Protein 8GSA (pdb70)

InterPro domains:
  IPR003231 Acyl carrier protein [MF_01217] (1-73)
  IPR003231 Acyl carrier protein [PTHR20863] (2-73)
  IPR009081 Phosphopantetheine binding ACP domain [PF00550] (4-69)
  IPR009081 Phosphopantetheine binding ACP domain [PS50075] (1-73)
  IPR036736 ACP-like superfamily [G3DSA:1.10.1200.10] (1-75)
  IPR036736 ACP-like superfamily [SSF47336] (2-73)

Sequence (75 aa):
MVFEKIQAIIVEELGKDAEEVQLTTNIQEELDADSLDLFQIINEIEDEFDVKIETEDGIQTVQDLVTYVEKQQANMVFEKIQAIIVEELGKDAEEVQLTTNIQEELDADSLDLFQIINEIEDEFDVKIETEDGIQTVQDLVTYVEKQQANMVFEKIQAIIVEELGKDAEEVQLTTNIQEELDADSLDLFQIINEIEDEFDVKIETEDGIQTVQDLVTYVEKQQANMVFEKIQAIIVEELGKDAEEVQLTTNIQEELDADSLDLFQIINEIEDEFDVKIETEDGIQTVQDLVTYVEKQQANMVFEKIQAIIVEELGKDAEEVQLTTNIQEELDADSLDLFQIINEIEDEFDVKIETEDGIQTVQDLVTYVEKQQANMVFEKIQAIIVEELGKDAEEVQLTTNIQEELDADSLDLFQIINEIEDEFDVKIETEDGIQTVQDLVTYVEKQQANMVFEKIQAIIVEELGKDAEEVQLTTNIQEELDADSLDLFQIINEIEDEFDVKIETEDGIQTVQDLVTYVEKQQANMVFEKIQAIIVEELGKDAEEVQLTTNIQEELDADSLDLFQIINEIEDEFDVKIETEDGIQTVQDLVTYVEKQQANMVFEKIQAIIVEELGKDAEEVQLTTNIQEELDADSLDLFQIINEIEDEFDVKIETEDGIQTVQDLVTYVEKQQANMVFEKIQAIIVEELGKDAEEVQLTTNIQEELDADSLDLFQIINEIEDEFDVKIETEDGIQTVQDLVTYVEKQQANMVFEKIQAIIVEELGKDAEEVQLTTNIQEELDADSLDLFQIINEIEDEFDVKIETEDGIQTVQDLVTYVEKQQANMVFEKIQAIIVEELGKDAEEVQLTTNIQEELDADSLDLFQIINEIEDEFDVKIETEDGIQTVQDLVTYVEKQQANMVFEKIQAIIVEELGKDAEEVQLTTNIQEELDADSLDLFQIINEIEDEFDVKIETEDGIQTVQDLVTYVEKQQANMVFEKIQAIIVEELGKDAEEVQLTTNIQEELDADSLDLFQIINEIEDEFDVKIETEDGIQTVQDLVTYVEKQQANMVFEKIQAIIVEELGKDAEEVQLTTNIQEELDADSLDLFQIINEIEDEFDVKIETEDGIQTVQDLVTYVEKQQANMVFEKIQAIIVEELGKDAEEVQLTTNIQEELDADSLDLFQIINEIEDEFDVKIETEDGIQTVQDLVTYVEKQQANMVFEKIQAIIVEELGKDAEEVQLTTNIQEELDADSLDLFQIINEIEDEFDVKIETEDGIQTVQDLVTYVEKQQANMVFEKIQAIIVEELGKDAEEVQLTTNIQEELDADSLDLFQIINEIEDEFDVKIETEDGIQTVQDLVTYVEKQQANMVFEKIQAIIVEELGKDAEEVQLTTNIQEELDADSLDLFQIINEIEDEFDVKIETEDGIQTVQDLVTYVEKQQANMVFEKIQAIIVEELGKDAEEVQLTTNIQEELDADSLDLFQIINEIEDEFDVKIETEDGIQTVQDLVTYVEKQQAN

Radius of gyration: 10.75 Å; Cα contacts (8 Å, |Δi|>4): 95; chains: 1; bounding box: 24×32×21 Å

Foldseek 3Di:
DLLCQLLVLLCVVVVHDSVLADAFDFCCVSVVDDPVSVVVSCVRSCVVLVWDQDDPPPPRHSNNRSCRRVVRSDD

Nearest PDB structures (foldseek):
  8gsa-assembly1_A  TM=9.984E-01  e=4.913E-11  Enterococcus faecalis
  2x2b-assembly1_A-2  TM=8.703E-01  e=3.754E-04  Bacillus subtilis subsp. subtilis str. 168
  1f80-assembly1_F  TM=8.724E-01  e=3.989E-04  Bacillus subtilis
  3gzl-assembly1_A  TM=8.514E-01  e=3.324E-04  Plasmodium falciparum
  2qnw-assembly1_A  TM=8.563E-01  e=4.238E-04  Toxoplasma gondii RH

Secondary structure (DSSP, 8-state):
-HHHHHHHHHHHHHT--TTT--SSSBHHHHS---HHHHHHHHHHHHHHT------SSS--BHHHHHHHHHHHH--

Solvent-accessible surface area: 4685 Å² total; per-residue (Å²): 160,16,98,96,78,0,41,49,15,0,40,144,73,48,67,69,77,42,136,70,6,84,90,113,34,45,0,61,116,57,42,116,8,92,70,124,45,8,87,69,0,10,47,68,0,87,116,80,53,104,29,132,19,75,20,102,118,53,16,38,25,3,94,51,0,10,71,75,0,72,144,55,58,59,212

Organism: Enterococcus faecalis (NCBI:txid1351)

Structure (mmCIF, N/CA/C/O backbone):
data_8GSA
#
_entry.id   8GSA
#
loop_
_atom_site.group_PDB
_atom_site.id
_atom_site.type_symbol
_atom_site.label_atom_id
_atom_site.label_alt_id
_atom_site.label_comp_id
_atom_site.label_asym_id
_atom_site.label_entity_id
_atom_site.label_seq_id
_atom_site.pdbx_PDB_ins_code
_atom_site.Cartn_x
_atom_site.Cartn_y
_atom_site.Cartn_z
_atom_site.occupancy
_atom_site.B_iso_or_equiv
_atom_site.auth_seq_id
_atom_site.auth_comp_id
_atom_site.auth_asym_id
_atom_site.auth_atom_id
_atom_site.pdbx_PDB_model_num
ATOM 1 N N . MET A 1 1 ? -10.447 2.387 4.096 1.00 0.00 1 MET A N 1
ATOM 2 C CA . MET A 1 1 ? -10.808 2.590 2.660 1.00 0.00 1 MET A CA 1
ATOM 3 C C . MET A 1 1 ? -9.562 2.433 1.801 1.00 0.00 1 MET A C 1
ATOM 4 O O . MET A 1 1 ? -9.604 1.786 0.753 1.00 0.00 1 MET A O 1
ATOM 20 N N . VAL A 1 2 ? -8.456 3.027 2.251 1.00 0.00 2 VAL A N 1
ATOM 21 C CA . VAL A 1 2 ? -7.202 2.935 1.510 1.00 0.00 2 VAL A CA 1
ATOM 22 C C . VAL A 1 2 ? -6.770 1.476 1.459 1.00 0.00 2 VAL A C 1
ATOM 23 O O . VAL A 1 2 ? -6.436 0.956 0.393 1.00 0.00 2 VAL A O 1
ATOM 36 N N . PHE A 1 3 ? -6.794 0.830 2.623 1.00 0.00 3 PHE A N 1
ATOM 37 C CA . PHE A 1 3 ? -6.417 -0.574 2.718 1.00 0.00 3 PHE A CA 1
ATOM 38 C C . PHE A 1 3 ? -7.345 -1.429 1.871 1.00 0.00 3 PHE A C 1
ATOM 39 O O . PHE A 1 3 ? -6.937 -2.459 1.349 1.00 0.00 3 PHE A O 1
ATOM 56 N N . GLU A 1 4 ? -8.581 -0.967 1.718 1.00 0.00 4 GLU A N 1
ATOM 57 C CA . GLU A 1 4 ? -9.553 -1.663 0.894 1.00 0.00 4 GLU A CA 1
ATOM 58 C C . GLU A 1 4 ? -9.054 -1.651 -0.553 1.00 0.00 4 GLU A C 1
ATOM 59 O O . GLU A 1 4 ? -9.293 -2.584 -1.321 1.00 0.00 4 GLU A O 1
ATOM 71 N N . LYS A 1 5 ? -8.374 -0.553 -0.905 1.00 0.00 5 LYS A N 1
ATOM 72 C CA . LYS A 1 5 ? -7.846 -0.350 -2.251 1.00 0.00 5 LYS A CA 1
ATOM 73 C C . LYS A 1 5 ? -6.543 -1.107 -2.452 1.00 0.00 5 LYS A C 1
ATOM 74 O O . LYS A 1 5 ? -6.377 -1.822 -3.443 1.00 0.00 5 LYS A O 1
ATOM 93 N N . ILE A 1 6 ? -5.637 -0.967 -1.486 1.00 0.00 6 ILE A N 1
ATOM 94 C CA . ILE A 1 6 ? -4.356 -1.662 -1.524 1.00 0.00 6 ILE A CA 1
ATOM 95 C C . ILE A 1 6 ? -4.641 -3.169 -1.552 1.00 0.00 6 ILE A C 1
ATOM 96 O O . ILE A 1 6 ? -4.036 -3.918 -2.319 1.00 0.00 6 ILE A O 1
ATOM 112 N N . GLN A 1 7 ? -5.622 -3.570 -0.745 1.00 0.00 7 GLN A N 1
ATOM 113 C CA . GLN A 1 7 ? -6.075 -4.952 -0.695 1.00 0.00 7 GLN A CA 1
ATOM 114 C C . GLN A 1 7 ? -6.650 -5.322 -2.058 1.00 0.00 7 GLN A C 1
ATOM 115 O O . GLN A 1 7 ? -6.445 -6.431 -2.533 1.00 0.00 7 GLN A O 1
ATOM 129 N N . ALA A 1 8 ? -7.364 -4.372 -2.690 1.00 0.00 8 ALA A N 1
ATOM 130 C CA . ALA A 1 8 ? -7.944 -4.615 -4.009 1.00 0.00 8 ALA A CA 1
ATOM 131 C C . ALA A 1 8 ? -6.836 -4.907 -5.019 1.00 0.00 8 ALA A C 1
ATOM 132 O O . ALA A 1 8 ? -6.938 -5.831 -5.829 1.00 0.00 8 ALA A O 1
ATOM 139 N N . ILE A 1 9 ? -5.768 -4.116 -4.932 1.00 0.00 9 ILE A N 1
ATOM 140 C CA . ILE A 1 9 ? -4.602 -4.268 -5.799 1.00 0.00 9 ILE A CA 1
ATOM 141 C C . ILE A 1 9 ? -3.892 -5.605 -5.551 1.00 0.00 9 ILE A C 1
ATOM 142 O O . ILE A 1 9 ? -3.514 -6.291 -6.493 1.00 0.00 9 ILE A O 1
ATOM 158 N N . ILE A 1 10 ? -3.686 -5.929 -4.281 1.00 0.00 10 ILE A N 1
ATOM 159 C CA . ILE A 1 10 ? -2.991 -7.158 -3.896 1.00 0.00 10 ILE A CA 1
ATOM 160 C C . ILE A 1 10 ? -3.826 -8.386 -4.281 1.00 0.00 10 ILE A C 1
ATOM 161 O O . ILE A 1 10 ? -3.305 -9.359 -4.812 1.00 0.00 10 ILE A O 1
ATOM 177 N N . VAL A 1 11 ? -5.121 -8.304 -4.008 1.00 0.00 11 VAL A N 1
ATOM 178 C CA . VAL A 1 11 ? -6.061 -9.372 -4.306 1.00 0.00 11 VAL A CA 1
ATOM 179 C C . VAL A 1 11 ? -6.112 -9.628 -5.810 1.00 0.00 11 VAL A C 1
ATOM 180 O O . VAL A 1 11 ? -6.096 -10.781 -6.239 1.00 0.00 11 VAL A O 1
ATOM 193 N N . GLU A 1 12 ? -6.184 -8.557 -6.598 1.00 0.00 12 GLU A N 1
ATOM 194 C CA . GLU A 1 12 ? -6.241 -8.686 -8.054 1.00 0.00 12 GLU A CA 1
ATOM 195 C C . GLU A 1 12 ? -4.879 -9.088 -8.640 1.00 0.00 12 GLU A C 1
ATOM 196 O O . GLU A 1 12 ? -4.799 -9.964 -9.504 1.00 0.00 12 GLU A O 1
ATOM 208 N N . GLU A 1 13 ? -3.830 -8.408 -8.186 1.00 0.00 13 GLU A N 1
ATOM 209 C CA . GLU A 1 13 ? -2.473 -8.649 -8.684 1.00 0.00 13 GLU A CA 1
ATOM 210 C C . GLU A 1 13 ? -2.007 -10.066 -8.356 1.00 0.00 13 GLU A C 1
ATOM 211 O O . GLU A 1 13 ? -1.362 -10.723 -9.177 1.00 0.00 13 GLU A O 1
ATOM 223 N N . LEU A 1 14 ? -2.334 -10.512 -7.150 1.00 0.00 14 LEU A N 1
ATOM 224 C CA . LEU A 1 14 ? -1.939 -11.855 -6.698 1.00 0.00 14 LEU A CA 1
ATOM 225 C C . LEU A 1 14 ? -3.021 -12.896 -6.969 1.00 0.00 14 LEU A C 1
ATOM 226 O O . LEU A 1 14 ? -2.746 -14.099 -6.924 1.00 0.00 14 LEU A O 1
ATOM 242 N N . GLY A 1 15 ? -4.249 -12.438 -7.216 1.00 0.00 15 GLY A N 1
ATOM 243 C CA . GLY A 1 15 ? -5.362 -13.355 -7.452 1.00 0.00 15 GLY A CA 1
ATOM 244 C C . GLY A 1 15 ? -5.698 -14.107 -6.160 1.00 0.00 15 GLY A C 1
ATOM 245 O O . GLY A 1 15 ? -6.221 -15.223 -6.197 1.00 0.00 15 GLY A O 1
ATOM 249 N N . LYS A 1 16 ? -5.385 -13.475 -5.023 1.00 0.00 16 LYS A N 1
ATOM 250 C CA . LYS A 1 16 ? -5.637 -14.054 -3.714 1.00 0.00 16 LYS A CA 1
ATOM 251 C C . LYS A 1 16 ? -6.866 -13.371 -3.112 1.00 0.00 16 LYS A C 1
ATOM 252 O O . LYS A 1 16 ? -7.255 -12.300 -3.581 1.00 0.00 16 LYS A O 1
ATOM 271 N N . ASP A 1 17 ? -7.482 -13.980 -2.094 1.00 0.00 17 ASP A N 1
ATOM 272 C CA . ASP A 1 17 ? -8.673 -13.397 -1.476 1.00 0.00 17 ASP A CA 1
ATOM 273 C C . ASP A 1 17 ? -8.295 -12.285 -0.506 1.00 0.00 17 ASP A C 1
ATOM 274 O O . ASP A 1 17 ? -7.194 -12.283 0.050 1.00 0.00 17 ASP A O 1
ATOM 283 N N . ALA A 1 18 ? -9.224 -11.349 -0.304 1.00 0.00 18 ALA A N 1
ATOM 284 C CA . ALA A 1 18 ? -8.999 -10.232 0.612 1.00 0.00 18 ALA A CA 1
ATOM 285 C C . ALA A 1 18 ? -8.745 -10.760 2.022 1.00 0.00 18 ALA A C 1
ATOM 286 O O . ALA A 1 18 ? -7.883 -10.247 2.740 1.00 0.00 18 ALA A O 1
ATOM 293 N N . GLU A 1 19 ? -9.495 -11.800 2.396 1.00 0.00 19 GLU A N 1
ATOM 294 C CA . GLU A 1 19 ? -9.344 -12.420 3.713 1.00 0.00 19 GLU A CA 1
ATOM 295 C C . GLU A 1 19 ? -7.939 -13.008 3.877 1.00 0.00 19 GLU A C 1
ATOM 296 O O . GLU A 1 19 ? -7.379 -12.996 4.976 1.00 0.00 19 GLU A O 1
ATOM 308 N N . GLU A 1 20 ? -7.377 -13.509 2.771 1.00 0.00 20 GLU A N 1
ATOM 309 C CA . GLU A 1 20 ? -6.034 -14.090 2.785 1.00 0.00 20 GLU A CA 1
ATOM 310 C C . GLU A 1 20 ? -4.971 -13.016 3.018 1.00 0.00 20 GLU A C 1
ATOM 311 O O . GLU A 1 20 ? -3.917 -13.301 3.593 1.00 0.00 20 GLU A O 1
ATOM 323 N N . VAL A 1 21 ? -5.259 -11.780 2.587 1.00 0.00 21 VAL A N 1
ATOM 324 C CA . VAL A 1 21 ? -4.319 -10.672 2.776 1.00 0.00 21 VAL A CA 1
ATOM 325 C C . VAL A 1 21 ? -4.478 -10.144 4.206 1.00 0.00 21 VAL A C 1
ATOM 326 O O . VAL A 1 21 ? -5.545 -9.646 4.572 1.00 0.00 21 VAL A O 1
ATOM 339 N N . GLN A 1 22 ? -3.416 -10.284 5.013 1.00 0.00 22 GLN A N 1
ATOM 340 C CA . GLN A 1 22 ? -3.453 -9.846 6.413 1.00 0.00 22 GLN A CA 1
ATOM 341 C C . GLN A 1 22 ? -2.444 -8.740 6.693 1.00 0.00 22 GLN A C 1
ATOM 342 O O . GLN A 1 22 ? -1.309 -8.770 6.213 1.00 0.00 22 GLN A O 1
ATOM 356 N N . LEU A 1 23 ? -2.898 -7.762 7.470 1.00 0.00 23 LEU A N 1
ATOM 357 C CA . LEU A 1 23 ? -2.079 -6.610 7.834 1.00 0.00 23 LEU A CA 1
ATOM 358 C C . LEU A 1 23 ? -0.835 -7.034 8.610 1.00 0.00 23 LEU A C 1
ATOM 359 O O . LEU A 1 23 ? 0.280 -6.627 8.277 1.00 0.00 23 LEU A O 1
ATOM 375 N N . THR A 1 24 ? -1.035 -7.855 9.641 1.00 0.00 24 THR A N 1
ATOM 376 C CA . THR A 1 24 ? 0.077 -8.323 10.479 1.00 0.00 24 THR A CA 1
ATOM 377 C C . THR A 1 24 ? 0.986 -9.320 9.751 1.00 0.00 24 THR A C 1
ATOM 378 O O . THR A 1 24 ? 2.121 -9.548 10.179 1.00 0.00 24 THR A O 1
ATOM 389 N N . THR A 1 25 ? 0.477 -9.924 8.677 1.00 0.00 25 THR A N 1
ATOM 390 C CA . THR A 1 25 ? 1.240 -10.914 7.920 1.00 0.00 25 THR A CA 1
ATOM 391 C C . THR A 1 25 ? 2.039 -10.270 6.776 1.00 0.00 25 THR A C 1
ATOM 392 O O . THR A 1 25 ? 1.609 -9.275 6.190 1.00 0.00 25 THR A O 1
ATOM 403 N N . ASN A 1 26 ? 3.184 -10.883 6.442 1.00 0.00 26 ASN A N 1
ATOM 404 C CA . ASN A 1 26 ? 4.037 -10.417 5.338 1.00 0.00 26 ASN A CA 1
ATOM 405 C C . ASN A 1 26 ? 3.692 -11.185 4.069 1.00 0.00 26 ASN A C 1
ATOM 406 O O . ASN A 1 26 ? 3.659 -12.402 4.080 1.00 0.00 26 ASN A O 1
ATOM 417 N N . ILE A 1 27 ? 3.423 -10.455 2.994 1.00 0.00 27 ILE A N 1
ATOM 418 C CA . ILE A 1 27 ? 3.060 -11.042 1.699 1.00 0.00 27 ILE A CA 1
ATOM 419 C C . ILE A 1 27 ? 4.234 -11.798 1.058 1.00 0.00 27 ILE A C 1
ATOM 420 O O . ILE A 1 27 ? 4.022 -12.838 0.431 1.00 0.00 27 ILE A O 1
ATOM 436 N N . GLN A 1 28 ? 5.448 -11.260 1.176 1.00 0.00 28 GLN A N 1
ATOM 437 C CA . GLN A 1 28 ? 6.609 -11.901 0.557 1.00 0.00 28 GLN A CA 1
ATOM 438 C C . GLN A 1 28 ? 6.812 -13.322 1.089 1.00 0.00 28 GLN A C 1
ATOM 439 O O . GLN A 1 28 ? 7.278 -14.191 0.355 1.00 0.00 28 GLN A O 1
ATOM 453 N N . GLU A 1 29 ? 6.445 -13.548 2.352 1.00 0.00 29 GLU A N 1
ATOM 454 C CA . GLU A 1 29 ? 6.573 -14.871 2.965 1.00 0.00 29 GLU A CA 1
ATOM 455 C C . GLU A 1 29 ? 5.241 -15.617 2.947 1.00 0.00 29 GLU A C 1
ATOM 456 O O . GLU A 1 29 ? 5.204 -16.831 2.722 1.00 0.00 29 GLU A O 1
ATOM 468 N N . GLU A 1 30 ? 4.154 -14.880 3.194 1.00 0.00 30 GLU A N 1
ATOM 469 C CA . GLU A 1 30 ? 2.815 -15.473 3.216 1.00 0.00 30 GLU A CA 1
ATOM 470 C C . GLU A 1 30 ? 2.469 -16.037 1.851 1.00 0.00 30 GLU A C 1
ATOM 471 O O . GLU A 1 30 ? 1.991 -17.169 1.736 1.00 0.00 30 GLU A O 1
ATOM 483 N N . LEU A 1 31 ? 2.694 -15.220 0.827 1.00 0.00 31 LEU A N 1
ATOM 484 C CA . LEU A 1 31 ? 2.386 -15.616 -0.543 1.00 0.00 31 LEU A CA 1
ATOM 485 C C . LEU A 1 31 ? 3.643 -15.900 -1.369 1.00 0.00 31 LEU A C 1
ATOM 486 O O . LEU A 1 31 ? 3.548 -16.079 -2.587 1.00 0.00 31 LEU A O 1
ATOM 502 N N . ASP A 1 32 ? 4.819 -15.938 -0.717 1.00 0.00 32 ASP A N 1
ATOM 503 C CA . ASP A 1 32 ? 6.073 -16.200 -1.432 1.00 0.00 32 ASP A CA 1
ATOM 504 C C . ASP A 1 32 ? 6.247 -15.165 -2.548 1.00 0.00 32 ASP A C 1
ATOM 505 O O . ASP A 1 32 ? 6.586 -15.496 -3.691 1.00 0.00 32 ASP A O 1
ATOM 514 N N . ALA A 1 33 ? 5.982 -13.903 -2.199 1.00 0.00 33 ALA A N 1
ATOM 515 C CA . ALA A 1 33 ? 6.073 -12.807 -3.158 1.00 0.00 33 ALA A CA 1
ATOM 516 C C . ALA A 1 33 ? 7.499 -12.284 -3.280 1.00 0.00 33 ALA A C 1
ATOM 517 O O . ALA A 1 33 ? 8.224 -12.170 -2.289 1.00 0.00 33 ALA A O 1
ATOM 524 N N . ASP A 1 34 ? 7.874 -11.963 -4.516 1.00 0.00 34 ASP A N 1
ATOM 525 C CA . ASP A 1 34 ? 9.199 -11.439 -4.814 1.00 0.00 34 ASP A CA 1
ATOM 526 C C . ASP A 1 34 ? 9.143 -9.919 -4.932 1.00 0.00 34 ASP A C 1
ATOM 527 O O . ASP A 1 34 ? 8.070 -9.319 -4.804 1.00 0.00 34 ASP A O 1
ATOM 536 N N . SER A 1 35 ? 10.301 -9.306 -5.173 1.00 0.00 35 SER A N 1
ATOM 537 C CA . SER A 1 35 ? 10.382 -7.853 -5.304 1.00 0.00 35 SER A CA 1
ATOM 538 C C . SER A 1 35 ? 9.503 -7.356 -6.447 1.00 0.00 35 SER A C 1
ATOM 539 O O . SER A 1 35 ? 8.970 -6.251 -6.373 1.00 0.00 35 SER A O 1
ATOM 547 N N . LEU A 1 36 ? 9.356 -8.170 -7.497 1.00 0.00 36 LEU A N 1
ATOM 548 C CA . LEU A 1 36 ? 8.531 -7.788 -8.643 1.00 0.00 36 LEU A CA 1
ATOM 549 C C . LEU A 1 36 ? 7.062 -7.664 -8.259 1.00 0.00 36 LEU A C 1
ATOM 550 O O . LEU A 1 36 ? 6.389 -6.724 -8.678 1.00 0.00 36 LEU A O 1
ATOM 566 N N . ASP A 1 37 ? 6.569 -8.629 -7.475 1.00 0.00 37 ASP A N 1
ATOM 567 C CA . ASP A 1 37 ? 5.169 -8.623 -7.051 1.00 0.00 37 ASP A CA 1
ATOM 568 C C . ASP A 1 37 ? 4.880 -7.390 -6.211 1.00 0.00 37 ASP A C 1
ATOM 569 O O . ASP A 1 37 ? 3.868 -6.716 -6.409 1.00 0.00 37 ASP A O 1
ATOM 578 N N . LEU A 1 38 ? 5.797 -7.091 -5.295 1.00 0.00 38 LEU A N 1
ATOM 579 C CA . LEU A 1 38 ? 5.666 -5.912 -4.435 1.00 0.00 38 LEU A CA 1
ATOM 580 C C . LEU A 1 38 ? 5.804 -4.649 -5.273 1.00 0.00 38 LEU A C 1
ATOM 581 O O . LEU A 1 38 ? 5.074 -3.678 -5.093 1.00 0.00 38 LEU A O 1
ATOM 597 N N . PHE A 1 39 ? 6.739 -4.704 -6.211 1.00 0.00 39 PHE A N 1
ATOM 598 C CA . PHE A 1 39 ? 7.005 -3.606 -7.119 1.00 0.00 39 PHE A CA 1
ATOM 599 C C . PHE A 1 39 ? 5.726 -3.273 -7.882 1.00 0.00 39 PHE A C 1
ATOM 600 O O . PHE A 1 39 ? 5.349 -2.107 -7.989 1.00 0.00 39 PHE A O 1
ATOM 617 N N . GLN A 1 40 ? 5.066 -4.311 -8.398 1.00 0.00 40 GLN A N 1
ATOM 618 C CA . GLN A 1 40 ? 3.821 -4.136 -9.140 1.00 0.00 40 GLN A CA 1
ATOM 619 C C . GLN A 1 40 ? 2.678 -3.658 -8.258 1.00 0.00 40 GLN A C 1
ATOM 620 O O . GLN A 1 40 ? 1.904 -2.817 -8.685 1.00 0.00 40 GLN A O 1
ATOM 634 N N . ILE A 1 41 ? 2.575 -4.185 -7.034 1.00 0.00 41 ILE A N 1
ATOM 635 C CA . ILE A 1 41 ? 1.509 -3.762 -6.117 1.00 0.00 41 ILE A CA 1
ATOM 636 C C . ILE A 1 41 ? 1.684 -2.268 -5.840 1.00 0.00 41 ILE A C 1
ATOM 637 O O . ILE A 1 41 ? 0.713 -1.512 -5.822 1.00 0.00 41 ILE A O 1
ATOM 653 N N . ILE A 1 42 ? 2.939 -1.867 -5.653 1.00 0.00 42 ILE A N 1
ATOM 654 C CA . ILE A 1 42 ? 3.274 -0.473 -5.411 1.00 0.00 42 ILE A CA 1
ATOM 655 C C . ILE A 1 42 ? 3.043 0.337 -6.695 1.00 0.00 42 ILE A C 1
ATOM 656 O O . ILE A 1 42 ? 2.609 1.484 -6.622 1.00 0.00 42 ILE A O 1
ATOM 672 N N . ASN A 1 43 ? 3.304 -0.266 -7.858 1.00 0.00 43 ASN A N 1
ATOM 673 C CA . ASN A 1 43 ? 3.055 0.430 -9.118 1.00 0.00 43 ASN A CA 1
ATOM 674 C C . ASN A 1 43 ? 1.555 0.638 -9.276 1.00 0.00 43 ASN A C 1
ATOM 675 O O . ASN A 1 43 ? 1.106 1.669 -9.764 1.00 0.00 43 ASN A O 1
ATOM 686 N N . GLU A 1 44 ? 0.800 -0.375 -8.853 1.00 0.00 44 GLU A N 1
ATOM 687 C CA . GLU A 1 44 ? -0.649 -0.360 -8.919 1.00 0.00 44 GLU A CA 1
ATOM 688 C C . GLU A 1 44 ? -1.242 0.647 -7.948 1.00 0.00 44 GLU A C 1
ATOM 689 O O . GLU A 1 44 ? -2.133 1.398 -8.335 1.00 0.00 44 GLU A O 1
ATOM 701 N N . ILE A 1 45 ? -0.731 0.694 -6.704 1.00 0.00 45 ILE A N 1
ATOM 702 C CA . ILE A 1 45 ? -1.234 1.683 -5.750 1.00 0.00 45 ILE A CA 1
ATOM 703 C C . ILE A 1 45 ? -0.766 3.064 -6.210 1.00 0.00 45 ILE A C 1
ATOM 704 O O . ILE A 1 45 ? -1.477 4.048 -6.065 1.00 0.00 45 ILE A O 1
ATOM 720 N N . GLU A 1 46 ? 0.425 3.100 -6.814 1.00 0.00 46 GLU A N 1
ATOM 721 C CA . GLU A 1 46 ? 0.961 4.338 -7.361 1.00 0.00 46 GLU A CA 1
ATOM 722 C C . GLU A 1 46 ? 0.029 4.807 -8.486 1.00 0.00 46 GLU A C 1
ATOM 723 O O . GLU A 1 46 ? -0.291 5.982 -8.598 1.00 0.00 46 GLU A O 1
ATOM 735 N N . ASP A 1 47 ? -0.419 3.869 -9.308 1.00 0.00 47 ASP A N 1
ATOM 736 C CA . ASP A 1 47 ? -1.333 4.191 -10.398 1.00 0.00 47 ASP A CA 1
ATOM 737 C C . ASP A 1 47 ? -2.727 4.541 -9.863 1.00 0.00 47 ASP A C 1
ATOM 738 O O . ASP A 1 47 ? -3.435 5.363 -10.450 1.00 0.00 47 ASP A O 1
ATOM 747 N N . GLU A 1 48 ? -3.123 3.882 -8.766 1.00 0.00 48 GLU A N 1
ATOM 748 C CA . GLU A 1 48 ? -4.449 4.090 -8.172 1.00 0.00 48 GLU A CA 1
ATOM 749 C C . GLU A 1 48 ? -4.523 5.392 -7.354 1.00 0.00 48 GLU A C 1
ATOM 750 O O . GLU A 1 48 ? -5.276 6.305 -7.703 1.00 0.00 48 GLU A O 1
ATOM 762 N N . PHE A 1 49 ? -3.747 5.463 -6.267 1.00 0.00 49 PHE A N 1
ATOM 763 C CA . PHE A 1 49 ? -3.732 6.648 -5.391 1.00 0.00 49 PHE A CA 1
ATOM 764 C C . PHE A 1 49 ? -2.622 7.633 -5.751 1.00 0.00 49 PHE A C 1
ATOM 765 O O . PHE A 1 49 ? -2.695 8.803 -5.369 1.00 0.00 49 PHE A O 1
ATOM 782 N N . ASP A 1 50 ? -1.570 7.149 -6.425 1.00 0.00 50 ASP A N 1
ATOM 783 C CA . ASP A 1 50 ? -0.409 7.982 -6.767 1.00 0.00 50 ASP A CA 1
ATOM 784 C C . ASP A 1 50 ? 0.040 8.777 -5.544 1.00 0.00 50 ASP A C 1
ATOM 785 O O . ASP A 1 50 ? -0.161 9.987 -5.435 1.00 0.00 50 ASP A O 1
ATOM 794 N N . VAL A 1 51 ? 0.629 8.029 -4.617 1.00 0.00 51 VAL A N 1
ATOM 795 C CA . VAL A 1 51 ? 1.116 8.554 -3.344 1.00 0.00 51 VAL A CA 1
ATOM 796 C C . VAL A 1 51 ? 2.554 8.092 -3.136 1.00 0.00 51 VAL A C 1
ATOM 797 O O . VAL A 1 51 ? 3.045 7.251 -3.894 1.00 0.00 51 VAL A O 1
ATOM 810 N N . LYS A 1 52 ? 3.228 8.636 -2.123 1.00 0.00 52 LYS A N 1
ATOM 811 C CA . LYS A 1 52 ? 4.613 8.246 -1.859 1.00 0.00 52 LYS A CA 1
ATOM 812 C C . LYS A 1 52 ? 4.634 6.897 -1.151 1.00 0.00 52 LYS A C 1
ATOM 813 O O . LYS A 1 52 ? 4.380 6.816 0.054 1.00 0.00 52 LYS A O 1
ATOM 832 N N . ILE A 1 53 ? 4.930 5.842 -1.916 1.00 0.00 53 ILE A N 1
ATOM 833 C CA . ILE A 1 53 ? 4.973 4.489 -1.359 1.00 0.00 53 ILE A CA 1
ATOM 834 C C . ILE A 1 53 ? 6.411 3.996 -1.263 1.00 0.00 53 ILE A C 1
ATOM 835 O O . ILE A 1 53 ? 6.951 3.425 -2.218 1.00 0.00 53 ILE A O 1
ATOM 851 N N . GLU A 1 54 ? 7.015 4.201 -0.095 1.00 0.00 54 GLU A N 1
ATOM 852 C CA . GLU A 1 54 ? 8.382 3.749 0.131 1.00 0.00 54 GLU A CA 1
ATOM 853 C C . GLU A 1 54 ? 8.379 2.224 0.217 1.00 0.00 54 GLU A C 1
ATOM 854 O O . GLU A 1 54 ? 7.661 1.650 1.040 1.00 0.00 54 GLU A O 1
ATOM 866 N N . THR A 1 55 ? 9.158 1.576 -0.655 1.00 0.00 55 THR A N 1
ATOM 867 C CA . THR A 1 55 ? 9.208 0.112 -0.688 1.00 0.00 55 THR A CA 1
ATOM 868 C C . THR A 1 55 ? 10.608 -0.403 -1.024 1.00 0.00 55 THR A C 1
ATOM 869 O O . THR A 1 55 ? 11.538 0.379 -1.230 1.00 0.00 55 THR A O 1
ATOM 880 N N . GLU A 1 56 ? 10.740 -1.732 -1.049 1.00 0.00 56 GLU A N 1
ATOM 881 C CA . GLU A 1 56 ? 12.026 -2.381 -1.329 1.00 0.00 56 GLU A CA 1
ATOM 882 C C . GLU A 1 56 ? 13.086 -1.941 -0.311 1.00 0.00 56 GLU A C 1
ATOM 883 O O . GLU A 1 56 ? 14.289 -2.011 -0.579 1.00 0.00 56 GLU A O 1
ATOM 895 N N . ASP A 1 57 ? 12.622 -1.504 0.864 1.00 0.00 57 ASP A N 1
ATOM 896 C CA . ASP A 1 57 ? 13.505 -1.067 1.938 1.00 0.00 57 ASP A CA 1
ATOM 897 C C . ASP A 1 57 ? 13.038 -1.666 3.272 1.00 0.00 57 ASP A C 1
ATOM 898 O O . ASP A 1 57 ? 13.134 -1.026 4.325 1.00 0.00 57 ASP A O 1
ATOM 907 N N . GLY A 1 58 ? 12.523 -2.900 3.211 1.00 0.00 58 GLY A N 1
ATOM 908 C CA . GLY A 1 58 ? 12.026 -3.588 4.404 1.00 0.00 58 GLY A CA 1
ATOM 909 C C . GLY A 1 58 ? 10.490 -3.665 4.432 1.00 0.00 58 GLY A C 1
ATOM 910 O O . GLY A 1 58 ? 9.922 -4.285 5.335 1.00 0.00 58 GLY A O 1
ATOM 914 N N . ILE A 1 59 ? 9.825 -3.030 3.454 1.00 0.00 59 ILE A N 1
ATOM 915 C CA . ILE A 1 59 ? 8.357 -3.035 3.398 1.00 0.00 59 ILE A CA 1
ATOM 916 C C . ILE A 1 59 ? 7.864 -4.190 2.525 1.00 0.00 59 ILE A C 1
ATOM 917 O O . 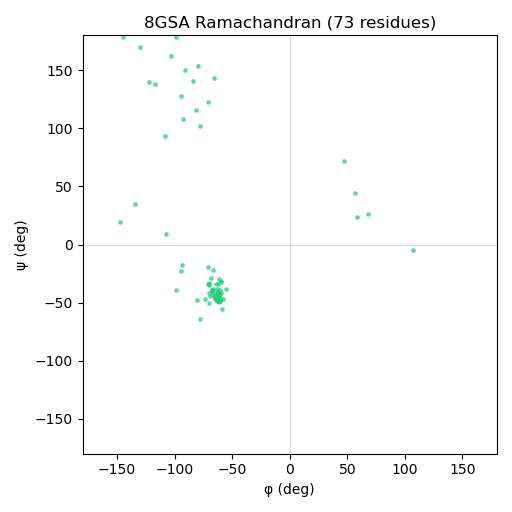ILE A 1 59 ? 7.975 -4.143 1.298 1.00 0.00 59 ILE A O 1
ATOM 933 N N . GLN A 1 60 ? 7.286 -5.200 3.171 1.00 0.00 60 GLN A N 1
ATOM 934 C CA . GLN A 1 60 ? 6.722 -6.361 2.470 1.00 0.00 60 GLN A CA 1
ATOM 935 C C . GLN A 1 60 ? 5.513 -6.908 3.238 1.00 0.00 60 GLN A C 1
ATOM 936 O O . GLN A 1 60 ? 5.112 -8.061 3.054 1.00 0.00 60 GLN A O 1
ATOM 950 N N . THR A 1 61 ? 4.950 -6.066 4.102 1.00 0.00 61 THR A N 1
ATOM 951 C CA . THR A 1 61 ? 3.811 -6.428 4.913 1.00 0.00 61 THR A CA 1
ATOM 952 C C . THR A 1 61 ? 2.683 -5.461 4.630 1.00 0.00 61 THR A C 1
ATOM 953 O O . THR A 1 61 ? 2.910 -4.263 4.457 1.00 0.00 61 THR A O 1
ATOM 964 N N . VAL A 1 62 ? 1.477 -5.998 4.569 1.00 0.00 62 VAL A N 1
ATOM 965 C CA . VAL A 1 62 ? 0.296 -5.198 4.286 1.00 0.00 62 VAL A CA 1
ATOM 966 C C . VAL A 1 62 ? 0.203 -4.041 5.292 1.00 0.00 62 VAL A C 1
ATOM 967 O O . VAL A 1 62 ? -0.181 -2.933 4.919 1.00 0.00 62 VAL A O 1
ATOM 980 N N . GLN A 1 63 ? 0.559 -4.301 6.557 1.00 0.00 63 GLN A N 1
ATOM 981 C CA . GLN A 1 63 ? 0.511 -3.255 7.577 1.00 0.00 63 GLN A CA 1
ATOM 982 C C . GLN A 1 63 ? 1.448 -2.091 7.220 1.00 0.00 63 GLN A C 1
ATOM 983 O O . GLN A 1 63 ? 1.018 -0.940 7.280 1.00 0.00 63 GLN A O 1
ATOM 997 N N . ASP A 1 64 ? 2.718 -2.372 6.855 1.00 0.00 64 ASP A N 1
ATOM 998 C CA . ASP A 1 64 ? 3.638 -1.281 6.524 1.00 0.00 64 ASP A CA 1
ATOM 999 C C . ASP A 1 64 ? 3.253 -0.621 5.211 1.00 0.00 64 ASP A C 1
ATOM 1000 O O . ASP A 1 64 ? 3.284 0.600 5.097 1.00 0.00 64 ASP A O 1
ATOM 1009 N N . LEU A 1 65 ? 2.884 -1.438 4.230 1.00 0.00 65 LEU A N 1
ATOM 1010 C CA . LEU A 1 65 ? 2.484 -0.935 2.919 1.00 0.00 65 LEU A CA 1
ATOM 1011 C C . LEU A 1 65 ? 1.297 0.011 3.081 1.00 0.00 65 LEU A C 1
ATOM 1012 O O . LEU A 1 65 ? 1.336 1.156 2.645 1.00 0.00 65 LEU A O 1
ATOM 1028 N N . VAL A 1 66 ? 0.250 -0.500 3.716 1.00 0.00 66 VAL A N 1
ATOM 1029 C CA . VAL A 1 66 ? -0.971 0.258 3.952 1.00 0.00 66 VAL A CA 1
ATOM 1030 C C . VAL A 1 66 ? -0.688 1.491 4.804 1.00 0.00 66 VAL A C 1
ATOM 1031 O O . VAL A 1 66 ? -1.172 2.579 4.494 1.00 0.00 66 VAL A O 1
ATOM 1044 N N . THR A 1 67 ? 0.081 1.310 5.871 1.00 0.00 67 THR A N 1
ATOM 1045 C CA . THR A 1 67 ? 0.402 2.422 6.762 1.00 0.00 67 THR A CA 1
ATOM 1046 C C . THR A 1 67 ? 1.159 3.501 5.996 1.00 0.00 67 THR A C 1
ATOM 1047 O O . THR A 1 67 ? 0.899 4.684 6.182 1.00 0.00 67 THR A O 1
ATOM 1058 N N . TYR A 1 68 ? 2.109 3.081 5.164 1.00 0.00 68 TYR A N 1
ATOM 1059 C CA . TYR A 1 68 ? 2.915 4.022 4.398 1.00 0.00 68 TYR A CA 1
ATOM 1060 C C . TYR A 1 68 ? 2.098 4.720 3.306 1.00 0.00 68 TYR A C 1
ATOM 1061 O O . TYR A 1 68 ? 2.122 5.944 3.214 1.00 0.00 68 TYR A O 1
ATOM 1079 N N . VAL A 1 69 ? 1.375 3.950 2.484 1.00 0.00 69 VAL A N 1
ATOM 1080 C CA . VAL A 1 69 ? 0.570 4.550 1.409 1.00 0.00 69 VAL A CA 1
ATOM 1081 C C . VAL A 1 69 ? -0.468 5.471 2.026 1.00 0.00 69 VAL A C 1
ATOM 1082 O O . VAL A 1 69 ? -0.654 6.589 1.575 1.00 0.00 69 VAL A O 1
ATOM 1095 N N . GLU A 1 70 ? -1.143 4.964 3.040 1.00 0.00 70 GLU A N 1
ATOM 1096 C CA . GLU A 1 70 ? -2.193 5.711 3.718 1.00 0.00 70 GLU A CA 1
ATOM 1097 C C . GLU A 1 70 ? -1.636 6.952 4.429 1.00 0.00 70 GLU A C 1
ATOM 1098 O O . GLU A 1 70 ? -2.228 8.031 4.358 1.00 0.00 70 GLU A O 1
ATOM 1110 N N . LYS A 1 71 ? -0.506 6.788 5.124 1.00 0.00 71 LYS A N 1
ATOM 1111 C CA . LYS A 1 71 ? 0.108 7.908 5.844 1.00 0.00 71 LYS A CA 1
ATOM 1112 C C . LYS A 1 71 ? 0.583 8.970 4.856 1.00 0.00 71 LYS A C 1
ATOM 1113 O O . LYS A 1 71 ? 0.343 10.165 5.046 1.00 0.00 71 LYS A O 1
ATOM 1132 N N . GLN A 1 72 ? 1.262 8.508 3.808 1.00 0.00 72 GLN A N 1
ATOM 1133 C CA . GLN A 1 72 ? 1.787 9.406 2.782 1.00 0.00 72 GLN A CA 1
ATOM 1134 C C . GLN A 1 72 ? 0.666 10.069 1.985 1.00 0.00 72 GLN A C 1
ATOM 1135 O O . GLN A 1 72 ? 0.778 11.246 1.631 1.00 0.00 72 GLN A O 1
ATOM 1149 N N . GLN A 1 73 ? -0.400 9.316 1.689 1.00 0.00 73 GLN A N 1
ATOM 1150 C CA . GLN A 1 73 ? -1.516 9.870 0.910 1.00 0.00 73 GLN A CA 1
ATOM 1151 C C . GLN A 1 73 ? -2.259 10.964 1.699 1.00 0.00 73 GLN A C 1
ATOM 1152 O O . GLN A 1 73 ? -2.938 11.809 1.109 1.00 0.00 73 GLN A O 1
ATOM 1166 N N . ALA A 1 74 ? -2.120 10.933 3.027 1.00 0.00 74 ALA A N 1
ATOM 1167 C CA . ALA A 1 74 ? -2.772 11.914 3.893 1.00 0.00 74 ALA A CA 1
ATOM 1168 C C . ALA A 1 74 ? -2.198 13.307 3.653 1.00 0.00 74 ALA A C 1
ATOM 1169 O O . ALA A 1 74 ? -0.998 13.458 3.411 1.00 0.00 74 ALA A O 1
ATOM 1176 N N . ASN A 1 75 ? -3.068 14.318 3.723 1.00 0.00 75 ASN A N 1
ATOM 1177 C CA . ASN A 1 75 ? -2.652 15.704 3.514 1.00 0.00 75 ASN A CA 1
ATOM 1178 C C . ASN A 1 75 ? -1.542 16.083 4.489 1.00 0.00 75 ASN A C 1
ATOM 1179 O O . ASN A 1 75 ? -1.519 15.527 5.575 1.00 0.00 75 ASN A O 1
ATOM 1191 N N . MET A 1 1 ? -10.345 2.632 4.353 1.00 0.00 1 MET A N 2
ATOM 1192 C CA . MET A 1 1 ? -10.810 2.786 2.940 1.00 0.00 1 MET A CA 2
ATOM 1193 C C . MET A 1 1 ? -9.623 2.624 2.000 1.00 0.00 1 MET A C 2
ATOM 1194 O O . MET A 1 1 ? -9.734 1.972 0.961 1.00 0.00 1 MET A O 2
ATOM 1210 N N . VAL A 1 2 ? -8.488 3.217 2.374 1.00 0.00 2 VAL A N 2
ATOM 1211 C CA . VAL A 1 2 ? -7.280 3.122 1.558 1.00 0.00 2 VAL A CA 2
ATOM 1212 C C . VAL A 1 2 ? -6.860 1.660 1.484 1.00 0.00 2 VAL A C 2
ATOM 1213 O O . VAL A 1 2 ? -6.586 1.139 0.400 1.00 0.00 2 VAL A O 2
ATOM 1226 N N . PHE A 1 3 ? -6.815 1.015 2.649 1.00 0.00 3 PHE A N 2
ATOM 1227 C CA . PHE A 1 3 ? -6.431 -0.387 2.720 1.00 0.00 3 PHE A CA 2
ATOM 1228 C C . PHE A 1 3 ? -7.364 -1.234 1.872 1.00 0.00 3 PHE A C 2
ATOM 1229 O O . PHE A 1 3 ? -6.949 -2.238 1.311 1.00 0.00 3 PHE A O 2
ATOM 1246 N N . GLU A 1 4 ? -8.613 -0.792 1.763 1.00 0.00 4 GLU A N 2
ATOM 1247 C CA . GLU A 1 4 ? -9.589 -1.487 0.944 1.00 0.00 4 GLU A CA 2
ATOM 1248 C C . GLU A 1 4 ? -9.100 -1.474 -0.505 1.00 0.00 4 GLU A C 2
ATOM 1249 O O . GLU A 1 4 ? -9.342 -2.408 -1.269 1.00 0.00 4 GLU A O 2
ATOM 1261 N N . LYS A 1 5 ? -8.430 -0.374 -0.865 1.00 0.00 5 LYS A N 2
ATOM 1262 C CA . LYS A 1 5 ? -7.916 -0.170 -2.215 1.00 0.00 5 LYS A CA 2
ATOM 1263 C C . LYS A 1 5 ? -6.601 -0.900 -2.438 1.00 0.00 5 LYS A C 2
ATOM 1264 O O . LYS A 1 5 ? -6.437 -1.600 -3.438 1.00 0.00 5 LYS A O 2
ATOM 1283 N N . ILE A 1 6 ? -5.679 -0.750 -1.489 1.00 0.00 6 ILE A N 2
ATOM 1284 C CA . ILE A 1 6 ? -4.383 -1.418 -1.570 1.00 0.00 6 ILE A CA 2
ATOM 1285 C C . ILE A 1 6 ? -4.634 -2.927 -1.599 1.00 0.00 6 ILE A C 2
ATOM 1286 O O . ILE A 1 6 ? -4.038 -3.660 -2.391 1.00 0.00 6 ILE A O 2
ATOM 1302 N N . GLN A 1 7 ? -5.571 -3.349 -0.759 1.00 0.00 7 GLN A N 2
ATOM 1303 C CA . GLN A 1 7 ? -5.986 -4.737 -0.692 1.00 0.00 7 GLN A CA 2
ATOM 1304 C C . GLN A 1 7 ? -6.630 -5.122 -2.022 1.00 0.00 7 GLN A C 2
ATOM 1305 O O . GLN A 1 7 ? -6.428 -6.228 -2.512 1.00 0.00 7 GLN A O 2
ATOM 1319 N N . ALA A 1 8 ? -7.401 -4.187 -2.609 1.00 0.00 8 ALA A N 2
ATOM 1320 C CA . ALA A 1 8 ? -8.052 -4.435 -3.895 1.00 0.00 8 ALA A CA 2
ATOM 1321 C C . ALA A 1 8 ? -7.007 -4.672 -4.983 1.00 0.00 8 ALA A C 2
ATOM 1322 O O . ALA A 1 8 ? -7.181 -5.531 -5.851 1.00 0.00 8 ALA A O 2
ATOM 1329 N N . ILE A 1 9 ? -5.923 -3.895 -4.922 1.00 0.00 9 ILE A N 2
ATOM 1330 C CA . ILE A 1 9 ? -4.834 -4.002 -5.894 1.00 0.00 9 ILE A CA 2
ATOM 1331 C C . ILE A 1 9 ? -4.120 -5.357 -5.742 1.00 0.00 9 ILE A C 2
ATOM 1332 O O . ILE A 1 9 ? -3.855 -6.036 -6.730 1.00 0.00 9 ILE A O 2
ATOM 1348 N N . ILE A 1 10 ? -3.787 -5.711 -4.501 1.00 0.00 10 ILE A N 2
ATOM 1349 C CA . ILE A 1 10 ? -3.070 -6.957 -4.213 1.00 0.00 10 ILE A CA 2
ATOM 1350 C C . ILE A 1 10 ? -3.950 -8.172 -4.538 1.00 0.00 10 ILE A C 2
ATOM 1351 O O . ILE A 1 10 ? -3.502 -9.130 -5.164 1.00 0.00 10 ILE A O 2
ATOM 1367 N N . VAL A 1 11 ? -5.193 -8.105 -4.084 1.00 0.00 11 VAL A N 2
ATOM 1368 C CA . VAL A 1 11 ? -6.163 -9.172 -4.279 1.00 0.00 11 VAL A CA 2
ATOM 1369 C C . VAL A 1 11 ? -6.461 -9.371 -5.761 1.00 0.00 11 VAL A C 2
ATOM 1370 O O . VAL A 1 11 ? -6.535 -10.507 -6.222 1.00 0.00 11 VAL A O 2
ATOM 1383 N N . GLU A 1 12 ? -6.649 -8.276 -6.493 1.00 0.00 12 GLU A N 2
ATOM 1384 C CA . GLU A 1 12 ? -6.945 -8.362 -7.921 1.00 0.00 12 GLU A CA 2
ATOM 1385 C C . GLU A 1 12 ? -5.699 -8.749 -8.732 1.00 0.00 12 GLU A C 2
ATOM 1386 O O . GLU A 1 12 ? -5.771 -9.594 -9.628 1.00 0.00 12 GLU A O 2
ATOM 1398 N N . GLU A 1 13 ? -4.583 -8.088 -8.432 1.00 0.00 13 GLU A N 2
ATOM 1399 C CA . GLU A 1 13 ? -3.331 -8.317 -9.159 1.00 0.00 13 GLU A CA 2
ATOM 1400 C C . GLU A 1 13 ? -2.813 -9.738 -8.953 1.00 0.00 13 GLU A C 2
ATOM 1401 O O . GLU A 1 13 ? -2.305 -10.361 -9.891 1.00 0.00 13 GLU A O 2
ATOM 1413 N N . LEU A 1 14 ? -2.936 -10.229 -7.727 1.00 0.00 14 LEU A N 2
ATOM 1414 C CA . LEU A 1 14 ? -2.459 -11.584 -7.399 1.00 0.00 14 LEU A CA 2
ATOM 1415 C C . LEU A 1 14 ? -3.580 -12.622 -7.429 1.00 0.00 14 LEU A C 2
ATOM 1416 O O . LEU A 1 14 ? -3.308 -13.825 -7.507 1.00 0.00 14 LEU A O 2
ATOM 1432 N N . GLY A 1 15 ? -4.826 -12.161 -7.371 1.00 0.00 15 GLY A N 2
ATOM 1433 C CA . GLY A 1 15 ? -5.977 -13.063 -7.397 1.00 0.00 15 GLY A CA 2
ATOM 1434 C C . GLY A 1 15 ? -6.074 -13.886 -6.113 1.00 0.00 15 GLY A C 2
ATOM 1435 O O . GLY A 1 15 ? -6.555 -15.023 -6.140 1.00 0.00 15 GLY A O 2
ATOM 1439 N N . LYS A 1 16 ? -5.617 -13.313 -4.993 1.00 0.00 16 LYS A N 2
ATOM 1440 C CA . LYS A 1 16 ? -5.661 -14.016 -3.704 1.00 0.00 16 LYS A CA 2
ATOM 1441 C C . LYS A 1 16 ? -7.009 -13.792 -3.017 1.00 0.00 16 LYS A C 2
ATOM 1442 O O . LYS A 1 16 ? -7.871 -13.089 -3.548 1.00 0.00 16 LYS A O 2
ATOM 1461 N N . ASP A 1 17 ? -7.184 -14.406 -1.841 1.00 0.00 17 ASP A N 2
ATOM 1462 C CA . ASP A 1 17 ? -8.432 -14.287 -1.087 1.00 0.00 17 ASP A CA 2
ATOM 1463 C C . ASP A 1 17 ? -8.322 -13.230 0.008 1.00 0.00 17 ASP A C 2
ATOM 1464 O O . ASP A 1 17 ? -7.222 -12.812 0.376 1.00 0.00 17 ASP A O 2
ATOM 1473 N N . ALA A 1 18 ? -9.480 -12.808 0.524 1.00 0.00 18 ALA A N 2
ATOM 1474 C CA . ALA A 1 18 ? -9.535 -11.804 1.586 1.00 0.00 18 ALA A CA 2
ATOM 1475 C C . ALA A 1 18 ? -8.811 -12.298 2.839 1.00 0.00 18 ALA A C 2
ATOM 1476 O O . ALA A 1 18 ? -8.125 -11.527 3.511 1.00 0.00 18 ALA A O 2
ATOM 1483 N N . GLU A 1 19 ? -8.970 -13.587 3.142 1.00 0.00 19 GLU A N 2
ATOM 1484 C CA . GLU A 1 19 ? -8.319 -14.177 4.315 1.00 0.00 19 GLU A CA 2
ATOM 1485 C C . GLU A 1 19 ? -6.790 -14.140 4.172 1.00 0.00 19 GLU A C 2
ATOM 1486 O O . GLU A 1 19 ? -6.069 -14.042 5.168 1.00 0.00 19 GLU A O 2
ATOM 1498 N N . GLU A 1 20 ? -6.315 -14.221 2.925 1.00 0.00 20 GLU A N 2
ATOM 1499 C CA . GLU A 1 20 ? -4.880 -14.198 2.636 1.00 0.00 20 GLU A CA 2
ATOM 1500 C C . GLU A 1 20 ? -4.265 -12.816 2.876 1.00 0.00 20 GLU A C 2
ATOM 1501 O O . GLU A 1 20 ? -3.072 -12.711 3.169 1.00 0.00 20 GLU A O 2
ATOM 1513 N N . VAL A 1 21 ? -5.078 -11.760 2.738 1.00 0.00 21 VAL A N 2
ATOM 1514 C CA . VAL A 1 21 ? -4.592 -10.388 2.932 1.00 0.00 21 VAL A CA 2
ATOM 1515 C C . VAL A 1 21 ? -4.797 -9.937 4.372 1.00 0.00 21 VAL A C 2
ATOM 1516 O O . VAL A 1 21 ? -5.899 -9.547 4.764 1.00 0.00 21 VAL A O 2
ATOM 1529 N N . GLN A 1 22 ? -3.711 -9.989 5.149 1.00 0.00 22 GLN A N 2
ATOM 1530 C CA . GLN A 1 22 ? -3.743 -9.584 6.553 1.00 0.00 22 GLN A CA 2
ATOM 1531 C C . GLN A 1 22 ? -2.634 -8.582 6.851 1.00 0.00 22 GLN A C 2
ATOM 1532 O O . GLN A 1 22 ? -1.525 -8.688 6.321 1.00 0.00 22 GLN A O 2
ATOM 1546 N N . LEU A 1 23 ? -2.958 -7.607 7.695 1.00 0.00 23 LEU A N 2
ATOM 1547 C CA . LEU A 1 23 ? -2.009 -6.562 8.071 1.00 0.00 23 LEU A CA 2
ATOM 1548 C C . LEU A 1 23 ? -0.788 -7.153 8.770 1.00 0.00 23 LEU A C 2
ATOM 1549 O O . LEU A 1 23 ? 0.348 -6.768 8.474 1.00 0.00 23 LEU A O 2
ATOM 1565 N N . THR A 1 24 ? -1.031 -8.085 9.691 1.00 0.00 24 THR A N 2
ATOM 1566 C CA . THR A 1 24 ? 0.053 -8.727 10.446 1.00 0.00 24 THR A CA 2
ATOM 1567 C C . THR A 1 24 ? 0.839 -9.737 9.597 1.00 0.00 24 THR A C 2
ATOM 1568 O O . THR A 1 24 ? 1.971 -10.085 9.943 1.00 0.00 24 THR A O 2
ATOM 1579 N N . THR A 1 25 ? 0.235 -10.209 8.504 1.00 0.00 25 THR A N 2
ATOM 1580 C CA . THR A 1 25 ? 0.880 -11.188 7.627 1.00 0.00 25 THR A CA 2
ATOM 1581 C C . THR A 1 25 ? 1.762 -10.488 6.583 1.00 0.00 25 THR A C 2
ATOM 1582 O O . THR A 1 25 ? 1.358 -9.485 5.994 1.00 0.00 25 THR A O 2
ATOM 1593 N N . ASN A 1 26 ? 2.950 -11.061 6.335 1.00 0.00 26 ASN A N 2
ATOM 1594 C CA . ASN A 1 26 ? 3.880 -10.522 5.335 1.00 0.00 26 ASN A CA 2
ATOM 1595 C C . ASN A 1 26 ? 3.624 -11.252 4.024 1.00 0.00 26 ASN A C 2
ATOM 1596 O O . ASN A 1 26 ? 3.703 -12.468 3.979 1.00 0.00 26 ASN A O 2
ATOM 1607 N N . ILE A 1 27 ? 3.282 -10.507 2.983 1.00 0.00 27 ILE A N 2
ATOM 1608 C CA . ILE A 1 27 ? 2.971 -11.078 1.667 1.00 0.00 27 ILE A CA 2
ATOM 1609 C C . ILE A 1 27 ? 4.195 -11.736 1.010 1.00 0.00 27 ILE A C 2
ATOM 1610 O O . ILE A 1 27 ? 4.048 -12.758 0.342 1.00 0.00 27 ILE A O 2
ATOM 1626 N N . GLN A 1 28 ? 5.379 -11.140 1.160 1.00 0.00 28 GLN A N 2
ATOM 1627 C CA . GLN A 1 28 ? 6.574 -11.699 0.525 1.00 0.00 28 GLN A CA 2
ATOM 1628 C C . GLN A 1 28 ? 6.860 -13.120 1.030 1.00 0.00 28 GLN A C 2
ATOM 1629 O O . GLN A 1 28 ? 7.370 -13.948 0.278 1.00 0.00 28 GLN A O 2
ATOM 1643 N N . GLU A 1 29 ? 6.511 -13.394 2.294 1.00 0.00 29 GLU A N 2
ATOM 1644 C CA . GLU A 1 29 ? 6.717 -14.725 2.878 1.00 0.00 29 GLU A CA 2
ATOM 1645 C C . GLU A 1 29 ? 5.440 -15.563 2.829 1.00 0.00 29 GLU A C 2
ATOM 1646 O O . GLU A 1 29 ? 5.490 -16.774 2.600 1.00 0.00 29 GLU A O 2
ATOM 1658 N N . GLU A 1 30 ? 4.304 -14.904 3.062 1.00 0.00 30 GLU A N 2
ATOM 1659 C CA . GLU A 1 30 ? 3.007 -15.577 3.064 1.00 0.00 30 GLU A CA 2
ATOM 1660 C C . GLU A 1 30 ? 2.667 -16.075 1.670 1.00 0.00 30 GLU A C 2
ATOM 1661 O O . GLU A 1 30 ? 2.213 -17.209 1.496 1.00 0.00 30 GLU A O 2
ATOM 1673 N N . LEU A 1 31 ? 2.880 -15.207 0.686 1.00 0.00 31 LEU A N 2
ATOM 1674 C CA . LEU A 1 31 ? 2.589 -15.537 -0.707 1.00 0.00 31 LEU A CA 2
ATOM 1675 C C . LEU A 1 31 ? 3.870 -15.778 -1.518 1.00 0.00 31 LEU A C 2
ATOM 1676 O O . LEU A 1 31 ? 3.801 -15.941 -2.739 1.00 0.00 31 LEU A O 2
ATOM 1692 N N . ASP A 1 32 ? 5.039 -15.784 -0.849 1.00 0.00 32 ASP A N 2
ATOM 1693 C CA . ASP A 1 32 ? 6.311 -15.991 -1.547 1.00 0.00 32 ASP A CA 2
ATOM 1694 C C . ASP A 1 32 ? 6.472 -14.927 -2.639 1.00 0.00 32 ASP A C 2
ATOM 1695 O O . ASP A 1 32 ? 6.877 -15.220 -3.771 1.00 0.00 32 ASP A O 2
ATOM 1704 N N . ALA A 1 33 ? 6.125 -13.684 -2.283 1.00 0.00 33 ALA A N 2
ATOM 1705 C CA . ALA A 1 33 ? 6.200 -12.568 -3.225 1.00 0.00 33 ALA A CA 2
ATOM 1706 C C . ALA A 1 33 ? 7.598 -11.962 -3.260 1.00 0.00 33 ALA A C 2
ATOM 1707 O O . ALA A 1 33 ? 8.171 -11.627 -2.221 1.00 0.00 33 ALA A O 2
ATOM 1714 N N . ASP A 1 34 ? 8.125 -11.824 -4.474 1.00 0.00 34 ASP A N 2
ATOM 1715 C CA . ASP A 1 34 ? 9.451 -11.252 -4.681 1.00 0.00 34 ASP A CA 2
ATOM 1716 C C . ASP A 1 34 ? 9.357 -9.729 -4.836 1.00 0.00 34 ASP A C 2
ATOM 1717 O O . ASP A 1 34 ? 8.285 -9.144 -4.651 1.00 0.00 34 ASP A O 2
ATOM 1726 N N . SER A 1 35 ? 10.487 -9.100 -5.169 1.00 0.00 35 SER A N 2
ATOM 1727 C CA . SER A 1 35 ? 10.543 -7.651 -5.342 1.00 0.00 35 SER A CA 2
ATOM 1728 C C . SER A 1 35 ? 9.582 -7.191 -6.427 1.00 0.00 35 SER A C 2
ATOM 1729 O O . SER A 1 35 ? 8.948 -6.147 -6.281 1.00 0.00 35 SER A O 2
ATOM 1737 N N . LEU A 1 36 ? 9.489 -7.956 -7.513 1.00 0.00 36 LEU A N 2
ATOM 1738 C CA . LEU A 1 36 ? 8.604 -7.600 -8.620 1.00 0.00 36 LEU A CA 2
ATOM 1739 C C . LEU A 1 36 ? 7.137 -7.583 -8.202 1.00 0.00 36 LEU A C 2
ATOM 1740 O O . LEU A 1 36 ? 6.394 -6.691 -8.602 1.00 0.00 36 LEU A O 2
ATOM 1756 N N . ASP A 1 37 ? 6.724 -8.583 -7.421 1.00 0.00 37 ASP A N 2
ATOM 1757 C CA . ASP A 1 37 ? 5.334 -8.677 -6.980 1.00 0.00 37 ASP A CA 2
ATOM 1758 C C . ASP A 1 37 ? 4.957 -7.462 -6.148 1.00 0.00 37 ASP A C 2
ATOM 1759 O O . ASP A 1 37 ? 3.895 -6.872 -6.346 1.00 0.00 37 ASP A O 2
ATOM 1768 N N . LEU A 1 38 ? 5.851 -7.084 -5.238 1.00 0.00 38 LEU A N 2
ATOM 1769 C CA . LEU A 1 38 ? 5.626 -5.911 -4.390 1.00 0.00 38 LEU A CA 2
ATOM 1770 C C . LEU A 1 38 ? 5.731 -4.637 -5.214 1.00 0.00 38 LEU A C 2
ATOM 1771 O O . LEU A 1 38 ? 4.948 -3.705 -5.043 1.00 0.00 38 LEU A O 2
ATOM 1787 N N . PHE A 1 39 ? 6.696 -4.629 -6.125 1.00 0.00 39 PHE A N 2
ATOM 1788 C CA . PHE A 1 39 ? 6.928 -3.496 -7.003 1.00 0.00 39 PHE A CA 2
ATOM 1789 C C . PHE A 1 39 ? 5.665 -3.220 -7.812 1.00 0.00 39 PHE A C 2
ATOM 1790 O O . PHE A 1 39 ? 5.240 -2.075 -7.916 1.00 0.00 39 PHE A O 2
ATOM 1807 N N . GLN A 1 40 ? 5.081 -4.278 -8.374 1.00 0.00 40 GLN A N 2
ATOM 1808 C CA . GLN A 1 40 ? 3.863 -4.153 -9.169 1.00 0.00 40 GLN A CA 2
ATOM 1809 C C . GLN A 1 40 ? 2.689 -3.683 -8.327 1.00 0.00 40 GLN A C 2
ATOM 1810 O O . GLN A 1 40 ? 1.906 -2.858 -8.783 1.00 0.00 40 GLN A O 2
ATOM 1824 N N . ILE A 1 41 ? 2.581 -4.191 -7.099 1.00 0.00 41 ILE A N 2
ATOM 1825 C CA . ILE A 1 41 ? 1.504 -3.778 -6.196 1.00 0.00 41 ILE A CA 2
ATOM 1826 C C . ILE A 1 41 ? 1.659 -2.281 -5.929 1.00 0.00 41 ILE A C 2
ATOM 1827 O O . ILE A 1 41 ? 0.681 -1.535 -5.922 1.00 0.00 41 ILE A O 2
ATOM 1843 N N . ILE A 1 42 ? 2.909 -1.866 -5.741 1.00 0.00 42 ILE A N 2
ATOM 1844 C CA . ILE A 1 42 ? 3.234 -0.469 -5.508 1.00 0.00 42 ILE A CA 2
ATOM 1845 C C . ILE A 1 42 ? 2.978 0.326 -6.793 1.00 0.00 42 ILE A C 2
ATOM 1846 O O . ILE A 1 42 ? 2.538 1.466 -6.726 1.00 0.00 42 ILE A O 2
ATOM 1862 N N . ASN A 1 43 ? 3.231 -0.288 -7.951 1.00 0.00 43 ASN A N 2
ATOM 1863 C CA . ASN A 1 43 ? 2.966 0.377 -9.221 1.00 0.00 43 ASN A CA 2
ATOM 1864 C C . ASN A 1 43 ? 1.462 0.578 -9.358 1.00 0.00 43 ASN A C 2
ATOM 1865 O O . ASN A 1 43 ? 0.999 1.601 -9.850 1.00 0.00 43 ASN A O 2
ATOM 1876 N N . GLU A 1 44 ? 0.719 -0.437 -8.914 1.00 0.00 44 GLU A N 2
ATOM 1877 C CA . GLU A 1 44 ? -0.732 -0.437 -8.956 1.00 0.00 44 GLU A CA 2
ATOM 1878 C C . GLU A 1 44 ? -1.311 0.603 -8.016 1.00 0.00 44 GLU A C 2
ATOM 1879 O O . GLU A 1 44 ? -2.191 1.365 -8.422 1.00 0.00 44 GLU A O 2
ATOM 1891 N N . ILE A 1 45 ? -0.804 0.664 -6.774 1.00 0.00 45 ILE A N 2
ATOM 1892 C CA . ILE A 1 45 ? -1.294 1.672 -5.840 1.00 0.00 45 ILE A CA 2
ATOM 1893 C C . ILE A 1 45 ? -0.800 3.046 -6.304 1.00 0.00 45 ILE A C 2
ATOM 1894 O O . ILE A 1 45 ? -1.489 4.042 -6.144 1.00 0.00 45 ILE A O 2
ATOM 1910 N N . GLU A 1 46 ? 0.382 3.063 -6.922 1.00 0.00 46 GLU A N 2
ATOM 1911 C CA . GLU A 1 46 ? 0.936 4.294 -7.470 1.00 0.00 46 GLU A CA 2
ATOM 1912 C C . GLU A 1 46 ? 0.006 4.781 -8.588 1.00 0.00 46 GLU A C 2
ATOM 1913 O O . GLU A 1 46 ? -0.294 5.960 -8.695 1.00 0.00 46 GLU A O 2
ATOM 1925 N N . ASP A 1 47 ? -0.469 3.854 -9.408 1.00 0.00 47 ASP A N 2
ATOM 1926 C CA . ASP A 1 47 ? -1.389 4.202 -10.483 1.00 0.00 47 ASP A CA 2
ATOM 1927 C C . ASP A 1 47 ? -2.758 4.593 -9.912 1.00 0.00 47 ASP A C 2
ATOM 1928 O O . ASP A 1 47 ? -3.444 5.458 -10.460 1.00 0.00 47 ASP A O 2
ATOM 1937 N N . GLU A 1 48 ? -3.157 3.917 -8.825 1.00 0.00 48 GLU A N 2
ATOM 1938 C CA . GLU A 1 48 ? -4.465 4.159 -8.201 1.00 0.00 48 GLU A CA 2
ATOM 1939 C C . GLU A 1 48 ? -4.501 5.466 -7.384 1.00 0.00 48 GLU A C 2
ATOM 1940 O O . GLU A 1 48 ? -5.243 6.389 -7.726 1.00 0.00 48 GLU A O 2
ATOM 1952 N N . PHE A 1 49 ? -3.708 5.527 -6.308 1.00 0.00 49 PHE A N 2
ATOM 1953 C CA . PHE A 1 49 ? -3.659 6.718 -5.438 1.00 0.00 49 PHE A CA 2
ATOM 1954 C C . PHE A 1 49 ? -2.526 7.671 -5.808 1.00 0.00 49 PHE A C 2
ATOM 1955 O O . PHE A 1 49 ? -2.551 8.838 -5.406 1.00 0.00 49 PHE A O 2
ATOM 1972 N N . ASP A 1 50 ? -1.505 7.161 -6.510 1.00 0.00 50 ASP A N 2
ATOM 1973 C CA . ASP A 1 50 ? -0.326 7.959 -6.869 1.00 0.00 50 ASP A CA 2
ATOM 1974 C C . ASP A 1 50 ? 0.169 8.735 -5.652 1.00 0.00 50 ASP A C 2
ATOM 1975 O O . ASP A 1 50 ? -0.009 9.947 -5.529 1.00 0.00 50 ASP A O 2
ATOM 1984 N N . VAL A 1 51 ? 0.769 7.969 -4.749 1.00 0.00 51 VAL A N 2
ATOM 1985 C CA . VAL A 1 51 ? 1.296 8.479 -3.487 1.00 0.00 51 VAL A CA 2
ATOM 1986 C C . VAL A 1 51 ? 2.753 8.040 -3.347 1.00 0.00 51 VAL A C 2
ATOM 1987 O O . VAL A 1 51 ? 3.248 7.277 -4.183 1.00 0.00 51 VAL A O 2
ATOM 2000 N N . LYS A 1 52 ? 3.437 8.516 -2.305 1.00 0.00 52 LYS A N 2
ATOM 2001 C CA . LYS A 1 52 ? 4.838 8.139 -2.104 1.00 0.00 52 LYS A CA 2
ATOM 2002 C C . LYS A 1 52 ? 4.913 6.801 -1.376 1.00 0.00 52 LYS A C 2
ATOM 2003 O O . LYS A 1 52 ? 4.740 6.743 -0.156 1.00 0.00 52 LYS A O 2
ATOM 2022 N N . ILE A 1 53 ? 5.172 5.728 -2.129 1.00 0.00 53 ILE A N 2
ATOM 2023 C CA . ILE A 1 53 ? 5.273 4.394 -1.530 1.00 0.00 53 ILE A CA 2
ATOM 2024 C C . ILE A 1 53 ? 6.723 3.960 -1.487 1.00 0.00 53 ILE A C 2
ATOM 2025 O O . ILE A 1 53 ? 7.289 3.556 -2.506 1.00 0.00 53 ILE A O 2
ATOM 2041 N N . GLU A 1 54 ? 7.309 4.029 -0.298 1.00 0.00 54 GLU A N 2
ATOM 2042 C CA . GLU A 1 54 ? 8.693 3.619 -0.120 1.00 0.00 54 GLU A CA 2
ATOM 2043 C C . GLU A 1 54 ? 8.744 2.094 -0.061 1.00 0.00 54 GLU A C 2
ATOM 2044 O O . GLU A 1 54 ? 8.015 1.481 0.719 1.00 0.00 54 GLU A O 2
ATOM 2056 N N . THR A 1 55 ? 9.570 1.489 -0.921 1.00 0.00 55 THR A N 2
ATOM 2057 C CA . THR A 1 55 ? 9.668 0.027 -0.993 1.00 0.00 55 THR A CA 2
ATOM 2058 C C . THR A 1 55 ? 11.106 -0.444 -0.857 1.00 0.00 55 THR A C 2
ATOM 2059 O O . THR A 1 55 ? 12.050 0.314 -1.079 1.00 0.00 55 THR A O 2
ATOM 2070 N N . GLU A 1 56 ? 11.243 -1.702 -0.439 1.00 0.00 56 GLU A N 2
ATOM 2071 C CA . GLU A 1 56 ? 12.551 -2.320 -0.201 1.00 0.00 56 GLU A CA 2
ATOM 2072 C C . GLU A 1 56 ? 13.236 -1.656 0.999 1.00 0.00 56 GLU A C 2
ATOM 2073 O O . GLU A 1 56 ? 14.462 -1.717 1.138 1.00 0.00 56 GLU A O 2
ATOM 2085 N N . ASP A 1 57 ? 12.424 -1.055 1.879 1.00 0.00 57 ASP A N 2
ATOM 2086 C CA . ASP A 1 57 ? 12.934 -0.414 3.088 1.00 0.00 57 ASP A CA 2
ATOM 2087 C C . ASP A 1 57 ? 12.441 -1.184 4.316 1.00 0.00 57 ASP A C 2
ATOM 2088 O O . ASP A 1 57 ? 12.261 -0.614 5.397 1.00 0.00 57 ASP A O 2
ATOM 2097 N N . GLY A 1 58 ? 12.213 -2.489 4.125 1.00 0.00 58 GLY A N 2
ATOM 2098 C CA . GLY A 1 58 ? 11.725 -3.354 5.197 1.00 0.00 58 GLY A CA 2
ATOM 2099 C C . GLY A 1 58 ? 10.200 -3.503 5.151 1.00 0.00 58 GLY A C 2
ATOM 2100 O O . GLY A 1 58 ? 9.602 -4.027 6.093 1.00 0.00 58 GLY A O 2
ATOM 2104 N N . ILE A 1 59 ? 9.573 -3.024 4.060 1.00 0.00 59 ILE A N 2
ATOM 2105 C CA . ILE A 1 59 ? 8.117 -3.099 3.926 1.00 0.00 59 ILE A CA 2
ATOM 2106 C C . ILE A 1 59 ? 7.689 -4.157 2.898 1.00 0.00 59 ILE A C 2
ATOM 2107 O O . ILE A 1 59 ? 7.844 -3.981 1.689 1.00 0.00 59 ILE A O 2
ATOM 2123 N N . GLN A 1 60 ? 7.119 -5.243 3.413 1.00 0.00 60 GLN A N 2
ATOM 2124 C CA . GLN A 1 60 ? 6.609 -6.344 2.584 1.00 0.00 60 GLN A CA 2
ATOM 2125 C C . GLN A 1 60 ? 5.348 -6.932 3.235 1.00 0.00 60 GLN A C 2
ATOM 2126 O O . GLN A 1 60 ? 5.051 -8.124 3.099 1.00 0.00 60 GLN A O 2
ATOM 2140 N N . THR A 1 61 ? 4.642 -6.083 3.977 1.00 0.00 61 THR A N 2
ATOM 2141 C CA . THR A 1 61 ? 3.453 -6.485 4.700 1.00 0.00 61 THR A CA 2
ATOM 2142 C C . THR A 1 61 ? 2.319 -5.529 4.422 1.00 0.00 61 THR A C 2
ATOM 2143 O O . THR A 1 61 ? 2.550 -4.348 4.181 1.00 0.00 61 THR A O 2
ATOM 2154 N N . VAL A 1 62 ? 1.097 -6.049 4.459 1.00 0.00 62 VAL A N 2
ATOM 2155 C CA . VAL A 1 62 ? -0.081 -5.230 4.213 1.00 0.00 62 VAL A CA 2
ATOM 2156 C C . VAL A 1 62 ? -0.096 -4.069 5.220 1.00 0.00 62 VAL A C 2
ATOM 2157 O O . VAL A 1 62 ? -0.442 -2.948 4.853 1.00 0.00 62 VAL A O 2
ATOM 2170 N N . GLN A 1 63 ? 0.287 -4.338 6.477 1.00 0.00 63 GLN A N 2
ATOM 2171 C CA . GLN A 1 63 ? 0.312 -3.282 7.491 1.00 0.00 63 GLN A CA 2
ATOM 2172 C C . GLN A 1 63 ? 1.274 -2.156 7.078 1.00 0.00 63 GLN A C 2
ATOM 2173 O O . GLN A 1 63 ? 0.896 -0.986 7.121 1.00 0.00 63 GLN A O 2
ATOM 2187 N N . ASP A 1 64 ? 2.511 -2.507 6.681 1.00 0.00 64 ASP A N 2
ATOM 2188 C CA . ASP A 1 64 ? 3.487 -1.486 6.280 1.00 0.00 64 ASP A CA 2
ATOM 2189 C C . ASP A 1 64 ? 3.095 -0.826 4.966 1.00 0.00 64 ASP A C 2
ATOM 2190 O O . ASP A 1 64 ? 3.224 0.385 4.817 1.00 0.00 64 ASP A O 2
ATOM 2199 N N . LEU A 1 65 ? 2.626 -1.632 4.019 1.00 0.00 65 LEU A N 2
ATOM 2200 C CA . LEU A 1 65 ? 2.221 -1.128 2.712 1.00 0.00 65 LEU A CA 2
ATOM 2201 C C . LEU A 1 65 ? 1.064 -0.139 2.862 1.00 0.00 65 LEU A C 2
ATOM 2202 O O . LEU A 1 65 ? 1.080 0.947 2.278 1.00 0.00 65 LEU A O 2
ATOM 2218 N N . VAL A 1 66 ? 0.080 -0.530 3.663 1.00 0.00 66 VAL A N 2
ATOM 2219 C CA . VAL A 1 66 ? -1.088 0.302 3.929 1.00 0.00 66 VAL A CA 2
ATOM 2220 C C . VAL A 1 66 ? -0.693 1.546 4.719 1.00 0.00 66 VAL A C 2
ATOM 2221 O O . VAL A 1 66 ? -1.116 2.650 4.388 1.00 0.00 66 VAL A O 2
ATOM 2234 N N . THR A 1 67 ? 0.105 1.350 5.764 1.00 0.00 67 THR A N 2
ATOM 2235 C CA . THR A 1 67 ? 0.539 2.457 6.607 1.00 0.00 67 THR A CA 2
ATOM 2236 C C . THR A 1 67 ? 1.340 3.457 5.782 1.00 0.00 67 THR A C 2
ATOM 2237 O O . THR A 1 67 ? 1.173 4.658 5.939 1.00 0.00 67 THR A O 2
ATOM 2248 N N . TYR A 1 68 ? 2.216 2.947 4.923 1.00 0.00 68 TYR A N 2
ATOM 2249 C CA . TYR A 1 68 ? 3.055 3.800 4.089 1.00 0.00 68 TYR A CA 2
ATOM 2250 C C . TYR A 1 68 ? 2.228 4.557 3.046 1.00 0.00 68 TYR A C 2
ATOM 2251 O O . TYR A 1 68 ? 2.329 5.778 2.945 1.00 0.00 68 TYR A O 2
ATOM 2269 N N . VAL A 1 69 ? 1.419 3.828 2.270 1.00 0.00 69 VAL A N 2
ATOM 2270 C CA . VAL A 1 69 ? 0.602 4.463 1.227 1.00 0.00 69 VAL A CA 2
ATOM 2271 C C . VAL A 1 69 ? -0.348 5.458 1.874 1.00 0.00 69 VAL A C 2
ATOM 2272 O O . VAL A 1 69 ? -0.476 6.584 1.420 1.00 0.00 69 VAL A O 2
ATOM 2285 N N . GLU A 1 70 ? -1.020 5.001 2.914 1.00 0.00 70 GLU A N 2
ATOM 2286 C CA . GLU A 1 70 ? -2.000 5.812 3.625 1.00 0.00 70 GLU A CA 2
ATOM 2287 C C . GLU A 1 70 ? -1.359 7.021 4.319 1.00 0.00 70 GLU A C 2
ATOM 2288 O O . GLU A 1 70 ? -1.904 8.126 4.276 1.00 0.00 70 GLU A O 2
ATOM 2300 N N . LYS A 1 71 ? -0.212 6.802 4.972 1.00 0.00 71 LYS A N 2
ATOM 2301 C CA . LYS A 1 71 ? 0.470 7.891 5.674 1.00 0.00 71 LYS A CA 2
ATOM 2302 C C . LYS A 1 71 ? 0.973 8.920 4.672 1.00 0.00 71 LYS A C 2
ATOM 2303 O O . LYS A 1 71 ? 0.803 10.127 4.863 1.00 0.00 71 LYS A O 2
ATOM 2322 N N . GLN A 1 72 ? 1.598 8.420 3.608 1.00 0.00 72 GLN A N 2
ATOM 2323 C CA . GLN A 1 72 ? 2.140 9.286 2.567 1.00 0.00 72 GLN A CA 2
ATOM 2324 C C . GLN A 1 72 ? 1.036 9.987 1.777 1.00 0.00 72 GLN A C 2
ATOM 2325 O O . GLN A 1 72 ? 1.203 11.148 1.391 1.00 0.00 72 GLN A O 2
ATOM 2339 N N . GLN A 1 73 ? -0.083 9.292 1.527 1.00 0.00 73 GLN A N 2
ATOM 2340 C CA . GLN A 1 73 ? -1.184 9.896 0.759 1.00 0.00 73 GLN A CA 2
ATOM 2341 C C . GLN A 1 73 ? -1.836 11.056 1.536 1.00 0.00 73 GLN A C 2
ATOM 2342 O O . GLN A 1 73 ? -2.512 11.899 0.942 1.00 0.00 73 GLN A O 2
ATOM 2356 N N . ALA A 1 74 ? -1.621 11.083 2.854 1.00 0.00 74 ALA A N 2
ATOM 2357 C CA . ALA A 1 74 ? -2.183 12.132 3.702 1.00 0.00 74 ALA A CA 2
ATOM 2358 C C . ALA A 1 74 ? -1.623 13.496 3.310 1.00 0.00 74 ALA A C 2
ATOM 2359 O O . ALA A 1 74 ? -0.441 13.616 2.978 1.00 0.00 74 ALA A O 2
ATOM 2366 N N . ASN A 1 75 ? -2.483 14.517 3.356 1.00 0.00 75 ASN A N 2
ATOM 2367 C CA . ASN A 1 75 ? -2.078 15.876 3.008 1.00 0.00 75 ASN A CA 2
ATOM 2368 C C . ASN A 1 75 ? -1.289 16.511 4.148 1.00 0.00 75 ASN A C 2
ATOM 2369 O O . ASN A 1 75 ? -1.440 16.058 5.270 1.00 0.00 75 ASN A O 2
ATOM 2381 N N . MET A 1 1 ? -10.298 2.333 4.318 1.00 0.00 1 MET A N 3
ATOM 2382 C CA . MET A 1 1 ? -10.740 2.520 2.902 1.00 0.00 1 MET A CA 3
ATOM 2383 C C . MET A 1 1 ? -9.542 2.366 1.974 1.00 0.00 1 MET A C 3
ATOM 2384 O O . MET A 1 1 ? -9.646 1.745 0.916 1.00 0.00 1 MET A O 3
ATOM 2400 N N . VAL A 1 2 ? -8.408 2.939 2.376 1.00 0.00 2 VAL A N 3
ATOM 2401 C CA . VAL A 1 2 ? -7.192 2.856 1.572 1.00 0.00 2 VAL A CA 3
ATOM 2402 C C . VAL A 1 2 ? -6.768 1.396 1.471 1.00 0.00 2 VAL A C 3
ATOM 2403 O O . VAL A 1 2 ? -6.488 0.894 0.380 1.00 0.00 2 VAL A O 3
ATOM 2416 N N . PHE A 1 3 ? -6.732 0.730 2.625 1.00 0.00 3 PHE A N 3
ATOM 2417 C CA . PHE A 1 3 ? -6.349 -0.672 2.675 1.00 0.00 3 PHE A CA 3
ATOM 2418 C C . PHE A 1 3 ? -7.283 -1.508 1.817 1.00 0.00 3 PHE A C 3
ATOM 2419 O O . PHE A 1 3 ? -6.876 -2.520 1.263 1.00 0.00 3 PHE A O 3
ATOM 2436 N N . GLU A 1 4 ? -8.525 -1.049 1.690 1.00 0.00 4 GLU A N 3
ATOM 2437 C CA . GLU A 1 4 ? -9.499 -1.732 0.856 1.00 0.00 4 GLU A CA 3
ATOM 2438 C C . GLU A 1 4 ? -8.994 -1.708 -0.588 1.00 0.00 4 GLU A C 3
ATOM 2439 O O . GLU A 1 4 ? -9.224 -2.635 -1.363 1.00 0.00 4 GLU A O 3
ATOM 2451 N N . LYS A 1 5 ? -8.319 -0.603 -0.928 1.00 0.00 5 LYS A N 3
ATOM 2452 C CA . LYS A 1 5 ? -7.785 -0.384 -2.267 1.00 0.00 5 LYS A CA 3
ATOM 2453 C C . LYS A 1 5 ? -6.480 -1.132 -2.483 1.00 0.00 5 LYS A C 3
ATOM 2454 O O . LYS A 1 5 ? -6.316 -1.828 -3.487 1.00 0.00 5 LYS A O 3
ATOM 2473 N N . ILE A 1 6 ? -5.570 -1.004 -1.521 1.00 0.00 6 ILE A N 3
ATOM 2474 C CA . ILE A 1 6 ? -4.285 -1.692 -1.588 1.00 0.00 6 ILE A CA 3
ATOM 2475 C C . ILE A 1 6 ? -4.561 -3.199 -1.635 1.00 0.00 6 ILE A C 3
ATOM 2476 O O . ILE A 1 6 ? -3.967 -3.933 -2.427 1.00 0.00 6 ILE A O 3
ATOM 2492 N N . GLN A 1 7 ? -5.520 -3.617 -0.813 1.00 0.00 7 GLN A N 3
ATOM 2493 C CA . GLN A 1 7 ? -5.964 -5.002 -0.769 1.00 0.00 7 GLN A CA 3
ATOM 2494 C C . GLN A 1 7 ? -6.572 -5.359 -2.122 1.00 0.00 7 GLN A C 3
ATOM 2495 O O . GLN A 1 7 ? -6.377 -6.466 -2.613 1.00 0.00 7 GLN A O 3
ATOM 2509 N N . ALA A 1 8 ? -7.307 -4.406 -2.723 1.00 0.00 8 ALA A N 3
ATOM 2510 C CA . ALA A 1 8 ? -7.928 -4.639 -4.024 1.00 0.00 8 ALA A CA 3
ATOM 2511 C C . ALA A 1 8 ? -6.852 -4.935 -5.066 1.00 0.00 8 ALA A C 3
ATOM 2512 O O . ALA A 1 8 ? -7.001 -5.841 -5.884 1.00 0.00 8 ALA A O 3
ATOM 2519 N N . ILE A 1 9 ? -5.762 -4.169 -5.000 1.00 0.00 9 ILE A N 3
ATOM 2520 C CA . ILE A 1 9 ? -4.628 -4.338 -5.911 1.00 0.00 9 ILE A CA 3
ATOM 2521 C C . ILE A 1 9 ? -3.966 -5.709 -5.732 1.00 0.00 9 ILE A C 3
ATOM 2522 O O . ILE A 1 9 ? -3.657 -6.381 -6.710 1.00 0.00 9 ILE A O 3
ATOM 2538 N N . ILE A 1 10 ? -3.715 -6.083 -4.482 1.00 0.00 10 ILE A N 3
ATOM 2539 C CA . ILE A 1 10 ? -3.049 -7.352 -4.179 1.00 0.00 10 ILE A CA 3
ATOM 2540 C C . ILE A 1 10 ? -3.960 -8.527 -4.557 1.00 0.00 10 ILE A C 3
ATOM 2541 O O . ILE A 1 10 ? -3.516 -9.519 -5.140 1.00 0.00 10 ILE A O 3
ATOM 2557 N N . VAL A 1 11 ? -5.232 -8.385 -4.207 1.00 0.00 11 VAL A N 3
ATOM 2558 C CA . VAL A 1 11 ? -6.244 -9.393 -4.475 1.00 0.00 11 VAL A CA 3
ATOM 2559 C C . VAL A 1 11 ? -6.431 -9.579 -5.981 1.00 0.00 11 VAL A C 3
ATOM 2560 O O . VAL A 1 11 ? -6.541 -10.715 -6.450 1.00 0.00 11 VAL A O 3
ATOM 2573 N N . GLU A 1 12 ? -6.503 -8.473 -6.728 1.00 0.00 12 GLU A N 3
ATOM 2574 C CA . GLU A 1 12 ? -6.714 -8.551 -8.175 1.00 0.00 12 GLU A CA 3
ATOM 2575 C C . GLU A 1 12 ? -5.428 -8.944 -8.917 1.00 0.00 12 GLU A C 3
ATOM 2576 O O . GLU A 1 12 ? -5.462 -9.756 -9.846 1.00 0.00 12 GLU A O 3
ATOM 2588 N N . GLU A 1 13 ? -4.307 -8.348 -8.506 1.00 0.00 13 GLU A N 3
ATOM 2589 C CA . GLU A 1 13 ? -3.013 -8.615 -9.135 1.00 0.00 13 GLU A CA 3
ATOM 2590 C C . GLU A 1 13 ? -2.558 -10.050 -8.877 1.00 0.00 13 GLU A C 3
ATOM 2591 O O . GLU A 1 13 ? -2.054 -10.722 -9.780 1.00 0.00 13 GLU A O 3
ATOM 2603 N N . LEU A 1 14 ? -2.735 -10.501 -7.635 1.00 0.00 14 LEU A N 3
ATOM 2604 C CA . LEU A 1 14 ? -2.334 -11.853 -7.248 1.00 0.00 14 LEU A CA 3
ATOM 2605 C C . LEU A 1 14 ? -3.455 -12.866 -7.480 1.00 0.00 14 LEU A C 3
ATOM 2606 O O . LEU A 1 14 ? -3.190 -14.066 -7.611 1.00 0.00 14 LEU A O 3
ATOM 2622 N N . GLY A 1 15 ? -4.702 -12.387 -7.503 1.00 0.00 15 GLY A N 3
ATOM 2623 C CA . GLY A 1 15 ? -5.854 -13.271 -7.689 1.00 0.00 15 GLY A CA 3
ATOM 2624 C C . GLY A 1 15 ? -6.093 -14.108 -6.431 1.00 0.00 15 GLY A C 3
ATOM 2625 O O . GLY A 1 15 ? -6.571 -15.241 -6.508 1.00 0.00 15 GLY A O 3
ATOM 2629 N N . LYS A 1 16 ? -5.751 -13.530 -5.274 1.00 0.00 16 LYS A N 3
ATOM 2630 C CA . LYS A 1 16 ? -5.915 -14.203 -3.990 1.00 0.00 16 LYS A CA 3
ATOM 2631 C C . LYS A 1 16 ? -7.202 -13.702 -3.323 1.00 0.00 16 LYS A C 3
ATOM 2632 O O . LYS A 1 16 ? -7.978 -12.985 -3.959 1.00 0.00 16 LYS A O 3
ATOM 2651 N N . ASP A 1 17 ? -7.431 -14.073 -2.056 1.00 0.00 17 ASP A N 3
ATOM 2652 C CA . ASP A 1 17 ? -8.630 -13.639 -1.341 1.00 0.00 17 ASP A CA 3
ATOM 2653 C C . ASP A 1 17 ? -8.317 -12.446 -0.445 1.00 0.00 17 ASP A C 3
ATOM 2654 O O . ASP A 1 17 ? -7.192 -12.311 0.045 1.00 0.00 17 ASP A O 3
ATOM 2663 N N . ALA A 1 18 ? -9.322 -11.597 -0.226 1.00 0.00 18 ALA A N 3
ATOM 2664 C CA . ALA A 1 18 ? -9.155 -10.423 0.629 1.00 0.00 18 ALA A CA 3
ATOM 2665 C C . ALA A 1 18 ? -8.778 -10.858 2.043 1.00 0.00 18 ALA A C 3
ATOM 2666 O O . ALA A 1 18 ? -7.926 -10.241 2.688 1.00 0.00 18 ALA A O 3
ATOM 2673 N N . GLU A 1 19 ? -9.412 -11.939 2.505 1.00 0.00 19 GLU A N 3
ATOM 2674 C CA . GLU A 1 19 ? -9.139 -12.484 3.836 1.00 0.00 19 GLU A CA 3
ATOM 2675 C C . GLU A 1 19 ? -7.687 -12.965 3.947 1.00 0.00 19 GLU A C 3
ATOM 2676 O O . GLU A 1 19 ? -7.106 -12.958 5.035 1.00 0.00 19 GLU A O 3
ATOM 2688 N N . GLU A 1 20 ? -7.114 -13.381 2.811 1.00 0.00 20 GLU A N 3
ATOM 2689 C CA . GLU A 1 20 ? -5.734 -13.862 2.774 1.00 0.00 20 GLU A CA 3
ATOM 2690 C C . GLU A 1 20 ? -4.751 -12.720 3.057 1.00 0.00 20 GLU A C 3
ATOM 2691 O O . GLU A 1 20 ? -3.670 -12.954 3.606 1.00 0.00 20 GLU A O 3
ATOM 2703 N N . VAL A 1 21 ? -5.135 -11.492 2.690 1.00 0.00 21 VAL A N 3
ATOM 2704 C CA . VAL A 1 21 ? -4.280 -10.324 2.922 1.00 0.00 21 VAL A CA 3
ATOM 2705 C C . VAL A 1 21 ? -4.467 -9.852 4.369 1.00 0.00 21 VAL A C 3
ATOM 2706 O O . VAL A 1 21 ? -5.570 -9.465 4.763 1.00 0.00 21 VAL A O 3
ATOM 2719 N N . GLN A 1 22 ? -3.382 -9.905 5.156 1.00 0.00 22 GLN A N 3
ATOM 2720 C CA . GLN A 1 22 ? -3.432 -9.498 6.566 1.00 0.00 22 GLN A CA 3
ATOM 2721 C C . GLN A 1 22 ? -2.343 -8.484 6.899 1.00 0.00 22 GLN A C 3
ATOM 2722 O O . GLN A 1 22 ? -1.210 -8.589 6.425 1.00 0.00 22 GLN A O 3
ATOM 2736 N N . LEU A 1 23 ? -2.717 -7.499 7.715 1.00 0.00 23 LEU A N 3
ATOM 2737 C CA . LEU A 1 23 ? -1.801 -6.435 8.126 1.00 0.00 23 LEU A CA 3
ATOM 2738 C C . LEU A 1 23 ? -0.607 -6.992 8.897 1.00 0.00 23 LEU A C 3
ATOM 2739 O O . LEU A 1 23 ? 0.539 -6.629 8.626 1.00 0.00 23 LEU A O 3
ATOM 2755 N N . THR A 1 24 ? -0.889 -7.875 9.854 1.00 0.00 24 THR A N 3
ATOM 2756 C CA . THR A 1 24 ? 0.164 -8.478 10.682 1.00 0.00 24 THR A CA 3
ATOM 2757 C C . THR A 1 24 ? 1.008 -9.494 9.906 1.00 0.00 24 THR A C 3
ATOM 2758 O O . THR A 1 24 ? 2.113 -9.836 10.335 1.00 0.00 24 THR A O 3
ATOM 2769 N N . THR A 1 25 ? 0.480 -9.983 8.783 1.00 0.00 25 THR A N 3
ATOM 2770 C CA . THR A 1 25 ? 1.180 -10.971 7.970 1.00 0.00 25 THR A CA 3
ATOM 2771 C C . THR A 1 25 ? 2.052 -10.306 6.895 1.00 0.00 25 THR A C 3
ATOM 2772 O O . THR A 1 25 ? 1.706 -9.242 6.376 1.00 0.00 25 THR A O 3
ATOM 2783 N N . ASN A 1 26 ? 3.159 -10.972 6.542 1.00 0.00 26 ASN A N 3
ATOM 2784 C CA . ASN A 1 26 ? 4.069 -10.482 5.498 1.00 0.00 26 ASN A CA 3
ATOM 2785 C C . ASN A 1 26 ? 3.777 -11.245 4.211 1.00 0.00 26 ASN A C 3
ATOM 2786 O O . ASN A 1 26 ? 3.851 -12.464 4.187 1.00 0.00 26 ASN A O 3
ATOM 2797 N N . ILE A 1 27 ? 3.413 -10.516 3.164 1.00 0.00 27 ILE A N 3
ATOM 2798 C CA . ILE A 1 27 ? 3.068 -11.106 1.866 1.00 0.00 27 ILE A CA 3
ATOM 2799 C C . ILE A 1 27 ? 4.265 -11.806 1.207 1.00 0.00 27 ILE A C 3
ATOM 2800 O O . ILE A 1 27 ? 4.089 -12.852 0.583 1.00 0.00 27 ILE A O 3
ATOM 2816 N N . GLN A 1 28 ? 5.457 -11.218 1.306 1.00 0.00 28 GLN A N 3
ATOM 2817 C CA . GLN A 1 28 ? 6.628 -11.815 0.667 1.00 0.00 28 GLN A CA 3
ATOM 2818 C C . GLN A 1 28 ? 6.901 -13.224 1.209 1.00 0.00 28 GLN A C 3
ATOM 2819 O O . GLN A 1 28 ? 7.400 -14.077 0.476 1.00 0.00 28 GLN A O 3
ATOM 2833 N N . GLU A 1 29 ? 6.550 -13.460 2.479 1.00 0.00 29 GLU A N 3
ATOM 2834 C CA . GLU A 1 29 ? 6.745 -14.775 3.099 1.00 0.00 29 GLU A CA 3
ATOM 2835 C C . GLU A 1 29 ? 5.469 -15.611 3.053 1.00 0.00 29 GLU A C 3
ATOM 2836 O O . GLU A 1 29 ? 5.520 -16.819 2.806 1.00 0.00 29 GLU A O 3
ATOM 2848 N N . GLU A 1 30 ? 4.330 -14.961 3.308 1.00 0.00 30 GLU A N 3
ATOM 2849 C CA . GLU A 1 30 ? 3.038 -15.645 3.311 1.00 0.00 30 GLU A CA 3
ATOM 2850 C C . GLU A 1 30 ? 2.697 -16.148 1.919 1.00 0.00 30 GLU A C 3
ATOM 2851 O O . GLU A 1 30 ? 2.302 -17.303 1.736 1.00 0.00 30 GLU A O 3
ATOM 2863 N N . LEU A 1 31 ? 2.824 -15.248 0.955 1.00 0.00 31 LEU A N 3
ATOM 2864 C CA . LEU A 1 31 ? 2.503 -15.552 -0.432 1.00 0.00 31 LEU A CA 3
ATOM 2865 C C . LEU A 1 31 ? 3.753 -15.819 -1.277 1.00 0.00 31 LEU A C 3
ATOM 2866 O O . LEU A 1 31 ? 3.644 -15.997 -2.494 1.00 0.00 31 LEU A O 3
ATOM 2882 N N . ASP A 1 32 ? 4.939 -15.841 -0.642 1.00 0.00 32 ASP A N 3
ATOM 2883 C CA . ASP A 1 32 ? 6.186 -16.082 -1.372 1.00 0.00 32 ASP A CA 3
ATOM 2884 C C . ASP A 1 32 ? 6.327 -15.045 -2.490 1.00 0.00 32 ASP A C 3
ATOM 2885 O O . ASP A 1 32 ? 6.630 -15.377 -3.645 1.00 0.00 32 ASP A O 3
ATOM 2894 N N . ALA A 1 33 ? 6.075 -13.782 -2.133 1.00 0.00 33 ALA A N 3
ATOM 2895 C CA . ALA A 1 33 ? 6.140 -12.689 -3.101 1.00 0.00 33 ALA A CA 3
ATOM 2896 C C . ALA A 1 33 ? 7.562 -12.172 -3.268 1.00 0.00 33 ALA A C 3
ATOM 2897 O O . ALA A 1 33 ? 8.304 -12.024 -2.295 1.00 0.00 33 ALA A O 3
ATOM 2904 N N . ASP A 1 34 ? 7.916 -11.898 -4.521 1.00 0.00 34 ASP A N 3
ATOM 2905 C CA . ASP A 1 34 ? 9.238 -11.387 -4.859 1.00 0.00 34 ASP A CA 3
ATOM 2906 C C . ASP A 1 34 ? 9.199 -9.865 -4.971 1.00 0.00 34 ASP A C 3
ATOM 2907 O O . ASP A 1 34 ? 8.145 -9.250 -4.779 1.00 0.00 34 ASP A O 3
ATOM 2916 N N . SER A 1 35 ? 10.351 -9.270 -5.277 1.00 0.00 35 SER A N 3
ATOM 2917 C CA . SER A 1 35 ? 10.450 -7.819 -5.411 1.00 0.00 35 SER A CA 3
ATOM 2918 C C . SER A 1 35 ? 9.518 -7.312 -6.501 1.00 0.00 35 SER A C 3
ATOM 2919 O O . SER A 1 35 ? 8.907 -6.257 -6.346 1.00 0.00 35 SER A O 3
ATOM 2927 N N . LEU A 1 36 ? 9.422 -8.059 -7.601 1.00 0.00 36 LEU A N 3
ATOM 2928 C CA . LEU A 1 36 ? 8.561 -7.664 -8.716 1.00 0.00 36 LEU A CA 3
ATOM 2929 C C . LEU A 1 36 ? 7.088 -7.631 -8.322 1.00 0.00 36 LEU A C 3
ATOM 2930 O O . LEU A 1 36 ? 6.366 -6.717 -8.713 1.00 0.00 36 LEU A O 3
ATOM 2946 N N . ASP A 1 37 ? 6.647 -8.640 -7.566 1.00 0.00 37 ASP A N 3
ATOM 2947 C CA . ASP A 1 37 ? 5.248 -8.719 -7.147 1.00 0.00 37 ASP A CA 3
ATOM 2948 C C . ASP A 1 37 ? 4.881 -7.517 -6.290 1.00 0.00 37 ASP A C 3
ATOM 2949 O O . ASP A 1 37 ? 3.829 -6.906 -6.483 1.00 0.00 37 ASP A O 3
ATOM 2958 N N . LEU A 1 38 ? 5.772 -7.175 -5.364 1.00 0.00 38 LEU A N 3
ATOM 2959 C CA . LEU A 1 38 ? 5.560 -6.020 -4.486 1.00 0.00 38 LEU A CA 3
ATOM 2960 C C . LEU A 1 38 ? 5.696 -4.729 -5.278 1.00 0.00 38 LEU A C 3
ATOM 2961 O O . LEU A 1 38 ? 4.935 -3.782 -5.092 1.00 0.00 38 LEU A O 3
ATOM 2977 N N . PHE A 1 39 ? 6.671 -4.721 -6.179 1.00 0.00 39 PHE A N 3
ATOM 2978 C CA . PHE A 1 39 ? 6.942 -3.578 -7.030 1.00 0.00 39 PHE A CA 3
ATOM 2979 C C . PHE A 1 39 ? 5.698 -3.251 -7.844 1.00 0.00 39 PHE A C 3
ATOM 2980 O O . PHE A 1 39 ? 5.297 -2.093 -7.927 1.00 0.00 39 PHE A O 3
ATOM 2997 N N . GLN A 1 40 ? 5.095 -4.283 -8.436 1.00 0.00 40 GLN A N 3
ATOM 2998 C CA . GLN A 1 40 ? 3.885 -4.111 -9.237 1.00 0.00 40 GLN A CA 3
ATOM 2999 C C . GLN A 1 40 ? 2.712 -3.646 -8.392 1.00 0.00 40 GLN A C 3
ATOM 3000 O O . GLN A 1 40 ? 1.961 -2.783 -8.824 1.00 0.00 40 GLN A O 3
ATOM 3014 N N . ILE A 1 41 ? 2.571 -4.200 -7.187 1.00 0.00 41 ILE A N 3
ATOM 3015 C CA . ILE A 1 41 ? 1.485 -3.796 -6.289 1.00 0.00 41 ILE A CA 3
ATOM 3016 C C . ILE A 1 41 ? 1.670 -2.313 -5.960 1.00 0.00 41 ILE A C 3
ATOM 3017 O O . ILE A 1 41 ? 0.703 -1.552 -5.917 1.00 0.00 41 ILE A O 3
ATOM 3033 N N . ILE A 1 42 ? 2.929 -1.922 -5.761 1.00 0.00 42 ILE A N 3
ATOM 3034 C CA . ILE A 1 42 ? 3.272 -0.541 -5.472 1.00 0.00 42 ILE A CA 3
ATOM 3035 C C . ILE A 1 42 ? 3.030 0.312 -6.725 1.00 0.00 42 ILE A C 3
ATOM 3036 O O . ILE A 1 42 ? 2.570 1.445 -6.612 1.00 0.00 42 ILE A O 3
ATOM 3052 N N . ASN A 1 43 ? 3.310 -0.241 -7.910 1.00 0.00 43 ASN A N 3
ATOM 3053 C CA . ASN A 1 43 ? 3.055 0.495 -9.146 1.00 0.00 43 ASN A CA 3
ATOM 3054 C C . ASN A 1 43 ? 1.555 0.699 -9.290 1.00 0.00 43 ASN A C 3
ATOM 3055 O O . ASN A 1 43 ? 1.100 1.748 -9.730 1.00 0.00 43 ASN A O 3
ATOM 3066 N N . GLU A 1 44 ? 0.809 -0.337 -8.912 1.00 0.00 44 GLU A N 3
ATOM 3067 C CA . GLU A 1 44 ? -0.639 -0.326 -8.977 1.00 0.00 44 GLU A CA 3
ATOM 3068 C C . GLU A 1 44 ? -1.230 0.668 -7.992 1.00 0.00 44 GLU A C 3
ATOM 3069 O O . GLU A 1 44 ? -2.118 1.429 -8.368 1.00 0.00 44 GLU A O 3
ATOM 3081 N N . ILE A 1 45 ? -0.723 0.695 -6.745 1.00 0.00 45 ILE A N 3
ATOM 3082 C CA . ILE A 1 45 ? -1.228 1.672 -5.775 1.00 0.00 45 ILE A CA 3
ATOM 3083 C C . ILE A 1 45 ? -0.756 3.060 -6.208 1.00 0.00 45 ILE A C 3
ATOM 3084 O O . ILE A 1 45 ? -1.457 4.044 -6.024 1.00 0.00 45 ILE A O 3
ATOM 3100 N N . GLU A 1 46 ? 0.425 3.106 -6.824 1.00 0.00 46 GLU A N 3
ATOM 3101 C CA . GLU A 1 46 ? 0.963 4.354 -7.346 1.00 0.00 46 GLU A CA 3
ATOM 3102 C C . GLU A 1 46 ? 0.025 4.850 -8.456 1.00 0.00 46 GLU A C 3
ATOM 3103 O O . GLU A 1 46 ? -0.277 6.029 -8.552 1.00 0.00 46 GLU A O 3
ATOM 3115 N N . ASP A 1 47 ? -0.440 3.931 -9.290 1.00 0.00 47 ASP A N 3
ATOM 3116 C CA . ASP A 1 47 ? -1.360 4.282 -10.367 1.00 0.00 47 ASP A CA 3
ATOM 3117 C C . ASP A 1 47 ? -2.758 4.607 -9.821 1.00 0.00 47 ASP A C 3
ATOM 3118 O O . ASP A 1 47 ? -3.476 5.436 -10.385 1.00 0.00 47 ASP A O 3
ATOM 3127 N N . GLU A 1 48 ? -3.150 3.906 -8.748 1.00 0.00 48 GLU A N 3
ATOM 3128 C CA . GLU A 1 48 ? -4.484 4.072 -8.151 1.00 0.00 48 GLU A CA 3
ATOM 3129 C C . GLU A 1 48 ? -4.602 5.347 -7.293 1.00 0.00 48 GLU A C 3
ATOM 3130 O O . GLU A 1 48 ? -5.508 6.156 -7.502 1.00 0.00 48 GLU A O 3
ATOM 3142 N N . PHE A 1 49 ? -3.691 5.509 -6.330 1.00 0.00 49 PHE A N 3
ATOM 3143 C CA . PHE A 1 49 ? -3.697 6.677 -5.429 1.00 0.00 49 PHE A CA 3
ATOM 3144 C C . PHE A 1 49 ? -2.595 7.679 -5.763 1.00 0.00 49 PHE A C 3
ATOM 3145 O O . PHE A 1 49 ? -2.683 8.844 -5.370 1.00 0.00 49 PHE A O 3
ATOM 3162 N N . ASP A 1 50 ? -1.532 7.204 -6.421 1.00 0.00 50 ASP A N 3
ATOM 3163 C CA . ASP A 1 50 ? -0.371 8.040 -6.745 1.00 0.00 50 ASP A CA 3
ATOM 3164 C C . ASP A 1 50 ? 0.063 8.829 -5.514 1.00 0.00 50 ASP A C 3
ATOM 3165 O O . ASP A 1 50 ? -0.138 10.039 -5.402 1.00 0.00 50 ASP A O 3
ATOM 3174 N N . VAL A 1 51 ? 0.644 8.077 -4.587 1.00 0.00 51 VAL A N 3
ATOM 3175 C CA . VAL A 1 51 ? 1.122 8.594 -3.308 1.00 0.00 51 VAL A CA 3
ATOM 3176 C C . VAL A 1 51 ? 2.558 8.127 -3.094 1.00 0.00 51 VAL A C 3
ATOM 3177 O O . VAL A 1 51 ? 3.053 7.296 -3.862 1.00 0.00 51 VAL A O 3
ATOM 3190 N N . LYS A 1 52 ? 3.229 8.656 -2.070 1.00 0.00 52 LYS A N 3
ATOM 3191 C CA . LYS A 1 52 ? 4.613 8.257 -1.810 1.00 0.00 52 LYS A CA 3
ATOM 3192 C C . LYS A 1 52 ? 4.633 6.872 -1.173 1.00 0.00 52 LYS A C 3
ATOM 3193 O O . LYS A 1 52 ? 4.403 6.731 0.031 1.00 0.00 52 LYS A O 3
ATOM 3212 N N . ILE A 1 53 ? 4.901 5.855 -1.996 1.00 0.00 53 ILE A N 3
ATOM 3213 C CA . ILE A 1 53 ? 4.939 4.477 -1.509 1.00 0.00 53 ILE A CA 3
ATOM 3214 C C . ILE A 1 53 ? 6.373 3.977 -1.453 1.00 0.00 53 ILE A C 3
ATOM 3215 O O . ILE A 1 53 ? 6.912 3.482 -2.450 1.00 0.00 53 ILE A O 3
ATOM 3231 N N . GLU A 1 54 ? 6.978 4.094 -0.275 1.00 0.00 54 GLU A N 3
ATOM 3232 C CA . GLU A 1 54 ? 8.345 3.630 -0.082 1.00 0.00 54 GLU A CA 3
ATOM 3233 C C . GLU A 1 54 ? 8.346 2.104 0.010 1.00 0.00 54 GLU A C 3
ATOM 3234 O O . GLU A 1 54 ? 7.521 1.525 0.718 1.00 0.00 54 GLU A O 3
ATOM 3246 N N . THR A 1 55 ? 9.258 1.462 -0.729 1.00 0.00 55 THR A N 3
ATOM 3247 C CA . THR A 1 55 ? 9.333 -0.002 -0.741 1.00 0.00 55 THR A CA 3
ATOM 3248 C C . THR A 1 55 ? 10.779 -0.485 -0.834 1.00 0.00 55 THR A C 3
ATOM 3249 O O . THR A 1 55 ? 11.710 0.321 -0.912 1.00 0.00 55 THR A O 3
ATOM 3260 N N . GLU A 1 56 ? 10.946 -1.807 -0.790 1.00 0.00 56 GLU A N 3
ATOM 3261 C CA . GLU A 1 56 ? 12.278 -2.417 -0.831 1.00 0.00 56 GLU A CA 3
ATOM 3262 C C . GLU A 1 56 ? 13.168 -1.856 0.290 1.00 0.00 56 GLU A C 3
ATOM 3263 O O . GLU A 1 56 ? 14.394 -1.973 0.239 1.00 0.00 56 GLU A O 3
ATOM 3275 N N . ASP A 1 57 ? 12.530 -1.265 1.307 1.00 0.00 57 ASP A N 3
ATOM 3276 C CA . ASP A 1 57 ? 13.233 -0.701 2.454 1.00 0.00 57 ASP A CA 3
ATOM 3277 C C . ASP A 1 57 ? 12.744 -1.378 3.741 1.00 0.00 57 ASP A C 3
ATOM 3278 O O . ASP A 1 57 ? 12.676 -0.751 4.806 1.00 0.00 57 ASP A O 3
ATOM 3287 N N . GLY A 1 58 ? 12.393 -2.661 3.625 1.00 0.00 58 GLY A N 3
ATOM 3288 C CA . GLY A 1 58 ? 11.893 -3.431 4.763 1.00 0.00 58 GLY A CA 3
ATOM 3289 C C . GLY A 1 58 ? 10.361 -3.538 4.751 1.00 0.00 58 GLY A C 3
ATOM 3290 O O . GLY A 1 58 ? 9.770 -4.032 5.715 1.00 0.00 58 GLY A O 3
ATOM 3294 N N . ILE A 1 59 ? 9.719 -3.069 3.664 1.00 0.00 59 ILE A N 3
ATOM 3295 C CA . ILE A 1 59 ? 8.258 -3.123 3.564 1.00 0.00 59 ILE A CA 3
ATOM 3296 C C . ILE A 1 59 ? 7.817 -4.254 2.632 1.00 0.00 59 ILE A C 3
ATOM 3297 O O . ILE A 1 59 ? 7.943 -4.164 1.408 1.00 0.00 59 ILE A O 3
ATOM 3313 N N . GLN A 1 60 ? 7.247 -5.283 3.241 1.00 0.00 60 GLN A N 3
ATOM 3314 C CA . GLN A 1 60 ? 6.700 -6.436 2.522 1.00 0.00 60 GLN A CA 3
ATOM 3315 C C . GLN A 1 60 ? 5.490 -6.982 3.297 1.00 0.00 60 GLN A C 3
ATOM 3316 O O . GLN A 1 60 ? 5.108 -8.147 3.147 1.00 0.00 60 GLN A O 3
ATOM 3330 N N . THR A 1 61 ? 4.912 -6.122 4.136 1.00 0.00 61 THR A N 3
ATOM 3331 C CA . THR A 1 61 ? 3.779 -6.472 4.960 1.00 0.00 61 THR A CA 3
ATOM 3332 C C . THR A 1 61 ? 2.651 -5.505 4.674 1.00 0.00 61 THR A C 3
ATOM 3333 O O . THR A 1 61 ? 2.885 -4.310 4.482 1.00 0.00 61 THR A O 3
ATOM 3344 N N . VAL A 1 62 ? 1.436 -6.030 4.631 1.00 0.00 62 VAL A N 3
ATOM 3345 C CA . VAL A 1 62 ? 0.264 -5.214 4.343 1.00 0.00 62 VAL A CA 3
ATOM 3346 C C . VAL A 1 62 ? 0.210 -4.037 5.330 1.00 0.00 62 VAL A C 3
ATOM 3347 O O . VAL A 1 62 ? -0.156 -2.930 4.941 1.00 0.00 62 VAL A O 3
ATOM 3360 N N . GLN A 1 63 ? 0.582 -4.279 6.596 1.00 0.00 63 GLN A N 3
ATOM 3361 C CA . GLN A 1 63 ? 0.569 -3.208 7.595 1.00 0.00 63 GLN A CA 3
ATOM 3362 C C . GLN A 1 63 ? 1.527 -2.069 7.207 1.00 0.00 63 GLN A C 3
ATOM 3363 O O . GLN A 1 63 ? 1.114 -0.914 7.228 1.00 0.00 63 GLN A O 3
ATOM 3377 N N . ASP A 1 64 ? 2.792 -2.376 6.856 1.00 0.00 64 ASP A N 3
ATOM 3378 C CA . ASP A 1 64 ? 3.733 -1.312 6.489 1.00 0.00 64 ASP A CA 3
ATOM 3379 C C . ASP A 1 64 ? 3.352 -0.663 5.168 1.00 0.00 64 ASP A C 3
ATOM 3380 O O . ASP A 1 64 ? 3.420 0.555 5.029 1.00 0.00 64 ASP A O 3
ATOM 3389 N N . LEU A 1 65 ? 2.953 -1.485 4.201 1.00 0.00 65 LEU A N 3
ATOM 3390 C CA . LEU A 1 65 ? 2.556 -0.988 2.883 1.00 0.00 65 LEU A CA 3
ATOM 3391 C C . LEU A 1 65 ? 1.376 -0.032 3.038 1.00 0.00 65 LEU A C 3
ATOM 3392 O O . LEU A 1 65 ? 1.425 1.114 2.599 1.00 0.00 65 LEU A O 3
ATOM 3408 N N . VAL A 1 66 ? 0.322 -0.536 3.671 1.00 0.00 66 VAL A N 3
ATOM 3409 C CA . VAL A 1 66 ? -0.894 0.232 3.899 1.00 0.00 66 VAL A CA 3
ATOM 3410 C C . VAL A 1 66 ? -0.600 1.464 4.749 1.00 0.00 66 VAL A C 3
ATOM 3411 O O . VAL A 1 66 ? -1.080 2.548 4.442 1.00 0.00 66 VAL A O 3
ATOM 3424 N N . THR A 1 67 ? 0.177 1.283 5.810 1.00 0.00 67 THR A N 3
ATOM 3425 C CA . THR A 1 67 ? 0.511 2.397 6.694 1.00 0.00 67 THR A CA 3
ATOM 3426 C C . THR A 1 67 ? 1.271 3.465 5.914 1.00 0.00 67 THR A C 3
ATOM 3427 O O . THR A 1 67 ? 1.020 4.649 6.090 1.00 0.00 67 THR A O 3
ATOM 3438 N N . TYR A 1 68 ? 2.211 3.031 5.078 1.00 0.00 68 TYR A N 3
ATOM 3439 C CA . TYR A 1 68 ? 3.015 3.960 4.292 1.00 0.00 68 TYR A CA 3
ATOM 3440 C C . TYR A 1 68 ? 2.178 4.688 3.238 1.00 0.00 68 TYR A C 3
ATOM 3441 O O . TYR A 1 68 ? 2.217 5.914 3.163 1.00 0.00 68 TYR A O 3
ATOM 3459 N N . VAL A 1 69 ? 1.431 3.934 2.422 1.00 0.00 69 VAL A N 3
ATOM 3460 C CA . VAL A 1 69 ? 0.606 4.543 1.369 1.00 0.00 69 VAL A CA 3
ATOM 3461 C C . VAL A 1 69 ? -0.430 5.450 2.007 1.00 0.00 69 VAL A C 3
ATOM 3462 O O . VAL A 1 69 ? -0.628 6.572 1.571 1.00 0.00 69 VAL A O 3
ATOM 3475 N N . GLU A 1 70 ? -1.096 4.926 3.018 1.00 0.00 70 GLU A N 3
ATOM 3476 C CA . GLU A 1 70 ? -2.148 5.652 3.714 1.00 0.00 70 GLU A CA 3
ATOM 3477 C C . GLU A 1 70 ? -1.605 6.881 4.449 1.00 0.00 70 GLU A C 3
ATOM 3478 O O . GLU A 1 70 ? -2.228 7.946 4.426 1.00 0.00 70 GLU A O 3
ATOM 3490 N N . LYS A 1 71 ? -0.452 6.730 5.106 1.00 0.00 71 LYS A N 3
ATOM 3491 C CA . LYS A 1 71 ? 0.150 7.848 5.838 1.00 0.00 71 LYS A CA 3
ATOM 3492 C C . LYS A 1 71 ? 0.609 8.921 4.857 1.00 0.00 71 LYS A C 3
ATOM 3493 O O . LYS A 1 71 ? 0.361 10.113 5.059 1.00 0.00 71 LYS A O 3
ATOM 3512 N N . GLN A 1 72 ? 1.291 8.473 3.805 1.00 0.00 72 GLN A N 3
ATOM 3513 C CA . GLN A 1 72 ? 1.809 9.382 2.784 1.00 0.00 72 GLN A CA 3
ATOM 3514 C C . GLN A 1 72 ? 0.683 10.046 1.995 1.00 0.00 72 GLN A C 3
ATOM 3515 O O . GLN A 1 72 ? 0.793 11.223 1.643 1.00 0.00 72 GLN A O 3
ATOM 3529 N N . GLN A 1 73 ? -0.381 9.293 1.701 1.00 0.00 73 GLN A N 3
ATOM 3530 C CA . GLN A 1 73 ? -1.499 9.842 0.923 1.00 0.00 73 GLN A CA 3
ATOM 3531 C C . GLN A 1 73 ? -2.235 10.946 1.705 1.00 0.00 73 GLN A C 3
ATOM 3532 O O . GLN A 1 73 ? -2.919 11.781 1.111 1.00 0.00 73 GLN A O 3
ATOM 3546 N N . ALA A 1 74 ? -2.084 10.934 3.032 1.00 0.00 74 ALA A N 3
ATOM 3547 C CA . ALA A 1 74 ? -2.727 11.929 3.888 1.00 0.00 74 ALA A CA 3
ATOM 3548 C C . ALA A 1 74 ? -2.181 13.321 3.590 1.00 0.00 74 ALA A C 3
ATOM 3549 O O . ALA A 1 74 ? -0.984 13.482 3.337 1.00 0.00 74 ALA A O 3
ATOM 3556 N N . ASN A 1 75 ? -3.067 14.318 3.622 1.00 0.00 75 ASN A N 3
ATOM 3557 C CA . ASN A 1 75 ? -2.676 15.702 3.354 1.00 0.00 75 ASN A CA 3
ATOM 3558 C C . ASN A 1 75 ? -1.612 16.157 4.348 1.00 0.00 75 ASN A C 3
ATOM 3559 O O . ASN A 1 75 ? -0.914 17.113 4.043 1.00 0.00 75 ASN A O 3
ATOM 3571 N N . MET A 1 1 ? -10.721 3.952 3.779 1.00 0.00 1 MET A N 4
ATOM 3572 C CA . MET A 1 1 ? -10.709 2.581 3.186 1.00 0.00 1 MET A CA 4
ATOM 3573 C C . MET A 1 1 ? -9.549 2.452 2.194 1.00 0.00 1 MET A C 4
ATOM 3574 O O . MET A 1 1 ? -9.678 1.809 1.146 1.00 0.00 1 MET A O 4
ATOM 3590 N N . VAL A 1 2 ? -8.409 3.042 2.548 1.00 0.00 2 VAL A N 4
ATOM 3591 C CA . VAL A 1 2 ? -7.221 2.964 1.701 1.00 0.00 2 VAL A CA 4
ATOM 3592 C C . VAL A 1 2 ? -6.805 1.501 1.587 1.00 0.00 2 VAL A C 4
ATOM 3593 O O . VAL A 1 2 ? -6.517 1.006 0.496 1.00 0.00 2 VAL A O 4
ATOM 3606 N N . PHE A 1 3 ? -6.788 0.828 2.735 1.00 0.00 3 PHE A N 4
ATOM 3607 C CA . PHE A 1 3 ? -6.418 -0.581 2.794 1.00 0.00 3 PHE A CA 4
ATOM 3608 C C . PHE A 1 3 ? -7.367 -1.414 1.951 1.00 0.00 3 PHE A C 4
ATOM 3609 O O . PHE A 1 3 ? -6.973 -2.426 1.387 1.00 0.00 3 PHE A O 4
ATOM 3626 N N . GLU A 1 4 ? -8.608 -0.952 1.855 1.00 0.00 4 GLU A N 4
ATOM 3627 C CA . GLU A 1 4 ? -9.606 -1.623 1.045 1.00 0.00 4 GLU A CA 4
ATOM 3628 C C . GLU A 1 4 ? -9.144 -1.593 -0.413 1.00 0.00 4 GLU A C 4
ATOM 3629 O O . GLU A 1 4 ? -9.397 -2.520 -1.186 1.00 0.00 4 GLU A O 4
ATOM 3641 N N . LYS A 1 5 ? -8.480 -0.487 -0.769 1.00 0.00 5 LYS A N 4
ATOM 3642 C CA . LYS A 1 5 ? -7.988 -0.269 -2.125 1.00 0.00 5 LYS A CA 4
ATOM 3643 C C . LYS A 1 5 ? -6.691 -1.021 -2.373 1.00 0.00 5 LYS A C 4
ATOM 3644 O O . LYS A 1 5 ? -6.553 -1.711 -3.385 1.00 0.00 5 LYS A O 4
ATOM 3663 N N . ILE A 1 6 ? -5.761 -0.905 -1.428 1.00 0.00 6 ILE A N 4
ATOM 3664 C CA . ILE A 1 6 ? -4.484 -1.603 -1.521 1.00 0.00 6 ILE A CA 4
ATOM 3665 C C . ILE A 1 6 ? -4.773 -3.104 -1.570 1.00 0.00 6 ILE A C 4
ATOM 3666 O O . ILE A 1 6 ? -4.182 -3.837 -2.360 1.00 0.00 6 ILE A O 4
ATOM 3682 N N . GLN A 1 7 ? -5.748 -3.517 -0.763 1.00 0.00 7 GLN A N 4
ATOM 3683 C CA . GLN A 1 7 ? -6.206 -4.896 -0.744 1.00 0.00 7 GLN A CA 4
ATOM 3684 C C . GLN A 1 7 ? -6.770 -5.225 -2.124 1.00 0.00 7 GLN A C 4
ATOM 3685 O O . GLN A 1 7 ? -6.562 -6.318 -2.637 1.00 0.00 7 GLN A O 4
ATOM 3699 N N . ALA A 1 8 ? -7.479 -4.253 -2.723 1.00 0.00 8 ALA A N 4
ATOM 3700 C CA . ALA A 1 8 ? -8.057 -4.435 -4.051 1.00 0.00 8 ALA A CA 4
ATOM 3701 C C . ALA A 1 8 ? -6.953 -4.665 -5.087 1.00 0.00 8 ALA A C 4
ATOM 3702 O O . ALA A 1 8 ? -7.096 -5.492 -5.989 1.00 0.00 8 ALA A O 4
ATOM 3709 N N . ILE A 1 9 ? -5.857 -3.914 -4.940 1.00 0.00 9 ILE A N 4
ATOM 3710 C CA . ILE A 1 9 ? -4.716 -4.011 -5.853 1.00 0.00 9 ILE A CA 4
ATOM 3711 C C . ILE A 1 9 ? -3.978 -5.347 -5.645 1.00 0.00 9 ILE A C 4
ATOM 3712 O O . ILE A 1 9 ? -3.598 -6.003 -6.612 1.00 0.00 9 ILE A O 4
ATOM 3728 N N . ILE A 1 10 ? -3.761 -5.716 -4.384 1.00 0.00 10 ILE A N 4
ATOM 3729 C CA . ILE A 1 10 ? -3.049 -6.952 -4.045 1.00 0.00 10 ILE A CA 4
ATOM 3730 C C . ILE A 1 10 ? -3.881 -8.169 -4.466 1.00 0.00 10 ILE A C 4
ATOM 3731 O O . ILE A 1 10 ? -3.362 -9.119 -5.045 1.00 0.00 10 ILE A O 4
ATOM 3747 N N . VAL A 1 11 ? -5.169 -8.106 -4.162 1.00 0.00 11 VAL A N 4
ATOM 3748 C CA . VAL A 1 11 ? -6.107 -9.169 -4.486 1.00 0.00 11 VAL A CA 4
ATOM 3749 C C . VAL A 1 11 ? -6.202 -9.360 -5.995 1.00 0.00 11 VAL A C 4
ATOM 3750 O O . VAL A 1 11 ? -6.203 -10.492 -6.467 1.00 0.00 11 VAL A O 4
ATOM 3763 N N . GLU A 1 12 ? -6.298 -8.261 -6.741 1.00 0.00 12 GLU A N 4
ATOM 3764 C CA . GLU A 1 12 ? -6.394 -8.343 -8.197 1.00 0.00 12 GLU A CA 4
ATOM 3765 C C . GLU A 1 12 ? -5.047 -8.741 -8.823 1.00 0.00 12 GLU A C 4
ATOM 3766 O O . GLU A 1 12 ? -4.996 -9.577 -9.728 1.00 0.00 12 GLU A O 4
ATOM 3778 N N . GLU A 1 13 ? -3.981 -8.098 -8.355 1.00 0.00 13 GLU A N 4
ATOM 3779 C CA . GLU A 1 13 ? -2.636 -8.334 -8.885 1.00 0.00 13 GLU A CA 4
ATOM 3780 C C . GLU A 1 13 ? -2.159 -9.760 -8.610 1.00 0.00 13 GLU A C 4
ATOM 3781 O O . GLU A 1 13 ? -1.509 -10.378 -9.458 1.00 0.00 13 GLU A O 4
ATOM 3793 N N . LEU A 1 14 ? -2.465 -10.253 -7.417 1.00 0.00 14 LEU A N 4
ATOM 3794 C CA . LEU A 1 14 ? -2.037 -11.604 -7.014 1.00 0.00 14 LEU A CA 4
ATOM 3795 C C . LEU A 1 14 ? -3.133 -12.653 -7.203 1.00 0.00 14 LEU A C 4
ATOM 3796 O O . LEU A 1 14 ? -2.844 -13.851 -7.244 1.00 0.00 14 LEU A O 4
ATOM 3812 N N . GLY A 1 15 ? -4.379 -12.201 -7.314 1.00 0.00 15 GLY A N 4
ATOM 3813 C CA . GLY A 1 15 ? -5.512 -13.109 -7.496 1.00 0.00 15 GLY A CA 4
ATOM 3814 C C . GLY A 1 15 ? -5.844 -13.874 -6.210 1.00 0.00 15 GLY A C 4
ATOM 3815 O O . GLY A 1 15 ? -6.422 -14.963 -6.269 1.00 0.00 15 GLY A O 4
ATOM 3819 N N . LYS A 1 16 ? -5.487 -13.299 -5.054 1.00 0.00 16 LYS A N 4
ATOM 3820 C CA . LYS A 1 16 ? -5.767 -13.939 -3.760 1.00 0.00 16 LYS A CA 4
ATOM 3821 C C . LYS A 1 16 ? -7.135 -13.495 -3.242 1.00 0.00 16 LYS A C 4
ATOM 3822 O O . LYS A 1 16 ? -7.852 -12.777 -3.937 1.00 0.00 16 LYS A O 4
ATOM 3841 N N . ASP A 1 17 ? -7.491 -13.920 -2.023 1.00 0.00 17 ASP A N 4
ATOM 3842 C CA . ASP A 1 17 ? -8.768 -13.543 -1.425 1.00 0.00 17 ASP A CA 4
ATOM 3843 C C . ASP A 1 17 ? -8.574 -12.374 -0.462 1.00 0.00 17 ASP A C 4
ATOM 3844 O O . ASP A 1 17 ? -7.455 -12.110 -0.018 1.00 0.00 17 ASP A O 4
ATOM 3853 N N . ALA A 1 18 ? -9.668 -11.683 -0.143 1.00 0.00 18 ALA A N 4
ATOM 3854 C CA . ALA A 1 18 ? -9.615 -10.546 0.775 1.00 0.00 18 ALA A CA 4
ATOM 3855 C C . ALA A 1 18 ? -9.117 -10.995 2.147 1.00 0.00 18 ALA A C 4
ATOM 3856 O O . ALA A 1 18 ? -8.333 -10.292 2.792 1.00 0.00 18 ALA A O 4
ATOM 3863 N N . GLU A 1 19 ? -9.572 -12.173 2.577 1.00 0.00 19 GLU A N 4
ATOM 3864 C CA . GLU A 1 19 ? -9.170 -12.729 3.871 1.00 0.00 19 GLU A CA 4
ATOM 3865 C C . GLU A 1 19 ? -7.668 -13.049 3.898 1.00 0.00 19 GLU A C 4
ATOM 3866 O O . GLU A 1 19 ? -7.044 -13.021 4.964 1.00 0.00 19 GLU A O 4
ATOM 3878 N N . GLU A 1 20 ? -7.101 -13.349 2.725 1.00 0.00 20 GLU A N 4
ATOM 3879 C CA . GLU A 1 20 ? -5.676 -13.670 2.619 1.00 0.00 20 GLU A CA 4
ATOM 3880 C C . GLU A 1 20 ? -4.803 -12.447 2.903 1.00 0.00 20 GLU A C 4
ATOM 3881 O O . GLU A 1 20 ? -3.672 -12.593 3.376 1.00 0.00 20 GLU A O 4
ATOM 3893 N N . VAL A 1 21 ? -5.328 -11.244 2.621 1.00 0.00 21 VAL A N 4
ATOM 3894 C CA . VAL A 1 21 ? -4.565 -10.017 2.868 1.00 0.00 21 VAL A CA 4
ATOM 3895 C C . VAL A 1 21 ? -4.733 -9.602 4.330 1.00 0.00 21 VAL A C 4
ATOM 3896 O O . VAL A 1 21 ? -5.830 -9.234 4.758 1.00 0.00 21 VAL A O 4
ATOM 3909 N N . GLN A 1 22 ? -3.632 -9.667 5.083 1.00 0.00 22 GLN A N 4
ATOM 3910 C CA . GLN A 1 22 ? -3.644 -9.299 6.496 1.00 0.00 22 GLN A CA 4
ATOM 3911 C C . GLN A 1 22 ? -2.472 -8.386 6.826 1.00 0.00 22 GLN A C 4
ATOM 3912 O O . GLN A 1 22 ? -1.348 -8.611 6.368 1.00 0.00 22 GLN A O 4
ATOM 3926 N N . LEU A 1 23 ? -2.752 -7.356 7.619 1.00 0.00 23 LEU A N 4
ATOM 3927 C CA . LEU A 1 23 ? -1.732 -6.391 8.017 1.00 0.00 23 LEU A CA 4
ATOM 3928 C C . LEU A 1 23 ? -0.611 -7.084 8.784 1.00 0.00 23 LEU A C 4
ATOM 3929 O O . LEU A 1 23 ? 0.568 -6.834 8.530 1.00 0.00 23 LEU A O 4
ATOM 3945 N N . THR A 1 24 ? -0.995 -7.960 9.713 1.00 0.00 24 THR A N 4
ATOM 3946 C CA . THR A 1 24 ? -0.023 -8.699 10.527 1.00 0.00 24 THR A CA 4
ATOM 3947 C C . THR A 1 24 ? 0.752 -9.739 9.706 1.00 0.00 24 THR A C 4
ATOM 3948 O O . THR A 1 24 ? 1.814 -10.196 10.133 1.00 0.00 24 THR A O 4
ATOM 3959 N N . THR A 1 25 ? 0.211 -10.117 8.543 1.00 0.00 25 THR A N 4
ATOM 3960 C CA . THR A 1 25 ? 0.850 -11.114 7.684 1.00 0.00 25 THR A CA 4
ATOM 3961 C C . THR A 1 25 ? 1.807 -10.451 6.684 1.00 0.00 25 THR A C 4
ATOM 3962 O O . THR A 1 25 ? 1.504 -9.395 6.125 1.00 0.00 25 THR A O 4
ATOM 3973 N N . ASN A 1 26 ? 2.941 -11.116 6.436 1.00 0.00 26 ASN A N 4
ATOM 3974 C CA . ASN A 1 26 ? 3.936 -10.640 5.472 1.00 0.00 26 ASN A CA 4
ATOM 3975 C C . ASN A 1 26 ? 3.712 -11.380 4.160 1.00 0.00 26 ASN A C 4
ATOM 3976 O O . ASN A 1 26 ? 3.804 -12.591 4.126 1.00 0.00 26 ASN A O 4
ATOM 3987 N N . ILE A 1 27 ? 3.378 -10.645 3.107 1.00 0.00 27 ILE A N 4
ATOM 3988 C CA . ILE A 1 27 ? 3.092 -11.231 1.789 1.00 0.00 27 ILE A CA 4
ATOM 3989 C C . ILE A 1 27 ? 4.328 -11.879 1.152 1.00 0.00 27 ILE A C 4
ATOM 3990 O O . ILE A 1 27 ? 4.203 -12.923 0.511 1.00 0.00 27 ILE A O 4
ATOM 4006 N N . GLN A 1 28 ? 5.496 -11.252 1.285 1.00 0.00 28 GLN A N 4
ATOM 4007 C CA . GLN A 1 28 ? 6.701 -11.802 0.665 1.00 0.00 28 GLN A CA 4
ATOM 4008 C C . GLN A 1 28 ? 7.025 -13.195 1.217 1.00 0.00 28 GLN A C 4
ATOM 4009 O O . GLN A 1 28 ? 7.580 -14.024 0.498 1.00 0.00 28 GLN A O 4
ATOM 4023 N N . GLU A 1 29 ? 6.662 -13.447 2.480 1.00 0.00 29 GLU A N 4
ATOM 4024 C CA . GLU A 1 29 ? 6.902 -14.752 3.104 1.00 0.00 29 GLU A CA 4
ATOM 4025 C C . GLU A 1 29 ? 5.654 -15.635 3.049 1.00 0.00 29 GLU A C 4
ATOM 4026 O O . GLU A 1 29 ? 5.748 -16.846 2.831 1.00 0.00 29 GLU A O 4
ATOM 4038 N N . GLU A 1 30 ? 4.494 -15.015 3.269 1.00 0.00 30 GLU A N 4
ATOM 4039 C CA . GLU A 1 30 ? 3.218 -15.730 3.272 1.00 0.00 30 GLU A CA 4
ATOM 4040 C C . GLU A 1 30 ? 2.897 -16.258 1.882 1.00 0.00 30 GLU A C 4
ATOM 4041 O O . GLU A 1 30 ? 2.492 -17.413 1.724 1.00 0.00 30 GLU A O 4
ATOM 4053 N N . LEU A 1 31 ? 3.068 -15.394 0.886 1.00 0.00 31 LEU A N 4
ATOM 4054 C CA . LEU A 1 31 ? 2.783 -15.758 -0.501 1.00 0.00 31 LEU A CA 4
ATOM 4055 C C . LEU A 1 31 ? 4.068 -15.995 -1.308 1.00 0.00 31 LEU A C 4
ATOM 4056 O O . LEU A 1 31 ? 3.998 -16.238 -2.516 1.00 0.00 31 LEU A O 4
ATOM 4072 N N . ASP A 1 32 ? 5.240 -15.912 -0.653 1.00 0.00 32 ASP A N 4
ATOM 4073 C CA . ASP A 1 32 ? 6.514 -16.105 -1.348 1.00 0.00 32 ASP A CA 4
ATOM 4074 C C . ASP A 1 32 ? 6.618 -15.089 -2.489 1.00 0.00 32 ASP A C 4
ATOM 4075 O O . ASP A 1 32 ? 6.918 -15.435 -3.639 1.00 0.00 32 ASP A O 4
ATOM 4084 N N . ALA A 1 33 ? 6.335 -13.825 -2.155 1.00 0.00 33 ALA A N 4
ATOM 4085 C CA . ALA A 1 33 ? 6.362 -12.750 -3.147 1.00 0.00 33 ALA A CA 4
ATOM 4086 C C . ALA A 1 33 ? 7.764 -12.194 -3.345 1.00 0.00 33 ALA A C 4
ATOM 4087 O O . ALA A 1 33 ? 8.536 -12.051 -2.393 1.00 0.00 33 ALA A O 4
ATOM 4094 N N . ASP A 1 34 ? 8.072 -11.878 -4.604 1.00 0.00 34 ASP A N 4
ATOM 4095 C CA . ASP A 1 34 ? 9.370 -11.327 -4.971 1.00 0.00 34 ASP A CA 4
ATOM 4096 C C . ASP A 1 34 ? 9.279 -9.811 -5.104 1.00 0.00 34 ASP A C 4
ATOM 4097 O O . ASP A 1 34 ? 8.197 -9.232 -4.964 1.00 0.00 34 ASP A O 4
ATOM 4106 N N . SER A 1 35 ? 10.421 -9.177 -5.370 1.00 0.00 35 SER A N 4
ATOM 4107 C CA . SER A 1 35 ? 10.475 -7.723 -5.516 1.00 0.00 35 SER A CA 4
ATOM 4108 C C . SER A 1 35 ? 9.584 -7.248 -6.658 1.00 0.00 35 SER A C 4
ATOM 4109 O O . SER A 1 35 ? 9.017 -6.160 -6.582 1.00 0.00 35 SER A O 4
ATOM 4117 N N . LEU A 1 36 ? 9.470 -8.059 -7.716 1.00 0.00 36 LEU A N 4
ATOM 4118 C CA . LEU A 1 36 ? 8.642 -7.691 -8.864 1.00 0.00 36 LEU A CA 4
ATOM 4119 C C . LEU A 1 36 ? 7.172 -7.590 -8.477 1.00 0.00 36 LEU A C 4
ATOM 4120 O O . LEU A 1 36 ? 6.490 -6.646 -8.871 1.00 0.00 36 LEU A O 4
ATOM 4136 N N . ASP A 1 37 ? 6.690 -8.581 -7.720 1.00 0.00 37 ASP A N 4
ATOM 4137 C CA . ASP A 1 37 ? 5.292 -8.602 -7.296 1.00 0.00 37 ASP A CA 4
ATOM 4138 C C . ASP A 1 37 ? 4.988 -7.395 -6.426 1.00 0.00 37 ASP A C 4
ATOM 4139 O O . ASP A 1 37 ? 3.970 -6.728 -6.609 1.00 0.00 37 ASP A O 4
ATOM 4148 N N . LEU A 1 38 ? 5.898 -7.108 -5.499 1.00 0.00 38 LEU A N 4
ATOM 4149 C CA . LEU A 1 38 ? 5.750 -5.955 -4.610 1.00 0.00 38 LEU A CA 4
ATOM 4150 C C . LEU A 1 38 ? 5.826 -4.671 -5.419 1.00 0.00 38 LEU A C 4
ATOM 4151 O O . LEU A 1 38 ? 5.057 -3.737 -5.205 1.00 0.00 38 LEU A O 4
ATOM 4167 N N . PHE A 1 39 ? 6.749 -4.661 -6.372 1.00 0.00 39 PHE A N 4
ATOM 4168 C CA . PHE A 1 39 ? 6.946 -3.528 -7.251 1.00 0.00 39 PHE A CA 4
ATOM 4169 C C . PHE A 1 39 ? 5.644 -3.249 -7.998 1.00 0.00 39 PHE A C 4
ATOM 4170 O O . PHE A 1 39 ? 5.209 -2.104 -8.080 1.00 0.00 39 PHE A O 4
ATOM 4187 N N . GLN A 1 40 ? 5.038 -4.308 -8.537 1.00 0.00 40 GLN A N 4
ATOM 4188 C CA . GLN A 1 40 ? 3.785 -4.180 -9.276 1.00 0.00 40 GLN A CA 4
ATOM 4189 C C . GLN A 1 40 ? 2.631 -3.736 -8.391 1.00 0.00 40 GLN A C 4
ATOM 4190 O O . GLN A 1 40 ? 1.823 -2.923 -8.814 1.00 0.00 40 GLN A O 4
ATOM 4204 N N . ILE A 1 41 ? 2.556 -4.267 -7.168 1.00 0.00 41 ILE A N 4
ATOM 4205 C CA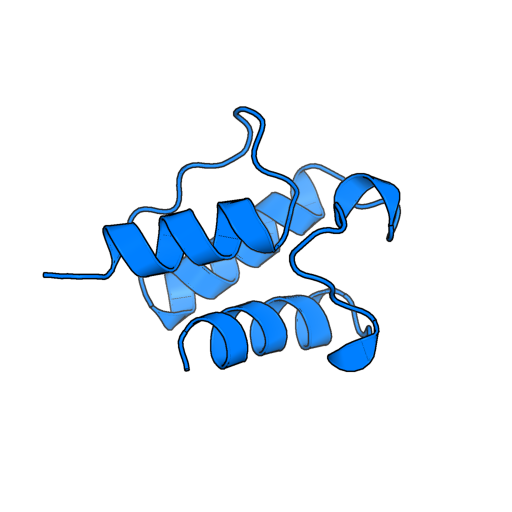 . ILE A 1 41 ? 1.484 -3.889 -6.240 1.00 0.00 41 ILE A CA 4
ATOM 4206 C C . ILE A 1 41 ? 1.606 -2.394 -5.956 1.00 0.00 41 ILE A C 4
ATOM 4207 O O . ILE A 1 41 ? 0.610 -1.666 -5.943 1.00 0.00 41 ILE A O 4
ATOM 4223 N N . ILE A 1 42 ? 2.845 -1.958 -5.758 1.00 0.00 42 ILE A N 4
ATOM 4224 C CA . ILE A 1 42 ? 3.139 -0.559 -5.506 1.00 0.00 42 ILE A CA 4
ATOM 4225 C C . ILE A 1 42 ? 2.875 0.253 -6.779 1.00 0.00 42 ILE A C 4
ATOM 4226 O O . ILE A 1 42 ? 2.412 1.382 -6.690 1.00 0.00 42 ILE A O 4
ATOM 4242 N N . ASN A 1 43 ? 3.142 -0.333 -7.951 1.00 0.00 43 ASN A N 4
ATOM 4243 C CA . ASN A 1 43 ? 2.866 0.363 -9.205 1.00 0.00 43 ASN A CA 4
ATOM 4244 C C . ASN A 1 43 ? 1.357 0.529 -9.346 1.00 0.00 43 ASN A C 4
ATOM 4245 O O . ASN A 1 43 ? 0.877 1.546 -9.823 1.00 0.00 43 ASN A O 4
ATOM 4256 N N . GLU A 1 44 ? 0.633 -0.507 -8.920 1.00 0.00 44 GLU A N 4
ATOM 4257 C CA . GLU A 1 44 ? -0.819 -0.533 -8.966 1.00 0.00 44 GLU A CA 4
ATOM 4258 C C . GLU A 1 44 ? -1.421 0.481 -8.011 1.00 0.00 44 GLU A C 4
ATOM 4259 O O . GLU A 1 44 ? -2.317 1.230 -8.407 1.00 0.00 44 GLU A O 4
ATOM 4271 N N . ILE A 1 45 ? -0.911 0.539 -6.769 1.00 0.00 45 ILE A N 4
ATOM 4272 C CA . ILE A 1 45 ? -1.423 1.530 -5.826 1.00 0.00 45 ILE A CA 4
ATOM 4273 C C . ILE A 1 45 ? -0.956 2.916 -6.282 1.00 0.00 45 ILE A C 4
ATOM 4274 O O . ILE A 1 45 ? -1.664 3.897 -6.126 1.00 0.00 45 ILE A O 4
ATOM 4290 N N . GLU A 1 46 ? 0.234 2.961 -6.887 1.00 0.00 46 GLU A N 4
ATOM 4291 C CA . GLU A 1 46 ? 0.773 4.207 -7.421 1.00 0.00 46 GLU A CA 4
ATOM 4292 C C . GLU A 1 46 ? -0.152 4.686 -8.546 1.00 0.00 46 GLU A C 4
ATOM 4293 O O . GLU A 1 46 ? -0.468 5.862 -8.651 1.00 0.00 46 GLU A O 4
ATOM 4305 N N . ASP A 1 47 ? -0.602 3.755 -9.374 1.00 0.00 47 ASP A N 4
ATOM 4306 C CA . ASP A 1 47 ? -1.511 4.091 -10.462 1.00 0.00 47 ASP A CA 4
ATOM 4307 C C . ASP A 1 47 ? -2.890 4.464 -9.910 1.00 0.00 47 ASP A C 4
ATOM 4308 O O . ASP A 1 47 ? -3.588 5.305 -10.483 1.00 0.00 47 ASP A O 4
ATOM 4317 N N . GLU A 1 48 ? -3.286 3.803 -8.813 1.00 0.00 48 GLU A N 4
ATOM 4318 C CA . GLU A 1 48 ? -4.599 4.034 -8.202 1.00 0.00 48 GLU A CA 4
ATOM 4319 C C . GLU A 1 48 ? -4.646 5.339 -7.383 1.00 0.00 48 GLU A C 4
ATOM 4320 O O . GLU A 1 48 ? -5.387 6.262 -7.725 1.00 0.00 48 GLU A O 4
ATOM 4332 N N . PHE A 1 49 ? -3.864 5.396 -6.301 1.00 0.00 49 PHE A N 4
ATOM 4333 C CA . PHE A 1 49 ? -3.819 6.578 -5.424 1.00 0.00 49 PHE A CA 4
ATOM 4334 C C . PHE A 1 49 ? -2.721 7.563 -5.815 1.00 0.00 49 PHE A C 4
ATOM 4335 O O . PHE A 1 49 ? -2.791 8.738 -5.449 1.00 0.00 49 PHE A O 4
ATOM 4352 N N . ASP A 1 50 ? -1.678 7.068 -6.491 1.00 0.00 50 ASP A N 4
ATOM 4353 C CA . ASP A 1 50 ? -0.521 7.894 -6.862 1.00 0.00 50 ASP A CA 4
ATOM 4354 C C . ASP A 1 50 ? -0.058 8.706 -5.654 1.00 0.00 50 ASP A C 4
ATOM 4355 O O . ASP A 1 50 ? -0.253 9.918 -5.562 1.00 0.00 50 ASP A O 4
ATOM 4364 N N . VAL A 1 51 ? 0.539 7.969 -4.725 1.00 0.00 51 VAL A N 4
ATOM 4365 C CA . VAL A 1 51 ? 1.043 8.508 -3.463 1.00 0.00 51 VAL A CA 4
ATOM 4366 C C . VAL A 1 51 ? 2.486 8.056 -3.272 1.00 0.00 51 VAL A C 4
ATOM 4367 O O . VAL A 1 51 ? 2.974 7.219 -4.039 1.00 0.00 51 VAL A O 4
ATOM 4380 N N . LYS A 1 52 ? 3.172 8.604 -2.267 1.00 0.00 52 LYS A N 4
ATOM 4381 C CA . LYS A 1 52 ? 4.562 8.219 -2.026 1.00 0.00 52 LYS A CA 4
ATOM 4382 C C . LYS A 1 52 ? 4.598 6.852 -1.360 1.00 0.00 52 LYS A C 4
ATOM 4383 O O . LYS A 1 52 ? 4.383 6.740 -0.151 1.00 0.00 52 LYS A O 4
ATOM 4402 N N . ILE A 1 53 ? 4.856 5.815 -2.159 1.00 0.00 53 ILE A N 4
ATOM 4403 C CA . ILE A 1 53 ? 4.902 4.452 -1.630 1.00 0.00 53 ILE A CA 4
ATOM 4404 C C . ILE A 1 53 ? 6.339 3.973 -1.553 1.00 0.00 53 ILE A C 4
ATOM 4405 O O . ILE A 1 53 ? 6.965 3.686 -2.579 1.00 0.00 53 ILE A O 4
ATOM 4421 N N . GLU A 1 54 ? 6.844 3.878 -0.329 1.00 0.00 54 GLU A N 4
ATOM 4422 C CA . GLU A 1 54 ? 8.209 3.418 -0.105 1.00 0.00 54 GLU A CA 4
ATOM 4423 C C . GLU A 1 54 ? 8.202 1.914 0.154 1.00 0.00 54 GLU A C 4
ATOM 4424 O O . GLU A 1 54 ? 7.418 1.428 0.968 1.00 0.00 54 GLU A O 4
ATOM 4436 N N . THR A 1 55 ? 9.060 1.185 -0.564 1.00 0.00 55 THR A N 4
ATOM 4437 C CA . THR A 1 55 ? 9.136 -0.271 -0.423 1.00 0.00 55 THR A CA 4
ATOM 4438 C C . THR A 1 55 ? 10.566 -0.768 -0.609 1.00 0.00 55 THR A C 4
ATOM 4439 O O . THR A 1 55 ? 11.479 0.019 -0.870 1.00 0.00 55 THR A O 4
ATOM 4450 N N . GLU A 1 56 ? 10.745 -2.080 -0.449 1.00 0.00 56 GLU A N 4
ATOM 4451 C CA . GLU A 1 56 ? 12.067 -2.699 -0.574 1.00 0.00 56 GLU A CA 4
ATOM 4452 C C . GLU A 1 56 ? 13.045 -2.087 0.438 1.00 0.00 56 GLU A C 4
ATOM 4453 O O . GLU A 1 56 ? 14.264 -2.163 0.259 1.00 0.00 56 GLU A O 4
ATOM 4465 N N . ASP A 1 57 ? 12.496 -1.506 1.512 1.00 0.00 57 ASP A N 4
ATOM 4466 C CA . ASP A 1 57 ? 13.307 -0.909 2.571 1.00 0.00 57 ASP A CA 4
ATOM 4467 C C . ASP A 1 57 ? 13.067 -1.660 3.886 1.00 0.00 57 ASP A C 4
ATOM 4468 O O . ASP A 1 57 ? 13.162 -1.082 4.975 1.00 0.00 57 ASP A O 4
ATOM 4477 N N . GLY A 1 58 ? 12.721 -2.945 3.767 1.00 0.00 58 GLY A N 4
ATOM 4478 C CA . GLY A 1 58 ? 12.420 -3.777 4.931 1.00 0.00 58 GLY A CA 4
ATOM 4479 C C . GLY A 1 58 ? 10.901 -3.905 5.135 1.00 0.00 58 GLY A C 4
ATOM 4480 O O . GLY A 1 58 ? 10.449 -4.678 5.983 1.00 0.00 58 GLY A O 4
ATOM 4484 N N . ILE A 1 59 ? 10.124 -3.133 4.359 1.00 0.00 59 ILE A N 4
ATOM 4485 C CA . ILE A 1 59 ? 8.666 -3.146 4.456 1.00 0.00 59 ILE A CA 4
ATOM 4486 C C . ILE A 1 59 ? 8.018 -3.820 3.242 1.00 0.00 59 ILE A C 4
ATOM 4487 O O . ILE A 1 59 ? 8.119 -3.349 2.110 1.00 0.00 59 ILE A O 4
ATOM 4503 N N . GLN A 1 60 ? 7.333 -4.926 3.524 1.00 0.00 60 GLN A N 4
ATOM 4504 C CA . GLN A 1 60 ? 6.619 -5.708 2.508 1.00 0.00 60 GLN A CA 4
ATOM 4505 C C . GLN A 1 60 ? 5.201 -5.978 3.011 1.00 0.00 60 GLN A C 4
ATOM 4506 O O . GLN A 1 60 ? 4.221 -5.906 2.270 1.00 0.00 60 GLN A O 4
ATOM 4520 N N . THR A 1 61 ? 5.140 -6.300 4.299 1.00 0.00 61 THR A N 4
ATOM 4521 C CA . THR A 1 61 ? 3.904 -6.602 4.995 1.00 0.00 61 THR A CA 4
ATOM 4522 C C . THR A 1 61 ? 2.819 -5.585 4.681 1.00 0.00 61 THR A C 4
ATOM 4523 O O . THR A 1 61 ? 3.095 -4.398 4.498 1.00 0.00 61 THR A O 4
ATOM 4534 N N . VAL A 1 62 ? 1.585 -6.078 4.620 1.00 0.00 62 VAL A N 4
ATOM 4535 C CA . VAL A 1 62 ? 0.434 -5.237 4.328 1.00 0.00 62 VAL A CA 4
ATOM 4536 C C . VAL A 1 62 ? 0.370 -4.093 5.348 1.00 0.00 62 VAL A C 4
ATOM 4537 O O . VAL A 1 62 ? -0.002 -2.976 4.990 1.00 0.00 62 VAL A O 4
ATOM 4550 N N . GLN A 1 63 ? 0.725 -4.372 6.612 1.00 0.00 63 GLN A N 4
ATOM 4551 C CA . GLN A 1 63 ? 0.691 -3.331 7.637 1.00 0.00 63 GLN A CA 4
ATOM 4552 C C . GLN A 1 63 ? 1.610 -2.166 7.247 1.00 0.00 63 GLN A C 4
ATOM 4553 O O . GLN A 1 63 ? 1.188 -1.013 7.331 1.00 0.00 63 GLN A O 4
ATOM 4567 N N . ASP A 1 64 ? 2.857 -2.455 6.826 1.00 0.00 64 ASP A N 4
ATOM 4568 C CA . ASP A 1 64 ? 3.774 -1.376 6.450 1.00 0.00 64 ASP A CA 4
ATOM 4569 C C . ASP A 1 64 ? 3.365 -0.724 5.136 1.00 0.00 64 ASP A C 4
ATOM 4570 O O . ASP A 1 64 ? 3.410 0.496 5.012 1.00 0.00 64 ASP A O 4
ATOM 4579 N N . LEU A 1 65 ? 2.974 -1.540 4.156 1.00 0.00 65 LEU A N 4
ATOM 4580 C CA . LEU A 1 65 ? 2.564 -1.027 2.847 1.00 0.00 65 LEU A CA 4
ATOM 4581 C C . LEU A 1 65 ? 1.351 -0.108 2.993 1.00 0.00 65 LEU A C 4
ATOM 4582 O O . LEU A 1 65 ? 1.353 1.020 2.507 1.00 0.00 65 LEU A O 4
ATOM 4598 N N . VAL A 1 66 ? 0.325 -0.611 3.665 1.00 0.00 66 VAL A N 4
ATOM 4599 C CA . VAL A 1 66 ? -0.908 0.134 3.887 1.00 0.00 66 VAL A CA 4
ATOM 4600 C C . VAL A 1 66 ? -0.633 1.396 4.704 1.00 0.00 66 VAL A C 4
ATOM 4601 O O . VAL A 1 66 ? -1.118 2.472 4.362 1.00 0.00 66 VAL A O 4
ATOM 4614 N N . THR A 1 67 ? 0.137 1.245 5.776 1.00 0.00 67 THR A N 4
ATOM 4615 C CA . THR A 1 67 ? 0.463 2.376 6.639 1.00 0.00 67 THR A CA 4
ATOM 4616 C C . THR A 1 67 ? 1.245 3.424 5.855 1.00 0.00 67 THR A C 4
ATOM 4617 O O . THR A 1 67 ? 1.014 4.613 6.021 1.00 0.00 67 THR A O 4
ATOM 4628 N N . TYR A 1 68 ? 2.184 2.969 5.027 1.00 0.00 68 TYR A N 4
ATOM 4629 C CA . TYR A 1 68 ? 3.008 3.879 4.237 1.00 0.00 68 TYR A CA 4
ATOM 4630 C C . TYR A 1 68 ? 2.182 4.608 3.173 1.00 0.00 68 TYR A C 4
ATOM 4631 O O . TYR A 1 68 ? 2.237 5.833 3.088 1.00 0.00 68 TYR A O 4
ATOM 4649 N N . VAL A 1 69 ? 1.425 3.856 2.367 1.00 0.00 69 VAL A N 4
ATOM 4650 C CA . VAL A 1 69 ? 0.606 4.467 1.311 1.00 0.00 69 VAL A CA 4
ATOM 4651 C C . VAL A 1 69 ? -0.415 5.395 1.947 1.00 0.00 69 VAL A C 4
ATOM 4652 O O . VAL A 1 69 ? -0.603 6.516 1.503 1.00 0.00 69 VAL A O 4
ATOM 4665 N N . GLU A 1 70 ? -1.081 4.887 2.969 1.00 0.00 70 GLU A N 4
ATOM 4666 C CA . GLU A 1 70 ? -2.120 5.634 3.666 1.00 0.00 70 GLU A CA 4
ATOM 4667 C C . GLU A 1 70 ? -1.555 6.871 4.374 1.00 0.00 70 GLU A C 4
ATOM 4668 O O . GLU A 1 70 ? -2.157 7.947 4.332 1.00 0.00 70 GLU A O 4
ATOM 4680 N N . LYS A 1 71 ? -0.406 6.710 5.034 1.00 0.00 71 LYS A N 4
ATOM 4681 C CA . LYS A 1 71 ? 0.220 7.825 5.750 1.00 0.00 71 LYS A CA 4
ATOM 4682 C C . LYS A 1 71 ? 0.685 8.883 4.757 1.00 0.00 71 LYS A C 4
ATOM 4683 O O . LYS A 1 71 ? 0.458 10.080 4.952 1.00 0.00 71 LYS A O 4
ATOM 4702 N N . GLN A 1 72 ? 1.346 8.417 3.700 1.00 0.00 72 GLN A N 4
ATOM 4703 C CA . GLN A 1 72 ? 1.864 9.309 2.668 1.00 0.00 72 GLN A CA 4
ATOM 4704 C C . GLN A 1 72 ? 0.738 9.979 1.885 1.00 0.00 72 GLN A C 4
ATOM 4705 O O . GLN A 1 72 ? 0.856 11.154 1.522 1.00 0.00 72 GLN A O 4
ATOM 4719 N N . GLN A 1 73 ? -0.341 9.237 1.610 1.00 0.00 73 GLN A N 4
ATOM 4720 C CA . GLN A 1 73 ? -1.462 9.796 0.843 1.00 0.00 73 GLN A CA 4
ATOM 4721 C C . GLN A 1 73 ? -2.180 10.909 1.631 1.00 0.00 73 GLN A C 4
ATOM 4722 O O . GLN A 1 73 ? -2.886 11.732 1.043 1.00 0.00 73 GLN A O 4
ATOM 4736 N N . ALA A 1 74 ? -1.987 10.918 2.952 1.00 0.00 74 ALA A N 4
ATOM 4737 C CA . ALA A 1 74 ? -2.611 11.924 3.811 1.00 0.00 74 ALA A CA 4
ATOM 4738 C C . ALA A 1 74 ? -2.090 13.316 3.471 1.00 0.00 74 ALA A C 4
ATOM 4739 O O . ALA A 1 74 ? -0.910 13.485 3.155 1.00 0.00 74 ALA A O 4
ATOM 4746 N N . ASN A 1 75 ? -2.982 14.308 3.540 1.00 0.00 75 ASN A N 4
ATOM 4747 C CA . ASN A 1 75 ? -2.617 15.694 3.238 1.00 0.00 75 ASN A CA 4
ATOM 4748 C C . ASN A 1 75 ? -1.978 15.798 1.855 1.00 0.00 75 ASN A C 4
ATOM 4749 O O . ASN A 1 75 ? -1.467 16.858 1.538 1.00 0.00 75 ASN A O 4
ATOM 4761 N N . MET A 1 1 ? -10.844 4.208 3.299 1.00 0.00 1 MET A N 5
ATOM 4762 C CA . MET A 1 1 ? -10.777 2.815 2.765 1.00 0.00 1 MET A CA 5
ATOM 4763 C C . MET A 1 1 ? -9.599 2.688 1.795 1.00 0.00 1 MET A C 5
ATOM 4764 O O . MET A 1 1 ? -9.697 2.025 0.757 1.00 0.00 1 MET A O 5
ATOM 4780 N N . VAL A 1 2 ? -8.476 3.306 2.155 1.00 0.00 2 VAL A N 5
ATOM 4781 C CA . VAL A 1 2 ? -7.274 3.232 1.327 1.00 0.00 2 VAL A CA 5
ATOM 4782 C C . VAL A 1 2 ? -6.782 1.785 1.332 1.00 0.00 2 VAL A C 5
ATOM 4783 O O . VAL A 1 2 ? -6.419 1.233 0.291 1.00 0.00 2 VAL A O 5
ATOM 4796 N N . PHE A 1 3 ? -6.793 1.185 2.523 1.00 0.00 3 PHE A N 5
ATOM 4797 C CA . PHE A 1 3 ? -6.369 -0.200 2.696 1.00 0.00 3 PHE A CA 5
ATOM 4798 C C . PHE A 1 3 ? -7.261 -1.129 1.886 1.00 0.00 3 PHE A C 5
ATOM 4799 O O . PHE A 1 3 ? -6.814 -2.160 1.397 1.00 0.00 3 PHE A O 5
ATOM 4816 N N . GLU A 1 4 ? -8.515 -0.726 1.734 1.00 0.00 4 GLU A N 5
ATOM 4817 C CA . GLU A 1 4 ? -9.474 -1.481 0.953 1.00 0.00 4 GLU A CA 5
ATOM 4818 C C . GLU A 1 4 ? -8.988 -1.537 -0.497 1.00 0.00 4 GLU A C 5
ATOM 4819 O O . GLU A 1 4 ? -9.216 -2.513 -1.212 1.00 0.00 4 GLU A O 5
ATOM 4831 N N . LYS A 1 5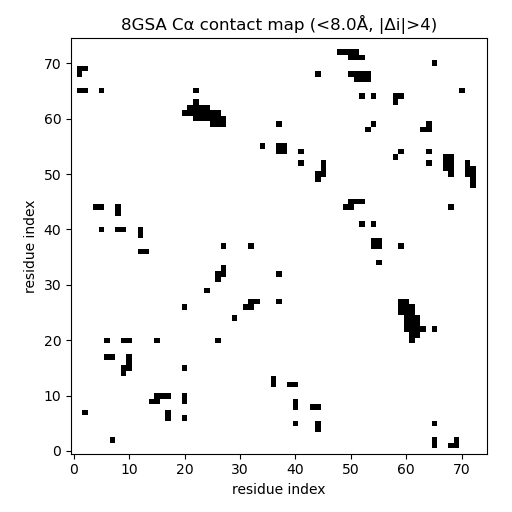 ? -8.332 -0.446 -0.912 1.00 0.00 5 LYS A N 5
ATOM 4832 C CA . LYS A 1 5 ? -7.820 -0.306 -2.271 1.00 0.00 5 LYS A CA 5
ATOM 4833 C C . LYS A 1 5 ? -6.491 -1.025 -2.441 1.00 0.00 5 LYS A C 5
ATOM 4834 O O . LYS A 1 5 ? -6.300 -1.770 -3.406 1.00 0.00 5 LYS A O 5
ATOM 4853 N N . ILE A 1 6 ? -5.592 -0.827 -1.478 1.00 0.00 6 ILE A N 5
ATOM 4854 C CA . ILE A 1 6 ? -4.289 -1.487 -1.492 1.00 0.00 6 ILE A CA 5
ATOM 4855 C C . ILE A 1 6 ? -4.539 -3.004 -1.467 1.00 0.00 6 ILE A C 5
ATOM 4856 O O . ILE A 1 6 ? -3.919 -3.770 -2.206 1.00 0.00 6 ILE A O 5
ATOM 4872 N N . GLN A 1 7 ? -5.513 -3.389 -0.644 1.00 0.00 7 GLN A N 5
ATOM 4873 C CA . GLN A 1 7 ? -5.945 -4.774 -0.534 1.00 0.00 7 GLN A CA 5
ATOM 4874 C C . GLN A 1 7 ? -6.533 -5.212 -1.871 1.00 0.00 7 GLN A C 5
ATOM 4875 O O . GLN A 1 7 ? -6.310 -6.333 -2.306 1.00 0.00 7 GLN A O 5
ATOM 4889 N N . ALA A 1 8 ? -7.276 -4.304 -2.527 1.00 0.00 8 ALA A N 5
ATOM 4890 C CA . ALA A 1 8 ? -7.874 -4.610 -3.827 1.00 0.00 8 ALA A CA 5
ATOM 4891 C C . ALA A 1 8 ? -6.780 -4.919 -4.846 1.00 0.00 8 ALA A C 5
ATOM 4892 O O . ALA A 1 8 ? -6.900 -5.856 -5.640 1.00 0.00 8 ALA A O 5
ATOM 4899 N N . ILE A 1 9 ? -5.711 -4.127 -4.794 1.00 0.00 9 ILE A N 5
ATOM 4900 C CA . ILE A 1 9 ? -4.566 -4.300 -5.684 1.00 0.00 9 ILE A CA 5
ATOM 4901 C C . ILE A 1 9 ? -3.877 -5.647 -5.435 1.00 0.00 9 ILE A C 5
ATOM 4902 O O . ILE A 1 9 ? -3.534 -6.360 -6.374 1.00 0.00 9 ILE A O 5
ATOM 4918 N N . ILE A 1 10 ? -3.646 -5.944 -4.163 1.00 0.00 10 ILE A N 5
ATOM 4919 C CA . ILE A 1 10 ? -2.963 -7.170 -3.756 1.00 0.00 10 ILE A CA 5
ATOM 4920 C C . ILE A 1 10 ? -3.824 -8.402 -4.080 1.00 0.00 10 ILE A C 5
ATOM 4921 O O . ILE A 1 10 ? -3.328 -9.402 -4.586 1.00 0.00 10 ILE A O 5
ATOM 4937 N N . VAL A 1 11 ? -5.109 -8.287 -3.782 1.00 0.00 11 VAL A N 5
ATOM 4938 C CA . VAL A 1 11 ? -6.086 -9.337 -4.019 1.00 0.00 11 VAL A CA 5
ATOM 4939 C C . VAL A 1 11 ? -6.218 -9.592 -5.518 1.00 0.00 11 VAL A C 5
ATOM 4940 O O . VAL A 1 11 ? -6.290 -10.744 -5.941 1.00 0.00 11 VAL A O 5
ATOM 4953 N N . GLU A 1 12 ? -6.260 -8.518 -6.309 1.00 0.00 12 GLU A N 5
ATOM 4954 C CA . GLU A 1 12 ? -6.381 -8.647 -7.760 1.00 0.00 12 GLU A CA 5
ATOM 4955 C C . GLU A 1 12 ? -5.075 -9.157 -8.381 1.00 0.00 12 GLU A C 5
ATOM 4956 O O . GLU A 1 12 ? -5.088 -10.055 -9.228 1.00 0.00 12 GLU A O 5
ATOM 4968 N N . GLU A 1 13 ? -3.958 -8.558 -7.965 1.00 0.00 13 GLU A N 5
ATOM 4969 C CA . GLU A 1 13 ? -2.641 -8.929 -8.492 1.00 0.00 13 GLU A CA 5
ATOM 4970 C C . GLU A 1 13 ? -2.325 -10.381 -8.148 1.00 0.00 13 GLU A C 5
ATOM 4971 O O . GLU A 1 13 ? -1.820 -11.136 -8.982 1.00 0.00 13 GLU A O 5
ATOM 4983 N N . LEU A 1 14 ? -2.643 -10.748 -6.916 1.00 0.00 14 LEU A N 5
ATOM 4984 C CA . LEU A 1 14 ? -2.413 -12.114 -6.433 1.00 0.00 14 LEU A CA 5
ATOM 4985 C C . LEU A 1 14 ? -3.520 -13.056 -6.889 1.00 0.00 14 LEU A C 5
ATOM 4986 O O . LEU A 1 14 ? -3.313 -14.270 -6.967 1.00 0.00 14 LEU A O 5
ATOM 5002 N N . GLY A 1 15 ? -4.701 -12.493 -7.147 1.00 0.00 15 GLY A N 5
ATOM 5003 C CA . GLY A 1 15 ? -5.851 -13.297 -7.545 1.00 0.00 15 GLY A CA 5
ATOM 5004 C C . GLY A 1 15 ? -6.332 -14.128 -6.356 1.00 0.00 15 GLY A C 5
ATOM 5005 O O . GLY A 1 15 ? -6.874 -15.223 -6.528 1.00 0.00 15 GLY A O 5
ATOM 5009 N N . LYS A 1 16 ? -6.117 -13.593 -5.145 1.00 0.00 16 LYS A N 5
ATOM 5010 C CA . LYS A 1 16 ? -6.513 -14.273 -3.917 1.00 0.00 16 LYS A CA 5
ATOM 5011 C C . LYS A 1 16 ? -7.738 -13.562 -3.335 1.00 0.00 16 LYS A C 5
ATOM 5012 O O . LYS A 1 16 ? -8.244 -12.622 -3.951 1.00 0.00 16 LYS A O 5
ATOM 5031 N N . ASP A 1 17 ? -8.229 -14.007 -2.174 1.00 0.00 17 ASP A N 5
ATOM 5032 C CA . ASP A 1 17 ? -9.402 -13.391 -1.556 1.00 0.00 17 ASP A CA 5
ATOM 5033 C C . ASP A 1 17 ? -8.987 -12.259 -0.618 1.00 0.00 17 ASP A C 5
ATOM 5034 O O . ASP A 1 17 ? -7.856 -12.237 -0.125 1.00 0.00 17 ASP A O 5
ATOM 5043 N N . ALA A 1 18 ? -9.914 -11.332 -0.374 1.00 0.00 18 ALA A N 5
ATOM 5044 C CA . ALA A 1 18 ? -9.653 -10.201 0.516 1.00 0.00 18 ALA A CA 5
ATOM 5045 C C . ALA A 1 18 ? -9.328 -10.695 1.923 1.00 0.00 18 ALA A C 5
ATOM 5046 O O . ALA A 1 18 ? -8.444 -10.155 2.593 1.00 0.00 18 ALA A O 5
ATOM 5053 N N . GLU A 1 19 ? -10.050 -11.731 2.352 1.00 0.00 19 GLU A N 5
ATOM 5054 C CA . GLU A 1 19 ? -9.840 -12.318 3.676 1.00 0.00 19 GLU A CA 5
ATOM 5055 C C . GLU A 1 19 ? -8.434 -12.920 3.796 1.00 0.00 19 GLU A C 5
ATOM 5056 O O . GLU A 1 19 ? -7.853 -12.944 4.884 1.00 0.00 19 GLU A O 5
ATOM 5068 N N . GLU A 1 20 ? -7.901 -13.405 2.670 1.00 0.00 20 GLU A N 5
ATOM 5069 C CA . GLU A 1 20 ? -6.569 -14.009 2.646 1.00 0.00 20 GLU A CA 5
ATOM 5070 C C . GLU A 1 20 ? -5.470 -12.970 2.868 1.00 0.00 20 GLU A C 5
ATOM 5071 O O . GLU A 1 20 ? -4.412 -13.295 3.413 1.00 0.00 20 GLU A O 5
ATOM 5083 N N . VAL A 1 21 ? -5.722 -11.721 2.448 1.00 0.00 21 VAL A N 5
ATOM 5084 C CA . VAL A 1 21 ? -4.731 -10.651 2.620 1.00 0.00 21 VAL A CA 5
ATOM 5085 C C . VAL A 1 21 ? -4.856 -10.078 4.033 1.00 0.00 21 VAL A C 5
ATOM 5086 O O . VAL A 1 21 ? -5.901 -9.535 4.400 1.00 0.00 21 VAL A O 5
ATOM 5099 N N . GLN A 1 22 ? -3.784 -10.222 4.825 1.00 0.00 22 GLN A N 5
ATOM 5100 C CA . GLN A 1 22 ? -3.778 -9.737 6.207 1.00 0.00 22 GLN A CA 5
ATOM 5101 C C . GLN A 1 22 ? -2.643 -8.750 6.454 1.00 0.00 22 GLN A C 5
ATOM 5102 O O . GLN A 1 22 ? -1.504 -8.977 6.040 1.00 0.00 22 GLN A O 5
ATOM 5116 N N . LEU A 1 23 ? -2.983 -7.652 7.129 1.00 0.00 23 LEU A N 5
ATOM 5117 C CA . LEU A 1 23 ? -2.012 -6.607 7.440 1.00 0.00 23 LEU A CA 5
ATOM 5118 C C . LEU A 1 23 ? -0.875 -7.157 8.294 1.00 0.00 23 LEU A C 5
ATOM 5119 O O . LEU A 1 23 ? 0.295 -6.894 8.016 1.00 0.00 23 LEU A O 5
ATOM 5135 N N . THR A 1 24 ? -1.230 -7.925 9.324 1.00 0.00 24 THR A N 5
ATOM 5136 C CA . THR A 1 24 ? -0.232 -8.513 10.227 1.00 0.00 24 THR A CA 5
ATOM 5137 C C . THR A 1 24 ? 0.608 -9.599 9.539 1.00 0.00 24 THR A C 5
ATOM 5138 O O . THR A 1 24 ? 1.671 -9.971 10.043 1.00 0.00 24 THR A O 5
ATOM 5149 N N . THR A 1 25 ? 0.121 -10.111 8.406 1.00 0.00 25 THR A N 5
ATOM 5150 C CA . THR A 1 25 ? 0.822 -11.162 7.670 1.00 0.00 25 THR A CA 5
ATOM 5151 C C . THR A 1 25 ? 1.787 -10.568 6.632 1.00 0.00 25 THR A C 5
ATOM 5152 O O . THR A 1 25 ? 1.492 -9.546 6.010 1.00 0.00 25 THR A O 5
ATOM 5163 N N . ASN A 1 26 ? 2.924 -11.248 6.435 1.00 0.00 26 ASN A N 5
ATOM 5164 C CA . ASN A 1 26 ? 3.931 -10.828 5.454 1.00 0.00 26 ASN A CA 5
ATOM 5165 C C . ASN A 1 26 ? 3.744 -11.635 4.174 1.00 0.00 26 ASN A C 5
ATOM 5166 O O . ASN A 1 26 ? 3.797 -12.852 4.204 1.00 0.00 26 ASN A O 5
ATOM 5177 N N . ILE A 1 27 ? 3.504 -10.942 3.070 1.00 0.00 27 ILE A N 5
ATOM 5178 C CA . ILE A 1 27 ? 3.284 -11.572 1.762 1.00 0.00 27 ILE A CA 5
ATOM 5179 C C . ILE A 1 27 ? 4.566 -12.196 1.202 1.00 0.00 27 ILE A C 5
ATOM 5180 O O . ILE A 1 27 ? 4.511 -13.265 0.592 1.00 0.00 27 ILE A O 5
ATOM 5196 N N . GLN A 1 28 ? 5.700 -11.521 1.378 1.00 0.00 28 GLN A N 5
ATOM 5197 C CA . GLN A 1 28 ? 6.957 -12.039 0.846 1.00 0.00 28 GLN A CA 5
ATOM 5198 C C . GLN A 1 28 ? 7.292 -13.405 1.454 1.00 0.00 28 GLN A C 5
ATOM 5199 O O . GLN A 1 28 ? 7.919 -14.232 0.798 1.00 0.00 28 GLN A O 5
ATOM 5213 N N . GLU A 1 29 ? 6.854 -13.628 2.699 1.00 0.00 29 GLU A N 5
ATOM 5214 C CA . GLU A 1 29 ? 7.097 -14.899 3.385 1.00 0.00 29 GLU A CA 5
ATOM 5215 C C . GLU A 1 29 ? 5.890 -15.829 3.279 1.00 0.00 29 GLU A C 5
ATOM 5216 O O . GLU A 1 29 ? 6.043 -17.038 3.089 1.00 0.00 29 GLU A O 5
ATOM 5228 N N . GLU A 1 30 ? 4.693 -15.252 3.416 1.00 0.00 30 GLU A N 5
ATOM 5229 C CA . GLU A 1 30 ? 3.454 -16.026 3.350 1.00 0.00 30 GLU A CA 5
ATOM 5230 C C . GLU A 1 30 ? 3.272 -16.625 1.966 1.00 0.00 30 GLU A C 5
ATOM 5231 O O . GLU A 1 30 ? 2.930 -17.803 1.829 1.00 0.00 30 GLU A O 5
ATOM 5243 N N . LEU A 1 31 ? 3.474 -15.793 0.951 1.00 0.00 31 LEU A N 5
ATOM 5244 C CA . LEU A 1 31 ? 3.303 -16.223 -0.434 1.00 0.00 31 LEU A CA 5
ATOM 5245 C C . LEU A 1 31 ? 4.627 -16.361 -1.188 1.00 0.00 31 LEU A C 5
ATOM 5246 O O . LEU A 1 31 ? 4.615 -16.582 -2.401 1.00 0.00 31 LEU A O 5
ATOM 5262 N N . ASP A 1 32 ? 5.764 -16.218 -0.485 1.00 0.00 32 ASP A N 5
ATOM 5263 C CA . ASP A 1 32 ? 7.073 -16.319 -1.145 1.00 0.00 32 ASP A CA 5
ATOM 5264 C C . ASP A 1 32 ? 7.125 -15.297 -2.285 1.00 0.00 32 ASP A C 5
ATOM 5265 O O . ASP A 1 32 ? 7.448 -15.622 -3.434 1.00 0.00 32 ASP A O 5
ATOM 5274 N N . ALA A 1 33 ? 6.751 -14.060 -1.948 1.00 0.00 33 ALA A N 5
ATOM 5275 C CA . ALA A 1 33 ? 6.696 -12.980 -2.933 1.00 0.00 33 ALA A CA 5
ATOM 5276 C C . ALA A 1 33 ? 8.054 -12.321 -3.145 1.00 0.00 33 ALA A C 5
ATOM 5277 O O . ALA A 1 33 ? 8.859 -12.202 -2.219 1.00 0.00 33 ALA A O 5
ATOM 5284 N N . ASP A 1 34 ? 8.279 -11.894 -4.387 1.00 0.00 34 ASP A N 5
ATOM 5285 C CA . ASP A 1 34 ? 9.520 -11.237 -4.769 1.00 0.00 34 ASP A CA 5
ATOM 5286 C C . ASP A 1 34 ? 9.304 -9.735 -4.915 1.00 0.00 34 ASP A C 5
ATOM 5287 O O . ASP A 1 34 ? 8.168 -9.246 -4.833 1.00 0.00 34 ASP A O 5
ATOM 5296 N N . SER A 1 35 ? 10.402 -9.013 -5.124 1.00 0.00 35 SER A N 5
ATOM 5297 C CA . SER A 1 35 ? 10.347 -7.562 -5.275 1.00 0.00 35 SER A CA 5
ATOM 5298 C C . SER A 1 35 ? 9.481 -7.155 -6.463 1.00 0.00 35 SER A C 5
ATOM 5299 O O . SER A 1 35 ? 8.931 -6.059 -6.464 1.00 0.00 35 SER A O 5
ATOM 5307 N N . LEU A 1 36 ? 9.360 -8.031 -7.468 1.00 0.00 36 LEU A N 5
ATOM 5308 C CA . LEU A 1 36 ? 8.545 -7.726 -8.644 1.00 0.00 36 LEU A CA 5
ATOM 5309 C C . LEU A 1 36 ? 7.070 -7.608 -8.277 1.00 0.00 36 LEU A C 5
ATOM 5310 O O . LEU A 1 36 ? 6.396 -6.673 -8.705 1.00 0.00 36 LEU A O 5
ATOM 5326 N N . ASP A 1 37 ? 6.576 -8.576 -7.498 1.00 0.00 37 ASP A N 5
ATOM 5327 C CA . ASP A 1 37 ? 5.172 -8.584 -7.089 1.00 0.00 37 ASP A CA 5
ATOM 5328 C C . ASP A 1 37 ? 4.858 -7.352 -6.257 1.00 0.00 37 ASP A C 5
ATOM 5329 O O . ASP A 1 37 ? 3.841 -6.690 -6.471 1.00 0.00 37 ASP A O 5
ATOM 5338 N N . LEU A 1 38 ? 5.759 -7.040 -5.327 1.00 0.00 38 LEU A N 5
ATOM 5339 C CA . LEU A 1 38 ? 5.597 -5.862 -4.472 1.00 0.00 38 LEU A CA 5
ATOM 5340 C C . LEU A 1 38 ? 5.712 -4.599 -5.310 1.00 0.00 38 LEU A C 5
ATOM 5341 O O . LEU A 1 38 ? 4.950 -3.650 -5.136 1.00 0.00 38 LEU A O 5
ATOM 5357 N N . PHE A 1 39 ? 6.657 -4.623 -6.244 1.00 0.00 39 PHE A N 5
ATOM 5358 C CA . PHE A 1 39 ? 6.885 -3.510 -7.147 1.00 0.00 39 PHE A CA 5
ATOM 5359 C C . PHE A 1 39 ? 5.601 -3.236 -7.918 1.00 0.00 39 PHE A C 5
ATOM 5360 O O . PHE A 1 39 ? 5.184 -2.089 -8.031 1.00 0.00 39 PHE A O 5
ATOM 5377 N N . GLN A 1 40 ? 4.983 -4.301 -8.436 1.00 0.00 40 GLN A N 5
ATOM 5378 C CA . GLN A 1 40 ? 3.739 -4.170 -9.186 1.00 0.00 40 GLN A CA 5
ATOM 5379 C C . GLN A 1 40 ? 2.602 -3.662 -8.312 1.00 0.00 40 GLN A C 5
ATOM 5380 O O . GLN A 1 40 ? 1.826 -2.829 -8.756 1.00 0.00 40 GLN A O 5
ATOM 5394 N N . ILE A 1 41 ? 2.516 -4.152 -7.073 1.00 0.00 41 ILE A N 5
ATOM 5395 C CA . ILE A 1 41 ? 1.466 -3.704 -6.153 1.00 0.00 41 ILE A CA 5
ATOM 5396 C C . ILE A 1 41 ? 1.646 -2.201 -5.923 1.00 0.00 41 ILE A C 5
ATOM 5397 O O . ILE A 1 41 ? 0.675 -1.447 -5.903 1.00 0.00 41 ILE A O 5
ATOM 5413 N N . ILE A 1 42 ? 2.903 -1.790 -5.773 1.00 0.00 42 ILE A N 5
ATOM 5414 C CA . ILE A 1 42 ? 3.242 -0.387 -5.577 1.00 0.00 42 ILE A CA 5
ATOM 5415 C C . ILE A 1 42 ? 2.974 0.386 -6.874 1.00 0.00 42 ILE A C 5
ATOM 5416 O O . ILE A 1 42 ? 2.534 1.530 -6.825 1.00 0.00 42 ILE A O 5
ATOM 5432 N N . ASN A 1 43 ? 3.217 -0.248 -8.023 1.00 0.00 43 ASN A N 5
ATOM 5433 C CA . ASN A 1 43 ? 2.946 0.400 -9.301 1.00 0.00 43 ASN A CA 5
ATOM 5434 C C . ASN A 1 43 ? 1.444 0.619 -9.421 1.00 0.00 43 ASN A C 5
ATOM 5435 O O . ASN A 1 43 ? 0.986 1.644 -9.914 1.00 0.00 43 ASN A O 5
ATOM 5446 N N . GLU A 1 44 ? 0.699 -0.383 -8.955 1.00 0.00 44 GLU A N 5
ATOM 5447 C CA . GLU A 1 44 ? -0.747 -0.363 -8.975 1.00 0.00 44 GLU A CA 5
ATOM 5448 C C . GLU A 1 44 ? -1.312 0.671 -8.014 1.00 0.00 44 GLU A C 5
ATOM 5449 O O . GLU A 1 44 ? -2.203 1.419 -8.400 1.00 0.00 44 GLU A O 5
ATOM 5461 N N . ILE A 1 45 ? -0.781 0.741 -6.774 1.00 0.00 45 ILE A N 5
ATOM 5462 C CA . ILE A 1 45 ? -1.266 1.755 -5.830 1.00 0.00 45 ILE A CA 5
ATOM 5463 C C . ILE A 1 45 ? -0.802 3.128 -6.323 1.00 0.00 45 ILE A C 5
ATOM 5464 O O . ILE A 1 45 ? -1.497 4.120 -6.159 1.00 0.00 45 ILE A O 5
ATOM 5480 N N . GLU A 1 46 ? 0.365 3.146 -6.968 1.00 0.00 46 GLU A N 5
ATOM 5481 C CA . GLU A 1 46 ? 0.898 4.370 -7.548 1.00 0.00 46 GLU A CA 5
ATOM 5482 C C . GLU A 1 46 ? -0.042 4.825 -8.670 1.00 0.00 46 GLU A C 5
ATOM 5483 O O . GLU A 1 46 ? -0.334 6.005 -8.814 1.00 0.00 46 GLU A O 5
ATOM 5495 N N . ASP A 1 47 ? -0.524 3.873 -9.463 1.00 0.00 47 ASP A N 5
ATOM 5496 C CA . ASP A 1 47 ? -1.446 4.190 -10.551 1.00 0.00 47 ASP A CA 5
ATOM 5497 C C . ASP A 1 47 ? -2.854 4.501 -10.024 1.00 0.00 47 ASP A C 5
ATOM 5498 O O . ASP A 1 47 ? -3.592 5.277 -10.635 1.00 0.00 47 ASP A O 5
ATOM 5507 N N . GLU A 1 48 ? -3.229 3.854 -8.913 1.00 0.00 48 GLU A N 5
ATOM 5508 C CA . GLU A 1 48 ? -4.568 4.022 -8.331 1.00 0.00 48 GLU A CA 5
ATOM 5509 C C . GLU A 1 48 ? -4.690 5.317 -7.512 1.00 0.00 48 GLU A C 5
ATOM 5510 O O . GLU A 1 48 ? -5.597 6.121 -7.744 1.00 0.00 48 GLU A O 5
ATOM 5522 N N . PHE A 1 49 ? -3.785 5.498 -6.549 1.00 0.00 49 PHE A N 5
ATOM 5523 C CA . PHE A 1 49 ? -3.794 6.682 -5.676 1.00 0.00 49 PHE A CA 5
ATOM 5524 C C . PHE A 1 49 ? -2.680 7.670 -6.012 1.00 0.00 49 PHE A C 5
ATOM 5525 O O . PHE A 1 49 ? -2.759 8.838 -5.624 1.00 0.00 49 PHE A O 5
ATOM 5542 N N . ASP A 1 50 ? -1.619 7.188 -6.673 1.00 0.00 50 ASP A N 5
ATOM 5543 C CA . ASP A 1 50 ? -0.452 8.019 -6.997 1.00 0.00 50 ASP A CA 5
ATOM 5544 C C . ASP A 1 50 ? -0.034 8.824 -5.771 1.00 0.00 50 ASP A C 5
ATOM 5545 O O . ASP A 1 50 ? -0.248 10.034 -5.676 1.00 0.00 50 ASP A O 5
ATOM 5554 N N . VAL A 1 51 ? 0.533 8.090 -4.820 1.00 0.00 51 VAL A N 5
ATOM 5555 C CA . VAL A 1 51 ? 0.976 8.642 -3.542 1.00 0.00 51 VAL A CA 5
ATOM 5556 C C . VAL A 1 51 ? 2.444 8.303 -3.328 1.00 0.00 51 VAL A C 5
ATOM 5557 O O . VAL A 1 51 ? 3.071 7.706 -4.211 1.00 0.00 51 VAL A O 5
ATOM 5570 N N . LYS A 1 52 ? 2.993 8.676 -2.171 1.00 0.00 52 LYS A N 5
ATOM 5571 C CA . LYS A 1 52 ? 4.404 8.377 -1.901 1.00 0.00 52 LYS A CA 5
ATOM 5572 C C . LYS A 1 52 ? 4.516 7.035 -1.193 1.00 0.00 52 LYS A C 5
ATOM 5573 O O . LYS A 1 52 ? 4.135 6.905 -0.027 1.00 0.00 52 LYS A O 5
ATOM 5592 N N . ILE A 1 53 ? 5.027 6.036 -1.918 1.00 0.00 53 ILE A N 5
ATOM 5593 C CA . ILE A 1 53 ? 5.178 4.690 -1.360 1.00 0.00 53 ILE A CA 5
ATOM 5594 C C . ILE A 1 53 ? 6.652 4.312 -1.281 1.00 0.00 53 ILE A C 5
ATOM 5595 O O . ILE A 1 53 ? 7.233 3.831 -2.262 1.00 0.00 53 ILE A O 5
ATOM 5611 N N . GLU A 1 54 ? 7.243 4.519 -0.107 1.00 0.00 54 GLU A N 5
ATOM 5612 C CA . GLU A 1 54 ? 8.646 4.176 0.096 1.00 0.00 54 GLU A CA 5
ATOM 5613 C C . GLU A 1 54 ? 8.738 2.679 0.372 1.00 0.00 54 GLU A C 5
ATOM 5614 O O . GLU A 1 54 ? 8.668 2.240 1.520 1.00 0.00 54 GLU A O 5
ATOM 5626 N N . THR A 1 55 ? 8.865 1.908 -0.708 1.00 0.00 55 THR A N 5
ATOM 5627 C CA . THR A 1 55 ? 8.924 0.447 -0.618 1.00 0.00 55 THR A CA 5
ATOM 5628 C C . THR A 1 55 ? 10.326 -0.077 -0.893 1.00 0.00 55 THR A C 5
ATOM 5629 O O . THR A 1 55 ? 11.243 0.692 -1.189 1.00 0.00 55 THR A O 5
ATOM 5640 N N . GLU A 1 56 ? 10.478 -1.393 -0.748 1.00 0.00 56 GLU A N 5
ATOM 5641 C CA . GLU A 1 56 ? 11.772 -2.045 -0.935 1.00 0.00 56 GLU A CA 5
ATOM 5642 C C . GLU A 1 56 ? 12.792 -1.473 0.057 1.00 0.00 56 GLU A C 5
ATOM 5643 O O . GLU A 1 56 ? 14.003 -1.542 -0.172 1.00 0.00 56 GLU A O 5
ATOM 5655 N N . ASP A 1 57 ? 12.285 -0.933 1.177 1.00 0.00 57 ASP A N 5
ATOM 5656 C CA . ASP A 1 57 ? 13.141 -0.377 2.225 1.00 0.00 57 ASP A CA 5
ATOM 5657 C C . ASP A 1 57 ? 13.029 -1.224 3.497 1.00 0.00 57 ASP A C 5
ATOM 5658 O O . ASP A 1 57 ? 13.262 -0.734 4.606 1.00 0.00 57 ASP A O 5
ATOM 5667 N N . GLY A 1 58 ? 12.626 -2.488 3.325 1.00 0.00 58 GLY A N 5
ATOM 5668 C CA . GLY A 1 58 ? 12.427 -3.400 4.446 1.00 0.00 58 GLY A CA 5
ATOM 5669 C C . GLY A 1 58 ? 10.932 -3.679 4.670 1.00 0.00 58 GLY A C 5
ATOM 5670 O O . GLY A 1 58 ? 10.577 -4.495 5.526 1.00 0.00 58 GLY A O 5
ATOM 5674 N N . ILE A 1 59 ? 10.061 -2.999 3.901 1.00 0.00 59 ILE A N 5
ATOM 5675 C CA . ILE A 1 59 ? 8.617 -3.185 4.026 1.00 0.00 59 ILE A CA 5
ATOM 5676 C C . ILE A 1 59 ? 8.059 -4.036 2.881 1.00 0.00 59 ILE A C 5
ATOM 5677 O O . ILE A 1 59 ? 8.265 -3.754 1.700 1.00 0.00 59 ILE A O 5
ATOM 5693 N N . GLN A 1 60 ? 7.346 -5.085 3.269 1.00 0.00 60 GLN A N 5
ATOM 5694 C CA . GLN A 1 60 ? 6.715 -6.017 2.329 1.00 0.00 60 GLN A CA 5
ATOM 5695 C C . GLN A 1 60 ? 5.285 -6.302 2.788 1.00 0.00 60 GLN A C 5
ATOM 5696 O O . GLN A 1 60 ? 4.360 -6.435 1.988 1.00 0.00 60 GLN A O 5
ATOM 5710 N N . THR A 1 61 ? 5.148 -6.391 4.105 1.00 0.00 61 THR A N 5
ATOM 5711 C CA . THR A 1 61 ? 3.888 -6.654 4.763 1.00 0.00 61 THR A CA 5
ATOM 5712 C C . THR A 1 61 ? 2.854 -5.607 4.412 1.00 0.00 61 THR A C 5
ATOM 5713 O O . THR A 1 61 ? 3.162 -4.418 4.301 1.00 0.00 61 THR A O 5
ATOM 5724 N N . VAL A 1 62 ? 1.624 -6.076 4.246 1.00 0.00 62 VAL A N 5
ATOM 5725 C CA . VAL A 1 62 ? 0.507 -5.209 3.913 1.00 0.00 62 VAL A CA 5
ATOM 5726 C C . VAL A 1 62 ? 0.380 -4.111 4.973 1.00 0.00 62 VAL A C 5
ATOM 5727 O O . VAL A 1 62 ? 0.016 -2.991 4.640 1.00 0.00 62 VAL A O 5
ATOM 5740 N N . GLN A 1 63 ? 0.679 -4.431 6.241 1.00 0.00 63 GLN A N 5
ATOM 5741 C CA . GLN A 1 63 ? 0.590 -3.421 7.294 1.00 0.00 63 GLN A CA 5
ATOM 5742 C C . GLN A 1 63 ? 1.527 -2.250 6.966 1.00 0.00 63 GLN A C 5
ATOM 5743 O O . GLN A 1 63 ? 1.097 -1.098 7.018 1.00 0.00 63 GLN A O 5
ATOM 5757 N N . ASP A 1 64 ? 2.797 -2.541 6.621 1.00 0.00 64 ASP A N 5
ATOM 5758 C CA . ASP A 1 64 ? 3.736 -1.471 6.289 1.00 0.00 64 ASP A CA 5
ATOM 5759 C C . ASP A 1 64 ? 3.345 -0.786 4.985 1.00 0.00 64 ASP A C 5
ATOM 5760 O O . ASP A 1 64 ? 3.435 0.434 4.872 1.00 0.00 64 ASP A O 5
ATOM 5769 N N . LEU A 1 65 ? 2.925 -1.580 4.002 1.00 0.00 65 LEU A N 5
ATOM 5770 C CA . LEU A 1 65 ? 2.529 -1.049 2.698 1.00 0.00 65 LEU A CA 5
ATOM 5771 C C . LEU A 1 65 ? 1.331 -0.104 2.827 1.00 0.00 65 LEU A C 5
ATOM 5772 O O . LEU A 1 65 ? 1.318 0.984 2.246 1.00 0.00 65 LEU A O 5
ATOM 5788 N N . VAL A 1 66 ? 0.340 -0.536 3.596 1.00 0.00 66 VAL A N 5
ATOM 5789 C CA . VAL A 1 66 ? -0.873 0.237 3.833 1.00 0.00 66 VAL A CA 5
ATOM 5790 C C . VAL A 1 66 ? -0.565 1.455 4.701 1.00 0.00 66 VAL A C 5
ATOM 5791 O O . VAL A 1 66 ? -1.041 2.549 4.422 1.00 0.00 66 VAL A O 5
ATOM 5804 N N . THR A 1 67 ? 0.230 1.244 5.746 1.00 0.00 67 THR A N 5
ATOM 5805 C CA . THR A 1 67 ? 0.603 2.330 6.648 1.00 0.00 67 THR A CA 5
ATOM 5806 C C . THR A 1 67 ? 1.380 3.389 5.871 1.00 0.00 67 THR A C 5
ATOM 5807 O O . THR A 1 67 ? 1.187 4.580 6.084 1.00 0.00 67 THR A O 5
ATOM 5818 N N . TYR A 1 68 ? 2.265 2.935 4.986 1.00 0.00 68 TYR A N 5
ATOM 5819 C CA . TYR A 1 68 ? 3.077 3.839 4.185 1.00 0.00 68 TYR A CA 5
ATOM 5820 C C . TYR A 1 68 ? 2.215 4.639 3.207 1.00 0.00 68 TYR A C 5
ATOM 5821 O O . TYR A 1 68 ? 2.287 5.862 3.191 1.00 0.00 68 TYR A O 5
ATOM 5839 N N . VAL A 1 69 ? 1.396 3.949 2.396 1.00 0.00 69 VAL A N 5
ATOM 5840 C CA . VAL A 1 69 ? 0.537 4.643 1.422 1.00 0.00 69 VAL A CA 5
ATOM 5841 C C . VAL A 1 69 ? -0.433 5.552 2.157 1.00 0.00 69 VAL A C 5
ATOM 5842 O O . VAL A 1 69 ? -0.633 6.694 1.770 1.00 0.00 69 VAL A O 5
ATOM 5855 N N . GLU A 1 70 ? -1.049 5.009 3.190 1.00 0.00 70 GLU A N 5
ATOM 5856 C CA . GLU A 1 70 ? -2.037 5.739 3.968 1.00 0.00 70 GLU A CA 5
ATOM 5857 C C . GLU A 1 70 ? -1.417 6.951 4.662 1.00 0.00 70 GLU A C 5
ATOM 5858 O O . GLU A 1 70 ? -2.001 8.034 4.657 1.00 0.00 70 GLU A O 5
ATOM 5870 N N . LYS A 1 71 ? -0.241 6.755 5.264 1.00 0.00 71 LYS A N 5
ATOM 5871 C CA . LYS A 1 71 ? 0.443 7.839 5.975 1.00 0.00 71 LYS A CA 5
ATOM 5872 C C . LYS A 1 71 ? 0.945 8.911 5.005 1.00 0.00 71 LYS A C 5
ATOM 5873 O O . LYS A 1 71 ? 0.786 10.110 5.258 1.00 0.00 71 LYS A O 5
ATOM 5892 N N . GLN A 1 72 ? 1.566 8.466 3.914 1.00 0.00 72 GLN A N 5
ATOM 5893 C CA . GLN A 1 72 ? 2.113 9.392 2.917 1.00 0.00 72 GLN A CA 5
ATOM 5894 C C . GLN A 1 72 ? 0.997 10.121 2.179 1.00 0.00 72 GLN A C 5
ATOM 5895 O O . GLN A 1 72 ? 1.055 11.340 1.996 1.00 0.00 72 GLN A O 5
ATOM 5909 N N . GLN A 1 73 ? -0.007 9.364 1.767 1.00 0.00 73 GLN A N 5
ATOM 5910 C CA . GLN A 1 73 ? -1.151 9.921 1.048 1.00 0.00 73 GLN A CA 5
ATOM 5911 C C . GLN A 1 73 ? -1.949 10.856 1.965 1.00 0.00 73 GLN A C 5
ATOM 5912 O O . GLN A 1 73 ? -2.470 11.880 1.516 1.00 0.00 73 GLN A O 5
ATOM 5926 N N . ALA A 1 74 ? -2.030 10.489 3.243 1.00 0.00 74 ALA A N 5
ATOM 5927 C CA . ALA A 1 74 ? -2.760 11.287 4.227 1.00 0.00 74 ALA A CA 5
ATOM 5928 C C . ALA A 1 74 ? -2.139 12.675 4.358 1.00 0.00 74 ALA A C 5
ATOM 5929 O O . ALA A 1 74 ? -0.917 12.825 4.297 1.00 0.00 74 ALA A O 5
ATOM 5936 N N . ASN A 1 75 ? -2.997 13.682 4.536 1.00 0.00 75 ASN A N 5
ATOM 5937 C CA . ASN A 1 75 ? -2.539 15.063 4.677 1.00 0.00 75 ASN A CA 5
ATOM 5938 C C . ASN A 1 75 ? -3.687 15.967 5.118 1.00 0.00 75 ASN A C 5
ATOM 5939 O O . ASN A 1 75 ? -4.805 15.720 4.694 1.00 0.00 75 ASN A O 5
ATOM 5951 N N . MET A 1 1 ? -10.383 3.450 4.472 1.00 0.00 1 MET A N 6
ATOM 5952 C CA . MET A 1 1 ? -10.783 2.618 3.290 1.00 0.00 1 MET A CA 6
ATOM 5953 C C . MET A 1 1 ? -9.615 2.481 2.305 1.00 0.00 1 MET A C 6
ATOM 5954 O O . MET A 1 1 ? -9.749 1.806 1.283 1.00 0.00 1 MET A O 6
ATOM 5970 N N . VAL A 1 2 ? -8.472 3.108 2.606 1.00 0.00 2 VAL A N 6
ATOM 5971 C CA . VAL A 1 2 ? -7.304 3.017 1.731 1.00 0.00 2 VAL A CA 6
ATOM 5972 C C . VAL A 1 2 ? -6.894 1.550 1.645 1.00 0.00 2 VAL A C 6
ATOM 5973 O O . VAL A 1 2 ? -6.570 1.040 0.571 1.00 0.00 2 VAL A O 6
ATOM 5986 N N . PHE A 1 3 ? -6.902 0.900 2.806 1.00 0.00 3 PHE A N 6
ATOM 5987 C CA . PHE A 1 3 ? -6.522 -0.504 2.902 1.00 0.00 3 PHE A CA 6
ATOM 5988 C C . PHE A 1 3 ? -7.460 -1.381 2.085 1.00 0.00 3 PHE A C 6
ATOM 5989 O O . PHE A 1 3 ? -7.036 -2.384 1.523 1.00 0.00 3 PHE A O 6
ATOM 6006 N N . GLU A 1 4 ? -8.722 -0.970 1.996 1.00 0.00 4 GLU A N 6
ATOM 6007 C CA . GLU A 1 4 ? -9.695 -1.700 1.200 1.00 0.00 4 GLU A CA 6
ATOM 6008 C C . GLU A 1 4 ? -9.242 -1.663 -0.261 1.00 0.00 4 GLU A C 6
ATOM 6009 O O . GLU A 1 4 ? -9.471 -2.604 -1.024 1.00 0.00 4 GLU A O 6
ATOM 6021 N N . LYS A 1 5 ? -8.602 -0.545 -0.636 1.00 0.00 5 LYS A N 6
ATOM 6022 C CA . LYS A 1 5 ? -8.119 -0.344 -1.998 1.00 0.00 5 LYS A CA 6
ATOM 6023 C C . LYS A 1 5 ? -6.817 -1.095 -2.241 1.00 0.00 5 LYS A C 6
ATOM 6024 O O . LYS A 1 5 ? -6.695 -1.822 -3.226 1.00 0.00 5 LYS A O 6
ATOM 6043 N N . ILE A 1 6 ? -5.861 -0.935 -1.323 1.00 0.00 6 ILE A N 6
ATOM 6044 C CA . ILE A 1 6 ? -4.574 -1.621 -1.425 1.00 0.00 6 ILE A CA 6
ATOM 6045 C C . ILE A 1 6 ? -4.848 -3.128 -1.442 1.00 0.00 6 ILE A C 6
ATOM 6046 O O . ILE A 1 6 ? -4.270 -3.872 -2.236 1.00 0.00 6 ILE A O 6
ATOM 6062 N N . GLN A 1 7 ? -5.803 -3.535 -0.607 1.00 0.00 7 GLN A N 6
ATOM 6063 C CA . GLN A 1 7 ? -6.256 -4.913 -0.559 1.00 0.00 7 GLN A CA 6
ATOM 6064 C C . GLN A 1 7 ? -6.840 -5.255 -1.928 1.00 0.00 7 GLN A C 6
ATOM 6065 O O . GLN A 1 7 ? -6.635 -6.348 -2.425 1.00 0.00 7 GLN A O 6
ATOM 6079 N N . ALA A 1 8 ? -7.555 -4.292 -2.538 1.00 0.00 8 ALA A N 6
ATOM 6080 C CA . ALA A 1 8 ? -8.140 -4.500 -3.861 1.00 0.00 8 ALA A CA 6
ATOM 6081 C C . ALA A 1 8 ? -7.042 -4.764 -4.892 1.00 0.00 8 ALA A C 6
ATOM 6082 O O . ALA A 1 8 ? -7.175 -5.651 -5.739 1.00 0.00 8 ALA A O 6
ATOM 6089 N N . ILE A 1 9 ? -5.952 -3.994 -4.796 1.00 0.00 9 ILE A N 6
ATOM 6090 C CA . ILE A 1 9 ? -4.815 -4.149 -5.706 1.00 0.00 9 ILE A CA 6
ATOM 6091 C C . ILE A 1 9 ? -4.155 -5.522 -5.507 1.00 0.00 9 ILE A C 6
ATOM 6092 O O . ILE A 1 9 ? -3.841 -6.206 -6.478 1.00 0.00 9 ILE A O 6
ATOM 6108 N N . ILE A 1 10 ? -3.914 -5.883 -4.250 1.00 0.00 10 ILE A N 6
ATOM 6109 C CA . ILE A 1 10 ? -3.257 -7.150 -3.920 1.00 0.00 10 ILE A CA 6
ATOM 6110 C C . ILE A 1 10 ? -4.158 -8.328 -4.312 1.00 0.00 10 ILE A C 6
ATOM 6111 O O . ILE A 1 10 ? -3.700 -9.311 -4.884 1.00 0.00 10 ILE A O 6
ATOM 6127 N N . VAL A 1 11 ? -5.440 -8.200 -3.988 1.00 0.00 11 VAL A N 6
ATOM 6128 C CA . VAL A 1 11 ? -6.434 -9.222 -4.282 1.00 0.00 11 VAL A CA 6
ATOM 6129 C C . VAL A 1 11 ? -6.522 -9.449 -5.786 1.00 0.00 11 VAL A C 6
ATOM 6130 O O . VAL A 1 11 ? -6.542 -10.593 -6.234 1.00 0.00 11 VAL A O 6
ATOM 6143 N N . GLU A 1 12 ? -6.592 -8.365 -6.551 1.00 0.00 12 GLU A N 6
ATOM 6144 C CA . GLU A 1 12 ? -6.686 -8.466 -8.005 1.00 0.00 12 GLU A CA 6
ATOM 6145 C C . GLU A 1 12 ? -5.359 -8.926 -8.629 1.00 0.00 12 GLU A C 6
ATOM 6146 O O . GLU A 1 12 ? -5.347 -9.777 -9.522 1.00 0.00 12 GLU A O 6
ATOM 6158 N N . GLU A 1 13 ? -4.265 -8.319 -8.181 1.00 0.00 13 GLU A N 6
ATOM 6159 C CA . GLU A 1 13 ? -2.936 -8.618 -8.722 1.00 0.00 13 GLU A CA 6
ATOM 6160 C C . GLU A 1 13 ? -2.508 -10.054 -8.434 1.00 0.00 13 GLU A C 6
ATOM 6161 O O . GLU A 1 13 ? -1.885 -10.703 -9.281 1.00 0.00 13 GLU A O 6
ATOM 6173 N N . LEU A 1 14 ? -2.815 -10.526 -7.232 1.00 0.00 14 LEU A N 6
ATOM 6174 C CA . LEU A 1 14 ? -2.420 -11.886 -6.825 1.00 0.00 14 LEU A CA 6
ATOM 6175 C C . LEU A 1 14 ? -3.562 -12.894 -6.950 1.00 0.00 14 LEU A C 6
ATOM 6176 O O . LEU A 1 14 ? -3.323 -14.105 -6.910 1.00 0.00 14 LEU A O 6
ATOM 6192 N N . GLY A 1 15 ? -4.796 -12.403 -7.076 1.00 0.00 15 GLY A N 6
ATOM 6193 C CA . GLY A 1 15 ? -5.959 -13.290 -7.175 1.00 0.00 15 GLY A CA 6
ATOM 6194 C C . GLY A 1 15 ? -6.215 -13.982 -5.833 1.00 0.00 15 GLY A C 6
ATOM 6195 O O . GLY A 1 15 ? -6.732 -15.099 -5.783 1.00 0.00 15 GLY A O 6
ATOM 6199 N N . LYS A 1 16 ? -5.838 -13.296 -4.753 1.00 0.00 16 LYS A N 6
ATOM 6200 C CA . LYS A 1 16 ? -6.002 -13.806 -3.398 1.00 0.00 16 LYS A CA 6
ATOM 6201 C C . LYS A 1 16 ? -7.185 -13.089 -2.749 1.00 0.00 16 LYS A C 6
ATOM 6202 O O . LYS A 1 16 ? -7.338 -11.885 -2.930 1.00 0.00 16 LYS A O 6
ATOM 6221 N N . ASP A 1 17 ? -8.029 -13.829 -2.023 1.00 0.00 17 ASP A N 6
ATOM 6222 C CA . ASP A 1 17 ? -9.211 -13.238 -1.395 1.00 0.00 17 ASP A CA 6
ATOM 6223 C C . ASP A 1 17 ? -8.820 -12.181 -0.372 1.00 0.00 17 ASP A C 6
ATOM 6224 O O . ASP A 1 17 ? -7.753 -12.262 0.240 1.00 0.00 17 ASP A O 6
ATOM 6233 N N . ALA A 1 18 ? -9.697 -11.185 -0.195 1.00 0.00 18 ALA A N 6
ATOM 6234 C CA . ALA A 1 18 ? -9.441 -10.103 0.753 1.00 0.00 18 ALA A CA 6
ATOM 6235 C C . ALA A 1 18 ? -9.265 -10.674 2.153 1.00 0.00 18 ALA A C 6
ATOM 6236 O O . ALA A 1 18 ? -8.365 -10.261 2.889 1.00 0.00 18 ALA A O 6
ATOM 6243 N N . GLU A 1 19 ? -10.109 -11.652 2.499 1.00 0.00 19 GLU A N 6
ATOM 6244 C CA . GLU A 1 19 ? -10.017 -12.308 3.804 1.00 0.00 19 GLU A CA 6
ATOM 6245 C C . GLU A 1 19 ? -8.670 -13.020 3.939 1.00 0.00 19 GLU A C 6
ATOM 6246 O O . GLU A 1 19 ? -8.087 -13.066 5.025 1.00 0.00 19 GLU A O 6
ATOM 6258 N N . GLU A 1 20 ? -8.182 -13.558 2.818 1.00 0.00 20 GLU A N 6
ATOM 6259 C CA . GLU A 1 20 ? -6.900 -14.252 2.787 1.00 0.00 20 GLU A CA 6
ATOM 6260 C C . GLU A 1 20 ? -5.735 -13.266 2.927 1.00 0.00 20 GLU A C 6
ATOM 6261 O O . GLU A 1 20 ? -4.680 -13.628 3.456 1.00 0.00 20 GLU A O 6
ATOM 6273 N N . VAL A 1 21 ? -5.939 -12.014 2.483 1.00 0.00 21 VAL A N 6
ATOM 6274 C CA . VAL A 1 21 ? -4.896 -10.988 2.601 1.00 0.00 21 VAL A CA 6
ATOM 6275 C C . VAL A 1 21 ? -4.957 -10.406 4.016 1.00 0.00 21 VAL A C 6
ATOM 6276 O O . VAL A 1 21 ? -5.985 -9.860 4.425 1.00 0.00 21 VAL A O 6
ATOM 6289 N N . GLN A 1 22 ? -3.858 -10.557 4.763 1.00 0.00 22 GLN A N 6
ATOM 6290 C CA . GLN A 1 22 ? -3.794 -10.074 6.146 1.00 0.00 22 GLN A CA 6
ATOM 6291 C C . GLN A 1 22 ? -2.777 -8.955 6.312 1.00 0.00 22 GLN A C 6
ATOM 6292 O O . GLN A 1 22 ? -1.709 -8.966 5.694 1.00 0.00 22 GLN A O 6
ATOM 6306 N N . LEU A 1 23 ? -3.137 -7.991 7.155 1.00 0.00 23 LEU A N 6
ATOM 6307 C CA . LEU A 1 23 ? -2.284 -6.842 7.428 1.00 0.00 23 LEU A CA 6
ATOM 6308 C C . LEU A 1 23 ? -0.961 -7.264 8.073 1.00 0.00 23 LEU A C 6
ATOM 6309 O O . LEU A 1 23 ? 0.106 -6.838 7.640 1.00 0.00 23 LEU A O 6
ATOM 6325 N N . THR A 1 24 ? -1.046 -8.099 9.109 1.00 0.00 24 THR A N 6
ATOM 6326 C CA . THR A 1 24 ? 0.154 -8.561 9.826 1.00 0.00 24 THR A CA 6
ATOM 6327 C C . THR A 1 24 ? 0.996 -9.528 9.009 1.00 0.00 24 THR A C 6
ATOM 6328 O O . THR A 1 24 ? 2.201 -9.649 9.246 1.00 0.00 24 THR A O 6
ATOM 6339 N N . THR A 1 25 ? 0.362 -10.225 8.076 1.00 0.00 25 THR A N 6
ATOM 6340 C CA . THR A 1 25 ? 1.062 -11.197 7.255 1.00 0.00 25 THR A CA 6
ATOM 6341 C C . THR A 1 25 ? 1.958 -10.510 6.217 1.00 0.00 25 THR A C 6
ATOM 6342 O O . THR A 1 25 ? 1.520 -9.623 5.483 1.00 0.00 25 THR A O 6
ATOM 6353 N N . ASN A 1 26 ? 3.197 -10.990 6.138 1.00 0.00 26 ASN A N 6
ATOM 6354 C CA . ASN A 1 26 ? 4.175 -10.499 5.153 1.00 0.00 26 ASN A CA 6
ATOM 6355 C C . ASN A 1 26 ? 4.015 -11.308 3.877 1.00 0.00 26 ASN A C 6
ATOM 6356 O O . ASN A 1 26 ? 4.158 -12.512 3.894 1.00 0.00 26 ASN A O 6
ATOM 6367 N N . ILE A 1 27 ? 3.670 -10.631 2.795 1.00 0.00 27 ILE A N 6
ATOM 6368 C CA . ILE A 1 27 ? 3.429 -11.268 1.496 1.00 0.00 27 ILE A CA 6
ATOM 6369 C C . ILE A 1 27 ? 4.691 -11.904 0.885 1.00 0.00 27 ILE A C 6
ATOM 6370 O O . ILE A 1 27 ? 4.593 -12.976 0.284 1.00 0.00 27 ILE A O 6
ATOM 6386 N N . GLN A 1 28 ? 5.847 -11.244 0.997 1.00 0.00 28 GLN A N 6
ATOM 6387 C CA . GLN A 1 28 ? 7.066 -11.791 0.395 1.00 0.00 28 GLN A CA 6
ATOM 6388 C C . GLN A 1 28 ? 7.426 -13.150 0.996 1.00 0.00 28 GLN A C 6
ATOM 6389 O O . GLN A 1 28 ? 7.993 -13.995 0.305 1.00 0.00 28 GLN A O 6
ATOM 6403 N N . GLU A 1 29 ? 7.085 -13.352 2.272 1.00 0.00 29 GLU A N 6
ATOM 6404 C CA . GLU A 1 29 ? 7.367 -14.617 2.952 1.00 0.00 29 GLU A CA 6
ATOM 6405 C C . GLU A 1 29 ? 6.145 -15.529 2.943 1.00 0.00 29 GLU A C 6
ATOM 6406 O O . GLU A 1 29 ? 6.268 -16.743 2.758 1.00 0.00 29 GLU A O 6
ATOM 6418 N N . GLU A 1 30 ? 4.969 -14.932 3.152 1.00 0.00 30 GLU A N 6
ATOM 6419 C CA . GLU A 1 30 ? 3.719 -15.691 3.180 1.00 0.00 30 GLU A CA 6
ATOM 6420 C C . GLU A 1 30 ? 3.453 -16.319 1.823 1.00 0.00 30 GLU A C 6
ATOM 6421 O O . GLU A 1 30 ? 3.140 -17.508 1.729 1.00 0.00 30 GLU A O 6
ATOM 6433 N N . LEU A 1 31 ? 3.563 -15.498 0.779 1.00 0.00 31 LEU A N 6
ATOM 6434 C CA . LEU A 1 31 ? 3.311 -15.965 -0.582 1.00 0.00 31 LEU A CA 6
ATOM 6435 C C . LEU A 1 31 ? 4.601 -16.160 -1.382 1.00 0.00 31 LEU A C 6
ATOM 6436 O O . LEU A 1 31 ? 4.538 -16.413 -2.589 1.00 0.00 31 LEU A O 6
ATOM 6452 N N . ASP A 1 32 ? 5.770 -16.030 -0.727 1.00 0.00 32 ASP A N 6
ATOM 6453 C CA . ASP A 1 32 ? 7.049 -16.185 -1.428 1.00 0.00 32 ASP A CA 6
ATOM 6454 C C . ASP A 1 32 ? 7.102 -15.191 -2.592 1.00 0.00 32 ASP A C 6
ATOM 6455 O O . ASP A 1 32 ? 7.469 -15.534 -3.723 1.00 0.00 32 ASP A O 6
ATOM 6464 N N . ALA A 1 33 ? 6.696 -13.950 -2.297 1.00 0.00 33 ALA A N 6
ATOM 6465 C CA . ALA A 1 33 ? 6.651 -12.898 -3.307 1.00 0.00 33 ALA A CA 6
ATOM 6466 C C . ALA A 1 33 ? 8.004 -12.225 -3.478 1.00 0.00 33 ALA A C 6
ATOM 6467 O O . ALA A 1 33 ? 8.721 -11.976 -2.506 1.00 0.00 33 ALA A O 6
ATOM 6474 N N . ASP A 1 34 ? 8.335 -11.938 -4.734 1.00 0.00 34 ASP A N 6
ATOM 6475 C CA . ASP A 1 34 ? 9.595 -11.290 -5.077 1.00 0.00 34 ASP A CA 6
ATOM 6476 C C . ASP A 1 34 ? 9.419 -9.773 -5.110 1.00 0.00 34 ASP A C 6
ATOM 6477 O O . ASP A 1 34 ? 8.311 -9.258 -4.895 1.00 0.00 34 ASP A O 6
ATOM 6486 N N . SER A 1 35 ? 10.515 -9.064 -5.391 1.00 0.00 35 SER A N 6
ATOM 6487 C CA . SER A 1 35 ? 10.482 -7.610 -5.459 1.00 0.00 35 SER A CA 6
ATOM 6488 C C . SER A 1 35 ? 9.493 -7.144 -6.523 1.00 0.00 35 SER A C 6
ATOM 6489 O O . SER A 1 35 ? 8.884 -6.093 -6.367 1.00 0.00 35 SER A O 6
ATOM 6497 N N . LEU A 1 36 ? 9.335 -7.932 -7.591 1.00 0.00 36 LEU A N 6
ATOM 6498 C CA . LEU A 1 36 ? 8.404 -7.584 -8.662 1.00 0.00 36 LEU A CA 6
ATOM 6499 C C . LEU A 1 36 ? 6.966 -7.589 -8.148 1.00 0.00 36 LEU A C 6
ATOM 6500 O O . LEU A 1 36 ? 6.184 -6.718 -8.511 1.00 0.00 36 LEU A O 6
ATOM 6516 N N . ASP A 1 37 ? 6.621 -8.587 -7.327 1.00 0.00 37 ASP A N 6
ATOM 6517 C CA . ASP A 1 37 ? 5.262 -8.688 -6.797 1.00 0.00 37 ASP A CA 6
ATOM 6518 C C . ASP A 1 37 ? 4.917 -7.453 -5.969 1.00 0.00 37 ASP A C 6
ATOM 6519 O O . ASP A 1 37 ? 3.850 -6.862 -6.144 1.00 0.00 37 ASP A O 6
ATOM 6528 N N . LEU A 1 38 ? 5.840 -7.057 -5.086 1.00 0.00 38 LEU A N 6
ATOM 6529 C CA . LEU A 1 38 ? 5.636 -5.869 -4.250 1.00 0.00 38 LEU A CA 6
ATOM 6530 C C . LEU A 1 38 ? 5.715 -4.598 -5.093 1.00 0.00 38 LEU A C 6
ATOM 6531 O O . LEU A 1 38 ? 4.946 -3.657 -4.894 1.00 0.00 38 LEU A O 6
ATOM 6547 N N . PHE A 1 39 ? 6.651 -4.597 -6.038 1.00 0.00 39 PHE A N 6
ATOM 6548 C CA . PHE A 1 39 ? 6.859 -3.466 -6.930 1.00 0.00 39 PHE A CA 6
ATOM 6549 C C . PHE A 1 39 ? 5.588 -3.202 -7.724 1.00 0.00 39 PHE A C 6
ATOM 6550 O O . PHE A 1 39 ? 5.142 -2.062 -7.816 1.00 0.00 39 PHE A O 6
ATOM 6567 N N . GLN A 1 40 ? 5.009 -4.267 -8.282 1.00 0.00 40 GLN A N 6
ATOM 6568 C CA . GLN A 1 40 ? 3.772 -4.159 -9.056 1.00 0.00 40 GLN A CA 6
ATOM 6569 C C . GLN A 1 40 ? 2.605 -3.712 -8.192 1.00 0.00 40 GLN A C 6
ATOM 6570 O O . GLN A 1 40 ? 1.810 -2.899 -8.632 1.00 0.00 40 GLN A O 6
ATOM 6584 N N . ILE A 1 41 ? 2.518 -4.223 -6.960 1.00 0.00 41 ILE A N 6
ATOM 6585 C CA . ILE A 1 41 ? 1.443 -3.814 -6.048 1.00 0.00 41 ILE A CA 6
ATOM 6586 C C . ILE A 1 41 ? 1.585 -2.310 -5.801 1.00 0.00 41 ILE A C 6
ATOM 6587 O O . ILE A 1 41 ? 0.596 -1.576 -5.776 1.00 0.00 41 ILE A O 6
ATOM 6603 N N . ILE A 1 42 ? 2.836 -1.873 -5.664 1.00 0.00 42 ILE A N 6
ATOM 6604 C CA . ILE A 1 42 ? 3.140 -0.465 -5.471 1.00 0.00 42 ILE A CA 6
ATOM 6605 C C . ILE A 1 42 ? 2.806 0.295 -6.761 1.00 0.00 42 ILE A C 6
ATOM 6606 O O . ILE A 1 42 ? 2.309 1.409 -6.693 1.00 0.00 42 ILE A O 6
ATOM 6622 N N . ASN A 1 43 ? 3.069 -0.320 -7.921 1.00 0.00 43 ASN A N 6
ATOM 6623 C CA . ASN A 1 43 ? 2.753 0.316 -9.199 1.00 0.00 43 ASN A CA 6
ATOM 6624 C C . ASN A 1 43 ? 1.245 0.479 -9.325 1.00 0.00 43 ASN A C 6
ATOM 6625 O O . ASN A 1 43 ? 0.754 1.485 -9.822 1.00 0.00 43 ASN A O 6
ATOM 6636 N N . GLU A 1 44 ? 0.534 -0.548 -8.876 1.00 0.00 44 GLU A N 6
ATOM 6637 C CA . GLU A 1 44 ? -0.918 -0.590 -8.913 1.00 0.00 44 GLU A CA 6
ATOM 6638 C C . GLU A 1 44 ? -1.525 0.437 -7.983 1.00 0.00 44 GLU A C 6
ATOM 6639 O O . GLU A 1 44 ? -2.416 1.185 -8.394 1.00 0.00 44 GLU A O 6
ATOM 6651 N N . ILE A 1 45 ? -1.022 0.506 -6.745 1.00 0.00 45 ILE A N 6
ATOM 6652 C CA . ILE A 1 45 ? -1.529 1.505 -5.816 1.00 0.00 45 ILE A CA 6
ATOM 6653 C C . ILE A 1 45 ? -1.056 2.887 -6.289 1.00 0.00 45 ILE A C 6
ATOM 6654 O O . ILE A 1 45 ? -1.749 3.872 -6.121 1.00 0.00 45 ILE A O 6
ATOM 6670 N N . GLU A 1 46 ? 0.118 2.922 -6.925 1.00 0.00 46 GLU A N 6
ATOM 6671 C CA . GLU A 1 46 ? 0.651 4.162 -7.480 1.00 0.00 46 GLU A CA 6
ATOM 6672 C C . GLU A 1 46 ? -0.292 4.624 -8.598 1.00 0.00 46 GLU A C 6
ATOM 6673 O O . GLU A 1 46 ? -0.603 5.799 -8.724 1.00 0.00 46 GLU A O 6
ATOM 6685 N N . ASP A 1 47 ? -0.764 3.681 -9.399 1.00 0.00 47 ASP A N 6
ATOM 6686 C CA . ASP A 1 47 ? -1.695 4.004 -10.469 1.00 0.00 47 ASP A CA 6
ATOM 6687 C C . ASP A 1 47 ? -3.058 4.397 -9.890 1.00 0.00 47 ASP A C 6
ATOM 6688 O O . ASP A 1 47 ? -3.756 5.250 -10.443 1.00 0.00 47 ASP A O 6
ATOM 6697 N N . GLU A 1 48 ? -3.440 3.735 -8.788 1.00 0.00 48 GLU A N 6
ATOM 6698 C CA . GLU A 1 48 ? -4.739 3.978 -8.145 1.00 0.00 48 GLU A CA 6
ATOM 6699 C C . GLU A 1 48 ? -4.759 5.287 -7.329 1.00 0.00 48 GLU A C 6
ATOM 6700 O O . GLU A 1 48 ? -5.504 6.215 -7.654 1.00 0.00 48 GLU A O 6
ATOM 6712 N N . PHE A 1 49 ? -3.947 5.341 -6.270 1.00 0.00 49 PHE A N 6
ATOM 6713 C CA . PHE A 1 49 ? -3.868 6.518 -5.391 1.00 0.00 49 PHE A CA 6
ATOM 6714 C C . PHE A 1 49 ? -2.747 7.479 -5.782 1.00 0.00 49 PHE A C 6
ATOM 6715 O O . PHE A 1 49 ? -2.767 8.642 -5.368 1.00 0.00 49 PHE A O 6
ATOM 6732 N N . ASP A 1 50 ? -1.746 6.983 -6.521 1.00 0.00 50 ASP A N 6
ATOM 6733 C CA . ASP A 1 50 ? -0.582 7.796 -6.908 1.00 0.00 50 ASP A CA 6
ATOM 6734 C C . ASP A 1 50 ? -0.051 8.557 -5.700 1.00 0.00 50 ASP A C 6
ATOM 6735 O O . ASP A 1 50 ? -0.282 9.755 -5.528 1.00 0.00 50 ASP A O 6
ATOM 6744 N N . VAL A 1 51 ? 0.630 7.795 -4.848 1.00 0.00 51 VAL A N 6
ATOM 6745 C CA . VAL A 1 51 ? 1.189 8.303 -3.598 1.00 0.00 51 VAL A CA 6
ATOM 6746 C C . VAL A 1 51 ? 2.692 8.024 -3.573 1.00 0.00 51 VAL A C 6
ATOM 6747 O O . VAL A 1 51 ? 3.185 7.247 -4.398 1.00 0.00 51 VAL A O 6
ATOM 6760 N N . LYS A 1 52 ? 3.415 8.643 -2.635 1.00 0.00 52 LYS A N 6
ATOM 6761 C CA . LYS A 1 52 ? 4.861 8.417 -2.544 1.00 0.00 52 LYS A CA 6
ATOM 6762 C C . LYS A 1 52 ? 5.138 7.224 -1.636 1.00 0.00 52 LYS A C 6
ATOM 6763 O O . LYS A 1 52 ? 4.822 7.258 -0.447 1.00 0.00 52 LYS A O 6
ATOM 6782 N N . ILE A 1 53 ? 5.665 6.143 -2.214 1.00 0.00 53 ILE A N 6
ATOM 6783 C CA . ILE A 1 53 ? 5.916 4.925 -1.435 1.00 0.00 53 ILE A CA 6
ATOM 6784 C C . ILE A 1 53 ? 7.400 4.595 -1.376 1.00 0.00 53 ILE A C 6
ATOM 6785 O O . ILE A 1 53 ? 8.019 4.274 -2.394 1.00 0.00 53 ILE A O 6
ATOM 6801 N N . GLU A 1 54 ? 7.935 4.622 -0.160 1.00 0.00 54 GLU A N 6
ATOM 6802 C CA . GLU A 1 54 ? 9.333 4.264 0.065 1.00 0.00 54 GLU A CA 6
ATOM 6803 C C . GLU A 1 54 ? 9.388 2.765 0.346 1.00 0.00 54 GLU A C 6
ATOM 6804 O O . GLU A 1 54 ? 8.955 2.317 1.408 1.00 0.00 54 GLU A O 6
ATOM 6816 N N . THR A 1 55 ? 9.886 1.994 -0.626 1.00 0.00 55 THR A N 6
ATOM 6817 C CA . THR A 1 55 ? 9.948 0.532 -0.492 1.00 0.00 55 THR A CA 6
ATOM 6818 C C . THR A 1 55 ? 11.373 0.034 -0.332 1.00 0.00 55 THR A C 6
ATOM 6819 O O . THR A 1 55 ? 12.327 0.814 -0.364 1.00 0.00 55 THR A O 6
ATOM 6830 N N . GLU A 1 56 ? 11.491 -1.277 -0.113 1.00 0.00 56 GLU A N 6
ATOM 6831 C CA . GLU A 1 56 ? 12.792 -1.904 0.113 1.00 0.00 56 GLU A CA 6
ATOM 6832 C C . GLU A 1 56 ? 13.450 -1.292 1.354 1.00 0.00 56 GLU A C 6
ATOM 6833 O O . GLU A 1 56 ? 14.673 -1.356 1.517 1.00 0.00 56 GLU A O 6
ATOM 6845 N N . ASP A 1 57 ? 12.617 -0.730 2.241 1.00 0.00 57 ASP A N 6
ATOM 6846 C CA . ASP A 1 57 ? 13.093 -0.139 3.487 1.00 0.00 57 ASP A CA 6
ATOM 6847 C C . ASP A 1 57 ? 12.662 -1.023 4.660 1.00 0.00 57 ASP A C 6
ATOM 6848 O O . ASP A 1 57 ? 12.479 -0.543 5.784 1.00 0.00 57 ASP A O 6
ATOM 6857 N N . GLY A 1 58 ? 12.484 -2.318 4.374 1.00 0.00 58 GLY A N 6
ATOM 6858 C CA . GLY A 1 58 ? 12.049 -3.278 5.382 1.00 0.00 58 GLY A CA 6
ATOM 6859 C C . GLY A 1 58 ? 10.533 -3.484 5.335 1.00 0.00 58 GLY A C 6
ATOM 6860 O O . GLY A 1 58 ? 9.959 -4.047 6.272 1.00 0.00 58 GLY A O 6
ATOM 6864 N N . ILE A 1 59 ? 9.881 -3.013 4.254 1.00 0.00 59 ILE A N 6
ATOM 6865 C CA . ILE A 1 59 ? 8.429 -3.150 4.124 1.00 0.00 59 ILE A CA 6
ATOM 6866 C C . ILE A 1 59 ? 8.037 -4.140 3.018 1.00 0.00 59 ILE A C 6
ATOM 6867 O O . ILE A 1 59 ? 8.315 -3.939 1.836 1.00 0.00 59 ILE A O 6
ATOM 6883 N N . GLN A 1 60 ? 7.377 -5.215 3.441 1.00 0.00 60 GLN A N 6
ATOM 6884 C CA . GLN A 1 60 ? 6.899 -6.272 2.538 1.00 0.00 60 GLN A CA 6
ATOM 6885 C C . GLN A 1 60 ? 5.640 -6.922 3.133 1.00 0.00 60 GLN A C 6
ATOM 6886 O O . GLN A 1 60 ? 5.366 -8.110 2.922 1.00 0.00 60 GLN A O 6
ATOM 6900 N N . THR A 1 61 ? 4.898 -6.127 3.895 1.00 0.00 61 THR A N 6
ATOM 6901 C CA . THR A 1 61 ? 3.692 -6.580 4.560 1.00 0.00 61 THR A CA 6
ATOM 6902 C C . THR A 1 61 ? 2.570 -5.604 4.300 1.00 0.00 61 THR A C 6
ATOM 6903 O O . THR A 1 61 ? 2.802 -4.408 4.165 1.00 0.00 61 THR A O 6
ATOM 6914 N N . VAL A 1 62 ? 1.359 -6.133 4.225 1.00 0.00 62 VAL A N 6
ATOM 6915 C CA . VAL A 1 62 ? 0.182 -5.321 3.971 1.00 0.00 62 VAL A CA 6
ATOM 6916 C C . VAL A 1 62 ? 0.083 -4.214 5.034 1.00 0.00 62 VAL A C 6
ATOM 6917 O O . VAL A 1 62 ? -0.302 -3.094 4.713 1.00 0.00 62 VAL A O 6
ATOM 6930 N N . GLN A 1 63 ? 0.434 -4.528 6.286 1.00 0.00 63 GLN A N 6
ATOM 6931 C CA . GLN A 1 63 ? 0.380 -3.527 7.357 1.00 0.00 63 GLN A CA 6
ATOM 6932 C C . GLN A 1 63 ? 1.309 -2.350 7.034 1.00 0.00 63 GLN A C 6
ATOM 6933 O O . GLN A 1 63 ? 0.889 -1.194 7.135 1.00 0.00 63 GLN A O 6
ATOM 6947 N N . ASP A 1 64 ? 2.563 -2.640 6.645 1.00 0.00 64 ASP A N 6
ATOM 6948 C CA . ASP A 1 64 ? 3.511 -1.575 6.315 1.00 0.00 64 ASP A CA 6
ATOM 6949 C C . ASP A 1 64 ? 3.131 -0.888 5.011 1.00 0.00 64 ASP A C 6
ATOM 6950 O O . ASP A 1 64 ? 3.242 0.326 4.891 1.00 0.00 64 ASP A O 6
ATOM 6959 N N . LEU A 1 65 ? 2.693 -1.684 4.041 1.00 0.00 65 LEU A N 6
ATOM 6960 C CA . LEU A 1 65 ? 2.300 -1.173 2.733 1.00 0.00 65 LEU A CA 6
ATOM 6961 C C . LEU A 1 65 ? 1.114 -0.215 2.872 1.00 0.00 65 LEU A C 6
ATOM 6962 O O . LEU A 1 65 ? 1.104 0.865 2.277 1.00 0.00 65 LEU A O 6
ATOM 6978 N N . VAL A 1 66 ? 0.134 -0.622 3.672 1.00 0.00 66 VAL A N 6
ATOM 6979 C CA . VAL A 1 66 ? -1.059 0.180 3.922 1.00 0.00 66 VAL A CA 6
ATOM 6980 C C . VAL A 1 66 ? -0.708 1.427 4.731 1.00 0.00 66 VAL A C 6
ATOM 6981 O O . VAL A 1 66 ? -1.154 2.523 4.406 1.00 0.00 66 VAL A O 6
ATOM 6994 N N . THR A 1 67 ? 0.086 1.239 5.778 1.00 0.00 67 THR A N 6
ATOM 6995 C CA . THR A 1 67 ? 0.489 2.345 6.637 1.00 0.00 67 THR A CA 6
ATOM 6996 C C . THR A 1 67 ? 1.280 3.365 5.822 1.00 0.00 67 THR A C 6
ATOM 6997 O O . THR A 1 67 ? 1.090 4.568 5.977 1.00 0.00 67 THR A O 6
ATOM 7008 N N . TYR A 1 68 ? 2.176 2.863 4.977 1.00 0.00 68 TYR A N 6
ATOM 7009 C CA . TYR A 1 68 ? 3.013 3.722 4.152 1.00 0.00 68 TYR A CA 6
ATOM 7010 C C . TYR A 1 68 ? 2.194 4.477 3.108 1.00 0.00 68 TYR A C 6
ATOM 7011 O O . TYR A 1 68 ? 2.308 5.693 3.012 1.00 0.00 68 TYR A O 6
ATOM 7029 N N . VAL A 1 69 ? 1.378 3.754 2.330 1.00 0.00 69 VAL A N 6
ATOM 7030 C CA . VAL A 1 69 ? 0.556 4.391 1.292 1.00 0.00 69 VAL A CA 6
ATOM 7031 C C . VAL A 1 69 ? -0.408 5.370 1.937 1.00 0.00 69 VAL A C 6
ATOM 7032 O O . VAL A 1 69 ? -0.554 6.491 1.487 1.00 0.00 69 VAL A O 6
ATOM 7045 N N . GLU A 1 70 ? -1.072 4.905 2.973 1.00 0.00 70 GLU A N 6
ATOM 7046 C CA . GLU A 1 70 ? -2.068 5.699 3.684 1.00 0.00 70 GLU A CA 6
ATOM 7047 C C . GLU A 1 70 ? -1.446 6.921 4.369 1.00 0.00 70 GLU A C 6
ATOM 7048 O O . GLU A 1 70 ? -2.031 8.007 4.362 1.00 0.00 70 GLU A O 6
ATOM 7060 N N . LYS A 1 71 ? -0.276 6.733 4.978 1.00 0.00 71 LYS A N 6
ATOM 7061 C CA . LYS A 1 71 ? 0.396 7.834 5.672 1.00 0.00 71 LYS A CA 6
ATOM 7062 C C . LYS A 1 71 ? 0.957 8.836 4.663 1.00 0.00 71 LYS A C 6
ATOM 7063 O O . LYS A 1 71 ? 0.823 10.051 4.835 1.00 0.00 71 LYS A O 6
ATOM 7082 N N . GLN A 1 72 ? 1.596 8.303 3.624 1.00 0.00 72 GLN A N 6
ATOM 7083 C CA . GLN A 1 72 ? 2.204 9.135 2.584 1.00 0.00 72 GLN A CA 6
ATOM 7084 C C . GLN A 1 72 ? 1.153 9.825 1.720 1.00 0.00 72 GLN A C 6
ATOM 7085 O O . GLN A 1 72 ? 1.375 10.952 1.269 1.00 0.00 72 GLN A O 6
ATOM 7099 N N . GLN A 1 73 ? 0.025 9.150 1.476 1.00 0.00 73 GLN A N 6
ATOM 7100 C CA . GLN A 1 73 ? -1.032 9.731 0.640 1.00 0.00 73 GLN A CA 6
ATOM 7101 C C . GLN A 1 73 ? -1.646 10.975 1.302 1.00 0.00 73 GLN A C 6
ATOM 7102 O O . GLN A 1 73 ? -2.258 11.806 0.625 1.00 0.00 73 GLN A O 6
ATOM 7116 N N . ALA A 1 74 ? -1.470 11.088 2.621 1.00 0.00 74 ALA A N 6
ATOM 7117 C CA . ALA A 1 74 ? -2.000 12.225 3.371 1.00 0.00 74 ALA A CA 6
ATOM 7118 C C . ALA A 1 74 ? -1.332 13.519 2.917 1.00 0.00 74 ALA A C 6
ATOM 7119 O O . ALA A 1 74 ? -0.132 13.537 2.630 1.00 0.00 74 ALA A O 6
ATOM 7126 N N . ASN A 1 75 ? -2.120 14.595 2.855 1.00 0.00 75 ASN A N 6
ATOM 7127 C CA . ASN A 1 75 ? -1.607 15.899 2.435 1.00 0.00 75 ASN A CA 6
ATOM 7128 C C . ASN A 1 75 ? -2.658 16.983 2.647 1.00 0.00 75 ASN A C 6
ATOM 7129 O O . ASN A 1 75 ? -2.287 18.145 2.660 1.00 0.00 75 ASN A O 6
ATOM 7141 N N . MET A 1 1 ? -10.512 2.177 4.074 1.00 0.00 1 MET A N 7
ATOM 7142 C CA . MET A 1 1 ? -10.833 2.780 2.747 1.00 0.00 1 MET A CA 7
ATOM 7143 C C . MET A 1 1 ? -9.620 2.642 1.837 1.00 0.00 1 MET A C 7
ATOM 7144 O O . MET A 1 1 ? -9.716 2.071 0.749 1.00 0.00 1 MET A O 7
ATOM 7160 N N . VAL A 1 2 ? -8.479 3.164 2.289 1.00 0.00 2 VAL A N 7
ATOM 7161 C CA . VAL A 1 2 ? -7.250 3.079 1.503 1.00 0.00 2 VAL A CA 7
ATOM 7162 C C . VAL A 1 2 ? -6.858 1.613 1.369 1.00 0.00 2 VAL A C 7
ATOM 7163 O O . VAL A 1 2 ? -6.580 1.134 0.267 1.00 0.00 2 VAL A O 7
ATOM 7176 N N . PHE A 1 3 ? -6.845 0.918 2.506 1.00 0.00 3 PHE A N 7
ATOM 7177 C CA . PHE A 1 3 ? -6.491 -0.492 2.522 1.00 0.00 3 PHE A CA 7
ATOM 7178 C C . PHE A 1 3 ? -7.457 -1.288 1.665 1.00 0.00 3 PHE A C 7
ATOM 7179 O O . PHE A 1 3 ? -7.086 -2.304 1.100 1.00 0.00 3 PHE A O 7
ATOM 7196 N N . GLU A 1 4 ? -8.684 -0.789 1.544 1.00 0.00 4 GLU A N 7
ATOM 7197 C CA . GLU A 1 4 ? -9.680 -1.432 0.703 1.00 0.00 4 GLU A CA 7
ATOM 7198 C C . GLU A 1 4 ? -9.171 -1.403 -0.741 1.00 0.00 4 GLU A C 7
ATOM 7199 O O . GLU A 1 4 ? -9.428 -2.313 -1.531 1.00 0.00 4 GLU A O 7
ATOM 7211 N N . LYS A 1 5 ? -8.464 -0.313 -1.065 1.00 0.00 5 LYS A N 7
ATOM 7212 C CA . LYS A 1 5 ? -7.920 -0.091 -2.400 1.00 0.00 5 LYS A CA 7
ATOM 7213 C C . LYS A 1 5 ? -6.632 -0.869 -2.617 1.00 0.00 5 LYS A C 7
ATOM 7214 O O . LYS A 1 5 ? -6.483 -1.561 -3.627 1.00 0.00 5 LYS A O 7
ATOM 7233 N N . ILE A 1 6 ? -5.721 -0.778 -1.647 1.00 0.00 6 ILE A N 7
ATOM 7234 C CA . ILE A 1 6 ? -4.456 -1.505 -1.718 1.00 0.00 6 ILE A CA 7
ATOM 7235 C C . ILE A 1 6 ? -4.784 -3.001 -1.790 1.00 0.00 6 ILE A C 7
ATOM 7236 O O . ILE A 1 6 ? -4.204 -3.744 -2.581 1.00 0.00 6 ILE A O 7
ATOM 7252 N N . GLN A 1 7 ? -5.772 -3.396 -0.989 1.00 0.00 7 GLN A N 7
ATOM 7253 C CA . GLN A 1 7 ? -6.265 -4.763 -0.973 1.00 0.00 7 GLN A CA 7
ATOM 7254 C C . GLN A 1 7 ? -6.845 -5.088 -2.345 1.00 0.00 7 GLN A C 7
ATOM 7255 O O . GLN A 1 7 ? -6.672 -6.195 -2.840 1.00 0.00 7 GLN A O 7
ATOM 7269 N N . ALA A 1 8 ? -7.534 -4.110 -2.956 1.00 0.00 8 ALA A N 7
ATOM 7270 C CA . ALA A 1 8 ? -8.120 -4.324 -4.277 1.00 0.00 8 ALA A CA 7
ATOM 7271 C C . ALA A 1 8 ? -7.015 -4.653 -5.280 1.00 0.00 8 ALA A C 7
ATOM 7272 O O . ALA A 1 8 ? -7.155 -5.554 -6.107 1.00 0.00 8 ALA A O 7
ATOM 7279 N N . ILE A 1 9 ? -5.911 -3.916 -5.169 1.00 0.00 9 ILE A N 7
ATOM 7280 C CA . ILE A 1 9 ? -4.746 -4.111 -6.029 1.00 0.00 9 ILE A CA 7
ATOM 7281 C C . ILE A 1 9 ? -4.070 -5.466 -5.774 1.00 0.00 9 ILE A C 7
ATOM 7282 O O . ILE A 1 9 ? -3.704 -6.163 -6.717 1.00 0.00 9 ILE A O 7
ATOM 7298 N N . ILE A 1 10 ? -3.861 -5.794 -4.502 1.00 0.00 10 ILE A N 7
ATOM 7299 C CA . ILE A 1 10 ? -3.178 -7.037 -4.122 1.00 0.00 10 ILE A CA 7
ATOM 7300 C C . ILE A 1 10 ? -4.037 -8.257 -4.473 1.00 0.00 10 ILE A C 7
ATOM 7301 O O . ILE A 1 10 ? -3.536 -9.253 -4.987 1.00 0.00 10 ILE A O 7
ATOM 7317 N N . VAL A 1 11 ? -5.324 -8.153 -4.174 1.00 0.00 11 VAL A N 7
ATOM 7318 C CA . VAL A 1 11 ? -6.273 -9.224 -4.436 1.00 0.00 11 VAL A CA 7
ATOM 7319 C C . VAL A 1 11 ? -6.340 -9.504 -5.936 1.00 0.00 11 VAL A C 7
ATOM 7320 O O . VAL A 1 11 ? -6.305 -10.660 -6.354 1.00 0.00 11 VAL A O 7
ATOM 7333 N N . GLU A 1 12 ? -6.460 -8.442 -6.729 1.00 0.00 12 GLU A N 7
ATOM 7334 C CA . GLU A 1 12 ? -6.552 -8.578 -8.183 1.00 0.00 12 GLU A CA 7
ATOM 7335 C C . GLU A 1 12 ? -5.207 -8.965 -8.816 1.00 0.00 12 GLU A C 7
ATOM 7336 O O . GLU A 1 12 ? -5.147 -9.859 -9.665 1.00 0.00 12 GLU A O 7
ATOM 7348 N N . GLU A 1 13 ? -4.151 -8.257 -8.426 1.00 0.00 13 GLU A N 7
ATOM 7349 C CA . GLU A 1 13 ? -2.814 -8.488 -8.983 1.00 0.00 13 GLU A CA 7
ATOM 7350 C C . GLU A 1 13 ? -2.279 -9.866 -8.598 1.00 0.00 13 GLU A C 7
ATOM 7351 O O . GLU A 1 13 ? -1.640 -10.544 -9.407 1.00 0.00 13 GLU A O 7
ATOM 7363 N N . LEU A 1 14 ? -2.527 -10.246 -7.353 1.00 0.00 14 LEU A N 7
ATOM 7364 C CA . LEU A 1 14 ? -2.050 -11.531 -6.830 1.00 0.00 14 LEU A CA 7
ATOM 7365 C C . LEU A 1 14 ? -3.063 -12.654 -7.045 1.00 0.00 14 LEU A C 7
ATOM 7366 O O . LEU A 1 14 ? -2.691 -13.831 -7.062 1.00 0.00 14 LEU A O 7
ATOM 7382 N N . GLY A 1 15 ? -4.339 -12.289 -7.177 1.00 0.00 15 GLY A N 7
ATOM 7383 C CA . GLY A 1 15 ? -5.402 -13.282 -7.351 1.00 0.00 15 GLY A CA 7
ATOM 7384 C C . GLY A 1 15 ? -5.681 -14.008 -6.033 1.00 0.00 15 GLY A C 7
ATOM 7385 O O . GLY A 1 15 ? -6.097 -15.169 -6.029 1.00 0.00 15 GLY A O 7
ATOM 7389 N N . LYS A 1 16 ? -5.446 -13.305 -4.918 1.00 0.00 16 LYS A N 7
ATOM 7390 C CA . LYS A 1 16 ? -5.664 -13.859 -3.587 1.00 0.00 16 LYS A CA 7
ATOM 7391 C C . LYS A 1 16 ? -7.090 -13.527 -3.131 1.00 0.00 16 LYS A C 7
ATOM 7392 O O . LYS A 1 16 ? -7.817 -12.837 -3.849 1.00 0.00 16 LYS A O 7
ATOM 7411 N N . ASP A 1 17 ? -7.493 -14.020 -1.954 1.00 0.00 17 ASP A N 7
ATOM 7412 C CA . ASP A 1 17 ? -8.837 -13.762 -1.436 1.00 0.00 17 ASP A CA 7
ATOM 7413 C C . ASP A 1 17 ? -8.825 -12.612 -0.432 1.00 0.00 17 ASP A C 7
ATOM 7414 O O . ASP A 1 17 ? -7.771 -12.247 0.094 1.00 0.00 17 ASP A O 7
ATOM 7423 N N . ALA A 1 18 ? -10.008 -12.055 -0.174 1.00 0.00 18 ALA A N 7
ATOM 7424 C CA . ALA A 1 18 ? -10.154 -10.952 0.773 1.00 0.00 18 ALA A CA 7
ATOM 7425 C C . ALA A 1 18 ? -9.714 -11.387 2.169 1.00 0.00 18 ALA A C 7
ATOM 7426 O O . ALA A 1 18 ? -9.084 -10.622 2.892 1.00 0.00 18 ALA A O 7
ATOM 7433 N N . GLU A 1 19 ? -10.052 -12.622 2.536 1.00 0.00 19 GLU A N 7
ATOM 7434 C CA . GLU A 1 19 ? -9.680 -13.154 3.850 1.00 0.00 19 GLU A CA 7
ATOM 7435 C C . GLU A 1 19 ? -8.158 -13.329 3.972 1.00 0.00 19 GLU A C 7
ATOM 7436 O O . GLU A 1 19 ? -7.611 -13.300 5.078 1.00 0.00 19 GLU A O 7
ATOM 7448 N N . GLU A 1 20 ? -7.491 -13.528 2.830 1.00 0.00 20 GLU A N 7
ATOM 7449 C CA . GLU A 1 20 ? -6.043 -13.729 2.801 1.00 0.00 20 GLU A CA 7
ATOM 7450 C C . GLU A 1 20 ? -5.260 -12.456 3.134 1.00 0.00 20 GLU A C 7
ATOM 7451 O O . GLU A 1 20 ? -4.145 -12.551 3.657 1.00 0.00 20 GLU A O 7
ATOM 7463 N N . VAL A 1 21 ? -5.827 -11.271 2.843 1.00 0.00 21 VAL A N 7
ATOM 7464 C CA . VAL A 1 21 ? -5.115 -10.019 3.147 1.00 0.00 21 VAL A CA 7
ATOM 7465 C C . VAL A 1 21 ? -5.066 -9.797 4.668 1.00 0.00 21 VAL A C 7
ATOM 7466 O O . VAL A 1 21 ? -6.100 -9.707 5.333 1.00 0.00 21 VAL A O 7
ATOM 7479 N N . GLN A 1 22 ? -3.848 -9.731 5.211 1.00 0.00 22 GLN A N 7
ATOM 7480 C CA . GLN A 1 22 ? -3.664 -9.537 6.648 1.00 0.00 22 GLN A CA 7
ATOM 7481 C C . GLN A 1 22 ? -2.519 -8.568 6.935 1.00 0.00 22 GLN A C 7
ATOM 7482 O O . GLN A 1 22 ? -1.442 -8.667 6.343 1.00 0.00 22 GLN A O 7
ATOM 7496 N N . LEU A 1 23 ? -2.786 -7.622 7.833 1.00 0.00 23 LEU A N 7
ATOM 7497 C CA . LEU A 1 23 ? -1.805 -6.602 8.203 1.00 0.00 23 LEU A CA 7
ATOM 7498 C C . LEU A 1 23 ? -0.558 -7.211 8.843 1.00 0.00 23 LEU A C 7
ATOM 7499 O O . LEU A 1 23 ? 0.562 -6.803 8.528 1.00 0.00 23 LEU A O 7
ATOM 7515 N N . THR A 1 24 ? -0.762 -8.174 9.745 1.00 0.00 24 THR A N 7
ATOM 7516 C CA . THR A 1 24 ? 0.358 -8.823 10.448 1.00 0.00 24 THR A CA 7
ATOM 7517 C C . THR A 1 24 ? 1.070 -9.862 9.593 1.00 0.00 24 THR A C 7
ATOM 7518 O O . THR A 1 24 ? 2.176 -10.291 9.938 1.00 0.00 24 THR A O 7
ATOM 7529 N N . THR A 1 25 ? 0.444 -10.273 8.494 1.00 0.00 25 THR A N 7
ATOM 7530 C CA . THR A 1 25 ? 1.034 -11.271 7.619 1.00 0.00 25 THR A CA 7
ATOM 7531 C C . THR A 1 25 ? 2.054 -10.625 6.684 1.00 0.00 25 THR A C 7
ATOM 7532 O O . THR A 1 25 ? 1.749 -9.655 5.985 1.00 0.00 25 THR A O 7
ATOM 7543 N N . ASN A 1 26 ? 3.241 -11.224 6.641 1.00 0.00 26 ASN A N 7
ATOM 7544 C CA . ASN A 1 26 ? 4.306 -10.768 5.746 1.00 0.00 26 ASN A CA 7
ATOM 7545 C C . ASN A 1 26 ? 4.160 -11.566 4.460 1.00 0.00 26 ASN A C 7
ATOM 7546 O O . ASN A 1 26 ? 4.468 -12.745 4.431 1.00 0.00 26 ASN A O 7
ATOM 7557 N N . ILE A 1 27 ? 3.613 -10.929 3.438 1.00 0.00 27 ILE A N 7
ATOM 7558 C CA . ILE A 1 27 ? 3.325 -11.582 2.156 1.00 0.00 27 ILE A CA 7
ATOM 7559 C C . ILE A 1 27 ? 4.575 -12.104 1.427 1.00 0.00 27 ILE A C 7
ATOM 7560 O O . ILE A 1 27 ? 4.508 -13.173 0.816 1.00 0.00 27 ILE A O 7
ATOM 7576 N N . GLN A 1 28 ? 5.678 -11.359 1.439 1.00 0.00 28 GLN A N 7
ATOM 7577 C CA . GLN A 1 28 ? 6.868 -11.808 0.714 1.00 0.00 28 GLN A CA 7
ATOM 7578 C C . GLN A 1 28 ? 7.379 -13.154 1.246 1.00 0.00 28 GLN A C 7
ATOM 7579 O O . GLN A 1 28 ? 7.920 -13.953 0.480 1.00 0.00 28 GLN A O 7
ATOM 7593 N N . GLU A 1 29 ? 7.188 -13.401 2.548 1.00 0.00 29 GLU A N 7
ATOM 7594 C CA . GLU A 1 29 ? 7.624 -14.663 3.160 1.00 0.00 29 GLU A CA 7
ATOM 7595 C C . GLU A 1 29 ? 6.475 -15.665 3.269 1.00 0.00 29 GLU A C 7
ATOM 7596 O O . GLU A 1 29 ? 6.672 -16.864 3.063 1.00 0.00 29 GLU A O 7
ATOM 7608 N N . GLU A 1 30 ? 5.288 -15.165 3.617 1.00 0.00 30 GLU A N 7
ATOM 7609 C CA . GLU A 1 30 ? 4.112 -16.017 3.782 1.00 0.00 30 GLU A CA 7
ATOM 7610 C C . GLU A 1 30 ? 3.617 -16.548 2.448 1.00 0.00 30 GLU A C 7
ATOM 7611 O O . GLU A 1 30 ? 3.254 -17.721 2.333 1.00 0.00 30 GLU A O 7
ATOM 7623 N N . LEU A 1 31 ? 3.612 -15.678 1.445 1.00 0.00 31 LEU A N 7
ATOM 7624 C CA . LEU A 1 31 ? 3.167 -16.050 0.103 1.00 0.00 31 LEU A CA 7
ATOM 7625 C C . LEU A 1 31 ? 4.352 -16.216 -0.860 1.00 0.00 31 LEU A C 7
ATOM 7626 O O . LEU A 1 31 ? 4.149 -16.476 -2.048 1.00 0.00 31 LEU A O 7
ATOM 7642 N N . ASP A 1 32 ? 5.590 -16.063 -0.351 1.00 0.00 32 ASP A N 7
ATOM 7643 C CA . ASP A 1 32 ? 6.782 -16.198 -1.188 1.00 0.00 32 ASP A CA 7
ATOM 7644 C C . ASP A 1 32 ? 6.708 -15.217 -2.363 1.00 0.00 32 ASP A C 7
ATOM 7645 O O . ASP A 1 32 ? 6.909 -15.590 -3.527 1.00 0.00 32 ASP A O 7
ATOM 7654 N N . ALA A 1 33 ? 6.402 -13.954 -2.044 1.00 0.00 33 ALA A N 7
ATOM 7655 C CA . ALA A 1 33 ? 6.283 -12.918 -3.071 1.00 0.00 33 ALA A CA 7
ATOM 7656 C C . ALA A 1 33 ? 7.642 -12.338 -3.431 1.00 0.00 33 ALA A C 7
ATOM 7657 O O . ALA A 1 33 ? 8.509 -12.167 -2.570 1.00 0.00 33 ALA A O 7
ATOM 7664 N N . ASP A 1 34 ? 7.814 -12.049 -4.721 1.00 0.00 34 ASP A N 7
ATOM 7665 C CA . ASP A 1 34 ? 9.063 -11.496 -5.233 1.00 0.00 34 ASP A CA 7
ATOM 7666 C C . ASP A 1 34 ? 8.998 -9.975 -5.308 1.00 0.00 34 ASP A C 7
ATOM 7667 O O . ASP A 1 34 ? 7.938 -9.372 -5.104 1.00 0.00 34 ASP A O 7
ATOM 7676 N N . SER A 1 35 ? 10.147 -9.368 -5.601 1.00 0.00 35 SER A N 7
ATOM 7677 C CA . SER A 1 35 ? 10.250 -7.915 -5.706 1.00 0.00 35 SER A CA 7
ATOM 7678 C C . SER A 1 35 ? 9.337 -7.377 -6.796 1.00 0.00 35 SER A C 7
ATOM 7679 O O . SER A 1 35 ? 8.751 -6.312 -6.635 1.00 0.00 35 SER A O 7
ATOM 7687 N N . LEU A 1 36 ? 9.236 -8.105 -7.910 1.00 0.00 36 LEU A N 7
ATOM 7688 C CA . LEU A 1 36 ? 8.398 -7.672 -9.027 1.00 0.00 36 LEU A CA 7
ATOM 7689 C C . LEU A 1 36 ? 6.927 -7.586 -8.632 1.00 0.00 36 LEU A C 7
ATOM 7690 O O . LEU A 1 36 ? 6.245 -6.630 -8.998 1.00 0.00 36 LEU A O 7
ATOM 7706 N N . ASP A 1 37 ? 6.445 -8.593 -7.900 1.00 0.00 37 ASP A N 7
ATOM 7707 C CA . ASP A 1 37 ? 5.045 -8.619 -7.475 1.00 0.00 37 ASP A CA 7
ATOM 7708 C C . ASP A 1 37 ? 4.745 -7.428 -6.575 1.00 0.00 37 ASP A C 7
ATOM 7709 O O . ASP A 1 37 ? 3.720 -6.764 -6.731 1.00 0.00 37 ASP A O 7
ATOM 7718 N N . LEU A 1 38 ? 5.666 -7.156 -5.655 1.00 0.00 38 LEU A N 7
ATOM 7719 C CA . LEU A 1 38 ? 5.527 -6.025 -4.734 1.00 0.00 38 LEU A CA 7
ATOM 7720 C C . LEU A 1 38 ? 5.649 -4.714 -5.497 1.00 0.00 38 LEU A C 7
ATOM 7721 O O . LEU A 1 38 ? 4.909 -3.762 -5.251 1.00 0.00 38 LEU A O 7
ATOM 7737 N N . PHE A 1 39 ? 6.584 -4.698 -6.436 1.00 0.00 39 PHE A N 7
ATOM 7738 C CA . PHE A 1 39 ? 6.837 -3.542 -7.271 1.00 0.00 39 PHE A CA 7
ATOM 7739 C C . PHE A 1 39 ? 5.567 -3.195 -8.037 1.00 0.00 39 PHE A C 7
ATOM 7740 O O . PHE A 1 39 ? 5.171 -2.035 -8.088 1.00 0.00 39 PHE A O 7
ATOM 7757 N N . GLN A 1 40 ? 4.944 -4.212 -8.633 1.00 0.00 40 GLN A N 7
ATOM 7758 C CA . GLN A 1 40 ? 3.716 -4.017 -9.400 1.00 0.00 40 GLN A CA 7
ATOM 7759 C C . GLN A 1 40 ? 2.564 -3.553 -8.525 1.00 0.00 40 GLN A C 7
ATOM 7760 O O . GLN A 1 40 ? 1.804 -2.688 -8.936 1.00 0.00 40 GLN A O 7
ATOM 7774 N N . ILE A 1 41 ? 2.443 -4.116 -7.322 1.00 0.00 41 ILE A N 7
ATOM 7775 C CA . ILE A 1 41 ? 1.376 -3.714 -6.401 1.00 0.00 41 ILE A CA 7
ATOM 7776 C C . ILE A 1 41 ? 1.566 -2.234 -6.063 1.00 0.00 41 ILE A C 7
ATOM 7777 O O . ILE A 1 41 ? 0.603 -1.470 -6.001 1.00 0.00 41 ILE A O 7
ATOM 7793 N N . ILE A 1 42 ? 2.826 -1.855 -5.868 1.00 0.00 42 ILE A N 7
ATOM 7794 C CA . ILE A 1 42 ? 3.180 -0.482 -5.561 1.00 0.00 42 ILE A CA 7
ATOM 7795 C C . ILE A 1 42 ? 2.962 0.391 -6.806 1.00 0.00 42 ILE A C 7
ATOM 7796 O O . ILE A 1 42 ? 2.540 1.538 -6.681 1.00 0.00 42 ILE A O 7
ATOM 7812 N N . ASN A 1 43 ? 3.220 -0.159 -7.996 1.00 0.00 43 ASN A N 7
ATOM 7813 C CA . ASN A 1 43 ? 2.986 0.595 -9.224 1.00 0.00 43 ASN A CA 7
ATOM 7814 C C . ASN A 1 43 ? 1.487 0.815 -9.375 1.00 0.00 43 ASN A C 7
ATOM 7815 O O . ASN A 1 43 ? 1.044 1.870 -9.811 1.00 0.00 43 ASN A O 7
ATOM 7826 N N . GLU A 1 44 ? 0.726 -0.217 -9.005 1.00 0.00 44 GLU A N 7
ATOM 7827 C CA . GLU A 1 44 ? -0.722 -0.188 -9.071 1.00 0.00 44 GLU A CA 7
ATOM 7828 C C . GLU A 1 44 ? -1.303 0.797 -8.074 1.00 0.00 44 GLU A C 7
ATOM 7829 O O . GLU A 1 44 ? -2.183 1.571 -8.440 1.00 0.00 44 GLU A O 7
ATOM 7841 N N . ILE A 1 45 ? -0.789 0.808 -6.829 1.00 0.00 45 ILE A N 7
ATOM 7842 C CA . ILE A 1 45 ? -1.279 1.782 -5.850 1.00 0.00 45 ILE A CA 7
ATOM 7843 C C . ILE A 1 45 ? -0.783 3.166 -6.269 1.00 0.00 45 ILE A C 7
ATOM 7844 O O . ILE A 1 45 ? -1.463 4.160 -6.070 1.00 0.00 45 ILE A O 7
ATOM 7860 N N . GLU A 1 46 ? 0.399 3.196 -6.889 1.00 0.00 46 GLU A N 7
ATOM 7861 C CA . GLU A 1 46 ? 0.962 4.437 -7.397 1.00 0.00 46 GLU A CA 7
ATOM 7862 C C . GLU A 1 46 ? 0.036 4.968 -8.502 1.00 0.00 46 GLU A C 7
ATOM 7863 O O . GLU A 1 46 ? -0.234 6.156 -8.587 1.00 0.00 46 GLU A O 7
ATOM 7875 N N . ASP A 1 47 ? -0.453 4.071 -9.346 1.00 0.00 47 ASP A N 7
ATOM 7876 C CA . ASP A 1 47 ? -1.361 4.456 -10.422 1.00 0.00 47 ASP A CA 7
ATOM 7877 C C . ASP A 1 47 ? -2.760 4.784 -9.879 1.00 0.00 47 ASP A C 7
ATOM 7878 O O . ASP A 1 47 ? -3.465 5.633 -10.431 1.00 0.00 47 ASP A O 7
ATOM 7887 N N . GLU A 1 48 ? -3.163 4.068 -8.823 1.00 0.00 48 GLU A N 7
ATOM 7888 C CA . GLU A 1 48 ? -4.497 4.234 -8.228 1.00 0.00 48 GLU A CA 7
ATOM 7889 C C . GLU A 1 48 ? -4.608 5.500 -7.357 1.00 0.00 48 GLU A C 7
ATOM 7890 O O . GLU A 1 48 ? -5.534 6.295 -7.529 1.00 0.00 48 GLU A O 7
ATOM 7902 N N . PHE A 1 49 ? -3.669 5.666 -6.423 1.00 0.00 49 PHE A N 7
ATOM 7903 C CA . PHE A 1 49 ? -3.663 6.823 -5.510 1.00 0.00 49 PHE A CA 7
ATOM 7904 C C . PHE A 1 49 ? -2.553 7.821 -5.833 1.00 0.00 49 PHE A C 7
ATOM 7905 O O . PHE A 1 49 ? -2.635 8.982 -5.426 1.00 0.00 49 PHE A O 7
ATOM 7922 N N . ASP A 1 50 ? -1.490 7.348 -6.488 1.00 0.00 50 ASP A N 7
ATOM 7923 C CA . ASP A 1 50 ? -0.325 8.183 -6.791 1.00 0.00 50 ASP A CA 7
ATOM 7924 C C . ASP A 1 50 ? 0.115 8.932 -5.538 1.00 0.00 50 ASP A C 7
ATOM 7925 O O . ASP A 1 50 ? -0.072 10.139 -5.391 1.00 0.00 50 ASP A O 7
ATOM 7934 N N . VAL A 1 51 ? 0.681 8.145 -4.630 1.00 0.00 51 VAL A N 7
ATOM 7935 C CA . VAL A 1 51 ? 1.160 8.621 -3.335 1.00 0.00 51 VAL A CA 7
ATOM 7936 C C . VAL A 1 51 ? 2.594 8.141 -3.134 1.00 0.00 51 VAL A C 7
ATOM 7937 O O . VAL A 1 51 ? 3.092 7.340 -3.933 1.00 0.00 51 VAL A O 7
ATOM 7950 N N . LYS A 1 52 ? 3.261 8.624 -2.086 1.00 0.00 52 LYS A N 7
ATOM 7951 C CA . LYS A 1 52 ? 4.643 8.215 -1.832 1.00 0.00 52 LYS A CA 7
ATOM 7952 C C . LYS A 1 52 ? 4.663 6.837 -1.180 1.00 0.00 52 LYS A C 7
ATOM 7953 O O . LYS A 1 52 ? 4.435 6.710 0.024 1.00 0.00 52 LYS A O 7
ATOM 7972 N N . ILE A 1 53 ? 4.927 5.809 -1.992 1.00 0.00 53 ILE A N 7
ATOM 7973 C CA . ILE A 1 53 ? 4.963 4.436 -1.483 1.00 0.00 53 ILE A CA 7
ATOM 7974 C C . ILE A 1 53 ? 6.393 3.919 -1.423 1.00 0.00 53 ILE A C 7
ATOM 7975 O O . ILE A 1 53 ? 6.913 3.379 -2.406 1.00 0.00 53 ILE A O 7
ATOM 7991 N N . GLU A 1 54 ? 7.011 4.065 -0.253 1.00 0.00 54 GLU A N 7
ATOM 7992 C CA . GLU A 1 54 ? 8.374 3.579 -0.055 1.00 0.00 54 GLU A CA 7
ATOM 7993 C C . GLU A 1 54 ? 8.330 2.070 0.168 1.00 0.00 54 GLU A C 7
ATOM 7994 O O . GLU A 1 54 ? 7.540 1.590 0.981 1.00 0.00 54 GLU A O 7
ATOM 8006 N N . THR A 1 55 ? 9.160 1.330 -0.572 1.00 0.00 55 THR A N 7
ATOM 8007 C CA . THR A 1 55 ? 9.190 -0.132 -0.453 1.00 0.00 55 THR A CA 7
ATOM 8008 C C . THR A 1 55 ? 10.594 -0.676 -0.676 1.00 0.00 55 THR A C 7
ATOM 8009 O O . THR A 1 55 ? 11.530 0.078 -0.953 1.00 0.00 55 THR A O 7
ATOM 8020 N N . GLU A 1 56 ? 10.729 -1.996 -0.527 1.00 0.00 56 GLU A N 7
ATOM 8021 C CA . GLU A 1 56 ? 12.022 -2.662 -0.688 1.00 0.00 56 GLU A CA 7
ATOM 8022 C C . GLU A 1 56 ? 13.039 -2.077 0.297 1.00 0.00 56 GLU A C 7
ATOM 8023 O O . GLU A 1 56 ? 14.249 -2.097 0.048 1.00 0.00 56 GLU A O 7
ATOM 8035 N N . ASP A 1 57 ? 12.533 -1.581 1.433 1.00 0.00 57 ASP A N 7
ATOM 8036 C CA . ASP A 1 57 ? 13.382 -1.013 2.478 1.00 0.00 57 ASP A CA 7
ATOM 8037 C C . ASP A 1 57 ? 13.090 -1.706 3.812 1.00 0.00 57 ASP A C 7
ATOM 8038 O O . ASP A 1 57 ? 13.190 -1.097 4.883 1.00 0.00 57 ASP A O 7
ATOM 8047 N N . GLY A 1 58 ? 12.712 -2.985 3.728 1.00 0.00 58 GLY A N 7
ATOM 8048 C CA . GLY A 1 58 ? 12.378 -3.775 4.913 1.00 0.00 58 GLY A CA 7
ATOM 8049 C C . GLY A 1 58 ? 10.859 -3.877 5.112 1.00 0.00 58 GLY A C 7
ATOM 8050 O O . GLY A 1 58 ? 10.396 -4.592 6.005 1.00 0.00 58 GLY A O 7
ATOM 8054 N N . ILE A 1 59 ? 10.092 -3.151 4.287 1.00 0.00 59 ILE A N 7
ATOM 8055 C CA . ILE A 1 59 ? 8.633 -3.152 4.384 1.00 0.00 59 ILE A CA 7
ATOM 8056 C C . ILE A 1 59 ? 7.971 -3.806 3.169 1.00 0.00 59 ILE A C 7
ATOM 8057 O O . ILE A 1 59 ? 8.091 -3.341 2.037 1.00 0.00 59 ILE A O 7
ATOM 8073 N N . GLN A 1 60 ? 7.252 -4.889 3.451 1.00 0.00 60 GLN A N 7
ATOM 8074 C CA . GLN A 1 60 ? 6.516 -5.652 2.440 1.00 0.00 60 GLN A CA 7
ATOM 8075 C C . GLN A 1 60 ? 5.106 -5.912 2.966 1.00 0.00 60 GLN A C 7
ATOM 8076 O O . GLN A 1 60 ? 4.111 -5.799 2.248 1.00 0.00 60 GLN A O 7
ATOM 8090 N N . THR A 1 61 ? 5.067 -6.276 4.243 1.00 0.00 61 THR A N 7
ATOM 8091 C CA . THR A 1 61 ? 3.838 -6.581 4.957 1.00 0.00 61 THR A CA 7
ATOM 8092 C C . THR A 1 61 ? 2.737 -5.579 4.643 1.00 0.00 61 THR A C 7
ATOM 8093 O O . THR A 1 61 ? 2.999 -4.395 4.423 1.00 0.00 61 THR A O 7
ATOM 8104 N N . VAL A 1 62 ? 1.505 -6.083 4.620 1.00 0.00 62 VAL A N 7
ATOM 8105 C CA . VAL A 1 62 ? 0.340 -5.257 4.330 1.00 0.00 62 VAL A CA 7
ATOM 8106 C C . VAL A 1 62 ? 0.292 -4.090 5.324 1.00 0.00 62 VAL A C 7
ATOM 8107 O O . VAL A 1 62 ? -0.078 -2.977 4.949 1.00 0.00 62 VAL A O 7
ATOM 8120 N N . GLN A 1 63 ? 0.657 -4.352 6.587 1.00 0.00 63 GLN A N 7
ATOM 8121 C CA . GLN A 1 63 ? 0.641 -3.301 7.600 1.00 0.00 63 GLN A CA 7
ATOM 8122 C C . GLN A 1 63 ? 1.573 -2.145 7.205 1.00 0.00 63 GLN A C 7
ATOM 8123 O O . GLN A 1 63 ? 1.158 -0.990 7.279 1.00 0.00 63 GLN A O 7
ATOM 8137 N N . ASP A 1 64 ? 2.822 -2.440 6.792 1.00 0.00 64 ASP A N 7
ATOM 8138 C CA . ASP A 1 64 ? 3.745 -1.366 6.417 1.00 0.00 64 ASP A CA 7
ATOM 8139 C C . ASP A 1 64 ? 3.333 -0.707 5.107 1.00 0.00 64 ASP A C 7
ATOM 8140 O O . ASP A 1 64 ? 3.379 0.514 4.989 1.00 0.00 64 ASP A O 7
ATOM 8149 N N . LEU A 1 65 ? 2.940 -1.519 4.126 1.00 0.00 65 LEU A N 7
ATOM 8150 C CA . LEU A 1 65 ? 2.527 -1.001 2.819 1.00 0.00 65 LEU A CA 7
ATOM 8151 C C . LEU A 1 65 ? 1.310 -0.085 2.970 1.00 0.00 65 LEU A C 7
ATOM 8152 O O . LEU A 1 65 ? 1.322 1.054 2.511 1.00 0.00 65 LEU A O 7
ATOM 8168 N N . VAL A 1 66 ? 0.274 -0.602 3.618 1.00 0.00 66 VAL A N 7
ATOM 8169 C CA . VAL A 1 66 ? -0.961 0.144 3.837 1.00 0.00 66 VAL A CA 7
ATOM 8170 C C . VAL A 1 66 ? -0.692 1.395 4.673 1.00 0.00 66 VAL A C 7
ATOM 8171 O O . VAL A 1 66 ? -1.175 2.475 4.340 1.00 0.00 66 VAL A O 7
ATOM 8184 N N . THR A 1 67 ? 0.072 1.235 5.750 1.00 0.00 67 THR A N 7
ATOM 8185 C CA . THR A 1 67 ? 0.391 2.359 6.626 1.00 0.00 67 THR A CA 7
ATOM 8186 C C . THR A 1 67 ? 1.178 3.412 5.856 1.00 0.00 67 THR A C 7
ATOM 8187 O O . THR A 1 67 ? 0.944 4.600 6.028 1.00 0.00 67 THR A O 7
ATOM 8198 N N . TYR A 1 68 ? 2.123 2.965 5.031 1.00 0.00 68 TYR A N 7
ATOM 8199 C CA . TYR A 1 68 ? 2.954 3.882 4.257 1.00 0.00 68 TYR A CA 7
ATOM 8200 C C . TYR A 1 68 ? 2.133 4.631 3.206 1.00 0.00 68 TYR A C 7
ATOM 8201 O O . TYR A 1 68 ? 2.193 5.856 3.138 1.00 0.00 68 TYR A O 7
ATOM 8219 N N . VAL A 1 69 ? 1.377 3.892 2.385 1.00 0.00 69 VAL A N 7
ATOM 8220 C CA . VAL A 1 69 ? 0.565 4.520 1.335 1.00 0.00 69 VAL A CA 7
ATOM 8221 C C . VAL A 1 69 ? -0.461 5.436 1.980 1.00 0.00 69 VAL A C 7
ATOM 8222 O O . VAL A 1 69 ? -0.643 6.565 1.556 1.00 0.00 69 VAL A O 7
ATOM 8235 N N . GLU A 1 70 ? -1.138 4.909 2.981 1.00 0.00 70 GLU A N 7
ATOM 8236 C CA . GLU A 1 70 ? -2.185 5.641 3.681 1.00 0.00 70 GLU A CA 7
ATOM 8237 C C . GLU A 1 70 ? -1.634 6.868 4.414 1.00 0.00 70 GLU A C 7
ATOM 8238 O O . GLU A 1 70 ? -2.253 7.935 4.400 1.00 0.00 70 GLU A O 7
ATOM 8250 N N . LYS A 1 71 ? -0.479 6.709 5.068 1.00 0.00 71 LYS A N 7
ATOM 8251 C CA . LYS A 1 71 ? 0.129 7.816 5.806 1.00 0.00 71 LYS A CA 7
ATOM 8252 C C . LYS A 1 71 ? 0.616 8.883 4.833 1.00 0.00 71 LYS A C 7
ATOM 8253 O O . LYS A 1 71 ? 0.385 10.079 5.036 1.00 0.00 71 LYS A O 7
ATOM 8272 N N . GLN A 1 72 ? 1.300 8.431 3.786 1.00 0.00 72 GLN A N 7
ATOM 8273 C CA . GLN A 1 72 ? 1.841 9.335 2.773 1.00 0.00 72 GLN A CA 7
ATOM 8274 C C . GLN A 1 72 ? 0.732 10.017 1.976 1.00 0.00 72 GLN A C 7
ATOM 8275 O O . GLN A 1 72 ? 0.862 11.191 1.620 1.00 0.00 72 GLN A O 7
ATOM 8289 N N . GLN A 1 73 ? -0.343 9.279 1.675 1.00 0.00 73 GLN A N 7
ATOM 8290 C CA . GLN A 1 73 ? -1.447 9.845 0.891 1.00 0.00 73 GLN A CA 7
ATOM 8291 C C . GLN A 1 73 ? -2.168 10.963 1.664 1.00 0.00 73 GLN A C 7
ATOM 8292 O O . GLN A 1 73 ? -2.854 11.793 1.063 1.00 0.00 73 GLN A O 7
ATOM 8306 N N . ALA A 1 74 ? -1.997 10.975 2.989 1.00 0.00 74 ALA A N 7
ATOM 8307 C CA . ALA A 1 74 ? -2.623 11.988 3.835 1.00 0.00 74 ALA A CA 7
ATOM 8308 C C . ALA A 1 74 ? -2.074 13.371 3.502 1.00 0.00 74 ALA A C 7
ATOM 8309 O O . ALA A 1 74 ? -0.883 13.520 3.218 1.00 0.00 74 ALA A O 7
ATOM 8316 N N . ASN A 1 75 ? -2.951 14.374 3.540 1.00 0.00 75 ASN A N 7
ATOM 8317 C CA . ASN A 1 75 ? -2.556 15.749 3.241 1.00 0.00 75 ASN A CA 7
ATOM 8318 C C . ASN A 1 75 ? -3.336 16.733 4.110 1.00 0.00 75 ASN A C 7
ATOM 8319 O O . ASN A 1 75 ? -4.422 16.380 4.541 1.00 0.00 75 ASN A O 7
ATOM 8331 N N . MET A 1 1 ? -10.728 3.881 3.852 1.00 0.00 1 MET A N 8
ATOM 8332 C CA . MET A 1 1 ? -10.735 2.519 3.239 1.00 0.00 1 MET A CA 8
ATOM 8333 C C . MET A 1 1 ? -9.592 2.393 2.226 1.00 0.00 1 MET A C 8
ATOM 8334 O O . MET A 1 1 ? -9.730 1.731 1.191 1.00 0.00 1 MET A O 8
ATOM 8350 N N . VAL A 1 2 ? -8.456 3.009 2.548 1.00 0.00 2 VAL A N 8
ATOM 8351 C CA . VAL A 1 2 ? -7.281 2.937 1.681 1.00 0.00 2 VAL A CA 8
ATOM 8352 C C . VAL A 1 2 ? -6.843 1.478 1.586 1.00 0.00 2 VAL A C 8
ATOM 8353 O O . VAL A 1 2 ? -6.554 0.973 0.499 1.00 0.00 2 VAL A O 8
ATOM 8366 N N . PHE A 1 3 ? -6.814 0.817 2.742 1.00 0.00 3 PHE A N 8
ATOM 8367 C CA . PHE A 1 3 ? -6.429 -0.586 2.817 1.00 0.00 3 PHE A CA 8
ATOM 8368 C C . PHE A 1 3 ? -7.371 -1.436 1.983 1.00 0.00 3 PHE A C 8
ATOM 8369 O O . PHE A 1 3 ? -6.966 -2.442 1.419 1.00 0.00 3 PHE A O 8
ATOM 8386 N N . GLU A 1 4 ? -8.620 -0.996 1.894 1.00 0.00 4 GLU A N 8
ATOM 8387 C CA . GLU A 1 4 ? -9.612 -1.689 1.093 1.00 0.00 4 GLU A CA 8
ATOM 8388 C C . GLU A 1 4 ? -9.151 -1.675 -0.367 1.00 0.00 4 GLU A C 8
ATOM 8389 O O . GLU A 1 4 ? -9.411 -2.606 -1.134 1.00 0.00 4 GLU A O 8
ATOM 8401 N N . LYS A 1 5 ? -8.475 -0.579 -0.732 1.00 0.00 5 LYS A N 8
ATOM 8402 C CA . LYS A 1 5 ? -7.979 -0.379 -2.087 1.00 0.00 5 LYS A CA 8
ATOM 8403 C C . LYS A 1 5 ? -6.671 -1.119 -2.317 1.00 0.00 5 LYS A C 8
ATOM 8404 O O . LYS A 1 5 ? -6.529 -1.842 -3.302 1.00 0.00 5 LYS A O 8
ATOM 8423 N N . ILE A 1 6 ? -5.733 -0.965 -1.379 1.00 0.00 6 ILE A N 8
ATOM 8424 C CA . ILE A 1 6 ? -4.444 -1.648 -1.462 1.00 0.00 6 ILE A CA 8
ATOM 8425 C C . ILE A 1 6 ? -4.713 -3.157 -1.488 1.00 0.00 6 ILE A C 8
ATOM 8426 O O . ILE A 1 6 ? -4.123 -3.896 -2.279 1.00 0.00 6 ILE A O 8
ATOM 8442 N N . GLN A 1 7 ? -5.671 -3.568 -0.663 1.00 0.00 7 GLN A N 8
ATOM 8443 C CA . GLN A 1 7 ? -6.116 -4.951 -0.615 1.00 0.00 7 GLN A CA 8
ATOM 8444 C C . GLN A 1 7 ? -6.686 -5.306 -1.985 1.00 0.00 7 GLN A C 8
ATOM 8445 O O . GLN A 1 7 ? -6.471 -6.404 -2.477 1.00 0.00 7 GLN A O 8
ATOM 8459 N N . ALA A 1 8 ? -7.406 -4.349 -2.601 1.00 0.00 8 ALA A N 8
ATOM 8460 C CA . ALA A 1 8 ? -7.984 -4.567 -3.925 1.00 0.00 8 ALA A CA 8
ATOM 8461 C C . ALA A 1 8 ? -6.878 -4.834 -4.949 1.00 0.00 8 ALA A C 8
ATOM 8462 O O . ALA A 1 8 ? -7.010 -5.716 -5.797 1.00 0.00 8 ALA A O 8
ATOM 8469 N N . ILE A 1 9 ? -5.789 -4.065 -4.845 1.00 0.00 9 ILE A N 8
ATOM 8470 C CA . ILE A 1 9 ? -4.640 -4.210 -5.743 1.00 0.00 9 ILE A CA 8
ATOM 8471 C C . ILE A 1 9 ? -3.951 -5.572 -5.530 1.00 0.00 9 ILE A C 8
ATOM 8472 O O . ILE A 1 9 ? -3.602 -6.252 -6.495 1.00 0.00 9 ILE A O 8
ATOM 8488 N N . ILE A 1 10 ? -3.726 -5.934 -4.269 1.00 0.00 10 ILE A N 8
ATOM 8489 C CA . ILE A 1 10 ? -3.052 -7.192 -3.939 1.00 0.00 10 ILE A CA 8
ATOM 8490 C C . ILE A 1 10 ? -3.942 -8.377 -4.344 1.00 0.00 10 ILE A C 8
ATOM 8491 O O . ILE A 1 10 ? -3.474 -9.355 -4.917 1.00 0.00 10 ILE A O 8
ATOM 8507 N N . VAL A 1 11 ? -5.225 -8.254 -4.032 1.00 0.00 11 VAL A N 8
ATOM 8508 C CA . VAL A 1 11 ? -6.217 -9.276 -4.338 1.00 0.00 11 VAL A CA 8
ATOM 8509 C C . VAL A 1 11 ? -6.334 -9.485 -5.846 1.00 0.00 11 VAL A C 8
ATOM 8510 O O . VAL A 1 11 ? -6.419 -10.628 -6.301 1.00 0.00 11 VAL A O 8
ATOM 8523 N N . GLU A 1 12 ? -6.362 -8.392 -6.612 1.00 0.00 12 GLU A N 8
ATOM 8524 C CA . GLU A 1 12 ? -6.492 -8.501 -8.064 1.00 0.00 12 GLU A CA 8
ATOM 8525 C C . GLU A 1 12 ? -5.169 -8.931 -8.716 1.00 0.00 12 GLU A C 8
ATOM 8526 O O . GLU A 1 12 ? -5.165 -9.730 -9.657 1.00 0.00 12 GLU A O 8
ATOM 8538 N N . GLU A 1 13 ? -4.057 -8.378 -8.216 1.00 0.00 13 GLU A N 8
ATOM 8539 C CA . GLU A 1 13 ? -2.731 -8.691 -8.764 1.00 0.00 13 GLU A CA 8
ATOM 8540 C C . GLU A 1 13 ? -2.314 -10.138 -8.470 1.00 0.00 13 GLU A C 8
ATOM 8541 O O . GLU A 1 13 ? -1.778 -10.822 -9.348 1.00 0.00 13 GLU A O 8
ATOM 8553 N N . LEU A 1 14 ? -2.546 -10.585 -7.234 1.00 0.00 14 LEU A N 8
ATOM 8554 C CA . LEU A 1 14 ? -2.173 -11.952 -6.833 1.00 0.00 14 LEU A CA 8
ATOM 8555 C C . LEU A 1 14 ? -3.338 -12.933 -7.000 1.00 0.00 14 LEU A C 8
ATOM 8556 O O . LEU A 1 14 ? -3.124 -14.149 -7.016 1.00 0.00 14 LEU A O 8
ATOM 8572 N N . GLY A 1 15 ? -4.560 -12.407 -7.104 1.00 0.00 15 GLY A N 8
ATOM 8573 C CA . GLY A 1 15 ? -5.745 -13.256 -7.248 1.00 0.00 15 GLY A CA 8
ATOM 8574 C C . GLY A 1 15 ? -6.093 -13.941 -5.923 1.00 0.00 15 GLY A C 8
ATOM 8575 O O . GLY A 1 15 ? -6.763 -14.977 -5.909 1.00 0.00 15 GLY A O 8
ATOM 8579 N N . LYS A 1 16 ? -5.644 -13.345 -4.814 1.00 0.00 16 LYS A N 8
ATOM 8580 C CA . LYS A 1 16 ? -5.908 -13.872 -3.481 1.00 0.00 16 LYS A CA 8
ATOM 8581 C C . LYS A 1 16 ? -7.159 -13.192 -2.931 1.00 0.00 16 LYS A C 8
ATOM 8582 O O . LYS A 1 16 ? -7.504 -12.103 -3.386 1.00 0.00 16 LYS A O 8
ATOM 8601 N N . ASP A 1 17 ? -7.837 -13.819 -1.962 1.00 0.00 17 ASP A N 8
ATOM 8602 C CA . ASP A 1 17 ? -9.046 -13.229 -1.387 1.00 0.00 17 ASP A CA 8
ATOM 8603 C C . ASP A 1 17 ? -8.688 -12.103 -0.424 1.00 0.00 17 ASP A C 8
ATOM 8604 O O . ASP A 1 17 ? -7.624 -12.129 0.200 1.00 0.00 17 ASP A O 8
ATOM 8613 N N . ALA A 1 18 ? -9.587 -11.122 -0.306 1.00 0.00 18 ALA A N 8
ATOM 8614 C CA . ALA A 1 18 ? -9.364 -9.990 0.592 1.00 0.00 18 ALA A CA 8
ATOM 8615 C C . ALA A 1 18 ? -9.223 -10.484 2.028 1.00 0.00 18 ALA A C 8
ATOM 8616 O O . ALA A 1 18 ? -8.362 -10.011 2.774 1.00 0.00 18 ALA A O 8
ATOM 8623 N N . GLU A 1 19 ? -10.060 -11.457 2.395 1.00 0.00 19 GLU A N 8
ATOM 8624 C CA . GLU A 1 19 ? -10.019 -12.040 3.737 1.00 0.00 19 GLU A CA 8
ATOM 8625 C C . GLU A 1 19 ? -8.660 -12.697 3.997 1.00 0.00 19 GLU A C 8
ATOM 8626 O O . GLU A 1 19 ? -8.153 -12.673 5.121 1.00 0.00 19 GLU A O 8
ATOM 8638 N N . GLU A 1 20 ? -8.081 -13.273 2.942 1.00 0.00 20 GLU A N 8
ATOM 8639 C CA . GLU A 1 20 ? -6.781 -13.932 3.030 1.00 0.00 20 GLU A CA 8
ATOM 8640 C C . GLU A 1 20 ? -5.645 -12.921 3.217 1.00 0.00 20 GLU A C 8
ATOM 8641 O O . GLU A 1 20 ? -4.620 -13.250 3.818 1.00 0.00 20 GLU A O 8
ATOM 8653 N N . VAL A 1 21 ? -5.839 -11.692 2.715 1.00 0.00 21 VAL A N 8
ATOM 8654 C CA . VAL A 1 21 ? -4.819 -10.650 2.856 1.00 0.00 21 VAL A CA 8
ATOM 8655 C C . VAL A 1 21 ? -4.922 -10.062 4.262 1.00 0.00 21 VAL A C 8
ATOM 8656 O O . VAL A 1 21 ? -5.973 -9.540 4.649 1.00 0.00 21 VAL A O 8
ATOM 8669 N N . GLN A 1 22 ? -3.833 -10.174 5.030 1.00 0.00 22 GLN A N 8
ATOM 8670 C CA . GLN A 1 22 ? -3.809 -9.680 6.406 1.00 0.00 22 GLN A CA 8
ATOM 8671 C C . GLN A 1 22 ? -2.657 -8.712 6.641 1.00 0.00 22 GLN A C 8
ATOM 8672 O O . GLN A 1 22 ? -1.542 -8.921 6.155 1.00 0.00 22 GLN A O 8
ATOM 8686 N N . LEU A 1 23 ? -2.951 -7.655 7.393 1.00 0.00 23 LEU A N 8
ATOM 8687 C CA . LEU A 1 23 ? -1.961 -6.632 7.715 1.00 0.00 23 LEU A CA 8
ATOM 8688 C C . LEU A 1 23 ? -0.802 -7.233 8.505 1.00 0.00 23 LEU A C 8
ATOM 8689 O O . LEU A 1 23 ? 0.363 -6.921 8.243 1.00 0.00 23 LEU A O 8
ATOM 8705 N N . THR A 1 24 ? -1.135 -8.100 9.464 1.00 0.00 24 THR A N 8
ATOM 8706 C CA . THR A 1 24 ? -0.123 -8.754 10.301 1.00 0.00 24 THR A CA 8
ATOM 8707 C C . THR A 1 24 ? 0.687 -9.797 9.517 1.00 0.00 24 THR A C 8
ATOM 8708 O O . THR A 1 24 ? 1.783 -10.175 9.938 1.00 0.00 24 THR A O 8
ATOM 8719 N N . THR A 1 25 ? 0.141 -10.258 8.388 1.00 0.00 25 THR A N 8
ATOM 8720 C CA . THR A 1 25 ? 0.811 -11.258 7.555 1.00 0.00 25 THR A CA 8
ATOM 8721 C C . THR A 1 25 ? 1.802 -10.590 6.592 1.00 0.00 25 THR A C 8
ATOM 8722 O O . THR A 1 25 ? 1.539 -9.504 6.072 1.00 0.00 25 THR A O 8
ATOM 8733 N N . ASN A 1 26 ? 2.927 -11.272 6.346 1.00 0.00 26 ASN A N 8
ATOM 8734 C CA . ASN A 1 26 ? 3.959 -10.780 5.431 1.00 0.00 26 ASN A CA 8
ATOM 8735 C C . ASN A 1 26 ? 3.774 -11.471 4.088 1.00 0.00 26 ASN A C 8
ATOM 8736 O O . ASN A 1 26 ? 3.865 -12.681 4.019 1.00 0.00 26 ASN A O 8
ATOM 8747 N N . ILE A 1 27 ? 3.485 -10.705 3.044 1.00 0.00 27 ILE A N 8
ATOM 8748 C CA . ILE A 1 27 ? 3.252 -11.259 1.701 1.00 0.00 27 ILE A CA 8
ATOM 8749 C C . ILE A 1 27 ? 4.511 -11.903 1.104 1.00 0.00 27 ILE A C 8
ATOM 8750 O O . ILE A 1 27 ? 4.410 -12.939 0.446 1.00 0.00 27 ILE A O 8
ATOM 8766 N N . GLN A 1 28 ? 5.670 -11.275 1.288 1.00 0.00 28 GLN A N 8
ATOM 8767 C CA . GLN A 1 28 ? 6.899 -11.810 0.707 1.00 0.00 28 GLN A CA 8
ATOM 8768 C C . GLN A 1 28 ? 7.204 -13.216 1.230 1.00 0.00 28 GLN A C 8
ATOM 8769 O O . GLN A 1 28 ? 7.780 -14.027 0.507 1.00 0.00 28 GLN A O 8
ATOM 8783 N N . GLU A 1 29 ? 6.802 -13.498 2.473 1.00 0.00 29 GLU A N 8
ATOM 8784 C CA . GLU A 1 29 ? 7.024 -14.819 3.069 1.00 0.00 29 GLU A CA 8
ATOM 8785 C C . GLU A 1 29 ? 5.779 -15.699 2.961 1.00 0.00 29 GLU A C 8
ATOM 8786 O O . GLU A 1 29 ? 5.880 -16.901 2.708 1.00 0.00 29 GLU A O 8
ATOM 8798 N N . GLU A 1 30 ? 4.613 -15.088 3.175 1.00 0.00 30 GLU A N 8
ATOM 8799 C CA . GLU A 1 30 ? 3.340 -15.808 3.126 1.00 0.00 30 GLU A CA 8
ATOM 8800 C C . GLU A 1 30 ? 3.053 -16.298 1.715 1.00 0.00 30 GLU A C 8
ATOM 8801 O O . GLU A 1 30 ? 2.683 -17.457 1.514 1.00 0.00 30 GLU A O 8
ATOM 8813 N N . LEU A 1 31 ? 3.219 -15.399 0.749 1.00 0.00 31 LEU A N 8
ATOM 8814 C CA . LEU A 1 31 ? 2.969 -15.727 -0.652 1.00 0.00 31 LEU A CA 8
ATOM 8815 C C . LEU A 1 31 ? 4.267 -15.926 -1.443 1.00 0.00 31 LEU A C 8
ATOM 8816 O O . LEU A 1 31 ? 4.218 -16.110 -2.662 1.00 0.00 31 LEU A O 8
ATOM 8832 N N . ASP A 1 32 ? 5.425 -15.878 -0.759 1.00 0.00 32 ASP A N 8
ATOM 8833 C CA . ASP A 1 32 ? 6.714 -16.044 -1.436 1.00 0.00 32 ASP A CA 8
ATOM 8834 C C . ASP A 1 32 ? 6.837 -14.988 -2.540 1.00 0.00 32 ASP A C 8
ATOM 8835 O O . ASP A 1 32 ? 7.146 -15.295 -3.698 1.00 0.00 32 ASP A O 8
ATOM 8844 N N . ALA A 1 33 ? 6.563 -13.736 -2.162 1.00 0.00 33 ALA A N 8
ATOM 8845 C CA . ALA A 1 33 ? 6.607 -12.626 -3.113 1.00 0.00 33 ALA A CA 8
ATOM 8846 C C . ALA A 1 33 ? 8.015 -12.073 -3.274 1.00 0.00 33 ALA A C 8
ATOM 8847 O O . ALA A 1 33 ? 8.787 -11.997 -2.316 1.00 0.00 33 ALA A O 8
ATOM 8854 N N . ASP A 1 34 ? 8.327 -11.688 -4.511 1.00 0.00 34 ASP A N 8
ATOM 8855 C CA . ASP A 1 34 ? 9.630 -11.131 -4.847 1.00 0.00 34 ASP A CA 8
ATOM 8856 C C . ASP A 1 34 ? 9.525 -9.615 -5.018 1.00 0.00 34 ASP A C 8
ATOM 8857 O O . ASP A 1 34 ? 8.455 -9.032 -4.816 1.00 0.00 34 ASP A O 8
ATOM 8866 N N . SER A 1 35 ? 10.643 -8.989 -5.389 1.00 0.00 35 SER A N 8
ATOM 8867 C CA . SER A 1 35 ? 10.688 -7.545 -5.587 1.00 0.00 35 SER A CA 8
ATOM 8868 C C . SER A 1 35 ? 9.700 -7.111 -6.657 1.00 0.00 35 SER A C 8
ATOM 8869 O O . SER A 1 35 ? 9.051 -6.079 -6.508 1.00 0.00 35 SER A O 8
ATOM 8877 N N . LEU A 1 36 ? 9.600 -7.889 -7.733 1.00 0.00 36 LEU A N 8
ATOM 8878 C CA . LEU A 1 36 ? 8.689 -7.555 -8.827 1.00 0.00 36 LEU A CA 8
ATOM 8879 C C . LEU A 1 36 ? 7.231 -7.554 -8.377 1.00 0.00 36 LEU A C 8
ATOM 8880 O O . LEU A 1 36 ? 6.471 -6.669 -8.762 1.00 0.00 36 LEU A O 8
ATOM 8896 N N . ASP A 1 37 ? 6.842 -8.557 -7.586 1.00 0.00 37 ASP A N 8
ATOM 8897 C CA . ASP A 1 37 ? 5.460 -8.662 -7.115 1.00 0.00 37 ASP A CA 8
ATOM 8898 C C . ASP A 1 37 ? 5.087 -7.449 -6.275 1.00 0.00 37 ASP A C 8
ATOM 8899 O O . ASP A 1 37 ? 4.007 -6.876 -6.441 1.00 0.00 37 ASP A O 8
ATOM 8908 N N . LEU A 1 38 ? 6.000 -7.057 -5.393 1.00 0.00 38 LEU A N 8
ATOM 8909 C CA . LEU A 1 38 ? 5.786 -5.888 -4.532 1.00 0.00 38 LEU A CA 8
ATOM 8910 C C . LEU A 1 38 ? 5.850 -4.610 -5.354 1.00 0.00 38 LEU A C 8
ATOM 8911 O O . LEU A 1 38 ? 5.066 -3.683 -5.149 1.00 0.00 38 LEU A O 8
ATOM 8927 N N . PHE A 1 39 ? 6.787 -4.593 -6.295 1.00 0.00 39 PHE A N 8
ATOM 8928 C CA . PHE A 1 39 ? 6.982 -3.459 -7.176 1.00 0.00 39 PHE A CA 8
ATOM 8929 C C . PHE A 1 39 ? 5.696 -3.212 -7.956 1.00 0.00 39 PHE A C 8
ATOM 8930 O O . PHE A 1 39 ? 5.252 -2.075 -8.068 1.00 0.00 39 PHE A O 8
ATOM 8947 N N . GLN A 1 40 ? 5.098 -4.292 -8.474 1.00 0.00 40 GLN A N 8
ATOM 8948 C CA . GLN A 1 40 ? 3.843 -4.195 -9.219 1.00 0.00 40 GLN A CA 8
ATOM 8949 C C . GLN A 1 40 ? 2.695 -3.750 -8.324 1.00 0.00 40 GLN A C 8
ATOM 8950 O O . GLN A 1 40 ? 1.878 -2.943 -8.744 1.00 0.00 40 GLN A O 8
ATOM 8964 N N . ILE A 1 41 ? 2.642 -4.260 -7.088 1.00 0.00 41 ILE A N 8
ATOM 8965 C CA . ILE A 1 41 ? 1.587 -3.856 -6.148 1.00 0.00 41 ILE A CA 8
ATOM 8966 C C . ILE A 1 41 ? 1.729 -2.353 -5.901 1.00 0.00 41 ILE A C 8
ATOM 8967 O O . ILE A 1 41 ? 0.738 -1.624 -5.861 1.00 0.00 41 ILE A O 8
ATOM 8983 N N . ILE A 1 42 ? 2.979 -1.911 -5.775 1.00 0.00 42 ILE A N 8
ATOM 8984 C CA . ILE A 1 42 ? 3.285 -0.504 -5.579 1.00 0.00 42 ILE A CA 8
ATOM 8985 C C . ILE A 1 42 ? 2.943 0.263 -6.862 1.00 0.00 42 ILE A C 8
ATOM 8986 O O . ILE A 1 42 ? 2.465 1.384 -6.787 1.00 0.00 42 ILE A O 8
ATOM 9002 N N . ASN A 1 43 ? 3.177 -0.356 -8.025 1.00 0.00 43 ASN A N 8
ATOM 9003 C CA . ASN A 1 43 ? 2.852 0.283 -9.298 1.00 0.00 43 ASN A CA 8
ATOM 9004 C C . ASN A 1 43 ? 1.343 0.478 -9.377 1.00 0.00 43 ASN A C 8
ATOM 9005 O O . ASN A 1 43 ? 0.850 1.500 -9.840 1.00 0.00 43 ASN A O 8
ATOM 9016 N N . GLU A 1 44 ? 0.638 -0.552 -8.921 1.00 0.00 44 GLU A N 8
ATOM 9017 C CA . GLU A 1 44 ? -0.810 -0.584 -8.910 1.00 0.00 44 GLU A CA 8
ATOM 9018 C C . GLU A 1 44 ? -1.391 0.428 -7.940 1.00 0.00 44 GLU A C 8
ATOM 9019 O O . GLU A 1 44 ? -2.308 1.164 -8.310 1.00 0.00 44 GLU A O 8
ATOM 9031 N N . ILE A 1 45 ? -0.842 0.495 -6.718 1.00 0.00 45 ILE A N 8
ATOM 9032 C CA . ILE A 1 45 ? -1.334 1.479 -5.762 1.00 0.00 45 ILE A CA 8
ATOM 9033 C C . ILE A 1 45 ? -0.868 2.870 -6.206 1.00 0.00 45 ILE A C 8
ATOM 9034 O O . ILE A 1 45 ? -1.558 3.855 -5.991 1.00 0.00 45 ILE A O 8
ATOM 9050 N N . GLU A 1 46 ? 0.289 2.919 -6.874 1.00 0.00 46 GLU A N 8
ATOM 9051 C CA . GLU A 1 46 ? 0.810 4.172 -7.416 1.00 0.00 46 GLU A CA 8
ATOM 9052 C C . GLU A 1 46 ? -0.160 4.658 -8.498 1.00 0.00 46 GLU A C 8
ATOM 9053 O O . GLU A 1 46 ? -0.479 5.833 -8.583 1.00 0.00 46 GLU A O 8
ATOM 9065 N N . ASP A 1 47 ? -0.636 3.734 -9.320 1.00 0.00 47 ASP A N 8
ATOM 9066 C CA . ASP A 1 47 ? -1.585 4.076 -10.369 1.00 0.00 47 ASP A CA 8
ATOM 9067 C C . ASP A 1 47 ? -2.960 4.410 -9.771 1.00 0.00 47 ASP A C 8
ATOM 9068 O O . ASP A 1 47 ? -3.697 5.234 -10.314 1.00 0.00 47 ASP A O 8
ATOM 9077 N N . GLU A 1 48 ? -3.307 3.722 -8.675 1.00 0.00 48 GLU A N 8
ATOM 9078 C CA . GLU A 1 48 ? -4.614 3.902 -8.024 1.00 0.00 48 GLU A CA 8
ATOM 9079 C C . GLU A 1 48 ? -4.700 5.198 -7.195 1.00 0.00 48 GLU A C 8
ATOM 9080 O O . GLU A 1 48 ? -5.607 6.008 -7.400 1.00 0.00 48 GLU A O 8
ATOM 9092 N N . PHE A 1 49 ? -3.767 5.373 -6.257 1.00 0.00 49 PHE A N 8
ATOM 9093 C CA . PHE A 1 49 ? -3.745 6.562 -5.384 1.00 0.00 49 PHE A CA 8
ATOM 9094 C C . PHE A 1 49 ? -2.626 7.534 -5.743 1.00 0.00 49 PHE A C 8
ATOM 9095 O O . PHE A 1 49 ? -2.680 8.702 -5.355 1.00 0.00 49 PHE A O 8
ATOM 9112 N N . ASP A 1 50 ? -1.590 7.036 -6.426 1.00 0.00 50 ASP A N 8
ATOM 9113 C CA . ASP A 1 50 ? -0.420 7.848 -6.782 1.00 0.00 50 ASP A CA 8
ATOM 9114 C C . ASP A 1 50 ? 0.041 8.656 -5.572 1.00 0.00 50 ASP A C 8
ATOM 9115 O O . ASP A 1 50 ? -0.186 9.863 -5.465 1.00 0.00 50 ASP A O 8
ATOM 9124 N N . VAL A 1 51 ? 0.660 7.931 -4.649 1.00 0.00 51 VAL A N 8
ATOM 9125 C CA . VAL A 1 51 ? 1.147 8.484 -3.388 1.00 0.00 51 VAL A CA 8
ATOM 9126 C C . VAL A 1 51 ? 2.634 8.171 -3.245 1.00 0.00 51 VAL A C 8
ATOM 9127 O O . VAL A 1 51 ? 3.188 7.433 -4.063 1.00 0.00 51 VAL A O 8
ATOM 9140 N N . LYS A 1 52 ? 3.271 8.714 -2.204 1.00 0.00 52 LYS A N 8
ATOM 9141 C CA . LYS A 1 52 ? 4.691 8.438 -1.982 1.00 0.00 52 LYS A CA 8
ATOM 9142 C C . LYS A 1 52 ? 4.810 7.053 -1.366 1.00 0.00 52 LYS A C 8
ATOM 9143 O O . LYS A 1 52 ? 4.559 6.879 -0.172 1.00 0.00 52 LYS A O 8
ATOM 9162 N N . ILE A 1 53 ? 5.145 6.062 -2.195 1.00 0.00 53 ILE A N 8
ATOM 9163 C CA . ILE A 1 53 ? 5.240 4.683 -1.711 1.00 0.00 53 ILE A CA 8
ATOM 9164 C C . ILE A 1 53 ? 6.697 4.286 -1.551 1.00 0.00 53 ILE A C 8
ATOM 9165 O O . ILE A 1 53 ? 7.372 3.964 -2.534 1.00 0.00 53 ILE A O 8
ATOM 9181 N N . GLU A 1 54 ? 7.161 4.284 -0.308 1.00 0.00 54 GLU A N 8
ATOM 9182 C CA . GLU A 1 54 ? 8.532 3.889 -0.015 1.00 0.00 54 GLU A CA 8
ATOM 9183 C C . GLU A 1 54 ? 8.564 2.376 0.143 1.00 0.00 54 GLU A C 8
ATOM 9184 O O . GLU A 1 54 ? 7.808 1.823 0.949 1.00 0.00 54 GLU A O 8
ATOM 9196 N N . THR A 1 55 ? 9.408 1.705 -0.648 1.00 0.00 55 THR A N 8
ATOM 9197 C CA . THR A 1 55 ? 9.481 0.244 -0.598 1.00 0.00 55 THR A CA 8
ATOM 9198 C C . THR A 1 55 ? 10.889 -0.276 -0.798 1.00 0.00 55 THR A C 8
ATOM 9199 O O . THR A 1 55 ? 11.827 0.487 -1.040 1.00 0.00 55 THR A O 8
ATOM 9210 N N . GLU A 1 56 ? 11.020 -1.593 -0.636 1.00 0.00 56 GLU A N 8
ATOM 9211 C CA . GLU A 1 56 ? 12.313 -2.257 -0.736 1.00 0.00 56 GLU A CA 8
ATOM 9212 C C . GLU A 1 56 ? 13.243 -1.709 0.351 1.00 0.00 56 GLU A C 8
ATOM 9213 O O . GLU A 1 56 ? 14.466 -1.674 0.187 1.00 0.00 56 GLU A O 8
ATOM 9225 N N . ASP A 1 57 ? 12.637 -1.298 1.476 1.00 0.00 57 ASP A N 8
ATOM 9226 C CA . ASP A 1 57 ? 13.389 -0.769 2.608 1.00 0.00 57 ASP A CA 8
ATOM 9227 C C . ASP A 1 57 ? 12.952 -1.484 3.887 1.00 0.00 57 ASP A C 8
ATOM 9228 O O . ASP A 1 57 ? 12.883 -0.887 4.967 1.00 0.00 57 ASP A O 8
ATOM 9237 N N . GLY A 1 58 ? 12.655 -2.779 3.745 1.00 0.00 58 GLY A N 8
ATOM 9238 C CA . GLY A 1 58 ? 12.216 -3.602 4.869 1.00 0.00 58 GLY A CA 8
ATOM 9239 C C . GLY A 1 58 ? 10.689 -3.717 4.935 1.00 0.00 58 GLY A C 8
ATOM 9240 O O . GLY A 1 58 ? 10.164 -4.460 5.770 1.00 0.00 58 GLY A O 8
ATOM 9244 N N . ILE A 1 59 ? 9.977 -2.974 4.070 1.00 0.00 59 ILE A N 8
ATOM 9245 C CA . ILE A 1 59 ? 8.514 -3.006 4.072 1.00 0.00 59 ILE A CA 8
ATOM 9246 C C . ILE A 1 59 ? 7.957 -3.871 2.935 1.00 0.00 59 ILE A C 8
ATOM 9247 O O . ILE A 1 59 ? 8.120 -3.567 1.751 1.00 0.00 59 ILE A O 8
ATOM 9263 N N . GLN A 1 60 ? 7.287 -4.945 3.331 1.00 0.00 60 GLN A N 8
ATOM 9264 C CA . GLN A 1 60 ? 6.657 -5.885 2.399 1.00 0.00 60 GLN A CA 8
ATOM 9265 C C . GLN A 1 60 ? 5.239 -6.221 2.885 1.00 0.00 60 GLN A C 8
ATOM 9266 O O . GLN A 1 60 ? 4.318 -6.432 2.096 1.00 0.00 60 GLN A O 8
ATOM 9280 N N . THR A 1 61 ? 5.113 -6.269 4.207 1.00 0.00 61 THR A N 8
ATOM 9281 C CA . THR A 1 61 ? 3.871 -6.577 4.887 1.00 0.00 61 THR A CA 8
ATOM 9282 C C . THR A 1 61 ? 2.779 -5.582 4.543 1.00 0.00 61 THR A C 8
ATOM 9283 O O . THR A 1 61 ? 3.033 -4.388 4.396 1.00 0.00 61 THR A O 8
ATOM 9294 N N . VAL A 1 62 ? 1.558 -6.102 4.430 1.00 0.00 62 VAL A N 8
ATOM 9295 C CA . VAL A 1 62 ? 0.394 -5.283 4.116 1.00 0.00 62 VAL A CA 8
ATOM 9296 C C . VAL A 1 62 ? 0.279 -4.156 5.152 1.00 0.00 62 VAL A C 8
ATOM 9297 O O . VAL A 1 62 ? -0.102 -3.044 4.799 1.00 0.00 62 VAL A O 8
ATOM 9310 N N . GLN A 1 63 ? 0.620 -4.443 6.416 1.00 0.00 63 GLN A N 8
ATOM 9311 C CA . GLN A 1 63 ? 0.560 -3.414 7.453 1.00 0.00 63 GLN A CA 8
ATOM 9312 C C . GLN A 1 63 ? 1.473 -2.239 7.073 1.00 0.00 63 GLN A C 8
ATOM 9313 O O . GLN A 1 63 ? 1.044 -1.086 7.144 1.00 0.00 63 GLN A O 8
ATOM 9327 N N . ASP A 1 64 ? 2.723 -2.526 6.660 1.00 0.00 64 ASP A N 8
ATOM 9328 C CA . ASP A 1 64 ? 3.647 -1.453 6.276 1.00 0.00 64 ASP A CA 8
ATOM 9329 C C . ASP A 1 64 ? 3.219 -0.803 4.966 1.00 0.00 64 ASP A C 8
ATOM 9330 O O . ASP A 1 64 ? 3.283 0.414 4.832 1.00 0.00 64 ASP A O 8
ATOM 9339 N N . LEU A 1 65 ? 2.784 -1.619 4.004 1.00 0.00 65 LEU A N 8
ATOM 9340 C CA . LEU A 1 65 ? 2.344 -1.110 2.706 1.00 0.00 65 LEU A CA 8
ATOM 9341 C C . LEU A 1 65 ? 1.174 -0.146 2.896 1.00 0.00 65 LEU A C 8
ATOM 9342 O O . LEU A 1 65 ? 1.177 0.969 2.372 1.00 0.00 65 LEU A O 8
ATOM 9358 N N . VAL A 1 66 ? 0.182 -0.601 3.650 1.00 0.00 66 VAL A N 8
ATOM 9359 C CA . VAL A 1 66 ? -1.015 0.182 3.937 1.00 0.00 66 VAL A CA 8
ATOM 9360 C C . VAL A 1 66 ? -0.664 1.433 4.744 1.00 0.00 66 VAL A C 8
ATOM 9361 O O . VAL A 1 66 ? -1.131 2.523 4.425 1.00 0.00 66 VAL A O 8
ATOM 9374 N N . THR A 1 67 ? 0.143 1.257 5.784 1.00 0.00 67 THR A N 8
ATOM 9375 C CA . THR A 1 67 ? 0.535 2.370 6.641 1.00 0.00 67 THR A CA 8
ATOM 9376 C C . THR A 1 67 ? 1.302 3.410 5.832 1.00 0.00 67 THR A C 8
ATOM 9377 O O . THR A 1 67 ? 1.091 4.603 6.008 1.00 0.00 67 THR A O 8
ATOM 9388 N N . TYR A 1 68 ? 2.200 2.946 4.970 1.00 0.00 68 TYR A N 8
ATOM 9389 C CA . TYR A 1 68 ? 3.012 3.841 4.153 1.00 0.00 68 TYR A CA 8
ATOM 9390 C C . TYR A 1 68 ? 2.169 4.574 3.107 1.00 0.00 68 TYR A C 8
ATOM 9391 O O . TYR A 1 68 ? 2.232 5.799 3.016 1.00 0.00 68 TYR A O 8
ATOM 9409 N N . VAL A 1 69 ? 1.393 3.824 2.316 1.00 0.00 69 VAL A N 8
ATOM 9410 C CA . VAL A 1 69 ? 0.565 4.440 1.274 1.00 0.00 69 VAL A CA 8
ATOM 9411 C C . VAL A 1 69 ? -0.429 5.390 1.927 1.00 0.00 69 VAL A C 8
ATOM 9412 O O . VAL A 1 69 ? -0.597 6.515 1.486 1.00 0.00 69 VAL A O 8
ATOM 9425 N N . GLU A 1 70 ? -1.089 4.898 2.961 1.00 0.00 70 GLU A N 8
ATOM 9426 C CA . GLU A 1 70 ? -2.101 5.668 3.675 1.00 0.00 70 GLU A CA 8
ATOM 9427 C C . GLU A 1 70 ? -1.507 6.895 4.376 1.00 0.00 70 GLU A C 8
ATOM 9428 O O . GLU A 1 70 ? -2.090 7.982 4.331 1.00 0.00 70 GLU A O 8
ATOM 9440 N N . LYS A 1 71 ? -0.361 6.711 5.039 1.00 0.00 71 LYS A N 8
ATOM 9441 C CA . LYS A 1 71 ? 0.281 7.819 5.752 1.00 0.00 71 LYS A CA 8
ATOM 9442 C C . LYS A 1 71 ? 0.743 8.879 4.762 1.00 0.00 71 LYS A C 8
ATOM 9443 O O . LYS A 1 71 ? 0.525 10.075 4.967 1.00 0.00 71 LYS A O 8
ATOM 9462 N N . GLN A 1 72 ? 1.389 8.418 3.695 1.00 0.00 72 GLN A N 8
ATOM 9463 C CA . GLN A 1 72 ? 1.899 9.318 2.665 1.00 0.00 72 GLN A CA 8
ATOM 9464 C C . GLN A 1 72 ? 0.766 9.988 1.890 1.00 0.00 72 GLN A C 8
ATOM 9465 O O . GLN A 1 72 ? 0.881 11.165 1.534 1.00 0.00 72 GLN A O 8
ATOM 9479 N N . GLN A 1 73 ? -0.315 9.247 1.616 1.00 0.00 73 GLN A N 8
ATOM 9480 C CA . GLN A 1 73 ? -1.443 9.815 0.860 1.00 0.00 73 GLN A CA 8
ATOM 9481 C C . GLN A 1 73 ? -2.150 10.926 1.661 1.00 0.00 73 GLN A C 8
ATOM 9482 O O . GLN A 1 73 ? -2.876 11.743 1.087 1.00 0.00 73 GLN A O 8
ATOM 9496 N N . ALA A 1 74 ? -1.926 10.943 2.979 1.00 0.00 74 ALA A N 8
ATOM 9497 C CA . ALA A 1 74 ? -2.535 11.946 3.851 1.00 0.00 74 ALA A CA 8
ATOM 9498 C C . ALA A 1 74 ? -2.052 13.344 3.482 1.00 0.00 74 ALA A C 8
ATOM 9499 O O . ALA A 1 74 ? -0.880 13.534 3.145 1.00 0.00 74 ALA A O 8
ATOM 9506 N N . ASN A 1 75 ? -2.965 14.316 3.551 1.00 0.00 75 ASN A N 8
ATOM 9507 C CA . ASN A 1 75 ? -2.643 15.707 3.225 1.00 0.00 75 ASN A CA 8
ATOM 9508 C C . ASN A 1 75 ? -2.099 15.800 1.796 1.00 0.00 75 ASN A C 8
ATOM 9509 O O . ASN A 1 75 ? -0.926 15.519 1.605 1.00 0.00 75 ASN A O 8
ATOM 9521 N N . MET A 1 1 ? -10.967 3.756 3.460 1.00 0.00 1 MET A N 9
ATOM 9522 C CA . MET A 1 1 ? -10.869 2.376 2.902 1.00 0.00 1 MET A CA 9
ATOM 9523 C C . MET A 1 1 ? -9.689 2.293 1.932 1.00 0.00 1 MET A C 9
ATOM 9524 O O . MET A 1 1 ? -9.775 1.653 0.878 1.00 0.00 1 MET A O 9
ATOM 9540 N N . VAL A 1 2 ? -8.576 2.921 2.309 1.00 0.00 2 VAL A N 9
ATOM 9541 C CA . VAL A 1 2 ? -7.374 2.886 1.480 1.00 0.00 2 VAL A CA 9
ATOM 9542 C C . VAL A 1 2 ? -6.901 1.437 1.390 1.00 0.00 2 VAL A C 9
ATOM 9543 O O . VAL A 1 2 ? -6.590 0.936 0.305 1.00 0.00 2 VAL A O 9
ATOM 9556 N N . PHE A 1 3 ? -6.859 0.783 2.549 1.00 0.00 3 PHE A N 9
ATOM 9557 C CA . PHE A 1 3 ? -6.434 -0.609 2.631 1.00 0.00 3 PHE A CA 9
ATOM 9558 C C . PHE A 1 3 ? -7.323 -1.488 1.772 1.00 0.00 3 PHE A C 9
ATOM 9559 O O . PHE A 1 3 ? -6.871 -2.486 1.226 1.00 0.00 3 PHE A O 9
ATOM 9576 N N . GLU A 1 4 ? -8.579 -1.082 1.641 1.00 0.00 4 GLU A N 9
ATOM 9577 C CA . GLU A 1 4 ? -9.524 -1.801 0.811 1.00 0.00 4 GLU A CA 9
ATOM 9578 C C . GLU A 1 4 ? -9.013 -1.772 -0.631 1.00 0.00 4 GLU A C 9
ATOM 9579 O O . GLU A 1 4 ? -9.199 -2.719 -1.394 1.00 0.00 4 GLU A O 9
ATOM 9591 N N . LYS A 1 5 ? -8.384 -0.643 -0.979 1.00 0.00 5 LYS A N 9
ATOM 9592 C CA . LYS A 1 5 ? -7.851 -0.417 -2.319 1.00 0.00 5 LYS A CA 9
ATOM 9593 C C . LYS A 1 5 ? -6.525 -1.133 -2.521 1.00 0.00 5 LYS A C 9
ATOM 9594 O O . LYS A 1 5 ? -6.338 -1.832 -3.518 1.00 0.00 5 LYS A O 9
ATOM 9613 N N . ILE A 1 6 ? -5.617 -0.972 -1.556 1.00 0.00 6 ILE A N 9
ATOM 9614 C CA . ILE A 1 6 ? -4.314 -1.627 -1.614 1.00 0.00 6 ILE A CA 9
ATOM 9615 C C . ILE A 1 6 ? -4.548 -3.139 -1.648 1.00 0.00 6 ILE A C 9
ATOM 9616 O O . ILE A 1 6 ? -3.936 -3.863 -2.436 1.00 0.00 6 ILE A O 9
ATOM 9632 N N . GLN A 1 7 ? -5.498 -3.577 -0.828 1.00 0.00 7 GLN A N 9
ATOM 9633 C CA . GLN A 1 7 ? -5.906 -4.972 -0.786 1.00 0.00 7 GLN A CA 9
ATOM 9634 C C . GLN A 1 7 ? -6.473 -5.335 -2.154 1.00 0.00 7 GLN A C 9
ATOM 9635 O O . GLN A 1 7 ? -6.243 -6.431 -2.646 1.00 0.00 7 GLN A O 9
ATOM 9649 N N . ALA A 1 8 ? -7.211 -4.389 -2.765 1.00 0.00 8 ALA A N 9
ATOM 9650 C CA . ALA A 1 8 ? -7.790 -4.614 -4.085 1.00 0.00 8 ALA A CA 9
ATOM 9651 C C . ALA A 1 8 ? -6.682 -4.874 -5.102 1.00 0.00 8 ALA A C 9
ATOM 9652 O O . ALA A 1 8 ? -6.822 -5.735 -5.969 1.00 0.00 8 ALA A O 9
ATOM 9659 N N . ILE A 1 9 ? -5.582 -4.119 -4.978 1.00 0.00 9 ILE A N 9
ATOM 9660 C CA . ILE A 1 9 ? -4.441 -4.269 -5.882 1.00 0.00 9 ILE A CA 9
ATOM 9661 C C . ILE A 1 9 ? -3.847 -5.677 -5.751 1.00 0.00 9 ILE A C 9
ATOM 9662 O O . ILE A 1 9 ? -3.552 -6.332 -6.746 1.00 0.00 9 ILE A O 9
ATOM 9678 N N . ILE A 1 10 ? -3.626 -6.087 -4.507 1.00 0.00 10 ILE A N 9
ATOM 9679 C CA . ILE A 1 10 ? -3.012 -7.382 -4.210 1.00 0.00 10 ILE A CA 9
ATOM 9680 C C . ILE A 1 10 ? -3.950 -8.525 -4.620 1.00 0.00 10 ILE A C 9
ATOM 9681 O O . ILE A 1 10 ? -3.526 -9.518 -5.210 1.00 0.00 10 ILE A O 9
ATOM 9697 N N . VAL A 1 11 ? -5.221 -8.351 -4.282 1.00 0.00 11 VAL A N 9
ATOM 9698 C CA . VAL A 1 11 ? -6.256 -9.329 -4.576 1.00 0.00 11 VAL A CA 9
ATOM 9699 C C . VAL A 1 11 ? -6.421 -9.499 -6.085 1.00 0.00 11 VAL A C 9
ATOM 9700 O O . VAL A 1 11 ? -6.544 -10.629 -6.563 1.00 0.00 11 VAL A O 9
ATOM 9713 N N . GLU A 1 12 ? -6.457 -8.387 -6.823 1.00 0.00 12 GLU A N 9
ATOM 9714 C CA . GLU A 1 12 ? -6.642 -8.453 -8.272 1.00 0.00 12 GLU A CA 9
ATOM 9715 C C . GLU A 1 12 ? -5.351 -8.878 -8.986 1.00 0.00 12 GLU A C 9
ATOM 9716 O O . GLU A 1 12 ? -5.388 -9.668 -9.932 1.00 0.00 12 GLU A O 9
ATOM 9728 N N . GLU A 1 13 ? -4.222 -8.331 -8.530 1.00 0.00 13 GLU A N 9
ATOM 9729 C CA . GLU A 1 13 ? -2.921 -8.633 -9.130 1.00 0.00 13 GLU A CA 9
ATOM 9730 C C . GLU A 1 13 ? -2.523 -10.093 -8.902 1.00 0.00 13 GLU A C 9
ATOM 9731 O O . GLU A 1 13 ? -2.016 -10.751 -9.813 1.00 0.00 13 GLU A O 9
ATOM 9743 N N . LEU A 1 14 ? -2.738 -10.578 -7.677 1.00 0.00 14 LEU A N 9
ATOM 9744 C CA . LEU A 1 14 ? -2.376 -11.955 -7.328 1.00 0.00 14 LEU A CA 9
ATOM 9745 C C . LEU A 1 14 ? -3.547 -12.924 -7.499 1.00 0.00 14 LEU A C 9
ATOM 9746 O O . LEU A 1 14 ? -3.335 -14.137 -7.601 1.00 0.00 14 LEU A O 9
ATOM 9762 N N . GLY A 1 15 ? -4.773 -12.396 -7.500 1.00 0.00 15 GLY A N 9
ATOM 9763 C CA . GLY A 1 15 ? -5.963 -13.242 -7.621 1.00 0.00 15 GLY A CA 9
ATOM 9764 C C . GLY A 1 15 ? -6.169 -14.047 -6.336 1.00 0.00 15 GLY A C 9
ATOM 9765 O O . GLY A 1 15 ? -6.680 -15.169 -6.367 1.00 0.00 15 GLY A O 9
ATOM 9769 N N . LYS A 1 16 ? -5.756 -13.456 -5.211 1.00 0.00 16 LYS A N 9
ATOM 9770 C CA . LYS A 1 16 ? -5.873 -14.096 -3.905 1.00 0.00 16 LYS A CA 9
ATOM 9771 C C . LYS A 1 16 ? -7.172 -13.644 -3.228 1.00 0.00 16 LYS A C 9
ATOM 9772 O O . LYS A 1 16 ? -7.954 -12.906 -3.828 1.00 0.00 16 LYS A O 9
ATOM 9791 N N . ASP A 1 17 ? -7.394 -14.086 -1.985 1.00 0.00 17 ASP A N 9
ATOM 9792 C CA . ASP A 1 17 ? -8.598 -13.711 -1.245 1.00 0.00 17 ASP A CA 9
ATOM 9793 C C . ASP A 1 17 ? -8.300 -12.570 -0.277 1.00 0.00 17 ASP A C 9
ATOM 9794 O O . ASP A 1 17 ? -7.144 -12.346 0.090 1.00 0.00 17 ASP A O 9
ATOM 9803 N N . ALA A 1 18 ? -9.351 -11.861 0.137 1.00 0.00 18 ALA A N 9
ATOM 9804 C CA . ALA A 1 18 ? -9.203 -10.749 1.074 1.00 0.00 18 ALA A CA 9
ATOM 9805 C C . ALA A 1 18 ? -8.620 -11.246 2.396 1.00 0.00 18 ALA A C 9
ATOM 9806 O O . ALA A 1 18 ? -7.770 -10.582 2.995 1.00 0.00 18 ALA A O 9
ATOM 9813 N N . GLU A 1 19 ? -9.083 -12.420 2.837 1.00 0.00 19 GLU A N 9
ATOM 9814 C CA . GLU A 1 19 ? -8.604 -13.014 4.087 1.00 0.00 19 GLU A CA 9
ATOM 9815 C C . GLU A 1 19 ? -7.108 -13.345 4.008 1.00 0.00 19 GLU A C 9
ATOM 9816 O O . GLU A 1 19 ? -6.408 -13.319 5.024 1.00 0.00 19 GLU A O 9
ATOM 9828 N N . GLU A 1 20 ? -6.630 -13.645 2.796 1.00 0.00 20 GLU A N 9
ATOM 9829 C CA . GLU A 1 20 ? -5.219 -13.973 2.585 1.00 0.00 20 GLU A CA 9
ATOM 9830 C C . GLU A 1 20 ? -4.326 -12.749 2.804 1.00 0.00 20 GLU A C 9
ATOM 9831 O O . GLU A 1 20 ? -3.154 -12.894 3.162 1.00 0.00 20 GLU A O 9
ATOM 9843 N N . VAL A 1 21 ? -4.889 -11.546 2.613 1.00 0.00 21 VAL A N 9
ATOM 9844 C CA . VAL A 1 21 ? -4.128 -10.310 2.821 1.00 0.00 21 VAL A CA 9
ATOM 9845 C C . VAL A 1 21 ? -4.349 -9.834 4.263 1.00 0.00 21 VAL A C 9
ATOM 9846 O O . VAL A 1 21 ? -5.457 -9.430 4.625 1.00 0.00 21 VAL A O 9
ATOM 9859 N N . GLN A 1 22 ? -3.288 -9.895 5.079 1.00 0.00 22 GLN A N 9
ATOM 9860 C CA . GLN A 1 22 ? -3.370 -9.484 6.487 1.00 0.00 22 GLN A CA 9
ATOM 9861 C C . GLN A 1 22 ? -2.295 -8.458 6.834 1.00 0.00 22 GLN A C 9
ATOM 9862 O O . GLN A 1 22 ? -1.151 -8.565 6.390 1.00 0.00 22 GLN A O 9
ATOM 9876 N N . LEU A 1 23 ? -2.692 -7.471 7.636 1.00 0.00 23 LEU A N 9
ATOM 9877 C CA . LEU A 1 23 ? -1.796 -6.395 8.066 1.00 0.00 23 LEU A CA 9
ATOM 9878 C C . LEU A 1 23 ? -0.616 -6.925 8.871 1.00 0.00 23 LEU A C 9
ATOM 9879 O O . LEU A 1 23 ? 0.531 -6.577 8.601 1.00 0.00 23 LEU A O 9
ATOM 9895 N N . THR A 1 24 ? -0.911 -7.764 9.854 1.00 0.00 24 THR A N 9
ATOM 9896 C CA . THR A 1 24 ? 0.124 -8.338 10.716 1.00 0.00 24 THR A CA 9
ATOM 9897 C C . THR A 1 24 ? 1.077 -9.228 9.910 1.00 0.00 24 THR A C 9
ATOM 9898 O O . THR A 1 24 ? 2.278 -9.281 10.186 1.00 0.00 24 THR A O 9
ATOM 9909 N N . THR A 1 25 ? 0.514 -9.950 8.948 1.00 0.00 25 THR A N 9
ATOM 9910 C CA . THR A 1 25 ? 1.274 -10.887 8.123 1.00 0.00 25 THR A CA 9
ATOM 9911 C C . THR A 1 25 ? 2.083 -10.192 7.016 1.00 0.00 25 THR A C 9
ATOM 9912 O O . THR A 1 25 ? 1.741 -9.098 6.567 1.00 0.00 25 THR A O 9
ATOM 9923 N N . ASN A 1 26 ? 3.142 -10.882 6.565 1.00 0.00 26 ASN A N 9
ATOM 9924 C CA . ASN A 1 26 ? 4.006 -10.390 5.483 1.00 0.00 26 ASN A CA 9
ATOM 9925 C C . ASN A 1 26 ? 3.677 -11.156 4.203 1.00 0.00 26 ASN A C 9
ATOM 9926 O O . ASN A 1 26 ? 3.676 -12.381 4.200 1.00 0.00 26 ASN A O 9
ATOM 9937 N N . ILE A 1 27 ? 3.369 -10.424 3.137 1.00 0.00 27 ILE A N 9
ATOM 9938 C CA . ILE A 1 27 ? 3.006 -11.018 1.845 1.00 0.00 27 ILE A CA 9
ATOM 9939 C C . ILE A 1 27 ? 4.194 -11.730 1.187 1.00 0.00 27 ILE A C 9
ATOM 9940 O O . ILE A 1 27 ? 4.010 -12.784 0.575 1.00 0.00 27 ILE A O 9
ATOM 9956 N N . GLN A 1 28 ? 5.388 -11.145 1.274 1.00 0.00 28 GLN A N 9
ATOM 9957 C CA . GLN A 1 28 ? 6.557 -11.749 0.639 1.00 0.00 28 GLN A CA 9
ATOM 9958 C C . GLN A 1 28 ? 6.828 -13.149 1.193 1.00 0.00 28 GLN A C 9
ATOM 9959 O O . GLN A 1 28 ? 7.343 -14.007 0.478 1.00 0.00 28 GLN A O 9
ATOM 9973 N N . GLU A 1 29 ? 6.472 -13.364 2.463 1.00 0.00 29 GLU A N 9
ATOM 9974 C CA . GLU A 1 29 ? 6.677 -14.655 3.113 1.00 0.00 29 GLU A CA 9
ATOM 9975 C C . GLU A 1 29 ? 5.408 -15.505 3.080 1.00 0.00 29 GLU A C 9
ATOM 9976 O O . GLU A 1 29 ? 5.473 -16.719 2.867 1.00 0.00 29 GLU A O 9
ATOM 9988 N N . GLU A 1 30 ? 4.262 -14.860 3.308 1.00 0.00 30 GLU A N 9
ATOM 9989 C CA . GLU A 1 30 ? 2.977 -15.556 3.323 1.00 0.00 30 GLU A CA 9
ATOM 9990 C C . GLU A 1 30 ? 2.623 -16.064 1.935 1.00 0.00 30 GLU A C 9
ATOM 9991 O O . GLU A 1 30 ? 2.263 -17.232 1.761 1.00 0.00 30 GLU A O 9
ATOM 10003 N N . LEU A 1 31 ? 2.712 -15.165 0.963 1.00 0.00 31 LEU A N 9
ATOM 10004 C CA . LEU A 1 31 ? 2.383 -15.495 -0.419 1.00 0.00 31 LEU A CA 9
ATOM 10005 C C . LEU A 1 31 ? 3.632 -15.777 -1.262 1.00 0.00 31 LEU A C 9
ATOM 10006 O O . LEU A 1 31 ? 3.520 -15.983 -2.474 1.00 0.00 31 LEU A O 9
ATOM 10022 N N . ASP A 1 32 ? 4.820 -15.776 -0.629 1.00 0.00 32 ASP A N 9
ATOM 10023 C CA . ASP A 1 32 ? 6.068 -16.026 -1.351 1.00 0.00 32 ASP A CA 9
ATOM 10024 C C . ASP A 1 32 ? 6.207 -15.003 -2.482 1.00 0.00 32 ASP A C 9
ATOM 10025 O O . ASP A 1 32 ? 6.489 -15.348 -3.637 1.00 0.00 32 ASP A O 9
ATOM 10034 N N . ALA A 1 33 ? 5.986 -13.734 -2.128 1.00 0.00 33 ALA A N 9
ATOM 10035 C CA . ALA A 1 33 ? 6.059 -12.647 -3.103 1.00 0.00 33 ALA A CA 9
ATOM 10036 C C . ALA A 1 33 ? 7.486 -12.147 -3.271 1.00 0.00 33 ALA A C 9
ATOM 10037 O O . ALA A 1 33 ? 8.243 -12.044 -2.303 1.00 0.00 33 ALA A O 9
ATOM 10044 N N . ASP A 1 34 ? 7.831 -11.837 -4.519 1.00 0.00 34 ASP A N 9
ATOM 10045 C CA . ASP A 1 34 ? 9.158 -11.339 -4.854 1.00 0.00 34 ASP A CA 9
ATOM 10046 C C . ASP A 1 34 ? 9.133 -9.816 -4.976 1.00 0.00 34 ASP A C 9
ATOM 10047 O O . ASP A 1 34 ? 8.095 -9.185 -4.749 1.00 0.00 34 ASP A O 9
ATOM 10056 N N . SER A 1 35 ? 10.280 -9.236 -5.335 1.00 0.00 35 SER A N 9
ATOM 10057 C CA . SER A 1 35 ? 10.393 -7.787 -5.484 1.00 0.00 35 SER A CA 9
ATOM 10058 C C . SER A 1 35 ? 9.424 -7.277 -6.544 1.00 0.00 35 SER A C 9
ATOM 10059 O O . SER A 1 35 ? 8.842 -6.207 -6.381 1.00 0.00 35 SER A O 9
ATOM 10067 N N . LEU A 1 36 ? 9.270 -8.039 -7.629 1.00 0.00 36 LEU A N 9
ATOM 10068 C CA . LEU A 1 36 ? 8.374 -7.644 -8.717 1.00 0.00 36 LEU A CA 9
ATOM 10069 C C . LEU A 1 36 ? 6.919 -7.581 -8.261 1.00 0.00 36 LEU A C 9
ATOM 10070 O O . LEU A 1 36 ? 6.204 -6.655 -8.625 1.00 0.00 36 LEU A O 9
ATOM 10086 N N . ASP A 1 37 ? 6.480 -8.586 -7.496 1.00 0.00 37 ASP A N 9
ATOM 10087 C CA . ASP A 1 37 ? 5.092 -8.633 -7.032 1.00 0.00 37 ASP A CA 9
ATOM 10088 C C . ASP A 1 37 ? 4.777 -7.421 -6.165 1.00 0.00 37 ASP A C 9
ATOM 10089 O O . ASP A 1 37 ? 3.733 -6.786 -6.327 1.00 0.00 37 ASP A O 9
ATOM 10098 N N . LEU A 1 38 ? 5.700 -7.098 -5.266 1.00 0.00 38 LEU A N 9
ATOM 10099 C CA . LEU A 1 38 ? 5.545 -5.942 -4.379 1.00 0.00 38 LEU A CA 9
ATOM 10100 C C . LEU A 1 38 ? 5.680 -4.646 -5.172 1.00 0.00 38 LEU A C 9
ATOM 10101 O O . LEU A 1 38 ? 4.954 -3.678 -4.939 1.00 0.00 38 LEU A O 9
ATOM 10117 N N . PHE A 1 39 ? 6.614 -4.660 -6.115 1.00 0.00 39 PHE A N 9
ATOM 10118 C CA . PHE A 1 39 ? 6.879 -3.521 -6.972 1.00 0.00 39 PHE A CA 9
ATOM 10119 C C . PHE A 1 39 ? 5.621 -3.185 -7.767 1.00 0.00 39 PHE A C 9
ATOM 10120 O O . PHE A 1 39 ? 5.231 -2.026 -7.848 1.00 0.00 39 PHE A O 9
ATOM 10137 N N . GLN A 1 40 ? 5.007 -4.213 -8.357 1.00 0.00 40 GLN A N 9
ATOM 10138 C CA . GLN A 1 40 ? 3.795 -4.034 -9.151 1.00 0.00 40 GLN A CA 9
ATOM 10139 C C . GLN A 1 40 ? 2.628 -3.547 -8.303 1.00 0.00 40 GLN A C 9
ATOM 10140 O O . GLN A 1 40 ? 1.886 -2.681 -8.736 1.00 0.00 40 GLN A O 9
ATOM 10154 N N . ILE A 1 41 ? 2.487 -4.084 -7.091 1.00 0.00 41 ILE A N 9
ATOM 10155 C CA . ILE A 1 41 ? 1.415 -3.653 -6.181 1.00 0.00 41 ILE A CA 9
ATOM 10156 C C . ILE A 1 41 ? 1.621 -2.164 -5.884 1.00 0.00 41 ILE A C 9
ATOM 10157 O O . ILE A 1 41 ? 0.662 -1.398 -5.807 1.00 0.00 41 ILE A O 9
ATOM 10173 N N . ILE A 1 42 ? 2.889 -1.779 -5.744 1.00 0.00 42 ILE A N 9
ATOM 10174 C CA . ILE A 1 42 ? 3.258 -0.396 -5.491 1.00 0.00 42 ILE A CA 9
ATOM 10175 C C . ILE A 1 42 ? 3.024 0.443 -6.753 1.00 0.00 42 ILE A C 9
ATOM 10176 O O . ILE A 1 42 ? 2.585 1.586 -6.651 1.00 0.00 42 ILE A O 9
ATOM 10192 N N . ASN A 1 43 ? 3.297 -0.128 -7.932 1.00 0.00 43 ASN A N 9
ATOM 10193 C CA . ASN A 1 43 ? 3.058 0.602 -9.176 1.00 0.00 43 ASN A CA 9
ATOM 10194 C C . ASN A 1 43 ? 1.560 0.807 -9.345 1.00 0.00 43 ASN A C 9
ATOM 10195 O O . ASN A 1 43 ? 1.109 1.847 -9.807 1.00 0.00 43 ASN A O 9
ATOM 10206 N N . GLU A 1 44 ? 0.811 -0.223 -8.962 1.00 0.00 44 GLU A N 9
ATOM 10207 C CA . GLU A 1 44 ? -0.635 -0.220 -9.042 1.00 0.00 44 GLU A CA 9
ATOM 10208 C C . GLU A 1 44 ? -1.240 0.760 -8.053 1.00 0.00 44 GLU A C 9
ATOM 10209 O O . GLU A 1 44 ? -2.124 1.523 -8.428 1.00 0.00 44 GLU A O 9
ATOM 10221 N N . ILE A 1 45 ? -0.743 0.770 -6.801 1.00 0.00 45 ILE A N 9
ATOM 10222 C CA . ILE A 1 45 ? -1.256 1.731 -5.829 1.00 0.00 45 ILE A CA 9
ATOM 10223 C C . ILE A 1 45 ? -0.770 3.125 -6.240 1.00 0.00 45 ILE A C 9
ATOM 10224 O O . ILE A 1 45 ? -1.462 4.111 -6.039 1.00 0.00 45 ILE A O 9
ATOM 10240 N N . GLU A 1 46 ? 0.407 3.172 -6.874 1.00 0.00 46 GLU A N 9
ATOM 10241 C CA . GLU A 1 46 ? 0.950 4.420 -7.392 1.00 0.00 46 GLU A CA 9
ATOM 10242 C C . GLU A 1 46 ? 0.015 4.923 -8.502 1.00 0.00 46 GLU A C 9
ATOM 10243 O O . GLU A 1 46 ? -0.291 6.102 -8.596 1.00 0.00 46 GLU A O 9
ATOM 10255 N N . ASP A 1 47 ? -0.454 4.007 -9.337 1.00 0.00 47 ASP A N 9
ATOM 10256 C CA . ASP A 1 47 ? -1.373 4.362 -10.413 1.00 0.00 47 ASP A CA 9
ATOM 10257 C C . ASP A 1 47 ? -2.755 4.717 -9.844 1.00 0.00 47 ASP A C 9
ATOM 10258 O O . ASP A 1 47 ? -3.457 5.575 -10.382 1.00 0.00 47 ASP A O 9
ATOM 10267 N N . GLU A 1 48 ? -3.139 4.014 -8.773 1.00 0.00 48 GLU A N 9
ATOM 10268 C CA . GLU A 1 48 ? -4.447 4.204 -8.140 1.00 0.00 48 GLU A CA 9
ATOM 10269 C C . GLU A 1 48 ? -4.515 5.496 -7.306 1.00 0.00 48 GLU A C 9
ATOM 10270 O O . GLU A 1 48 ? -5.284 6.404 -7.629 1.00 0.00 48 GLU A O 9
ATOM 10282 N N . PHE A 1 49 ? -3.714 5.565 -6.238 1.00 0.00 49 PHE A N 9
ATOM 10283 C CA . PHE A 1 49 ? -3.691 6.748 -5.357 1.00 0.00 49 PHE A CA 9
ATOM 10284 C C . PHE A 1 49 ? -2.538 7.699 -5.675 1.00 0.00 49 PHE A C 9
ATOM 10285 O O . PHE A 1 49 ? -2.558 8.851 -5.235 1.00 0.00 49 PHE A O 9
ATOM 10302 N N . ASP A 1 50 ? -1.510 7.202 -6.377 1.00 0.00 50 ASP A N 9
ATOM 10303 C CA . ASP A 1 50 ? -0.315 8.001 -6.687 1.00 0.00 50 ASP A CA 9
ATOM 10304 C C . ASP A 1 50 ? 0.162 8.719 -5.433 1.00 0.00 50 ASP A C 9
ATOM 10305 O O . ASP A 1 50 ? -0.013 9.927 -5.261 1.00 0.00 50 ASP A O 9
ATOM 10314 N N . VAL A 1 51 ? 0.736 7.912 -4.549 1.00 0.00 51 VAL A N 9
ATOM 10315 C CA . VAL A 1 51 ? 1.234 8.367 -3.259 1.00 0.00 51 VAL A CA 9
ATOM 10316 C C . VAL A 1 51 ? 2.689 7.928 -3.108 1.00 0.00 51 VAL A C 9
ATOM 10317 O O . VAL A 1 51 ? 3.198 7.187 -3.955 1.00 0.00 51 VAL A O 9
ATOM 10330 N N . LYS A 1 52 ? 3.357 8.369 -2.041 1.00 0.00 52 LYS A N 9
ATOM 10331 C CA . LYS A 1 52 ? 4.750 7.979 -1.836 1.00 0.00 52 LYS A CA 9
ATOM 10332 C C . LYS A 1 52 ? 4.820 6.685 -1.031 1.00 0.00 52 LYS A C 9
ATOM 10333 O O . LYS A 1 52 ? 4.735 6.708 0.198 1.00 0.00 52 LYS A O 9
ATOM 10352 N N . ILE A 1 53 ? 4.986 5.562 -1.736 1.00 0.00 53 ILE A N 9
ATOM 10353 C CA . ILE A 1 53 ? 5.079 4.265 -1.074 1.00 0.00 53 ILE A CA 9
ATOM 10354 C C . ILE A 1 53 ? 6.515 3.759 -1.114 1.00 0.00 53 ILE A C 9
ATOM 10355 O O . ILE A 1 53 ? 6.973 3.194 -2.112 1.00 0.00 53 ILE A O 9
ATOM 10371 N N . GLU A 1 54 ? 7.217 3.967 -0.006 1.00 0.00 54 GLU A N 9
ATOM 10372 C CA . GLU A 1 54 ? 8.601 3.525 0.099 1.00 0.00 54 GLU A CA 9
ATOM 10373 C C . GLU A 1 54 ? 8.625 2.009 0.278 1.00 0.00 54 GLU A C 9
ATOM 10374 O O . GLU A 1 54 ? 7.982 1.477 1.186 1.00 0.00 54 GLU A O 9
ATOM 10386 N N . THR A 1 55 ? 9.343 1.321 -0.615 1.00 0.00 55 THR A N 9
ATOM 10387 C CA . THR A 1 55 ? 9.416 -0.142 -0.577 1.00 0.00 55 THR A CA 9
ATOM 10388 C C . THR A 1 55 ? 10.846 -0.631 -0.799 1.00 0.00 55 THR A C 9
ATOM 10389 O O . THR A 1 55 ? 11.775 0.173 -0.919 1.00 0.00 55 THR A O 9
ATOM 10400 N N . GLU A 1 56 ? 11.011 -1.956 -0.818 1.00 0.00 56 GLU A N 9
ATOM 10401 C CA . GLU A 1 56 ? 12.332 -2.563 -0.986 1.00 0.00 56 GLU A CA 9
ATOM 10402 C C . GLU A 1 56 ? 13.294 -2.041 0.092 1.00 0.00 56 GLU A C 9
ATOM 10403 O O . GLU A 1 56 ? 14.514 -2.025 -0.097 1.00 0.00 56 GLU A O 9
ATOM 10415 N N . ASP A 1 57 ? 12.720 -1.629 1.225 1.00 0.00 57 ASP A N 9
ATOM 10416 C CA . ASP A 1 57 ? 13.489 -1.118 2.350 1.00 0.00 57 ASP A CA 9
ATOM 10417 C C . ASP A 1 57 ? 12.878 -1.636 3.656 1.00 0.00 57 ASP A C 9
ATOM 10418 O O . ASP A 1 57 ? 12.784 -0.914 4.656 1.00 0.00 57 ASP A O 9
ATOM 10427 N N . GLY A 1 58 ? 12.471 -2.908 3.629 1.00 0.00 58 GLY A N 9
ATOM 10428 C CA . GLY A 1 58 ? 11.871 -3.552 4.797 1.00 0.00 58 GLY A CA 9
ATOM 10429 C C . GLY A 1 58 ? 10.338 -3.535 4.756 1.00 0.00 58 GLY A C 9
ATOM 10430 O O . GLY A 1 58 ? 9.698 -3.895 5.749 1.00 0.00 58 GLY A O 9
ATOM 10434 N N . ILE A 1 59 ? 9.746 -3.123 3.620 1.00 0.00 59 ILE A N 9
ATOM 10435 C CA . ILE A 1 59 ? 8.282 -3.085 3.504 1.00 0.00 59 ILE A CA 9
ATOM 10436 C C . ILE A 1 59 ? 7.799 -4.209 2.589 1.00 0.00 59 ILE A C 9
ATOM 10437 O O . ILE A 1 59 ? 7.935 -4.135 1.368 1.00 0.00 59 ILE A O 9
ATOM 10453 N N . GLN A 1 60 ? 7.194 -5.214 3.208 1.00 0.00 60 GLN A N 9
ATOM 10454 C CA . GLN A 1 60 ? 6.624 -6.362 2.495 1.00 0.00 60 GLN A CA 9
ATOM 10455 C C . GLN A 1 60 ? 5.431 -6.912 3.289 1.00 0.00 60 GLN A C 9
ATOM 10456 O O . GLN A 1 60 ? 5.067 -8.088 3.171 1.00 0.00 60 GLN A O 9
ATOM 10470 N N . THR A 1 61 ? 4.849 -6.046 4.112 1.00 0.00 61 THR A N 9
ATOM 10471 C CA . THR A 1 61 ? 3.732 -6.394 4.955 1.00 0.00 61 THR A CA 9
ATOM 10472 C C . THR A 1 61 ? 2.583 -5.463 4.648 1.00 0.00 61 THR A C 9
ATOM 10473 O O . THR A 1 61 ? 2.797 -4.275 4.417 1.00 0.00 61 THR A O 9
ATOM 10484 N N . VAL A 1 62 ? 1.372 -6.006 4.631 1.00 0.00 62 VAL A N 9
ATOM 10485 C CA . VAL A 1 62 ? 0.191 -5.208 4.332 1.00 0.00 62 VAL A CA 9
ATOM 10486 C C . VAL A 1 62 ? 0.126 -4.029 5.310 1.00 0.00 62 VAL A C 9
ATOM 10487 O O . VAL A 1 62 ? -0.235 -2.923 4.911 1.00 0.00 62 VAL A O 9
ATOM 10500 N N . GLN A 1 63 ? 0.482 -4.266 6.581 1.00 0.00 63 GLN A N 9
ATOM 10501 C CA . GLN A 1 63 ? 0.460 -3.190 7.571 1.00 0.00 63 GLN A CA 9
ATOM 10502 C C . GLN A 1 63 ? 1.415 -2.050 7.174 1.00 0.00 63 GLN A C 9
ATOM 10503 O O . GLN A 1 63 ? 1.006 -0.896 7.197 1.00 0.00 63 GLN A O 9
ATOM 10517 N N . ASP A 1 64 ? 2.678 -2.360 6.815 1.00 0.00 64 ASP A N 9
ATOM 10518 C CA . ASP A 1 64 ? 3.624 -1.298 6.440 1.00 0.00 64 ASP A CA 9
ATOM 10519 C C . ASP A 1 64 ? 3.261 -0.671 5.098 1.00 0.00 64 ASP A C 9
ATOM 10520 O O . ASP A 1 64 ? 3.357 0.541 4.931 1.00 0.00 64 ASP A O 9
ATOM 10529 N N . LEU A 1 65 ? 2.842 -1.504 4.152 1.00 0.00 65 LEU A N 9
ATOM 10530 C CA . LEU A 1 65 ? 2.457 -1.037 2.818 1.00 0.00 65 LEU A CA 9
ATOM 10531 C C . LEU A 1 65 ? 1.276 -0.073 2.949 1.00 0.00 65 LEU A C 9
ATOM 10532 O O . LEU A 1 65 ? 1.321 1.058 2.471 1.00 0.00 65 LEU A O 9
ATOM 10548 N N . VAL A 1 66 ? 0.227 -0.558 3.605 1.00 0.00 66 VAL A N 9
ATOM 10549 C CA . VAL A 1 66 ? -0.993 0.208 3.825 1.00 0.00 66 VAL A CA 9
ATOM 10550 C C . VAL A 1 66 ? -0.707 1.443 4.673 1.00 0.00 66 VAL A C 9
ATOM 10551 O O . VAL A 1 66 ? -1.186 2.527 4.359 1.00 0.00 66 VAL A O 9
ATOM 10564 N N . THR A 1 67 ? 0.066 1.264 5.738 1.00 0.00 67 THR A N 9
ATOM 10565 C CA . THR A 1 67 ? 0.398 2.384 6.620 1.00 0.00 67 THR A CA 9
ATOM 10566 C C . THR A 1 67 ? 1.160 3.442 5.836 1.00 0.00 67 THR A C 9
ATOM 10567 O O . THR A 1 67 ? 0.917 4.630 6.008 1.00 0.00 67 THR A O 9
ATOM 10578 N N . TYR A 1 68 ? 2.089 2.998 4.995 1.00 0.00 68 TYR A N 9
ATOM 10579 C CA . TYR A 1 68 ? 2.891 3.914 4.201 1.00 0.00 68 TYR A CA 9
ATOM 10580 C C . TYR A 1 68 ? 2.040 4.641 3.161 1.00 0.00 68 TYR A C 9
ATOM 10581 O O . TYR A 1 68 ? 2.084 5.863 3.088 1.00 0.00 68 TYR A O 9
ATOM 10599 N N . VAL A 1 69 ? 1.263 3.892 2.360 1.00 0.00 69 VAL A N 9
ATOM 10600 C CA . VAL A 1 69 ? 0.424 4.524 1.332 1.00 0.00 69 VAL A CA 9
ATOM 10601 C C . VAL A 1 69 ? -0.573 5.455 1.998 1.00 0.00 69 VAL A C 9
ATOM 10602 O O . VAL A 1 69 ? -0.756 6.579 1.575 1.00 0.00 69 VAL A O 9
ATOM 10615 N N . GLU A 1 70 ? -1.224 4.936 3.014 1.00 0.00 70 GLU A N 9
ATOM 10616 C CA . GLU A 1 70 ? -2.253 5.669 3.739 1.00 0.00 70 GLU A CA 9
ATOM 10617 C C . GLU A 1 70 ? -1.687 6.904 4.447 1.00 0.00 70 GLU A C 9
ATOM 10618 O O . GLU A 1 70 ? -2.311 7.969 4.445 1.00 0.00 70 GLU A O 9
ATOM 10630 N N . LYS A 1 71 ? -0.517 6.748 5.069 1.00 0.00 71 LYS A N 9
ATOM 10631 C CA . LYS A 1 71 ? 0.111 7.856 5.791 1.00 0.00 71 LYS A CA 9
ATOM 10632 C C . LYS A 1 71 ? 0.608 8.917 4.814 1.00 0.00 71 LYS A C 9
ATOM 10633 O O . LYS A 1 71 ? 0.430 10.116 5.041 1.00 0.00 71 LYS A O 9
ATOM 10652 N N . GLN A 1 72 ? 1.247 8.455 3.740 1.00 0.00 72 GLN A N 9
ATOM 10653 C CA . GLN A 1 72 ? 1.797 9.363 2.734 1.00 0.00 72 GLN A CA 9
ATOM 10654 C C . GLN A 1 72 ? 0.696 10.005 1.892 1.00 0.00 72 GLN A C 9
ATOM 10655 O O . GLN A 1 72 ? 0.837 11.161 1.478 1.00 0.00 72 GLN A O 9
ATOM 10669 N N . GLN A 1 73 ? -0.390 9.269 1.635 1.00 0.00 73 GLN A N 9
ATOM 10670 C CA . GLN A 1 73 ? -1.494 9.810 0.831 1.00 0.00 73 GLN A CA 9
ATOM 10671 C C . GLN A 1 73 ? -2.197 10.962 1.573 1.00 0.00 73 GLN A C 9
ATOM 10672 O O . GLN A 1 73 ? -2.888 11.775 0.956 1.00 0.00 73 GLN A O 9
ATOM 10686 N N . ALA A 1 74 ? -2.010 11.011 2.896 1.00 0.00 74 ALA A N 9
ATOM 10687 C CA . ALA A 1 74 ? -2.620 12.050 3.723 1.00 0.00 74 ALA A CA 9
ATOM 10688 C C . ALA A 1 74 ? -2.094 13.426 3.328 1.00 0.00 74 ALA A C 9
ATOM 10689 O O . ALA A 1 74 ? -0.913 13.575 3.005 1.00 0.00 74 ALA A O 9
ATOM 10696 N N . ASN A 1 75 ? -2.981 14.421 3.358 1.00 0.00 75 ASN A N 9
ATOM 10697 C CA . ASN A 1 75 ? -2.612 15.789 3.003 1.00 0.00 75 ASN A CA 9
ATOM 10698 C C . ASN A 1 75 ? -3.265 16.788 3.952 1.00 0.00 75 ASN A C 9
ATOM 10699 O O . ASN A 1 75 ? -4.344 16.492 4.438 1.00 0.00 75 ASN A O 9
ATOM 10711 N N . MET A 1 1 ? -10.390 2.483 4.139 1.00 0.00 1 MET A N 10
ATOM 10712 C CA . MET A 1 1 ? -10.823 2.634 2.716 1.00 0.00 1 MET A CA 10
ATOM 10713 C C . MET A 1 1 ? -9.616 2.473 1.802 1.00 0.00 1 MET A C 10
ATOM 10714 O O . MET A 1 1 ? -9.698 1.803 0.773 1.00 0.00 1 MET A O 10
ATOM 10730 N N . VAL A 1 2 ? -8.496 3.092 2.186 1.00 0.00 2 VAL A N 10
ATOM 10731 C CA . VAL A 1 2 ? -7.275 3.001 1.389 1.00 0.00 2 VAL A CA 10
ATOM 10732 C C . VAL A 1 2 ? -6.827 1.545 1.351 1.00 0.00 2 VAL A C 10
ATOM 10733 O O . VAL A 1 2 ? -6.522 1.011 0.285 1.00 0.00 2 VAL A O 10
ATOM 10746 N N . PHE A 1 3 ? -6.800 0.919 2.528 1.00 0.00 3 PHE A N 10
ATOM 10747 C CA . PHE A 1 3 ? -6.395 -0.477 2.633 1.00 0.00 3 PHE A CA 10
ATOM 10748 C C . PHE A 1 3 ? -7.292 -1.357 1.778 1.00 0.00 3 PHE A C 10
ATOM 10749 O O . PHE A 1 3 ? -6.851 -2.373 1.257 1.00 0.00 3 PHE A O 10
ATOM 10766 N N . GLU A 1 4 ? -8.540 -0.931 1.618 1.00 0.00 4 GLU A N 10
ATOM 10767 C CA . GLU A 1 4 ? -9.485 -1.656 0.788 1.00 0.00 4 GLU A CA 10
ATOM 10768 C C . GLU A 1 4 ? -8.964 -1.657 -0.649 1.00 0.00 4 GLU A C 10
ATOM 10769 O O . GLU A 1 4 ? -9.174 -2.606 -1.404 1.00 0.00 4 GLU A O 10
ATOM 10781 N N . LYS A 1 5 ? -8.303 -0.551 -1.008 1.00 0.00 5 LYS A N 10
ATOM 10782 C CA . LYS A 1 5 ? -7.763 -0.353 -2.348 1.00 0.00 5 LYS A CA 10
ATOM 10783 C C . LYS A 1 5 ? -6.420 -1.047 -2.520 1.00 0.00 5 LYS A C 10
ATOM 10784 O O . LYS A 1 5 ? -6.201 -1.761 -3.500 1.00 0.00 5 LYS A O 10
ATOM 10803 N N . ILE A 1 6 ? -5.534 -0.852 -1.544 1.00 0.00 6 ILE A N 10
ATOM 10804 C CA . ILE A 1 6 ? -4.218 -1.481 -1.567 1.00 0.00 6 ILE A CA 10
ATOM 10805 C C . ILE A 1 6 ? -4.423 -3.000 -1.581 1.00 0.00 6 ILE A C 10
ATOM 10806 O O . ILE A 1 6 ? -3.780 -3.726 -2.343 1.00 0.00 6 ILE A O 10
ATOM 10822 N N . GLN A 1 7 ? -5.377 -3.439 -0.767 1.00 0.00 7 GLN A N 10
ATOM 10823 C CA . GLN A 1 7 ? -5.756 -4.841 -0.698 1.00 0.00 7 GLN A CA 10
ATOM 10824 C C . GLN A 1 7 ? -6.372 -5.253 -2.031 1.00 0.00 7 GLN A C 10
ATOM 10825 O O . GLN A 1 7 ? -6.150 -6.365 -2.490 1.00 0.00 7 GLN A O 10
ATOM 10839 N N . ALA A 1 8 ? -7.145 -4.341 -2.650 1.00 0.00 8 ALA A N 10
ATOM 10840 C CA . ALA A 1 8 ? -7.777 -4.634 -3.938 1.00 0.00 8 ALA A CA 10
ATOM 10841 C C . ALA A 1 8 ? -6.711 -4.918 -4.995 1.00 0.00 8 ALA A C 10
ATOM 10842 O O . ALA A 1 8 ? -6.866 -5.825 -5.815 1.00 0.00 8 ALA A O 10
ATOM 10849 N N . ILE A 1 9 ? -5.626 -4.140 -4.951 1.00 0.00 9 ILE A N 10
ATOM 10850 C CA . ILE A 1 9 ? -4.519 -4.309 -5.893 1.00 0.00 9 ILE A CA 10
ATOM 10851 C C . ILE A 1 9 ? -3.900 -5.700 -5.732 1.00 0.00 9 ILE A C 10
ATOM 10852 O O . ILE A 1 9 ? -3.618 -6.380 -6.711 1.00 0.00 9 ILE A O 10
ATOM 10868 N N . ILE A 1 10 ? -3.651 -6.067 -4.480 1.00 0.00 10 ILE A N 10
ATOM 10869 C CA . ILE A 1 10 ? -3.017 -7.343 -4.153 1.00 0.00 10 ILE A CA 10
ATOM 10870 C C . ILE A 1 10 ? -3.958 -8.511 -4.475 1.00 0.00 10 ILE A C 10
ATOM 10871 O O . ILE A 1 10 ? -3.546 -9.517 -5.039 1.00 0.00 10 ILE A O 10
ATOM 10887 N N . VAL A 1 11 ? -5.220 -8.340 -4.107 1.00 0.00 11 VAL A N 10
ATOM 10888 C CA . VAL A 1 11 ? -6.251 -9.340 -4.328 1.00 0.00 11 VAL A CA 10
ATOM 10889 C C . VAL A 1 11 ? -6.438 -9.581 -5.823 1.00 0.00 11 VAL A C 10
ATOM 10890 O O . VAL A 1 11 ? -6.573 -10.726 -6.250 1.00 0.00 11 VAL A O 10
ATOM 10903 N N . GLU A 1 12 ? -6.454 -8.502 -6.606 1.00 0.00 12 GLU A N 10
ATOM 10904 C CA . GLU A 1 12 ? -6.620 -8.612 -8.053 1.00 0.00 12 GLU A CA 10
ATOM 10905 C C . GLU A 1 12 ? -5.330 -9.098 -8.733 1.00 0.00 12 GLU A C 10
ATOM 10906 O O . GLU A 1 12 ? -5.364 -9.982 -9.591 1.00 0.00 12 GLU A O 10
ATOM 10918 N N . GLU A 1 13 ? -4.212 -8.476 -8.361 1.00 0.00 13 GLU A N 10
ATOM 10919 C CA . GLU A 1 13 ? -2.909 -8.797 -8.953 1.00 0.00 13 GLU A CA 10
ATOM 10920 C C . GLU A 1 13 ? -2.521 -10.247 -8.674 1.00 0.00 13 GLU A C 10
ATOM 10921 O O . GLU A 1 13 ? -1.990 -10.936 -9.549 1.00 0.00 13 GLU A O 10
ATOM 10933 N N . LEU A 1 14 ? -2.791 -10.690 -7.454 1.00 0.00 14 LEU A N 10
ATOM 10934 C CA . LEU A 1 14 ? -2.468 -12.066 -7.049 1.00 0.00 14 LEU A CA 10
ATOM 10935 C C . LEU A 1 14 ? -3.659 -13.003 -7.216 1.00 0.00 14 LEU A C 10
ATOM 10936 O O . LEU A 1 14 ? -3.489 -14.227 -7.212 1.00 0.00 14 LEU A O 10
ATOM 10952 N N . GLY A 1 15 ? -4.860 -12.435 -7.322 1.00 0.00 15 GLY A N 10
ATOM 10953 C CA . GLY A 1 15 ? -6.069 -13.246 -7.442 1.00 0.00 15 GLY A CA 10
ATOM 10954 C C . GLY A 1 15 ? -6.231 -14.095 -6.180 1.00 0.00 15 GLY A C 10
ATOM 10955 O O . GLY A 1 15 ? -6.770 -15.202 -6.228 1.00 0.00 15 GLY A O 10
ATOM 10959 N N . LYS A 1 16 ? -5.730 -13.563 -5.057 1.00 0.00 16 LYS A N 10
ATOM 10960 C CA . LYS A 1 16 ? -5.779 -14.261 -3.781 1.00 0.00 16 LYS A CA 10
ATOM 10961 C C . LYS A 1 16 ? -7.008 -13.804 -2.993 1.00 0.00 16 LYS A C 10
ATOM 10962 O O . LYS A 1 16 ? -7.616 -12.785 -3.332 1.00 0.00 16 LYS A O 10
ATOM 10981 N N . ASP A 1 17 ? -7.381 -14.566 -1.962 1.00 0.00 17 ASP A N 10
ATOM 10982 C CA . ASP A 1 17 ? -8.553 -14.243 -1.150 1.00 0.00 17 ASP A CA 10
ATOM 10983 C C . ASP A 1 17 ? -8.235 -13.180 -0.110 1.00 0.00 17 ASP A C 10
ATOM 10984 O O . ASP A 1 17 ? -7.071 -12.967 0.241 1.00 0.00 17 ASP A O 10
ATOM 10993 N N . ALA A 1 18 ? -9.287 -12.527 0.382 1.00 0.00 18 ALA A N 10
ATOM 10994 C CA . ALA A 1 18 ? -9.141 -11.487 1.398 1.00 0.00 18 ALA A CA 10
ATOM 10995 C C . ALA A 1 18 ? -8.501 -12.064 2.661 1.00 0.00 18 ALA A C 10
ATOM 10996 O O . ALA A 1 18 ? -7.674 -11.410 3.302 1.00 0.00 18 ALA A O 10
ATOM 11003 N N . GLU A 1 19 ? -8.894 -13.292 3.006 1.00 0.00 19 GLU A N 10
ATOM 11004 C CA . GLU A 1 19 ? -8.362 -13.970 4.190 1.00 0.00 19 GLU A CA 10
ATOM 11005 C C . GLU A 1 19 ? -6.845 -14.171 4.085 1.00 0.00 19 GLU A C 10
ATOM 11006 O O . GLU A 1 19 ? -6.139 -14.134 5.095 1.00 0.00 19 GLU A O 10
ATOM 11018 N N . GLU A 1 20 ? -6.359 -14.384 2.859 1.00 0.00 20 GLU A N 10
ATOM 11019 C CA . GLU A 1 20 ? -4.928 -14.591 2.622 1.00 0.00 20 GLU A CA 10
ATOM 11020 C C . GLU A 1 20 ? -4.132 -13.301 2.840 1.00 0.00 20 GLU A C 10
ATOM 11021 O O . GLU A 1 20 ? -2.971 -13.345 3.255 1.00 0.00 20 GLU A O 10
ATOM 11033 N N . VAL A 1 21 ? -4.771 -12.158 2.570 1.00 0.00 21 VAL A N 10
ATOM 11034 C CA . VAL A 1 21 ? -4.123 -10.851 2.754 1.00 0.00 21 VAL A CA 10
ATOM 11035 C C . VAL A 1 21 ? -4.434 -10.305 4.148 1.00 0.00 21 VAL A C 10
ATOM 11036 O O . VAL A 1 21 ? -5.595 -10.070 4.486 1.00 0.00 21 VAL A O 10
ATOM 11049 N N . GLN A 1 22 ? -3.383 -10.120 4.956 1.00 0.00 22 GLN A N 10
ATOM 11050 C CA . GLN A 1 22 ? -3.543 -9.614 6.323 1.00 0.00 22 GLN A CA 10
ATOM 11051 C C . GLN A 1 22 ? -2.500 -8.550 6.653 1.00 0.00 22 GLN A C 10
ATOM 11052 O O . GLN A 1 22 ? -1.359 -8.611 6.189 1.00 0.00 22 GLN A O 10
ATOM 11066 N N . LEU A 1 23 ? -2.919 -7.580 7.464 1.00 0.00 23 LEU A N 10
ATOM 11067 C CA . LEU A 1 23 ? -2.053 -6.477 7.880 1.00 0.00 23 LEU A CA 10
ATOM 11068 C C . LEU A 1 23 ? -0.850 -6.982 8.673 1.00 0.00 23 LEU A C 10
ATOM 11069 O O . LEU A 1 23 ? 0.290 -6.616 8.390 1.00 0.00 23 LEU A O 10
ATOM 11085 N N . THR A 1 24 ? -1.122 -7.835 9.653 1.00 0.00 24 THR A N 10
ATOM 11086 C CA . THR A 1 24 ? -0.073 -8.406 10.501 1.00 0.00 24 THR A CA 10
ATOM 11087 C C . THR A 1 24 ? 0.854 -9.318 9.688 1.00 0.00 24 THR A C 10
ATOM 11088 O O . THR A 1 24 ? 2.058 -9.387 9.945 1.00 0.00 24 THR A O 10
ATOM 11099 N N . THR A 1 25 ? 0.263 -10.037 8.742 1.00 0.00 25 THR A N 10
ATOM 11100 C CA . THR A 1 25 ? 0.994 -10.989 7.908 1.00 0.00 25 THR A CA 10
ATOM 11101 C C . THR A 1 25 ? 1.814 -10.290 6.812 1.00 0.00 25 THR A C 10
ATOM 11102 O O . THR A 1 25 ? 1.399 -9.261 6.277 1.00 0.00 25 THR A O 10
ATOM 11113 N N . ASN A 1 26 ? 2.964 -10.888 6.465 1.00 0.00 26 ASN A N 10
ATOM 11114 C CA . ASN A 1 26 ? 3.844 -10.358 5.411 1.00 0.00 26 ASN A CA 10
ATOM 11115 C C . ASN A 1 26 ? 3.532 -11.097 4.109 1.00 0.00 26 ASN A C 10
ATOM 11116 O O . ASN A 1 26 ? 3.504 -12.315 4.100 1.00 0.00 26 ASN A O 10
ATOM 11127 N N . ILE A 1 27 ? 3.279 -10.358 3.033 1.00 0.00 27 ILE A N 10
ATOM 11128 C CA . ILE A 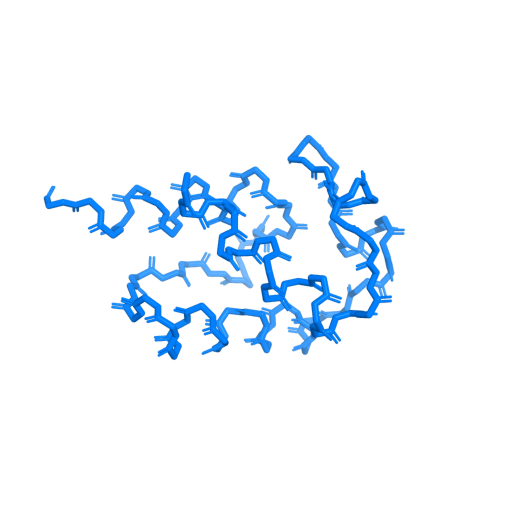1 27 ? 2.946 -10.948 1.727 1.00 0.00 27 ILE A CA 10
ATOM 11129 C C . ILE A 1 27 ? 4.136 -11.693 1.110 1.00 0.00 27 ILE A C 10
ATOM 11130 O O . ILE A 1 27 ? 3.949 -12.744 0.498 1.00 0.00 27 ILE A O 10
ATOM 11146 N N . GLN A 1 28 ? 5.337 -11.130 1.229 1.00 0.00 28 GLN A N 10
ATOM 11147 C CA . GLN A 1 28 ? 6.510 -11.758 0.629 1.00 0.00 28 GLN A CA 10
ATOM 11148 C C . GLN A 1 28 ? 6.742 -13.164 1.194 1.00 0.00 28 GLN A C 10
ATOM 11149 O O . GLN A 1 28 ? 7.242 -14.037 0.485 1.00 0.00 28 GLN A O 10
ATOM 11163 N N . GLU A 1 29 ? 6.352 -13.375 2.455 1.00 0.00 29 GLU A N 10
ATOM 11164 C CA . GLU A 1 29 ? 6.497 -14.686 3.097 1.00 0.00 29 GLU A CA 10
ATOM 11165 C C . GLU A 1 29 ? 5.194 -15.486 3.039 1.00 0.00 29 GLU A C 10
ATOM 11166 O O . GLU A 1 29 ? 5.211 -16.704 2.852 1.00 0.00 29 GLU A O 10
ATOM 11178 N N . GLU A 1 30 ? 4.075 -14.787 3.226 1.00 0.00 30 GLU A N 10
ATOM 11179 C CA . GLU A 1 30 ? 2.755 -15.418 3.224 1.00 0.00 30 GLU A CA 10
ATOM 11180 C C . GLU A 1 30 ? 2.416 -15.961 1.849 1.00 0.00 30 GLU A C 10
ATOM 11181 O O . GLU A 1 30 ? 1.962 -17.100 1.715 1.00 0.00 30 GLU A O 10
ATOM 11193 N N . LEU A 1 31 ? 2.625 -15.124 0.838 1.00 0.00 31 LEU A N 10
ATOM 11194 C CA . LEU A 1 31 ? 2.324 -15.507 -0.539 1.00 0.00 31 LEU A CA 10
ATOM 11195 C C . LEU A 1 31 ? 3.592 -15.787 -1.354 1.00 0.00 31 LEU A C 10
ATOM 11196 O O . LEU A 1 31 ? 3.505 -15.992 -2.568 1.00 0.00 31 LEU A O 10
ATOM 11212 N N . ASP A 1 32 ? 4.766 -15.784 -0.695 1.00 0.00 32 ASP A N 10
ATOM 11213 C CA . ASP A 1 32 ? 6.029 -16.032 -1.395 1.00 0.00 32 ASP A CA 10
ATOM 11214 C C . ASP A 1 32 ? 6.184 -15.009 -2.522 1.00 0.00 32 ASP A C 10
ATOM 11215 O O . ASP A 1 32 ? 6.462 -15.354 -3.678 1.00 0.00 32 ASP A O 10
ATOM 11224 N N . ALA A 1 33 ? 5.968 -13.739 -2.168 1.00 0.00 33 ALA A N 10
ATOM 11225 C CA . ALA A 1 33 ? 6.046 -12.653 -3.139 1.00 0.00 33 ALA A CA 10
ATOM 11226 C C . ALA A 1 33 ? 7.471 -12.152 -3.318 1.00 0.00 33 ALA A C 10
ATOM 11227 O O . ALA A 1 33 ? 8.222 -12.005 -2.352 1.00 0.00 33 ALA A O 10
ATOM 11234 N N . ASP A 1 34 ? 7.816 -11.881 -4.575 1.00 0.00 34 ASP A N 10
ATOM 11235 C CA . ASP A 1 34 ? 9.137 -11.379 -4.925 1.00 0.00 34 ASP A CA 10
ATOM 11236 C C . ASP A 1 34 ? 9.106 -9.859 -5.015 1.00 0.00 34 ASP A C 10
ATOM 11237 O O . ASP A 1 34 ? 8.047 -9.244 -4.851 1.00 0.00 34 ASP A O 10
ATOM 11246 N N . SER A 1 35 ? 10.268 -9.261 -5.270 1.00 0.00 35 SER A N 10
ATOM 11247 C CA . SER A 1 35 ? 10.372 -7.807 -5.373 1.00 0.00 35 SER A CA 10
ATOM 11248 C C . SER A 1 35 ? 9.481 -7.273 -6.488 1.00 0.00 35 SER A C 10
ATOM 11249 O O . SER A 1 35 ? 8.922 -6.185 -6.361 1.00 0.00 35 SER A O 10
ATOM 11257 N N . LEU A 1 36 ? 9.353 -8.038 -7.576 1.00 0.00 36 LEU A N 10
ATOM 11258 C CA . LEU A 1 36 ? 8.521 -7.620 -8.702 1.00 0.00 36 LEU A CA 10
ATOM 11259 C C . LEU A 1 36 ? 7.045 -7.563 -8.326 1.00 0.00 36 LEU A C 10
ATOM 11260 O O . LEU A 1 36 ? 6.345 -6.630 -8.712 1.00 0.00 36 LEU A O 10
ATOM 11276 N N . ASP A 1 37 ? 6.578 -8.576 -7.592 1.00 0.00 37 ASP A N 10
ATOM 11277 C CA . ASP A 1 37 ? 5.174 -8.638 -7.188 1.00 0.00 37 ASP A CA 10
ATOM 11278 C C . ASP A 1 37 ? 4.821 -7.449 -6.308 1.00 0.00 37 ASP A C 10
ATOM 11279 O O . ASP A 1 37 ? 3.778 -6.820 -6.491 1.00 0.00 37 ASP A O 10
ATOM 11288 N N . LEU A 1 38 ? 5.714 -7.137 -5.373 1.00 0.00 38 LEU A N 10
ATOM 11289 C CA . LEU A 1 38 ? 5.518 -5.998 -4.473 1.00 0.00 38 LEU A CA 10
ATOM 11290 C C . LEU A 1 38 ? 5.670 -4.695 -5.242 1.00 0.00 38 LEU A C 10
ATOM 11291 O O . LEU A 1 38 ? 4.919 -3.745 -5.037 1.00 0.00 38 LEU A O 10
ATOM 11307 N N . PHE A 1 39 ? 6.643 -4.681 -6.145 1.00 0.00 39 PHE A N 10
ATOM 11308 C CA . PHE A 1 39 ? 6.919 -3.523 -6.972 1.00 0.00 39 PHE A CA 10
ATOM 11309 C C . PHE A 1 39 ? 5.675 -3.182 -7.787 1.00 0.00 39 PHE A C 10
ATOM 11310 O O . PHE A 1 39 ? 5.273 -2.026 -7.848 1.00 0.00 39 PHE A O 10
ATOM 11327 N N . GLN A 1 40 ? 5.077 -4.203 -8.406 1.00 0.00 40 GLN A N 10
ATOM 11328 C CA . GLN A 1 40 ? 3.875 -4.012 -9.217 1.00 0.00 40 GLN A CA 10
ATOM 11329 C C . GLN A 1 40 ? 2.696 -3.549 -8.382 1.00 0.00 40 GLN A C 10
ATOM 11330 O O . GLN A 1 40 ? 1.946 -2.687 -8.818 1.00 0.00 40 GLN A O 10
ATOM 11344 N N . ILE A 1 41 ? 2.542 -4.111 -7.183 1.00 0.00 41 ILE A N 10
ATOM 11345 C CA . ILE A 1 41 ? 1.448 -3.714 -6.295 1.00 0.00 41 ILE A CA 10
ATOM 11346 C C . ILE A 1 41 ? 1.621 -2.229 -5.960 1.00 0.00 41 ILE A C 10
ATOM 11347 O O . ILE A 1 41 ? 0.650 -1.473 -5.918 1.00 0.00 41 ILE A O 10
ATOM 11363 N N . ILE A 1 42 ? 2.875 -1.835 -5.749 1.00 0.00 42 ILE A N 10
ATOM 11364 C CA . ILE A 1 42 ? 3.214 -0.453 -5.448 1.00 0.00 42 ILE A CA 10
ATOM 11365 C C . ILE A 1 42 ? 3.033 0.409 -6.709 1.00 0.00 42 ILE A C 10
ATOM 11366 O O . ILE A 1 42 ? 2.623 1.562 -6.607 1.00 0.00 42 ILE A O 10
ATOM 11382 N N . ASN A 1 43 ? 3.298 -0.160 -7.888 1.00 0.00 43 ASN A N 10
ATOM 11383 C CA . ASN A 1 43 ? 3.085 0.584 -9.129 1.00 0.00 43 ASN A CA 10
ATOM 11384 C C . ASN A 1 43 ? 1.588 0.799 -9.299 1.00 0.00 43 ASN A C 10
ATOM 11385 O O . ASN A 1 43 ? 1.143 1.849 -9.745 1.00 0.00 43 ASN A O 10
ATOM 11396 N N . GLU A 1 44 ? 0.828 -0.234 -8.927 1.00 0.00 44 GLU A N 10
ATOM 11397 C CA . GLU A 1 44 ? -0.617 -0.216 -9.003 1.00 0.00 44 GLU A CA 10
ATOM 11398 C C . GLU A 1 44 ? -1.208 0.783 -8.022 1.00 0.00 44 GLU A C 10
ATOM 11399 O O . GLU A 1 44 ? -2.097 1.542 -8.402 1.00 0.00 44 GLU A O 10
ATOM 11411 N N . ILE A 1 45 ? -0.701 0.812 -6.773 1.00 0.00 45 ILE A N 10
ATOM 11412 C CA . ILE A 1 45 ? -1.211 1.790 -5.809 1.00 0.00 45 ILE A CA 10
ATOM 11413 C C . ILE A 1 45 ? -0.724 3.174 -6.239 1.00 0.00 45 ILE A C 10
ATOM 11414 O O . ILE A 1 45 ? -1.417 4.162 -6.065 1.00 0.00 45 ILE A O 10
ATOM 11430 N N . GLU A 1 46 ? 0.464 3.206 -6.845 1.00 0.00 46 GLU A N 10
ATOM 11431 C CA . GLU A 1 46 ? 1.017 4.445 -7.365 1.00 0.00 46 GLU A CA 10
ATOM 11432 C C . GLU A 1 46 ? 0.087 4.950 -8.477 1.00 0.00 46 GLU A C 10
ATOM 11433 O O . GLU A 1 46 ? -0.197 6.134 -8.580 1.00 0.00 46 GLU A O 10
ATOM 11445 N N . ASP A 1 47 ? -0.397 4.033 -9.301 1.00 0.00 47 ASP A N 10
ATOM 11446 C CA . ASP A 1 47 ? -1.311 4.389 -10.379 1.00 0.00 47 ASP A CA 10
ATOM 11447 C C . ASP A 1 47 ? -2.703 4.736 -9.829 1.00 0.00 47 ASP A C 10
ATOM 11448 O O . ASP A 1 47 ? -3.409 5.576 -10.393 1.00 0.00 47 ASP A O 10
ATOM 11457 N N . GLU A 1 48 ? -3.104 4.039 -8.757 1.00 0.00 48 GLU A N 10
ATOM 11458 C CA . GLU A 1 48 ? -4.436 4.223 -8.159 1.00 0.00 48 GLU A CA 10
ATOM 11459 C C . GLU A 1 48 ? -4.541 5.500 -7.299 1.00 0.00 48 GLU A C 10
ATOM 11460 O O . GLU A 1 48 ? -5.419 6.335 -7.530 1.00 0.00 48 GLU A O 10
ATOM 11472 N N . PHE A 1 49 ? -3.649 5.638 -6.311 1.00 0.00 49 PHE A N 10
ATOM 11473 C CA . PHE A 1 49 ? -3.647 6.812 -5.414 1.00 0.00 49 PHE A CA 10
ATOM 11474 C C . PHE A 1 49 ? -2.495 7.770 -5.712 1.00 0.00 49 PHE A C 10
ATOM 11475 O O . PHE A 1 49 ? -2.528 8.928 -5.286 1.00 0.00 49 PHE A O 10
ATOM 11492 N N . ASP A 1 50 ? -1.456 7.273 -6.391 1.00 0.00 50 ASP A N 10
ATOM 11493 C CA . ASP A 1 50 ? -0.262 8.071 -6.694 1.00 0.00 50 ASP A CA 10
ATOM 11494 C C . ASP A 1 50 ? 0.210 8.822 -5.454 1.00 0.00 50 ASP A C 10
ATOM 11495 O O . ASP A 1 50 ? 0.042 10.034 -5.317 1.00 0.00 50 ASP A O 10
ATOM 11504 N N . VAL A 1 51 ? 0.793 8.043 -4.549 1.00 0.00 51 VAL A N 10
ATOM 11505 C CA . VAL A 1 51 ? 1.308 8.537 -3.276 1.00 0.00 51 VAL A CA 10
ATOM 11506 C C . VAL A 1 51 ? 2.746 8.048 -3.104 1.00 0.00 51 VAL A C 10
ATOM 11507 O O . VAL A 1 51 ? 3.206 7.214 -3.892 1.00 0.00 51 VAL A O 10
ATOM 11520 N N . LYS A 1 52 ? 3.455 8.557 -2.095 1.00 0.00 52 LYS A N 10
ATOM 11521 C CA . LYS A 1 52 ? 4.839 8.130 -1.876 1.00 0.00 52 LYS A CA 10
ATOM 11522 C C . LYS A 1 52 ? 4.861 6.776 -1.177 1.00 0.00 52 LYS A C 10
ATOM 11523 O O . LYS A 1 52 ? 4.698 6.699 0.044 1.00 0.00 52 LYS A O 10
ATOM 11542 N N . ILE A 1 53 ? 5.067 5.712 -1.958 1.00 0.00 53 ILE A N 10
ATOM 11543 C CA . ILE A 1 53 ? 5.114 4.360 -1.398 1.00 0.00 53 ILE A CA 10
ATOM 11544 C C . ILE A 1 53 ? 6.547 3.845 -1.408 1.00 0.00 53 ILE A C 10
ATOM 11545 O O . ILE A 1 53 ? 7.013 3.287 -2.408 1.00 0.00 53 ILE A O 10
ATOM 11561 N N . GLU A 1 54 ? 7.233 4.035 -0.284 1.00 0.00 54 GLU A N 10
ATOM 11562 C CA . GLU A 1 54 ? 8.614 3.581 -0.157 1.00 0.00 54 GLU A CA 10
ATOM 11563 C C . GLU A 1 54 ? 8.653 2.052 -0.157 1.00 0.00 54 GLU A C 10
ATOM 11564 O O . GLU A 1 54 ? 7.942 1.410 0.620 1.00 0.00 54 GLU A O 10
ATOM 11576 N N . THR A 1 55 ? 9.459 1.479 -1.060 1.00 0.00 55 THR A N 10
ATOM 11577 C CA . THR A 1 55 ? 9.555 0.021 -1.192 1.00 0.00 55 THR A CA 10
ATOM 11578 C C . THR A 1 55 ? 10.993 -0.453 -1.059 1.00 0.00 55 THR A C 10
ATOM 11579 O O . THR A 1 55 ? 11.938 0.298 -1.299 1.00 0.00 55 THR A O 10
ATOM 11590 N N . GLU A 1 56 ? 11.134 -1.716 -0.642 1.00 0.00 56 GLU A N 10
ATOM 11591 C CA . GLU A 1 56 ? 12.445 -2.348 -0.426 1.00 0.00 56 GLU A CA 10
ATOM 11592 C C . GLU A 1 56 ? 13.083 -1.861 0.886 1.00 0.00 56 GLU A C 10
ATOM 11593 O O . GLU A 1 56 ? 14.111 -2.395 1.309 1.00 0.00 56 GLU A O 10
ATOM 11605 N N . ASP A 1 57 ? 12.453 -0.872 1.540 1.00 0.00 57 ASP A N 10
ATOM 11606 C CA . ASP A 1 57 ? 12.950 -0.356 2.808 1.00 0.00 57 ASP A CA 10
ATOM 11607 C C . ASP A 1 57 ? 12.271 -1.097 3.966 1.00 0.00 57 ASP A C 10
ATOM 11608 O O . ASP A 1 57 ? 11.976 -0.511 5.014 1.00 0.00 57 ASP A O 10
ATOM 11617 N N . GLY A 1 58 ? 12.050 -2.402 3.768 1.00 0.00 58 GLY A N 10
ATOM 11618 C CA . GLY A 1 58 ? 11.428 -3.242 4.791 1.00 0.00 58 GLY A CA 10
ATOM 11619 C C . GLY A 1 58 ? 9.905 -3.317 4.650 1.00 0.00 58 GLY A C 10
ATOM 11620 O O . GLY A 1 58 ? 9.231 -3.771 5.580 1.00 0.00 58 GLY A O 10
ATOM 11624 N N . ILE A 1 59 ? 9.362 -2.874 3.506 1.00 0.00 59 ILE A N 10
ATOM 11625 C CA . ILE A 1 59 ? 7.906 -2.910 3.307 1.00 0.00 59 ILE A CA 10
ATOM 11626 C C . ILE A 1 59 ? 7.514 -4.093 2.422 1.00 0.00 59 ILE A C 10
ATOM 11627 O O . ILE A 1 59 ? 7.700 -4.061 1.206 1.00 0.00 59 ILE A O 10
ATOM 11643 N N . GLN A 1 60 ? 6.923 -5.104 3.052 1.00 0.00 60 GLN A N 10
ATOM 11644 C CA . GLN A 1 60 ? 6.434 -6.299 2.358 1.00 0.00 60 GLN A CA 10
ATOM 11645 C C . GLN A 1 60 ? 5.206 -6.858 3.096 1.00 0.00 60 GLN A C 10
ATOM 11646 O O . GLN A 1 60 ? 4.854 -8.032 2.945 1.00 0.00 60 GLN A O 10
ATOM 11660 N N . THR A 1 61 ? 4.588 -6.010 3.917 1.00 0.00 61 THR A N 10
ATOM 11661 C CA . THR A 1 61 ? 3.443 -6.389 4.717 1.00 0.00 61 THR A CA 10
ATOM 11662 C C . THR A 1 61 ? 2.294 -5.444 4.437 1.00 0.00 61 THR A C 10
ATOM 11663 O O . THR A 1 61 ? 2.518 -4.254 4.231 1.00 0.00 61 THR A O 10
ATOM 11674 N N . VAL A 1 62 ? 1.069 -5.970 4.428 1.00 0.00 62 VAL A N 10
ATOM 11675 C CA . VAL A 1 62 ? -0.106 -5.139 4.166 1.00 0.00 62 VAL A CA 10
ATOM 11676 C C . VAL A 1 62 ? -0.136 -3.984 5.177 1.00 0.00 62 VAL A C 10
ATOM 11677 O O . VAL A 1 62 ? -0.454 -2.855 4.805 1.00 0.00 62 VAL A O 10
ATOM 11690 N N . GLN A 1 63 ? 0.202 -4.266 6.443 1.00 0.00 63 GLN A N 10
ATOM 11691 C CA . GLN A 1 63 ? 0.210 -3.209 7.461 1.00 0.00 63 GLN A CA 10
ATOM 11692 C C . GLN A 1 63 ? 1.206 -2.097 7.087 1.00 0.00 63 GLN A C 10
ATOM 11693 O O . GLN A 1 63 ? 0.843 -0.924 7.128 1.00 0.00 63 GLN A O 10
ATOM 11707 N N . ASP A 1 64 ? 2.449 -2.462 6.730 1.00 0.00 64 ASP A N 10
ATOM 11708 C CA . ASP A 1 64 ? 3.456 -1.453 6.374 1.00 0.00 64 ASP A CA 10
ATOM 11709 C C . ASP A 1 64 ? 3.109 -0.740 5.074 1.00 0.00 64 ASP A C 10
ATOM 11710 O O . ASP A 1 64 ? 3.297 0.468 4.960 1.00 0.00 64 ASP A O 10
ATOM 11719 N N . LEU A 1 65 ? 2.607 -1.495 4.104 1.00 0.00 65 LEU A N 10
ATOM 11720 C CA . LEU A 1 65 ? 2.233 -0.939 2.802 1.00 0.00 65 LEU A CA 10
ATOM 11721 C C . LEU A 1 65 ? 1.096 0.058 2.989 1.00 0.00 65 LEU A C 10
ATOM 11722 O O . LEU A 1 65 ? 1.175 1.198 2.538 1.00 0.00 65 LEU A O 10
ATOM 11738 N N . VAL A 1 66 ? 0.046 -0.397 3.659 1.00 0.00 66 VAL A N 10
ATOM 11739 C CA . VAL A 1 66 ? -1.127 0.421 3.927 1.00 0.00 66 VAL A CA 10
ATOM 11740 C C . VAL A 1 66 ? -0.740 1.635 4.761 1.00 0.00 66 VAL A C 10
ATOM 11741 O O . VAL A 1 66 ? -1.155 2.752 4.461 1.00 0.00 66 VAL A O 10
ATOM 11754 N N . THR A 1 67 ? 0.050 1.399 5.800 1.00 0.00 67 THR A N 10
ATOM 11755 C CA . THR A 1 67 ? 0.482 2.480 6.681 1.00 0.00 67 THR A CA 10
ATOM 11756 C C . THR A 1 67 ? 1.298 3.495 5.891 1.00 0.00 67 THR A C 10
ATOM 11757 O O . THR A 1 67 ? 1.140 4.694 6.085 1.00 0.00 67 THR A O 10
ATOM 11768 N N . TYR A 1 68 ? 2.179 3.001 5.027 1.00 0.00 68 TYR A N 10
ATOM 11769 C CA . TYR A 1 68 ? 3.032 3.873 4.228 1.00 0.00 68 TYR A CA 10
ATOM 11770 C C . TYR A 1 68 ? 2.231 4.659 3.186 1.00 0.00 68 TYR A C 10
ATOM 11771 O O . TYR A 1 68 ? 2.350 5.878 3.115 1.00 0.00 68 TYR A O 10
ATOM 11789 N N . VAL A 1 69 ? 1.421 3.962 2.384 1.00 0.00 69 VAL A N 10
ATOM 11790 C CA . VAL A 1 69 ? 0.629 4.636 1.350 1.00 0.00 69 VAL A CA 10
ATOM 11791 C C . VAL A 1 69 ? -0.320 5.619 2.009 1.00 0.00 69 VAL A C 10
ATOM 11792 O O . VAL A 1 69 ? -0.430 6.758 1.584 1.00 0.00 69 VAL A O 10
ATOM 11805 N N . GLU A 1 70 ? -1.013 5.141 3.023 1.00 0.00 70 GLU A N 10
ATOM 11806 C CA . GLU A 1 70 ? -1.992 5.944 3.737 1.00 0.00 70 GLU A CA 10
ATOM 11807 C C . GLU A 1 70 ? -1.342 7.125 4.467 1.00 0.00 70 GLU A C 10
ATOM 11808 O O . GLU A 1 70 ? -1.871 8.240 4.445 1.00 0.00 70 GLU A O 10
ATOM 11820 N N . LYS A 1 71 ? -0.206 6.877 5.127 1.00 0.00 71 LYS A N 10
ATOM 11821 C CA . LYS A 1 71 ? 0.486 7.943 5.859 1.00 0.00 71 LYS A CA 10
ATOM 11822 C C . LYS A 1 71 ? 1.027 8.982 4.884 1.00 0.00 71 LYS A C 10
ATOM 11823 O O . LYS A 1 71 ? 0.886 10.188 5.101 1.00 0.00 71 LYS A O 10
ATOM 11842 N N . GLN A 1 72 ? 1.650 8.489 3.817 1.00 0.00 72 GLN A N 10
ATOM 11843 C CA . GLN A 1 72 ? 2.227 9.362 2.799 1.00 0.00 72 GLN A CA 10
ATOM 11844 C C . GLN A 1 72 ? 1.149 10.111 2.018 1.00 0.00 72 GLN A C 10
ATOM 11845 O O . GLN A 1 72 ? 1.352 11.274 1.657 1.00 0.00 72 GLN A O 10
ATOM 11859 N N . GLN A 1 73 ? 0.014 9.453 1.749 1.00 0.00 73 GLN A N 10
ATOM 11860 C CA . GLN A 1 73 ? -1.066 10.101 0.991 1.00 0.00 73 GLN A CA 10
ATOM 11861 C C . GLN A 1 73 ? -1.692 11.258 1.793 1.00 0.00 73 GLN A C 10
ATOM 11862 O O . GLN A 1 73 ? -2.342 12.136 1.218 1.00 0.00 73 GLN A O 10
ATOM 11876 N N . ALA A 1 74 ? -1.488 11.244 3.113 1.00 0.00 74 ALA A N 10
ATOM 11877 C CA . ALA A 1 74 ? -2.030 12.286 3.987 1.00 0.00 74 ALA A CA 10
ATOM 11878 C C . ALA A 1 74 ? -1.443 13.647 3.627 1.00 0.00 74 ALA A C 10
ATOM 11879 O O . ALA A 1 74 ? -0.251 13.758 3.332 1.00 0.00 74 ALA A O 10
ATOM 11886 N N . ASN A 1 75 ? -2.293 14.676 3.659 1.00 0.00 75 ASN A N 10
ATOM 11887 C CA . ASN A 1 75 ? -1.863 16.038 3.338 1.00 0.00 75 ASN A CA 10
ATOM 11888 C C . ASN A 1 75 ? -1.170 16.086 1.979 1.00 0.00 75 ASN A C 10
ATOM 11889 O O . ASN A 1 75 ? -0.606 17.120 1.660 1.00 0.00 75 ASN A O 10
ATOM 11901 N N . MET A 1 1 ? -10.757 3.946 3.453 1.00 0.00 1 MET A N 11
ATOM 11902 C CA . MET A 1 1 ? -10.717 2.610 2.789 1.00 0.00 1 MET A CA 11
ATOM 11903 C C . MET A 1 1 ? -9.493 2.511 1.873 1.00 0.00 1 MET A C 11
ATOM 11904 O O . MET A 1 1 ? -9.539 1.858 0.824 1.00 0.00 1 MET A O 11
ATOM 11920 N N . VAL A 1 2 ? -8.392 3.135 2.293 1.00 0.00 2 VAL A N 11
ATOM 11921 C CA . VAL A 1 2 ? -7.152 3.083 1.524 1.00 0.00 2 VAL A CA 11
ATOM 11922 C C . VAL A 1 2 ? -6.692 1.627 1.459 1.00 0.00 2 VAL A C 11
ATOM 11923 O O . VAL A 1 2 ? -6.293 1.134 0.402 1.00 0.00 2 VAL A O 11
ATOM 11936 N N . PHE A 1 3 ? -6.744 0.963 2.614 1.00 0.00 3 PHE A N 11
ATOM 11937 C CA . PHE A 1 3 ? -6.325 -0.427 2.724 1.00 0.00 3 PHE A CA 11
ATOM 11938 C C . PHE A 1 3 ? -7.196 -1.327 1.866 1.00 0.00 3 PHE A C 11
ATOM 11939 O O . PHE A 1 3 ? -6.715 -2.312 1.322 1.00 0.00 3 PHE A O 11
ATOM 11956 N N . GLU A 1 4 ? -8.466 -0.960 1.726 1.00 0.00 4 GLU A N 11
ATOM 11957 C CA . GLU A 1 4 ? -9.375 -1.723 0.886 1.00 0.00 4 GLU A CA 11
ATOM 11958 C C . GLU A 1 4 ? -8.872 -1.664 -0.557 1.00 0.00 4 GLU A C 11
ATOM 11959 O O . GLU A 1 4 ? -9.089 -2.588 -1.341 1.00 0.00 4 GLU A O 11
ATOM 11971 N N . LYS A 1 5 ? -8.217 -0.544 -0.893 1.00 0.00 5 LYS A N 11
ATOM 11972 C CA . LYS A 1 5 ? -7.695 -0.311 -2.236 1.00 0.00 5 LYS A CA 11
ATOM 11973 C C . LYS A 1 5 ? -6.354 -1.002 -2.437 1.00 0.00 5 LYS A C 11
ATOM 11974 O O . LYS A 1 5 ? -6.153 -1.705 -3.431 1.00 0.00 5 LYS A O 11
ATOM 11993 N N . ILE A 1 6 ? -5.454 -0.824 -1.473 1.00 0.00 6 ILE A N 11
ATOM 11994 C CA . ILE A 1 6 ? -4.141 -1.462 -1.522 1.00 0.00 6 ILE A CA 11
ATOM 11995 C C . ILE A 1 6 ? -4.359 -2.978 -1.539 1.00 0.00 6 ILE A C 11
ATOM 11996 O O . ILE A 1 6 ? -3.733 -3.708 -2.310 1.00 0.00 6 ILE A O 11
ATOM 12012 N N . GLN A 1 7 ? -5.300 -3.412 -0.706 1.00 0.00 7 GLN A N 11
ATOM 12013 C CA . GLN A 1 7 ? -5.687 -4.808 -0.626 1.00 0.00 7 GLN A CA 11
ATOM 12014 C C . GLN A 1 7 ? -6.301 -5.229 -1.956 1.00 0.00 7 GLN A C 11
ATOM 12015 O O . GLN A 1 7 ? -6.087 -6.347 -2.404 1.00 0.00 7 GLN A O 11
ATOM 12029 N N . ALA A 1 8 ? -7.068 -4.319 -2.584 1.00 0.00 8 ALA A N 11
ATOM 12030 C CA . ALA A 1 8 ? -7.698 -4.619 -3.870 1.00 0.00 8 ALA A CA 11
ATOM 12031 C C . ALA A 1 8 ? -6.628 -4.929 -4.915 1.00 0.00 8 ALA A C 11
ATOM 12032 O O . ALA A 1 8 ? -6.789 -5.841 -5.730 1.00 0.00 8 ALA A O 11
ATOM 12039 N N . ILE A 1 9 ? -5.533 -4.166 -4.868 1.00 0.00 9 ILE A N 11
ATOM 12040 C CA . ILE A 1 9 ? -4.419 -4.356 -5.796 1.00 0.00 9 ILE A CA 11
ATOM 12041 C C . ILE A 1 9 ? -3.806 -5.749 -5.610 1.00 0.00 9 ILE A C 11
ATOM 12042 O O . ILE A 1 9 ? -3.522 -6.447 -6.580 1.00 0.00 9 ILE A O 11
ATOM 12058 N N . ILE A 1 10 ? -3.559 -6.104 -4.352 1.00 0.00 10 ILE A N 11
ATOM 12059 C CA . ILE A 1 10 ? -2.923 -7.380 -4.009 1.00 0.00 10 ILE A CA 11
ATOM 12060 C C . ILE A 1 10 ? -3.870 -8.552 -4.305 1.00 0.00 10 ILE A C 11
ATOM 12061 O O . ILE A 1 10 ? -3.461 -9.574 -4.844 1.00 0.00 10 ILE A O 11
ATOM 12077 N N . VAL A 1 11 ? -5.132 -8.373 -3.937 1.00 0.00 11 VAL A N 11
ATOM 12078 C CA . VAL A 1 11 ? -6.160 -9.382 -4.140 1.00 0.00 11 VAL A CA 11
ATOM 12079 C C . VAL A 1 11 ? -6.343 -9.641 -5.633 1.00 0.00 11 VAL A C 11
ATOM 12080 O O . VAL A 1 11 ? -6.451 -10.791 -6.051 1.00 0.00 11 VAL A O 11
ATOM 12093 N N . GLU A 1 12 ? -6.396 -8.568 -6.421 1.00 0.00 12 GLU A N 11
ATOM 12094 C CA . GLU A 1 12 ? -6.576 -8.688 -7.866 1.00 0.00 12 GLU A CA 11
ATOM 12095 C C . GLU A 1 12 ? -5.296 -9.177 -8.562 1.00 0.00 12 GLU A C 11
ATOM 12096 O O . GLU A 1 12 ? -5.345 -10.073 -9.410 1.00 0.00 12 GLU A O 11
ATOM 12108 N N . GLU A 1 13 ? -4.169 -8.556 -8.219 1.00 0.00 13 GLU A N 11
ATOM 12109 C CA . GLU A 1 13 ? -2.878 -8.891 -8.831 1.00 0.00 13 GLU A CA 11
ATOM 12110 C C . GLU A 1 13 ? -2.465 -10.323 -8.494 1.00 0.00 13 GLU A C 11
ATOM 12111 O O . GLU A 1 13 ? -1.941 -11.047 -9.345 1.00 0.00 13 GLU A O 11
ATOM 12123 N N . LEU A 1 14 ? -2.699 -10.705 -7.248 1.00 0.00 14 LEU A N 11
ATOM 12124 C CA . LEU A 1 14 ? -2.348 -12.047 -6.769 1.00 0.00 14 LEU A CA 11
ATOM 12125 C C . LEU A 1 14 ? -3.488 -13.038 -7.009 1.00 0.00 14 LEU A C 11
ATOM 12126 O O . LEU A 1 14 ? -3.254 -14.245 -7.119 1.00 0.00 14 LEU A O 11
ATOM 12142 N N . GLY A 1 15 ? -4.719 -12.524 -7.070 1.00 0.00 15 GLY A N 11
ATOM 12143 C CA . GLY A 1 15 ? -5.890 -13.374 -7.271 1.00 0.00 15 GLY A CA 11
ATOM 12144 C C . GLY A 1 15 ? -6.155 -14.217 -6.025 1.00 0.00 15 GLY A C 11
ATOM 12145 O O . GLY A 1 15 ? -6.612 -15.359 -6.126 1.00 0.00 15 GLY A O 11
ATOM 12149 N N . LYS A 1 16 ? -5.847 -13.646 -4.855 1.00 0.00 16 LYS A N 11
ATOM 12150 C CA . LYS A 1 16 ? -6.032 -14.345 -3.587 1.00 0.00 16 LYS A CA 11
ATOM 12151 C C . LYS A 1 16 ? -7.359 -13.923 -2.948 1.00 0.00 16 LYS A C 11
ATOM 12152 O O . LYS A 1 16 ? -8.070 -13.080 -3.500 1.00 0.00 16 LYS A O 11
ATOM 12171 N N . ASP A 1 17 ? -7.687 -14.513 -1.795 1.00 0.00 17 ASP A N 11
ATOM 12172 C CA . ASP A 1 17 ? -8.930 -14.197 -1.094 1.00 0.00 17 ASP A CA 11
ATOM 12173 C C . ASP A 1 17 ? -8.688 -13.182 0.017 1.00 0.00 17 ASP A C 11
ATOM 12174 O O . ASP A 1 17 ? -7.548 -12.963 0.433 1.00 0.00 17 ASP A O 11
ATOM 12183 N N . ALA A 1 18 ? -9.774 -12.571 0.493 1.00 0.00 18 ALA A N 11
ATOM 12184 C CA . ALA A 1 18 ? -9.694 -11.577 1.562 1.00 0.00 18 ALA A CA 11
ATOM 12185 C C . ALA A 1 18 ? -9.107 -12.193 2.833 1.00 0.00 18 ALA A C 11
ATOM 12186 O O . ALA A 1 18 ? -8.320 -11.553 3.535 1.00 0.00 18 ALA A O 11
ATOM 12193 N N . GLU A 1 19 ? -9.501 -13.438 3.119 1.00 0.00 19 GLU A N 11
ATOM 12194 C CA . GLU A 1 19 ? -9.011 -14.140 4.310 1.00 0.00 19 GLU A CA 11
ATOM 12195 C C . GLU A 1 19 ? -7.505 -14.417 4.213 1.00 0.00 19 GLU A C 11
ATOM 12196 O O . GLU A 1 19 ? -6.806 -14.422 5.229 1.00 0.00 19 GLU A O 11
ATOM 12208 N N . GLU A 1 20 ? -7.021 -14.644 2.988 1.00 0.00 20 GLU A N 11
ATOM 12209 C CA . GLU A 1 20 ? -5.599 -14.919 2.759 1.00 0.00 20 GLU A CA 11
ATOM 12210 C C . GLU A 1 20 ? -4.739 -13.679 3.019 1.00 0.00 20 GLU A C 11
ATOM 12211 O O . GLU A 1 20 ? -3.581 -13.796 3.426 1.00 0.00 20 GLU A O 11
ATOM 12223 N N . VAL A 1 21 ? -5.317 -12.499 2.783 1.00 0.00 21 VAL A N 11
ATOM 12224 C CA . VAL A 1 21 ? -4.609 -11.233 2.993 1.00 0.00 21 VAL A CA 11
ATOM 12225 C C . VAL A 1 21 ? -4.887 -10.687 4.391 1.00 0.00 21 VAL A C 11
ATOM 12226 O O . VAL A 1 21 ? -6.036 -10.665 4.839 1.00 0.00 21 VAL A O 11
ATOM 12239 N N . GLN A 1 22 ? -3.824 -10.247 5.072 1.00 0.00 22 GLN A N 11
ATOM 12240 C CA . GLN A 1 22 ? -3.952 -9.697 6.423 1.00 0.00 22 GLN A CA 11
ATOM 12241 C C . GLN A 1 22 ? -2.864 -8.659 6.684 1.00 0.00 22 GLN A C 11
ATOM 12242 O O . GLN A 1 22 ? -1.766 -8.737 6.133 1.00 0.00 22 GLN A O 11
ATOM 12256 N N . LEU A 1 23 ? -3.199 -7.680 7.513 1.00 0.00 23 LEU A N 11
ATOM 12257 C CA . LEU A 1 23 ? -2.272 -6.599 7.851 1.00 0.00 23 LEU A CA 11
ATOM 12258 C C . LEU A 1 23 ? -1.024 -7.136 8.541 1.00 0.00 23 LEU A C 11
ATOM 12259 O O . LEU A 1 23 ? 0.097 -6.745 8.217 1.00 0.00 23 LEU A O 11
ATOM 12275 N N . THR A 1 24 ? -1.239 -8.030 9.495 1.00 0.00 24 THR A N 11
ATOM 12276 C CA . THR A 1 24 ? -0.151 -8.628 10.267 1.00 0.00 24 THR A CA 11
ATOM 12277 C C . THR A 1 24 ? 0.766 -9.473 9.376 1.00 0.00 24 THR A C 11
ATOM 12278 O O . THR A 1 24 ? 1.976 -9.540 9.607 1.00 0.00 24 THR A O 11
ATOM 12289 N N . THR A 1 25 ? 0.168 -10.155 8.405 1.00 0.00 25 THR A N 11
ATOM 12290 C CA . THR A 1 25 ? 0.909 -11.052 7.518 1.00 0.00 25 THR A CA 11
ATOM 12291 C C . THR A 1 25 ? 1.813 -10.300 6.528 1.00 0.00 25 THR A C 11
ATOM 12292 O O . THR A 1 25 ? 1.471 -9.214 6.062 1.00 0.00 25 THR A O 11
ATOM 12303 N N . ASN A 1 26 ? 2.928 -10.941 6.164 1.00 0.00 26 ASN A N 11
ATOM 12304 C CA . ASN A 1 26 ? 3.857 -10.390 5.177 1.00 0.00 26 ASN A CA 11
ATOM 12305 C C . ASN A 1 26 ? 3.554 -11.069 3.849 1.00 0.00 26 ASN A C 11
ATOM 12306 O O . ASN A 1 26 ? 3.472 -12.284 3.798 1.00 0.00 26 ASN A O 11
ATOM 12317 N N . ILE A 1 27 ? 3.342 -10.283 2.802 1.00 0.00 27 ILE A N 11
ATOM 12318 C CA . ILE A 1 27 ? 2.999 -10.822 1.480 1.00 0.00 27 ILE A CA 11
ATOM 12319 C C . ILE A 1 27 ? 4.174 -11.584 0.852 1.00 0.00 27 ILE A C 11
ATOM 12320 O O . ILE A 1 27 ? 3.960 -12.604 0.196 1.00 0.00 27 ILE A O 11
ATOM 12336 N N . GLN A 1 28 ? 5.395 -11.075 1.017 1.00 0.00 28 GLN A N 11
ATOM 12337 C CA . GLN A 1 28 ? 6.557 -11.730 0.418 1.00 0.00 28 GLN A CA 11
ATOM 12338 C C . GLN A 1 28 ? 6.746 -13.149 0.968 1.00 0.00 28 GLN A C 11
ATOM 12339 O O . GLN A 1 28 ? 7.224 -14.029 0.252 1.00 0.00 28 GLN A O 11
ATOM 12353 N N . GLU A 1 29 ? 6.352 -13.363 2.229 1.00 0.00 29 GLU A N 11
ATOM 12354 C CA . GLU A 1 29 ? 6.467 -14.683 2.860 1.00 0.00 29 GLU A CA 11
ATOM 12355 C C . GLU A 1 29 ? 5.154 -15.460 2.792 1.00 0.00 29 GLU A C 11
ATOM 12356 O O . GLU A 1 29 ? 5.159 -16.679 2.601 1.00 0.00 29 GLU A O 11
ATOM 12368 N N . GLU A 1 30 ? 4.036 -14.752 2.969 1.00 0.00 30 GLU A N 11
ATOM 12369 C CA . GLU A 1 30 ? 2.717 -15.382 2.947 1.00 0.00 30 GLU A CA 11
ATOM 12370 C C . GLU A 1 30 ? 2.363 -15.831 1.540 1.00 0.00 30 GLU A C 11
ATOM 12371 O O . GLU A 1 30 ? 1.877 -16.947 1.336 1.00 0.00 30 GLU A O 11
ATOM 12383 N N . LEU A 1 31 ? 2.602 -14.944 0.580 1.00 0.00 31 LEU A N 11
ATOM 12384 C CA . LEU A 1 31 ? 2.302 -15.230 -0.821 1.00 0.00 31 LEU A CA 11
ATOM 12385 C C . LEU A 1 31 ? 3.567 -15.605 -1.606 1.00 0.00 31 LEU A C 11
ATOM 12386 O O . LEU A 1 31 ? 3.496 -15.791 -2.823 1.00 0.00 31 LEU A O 11
ATOM 12402 N N . ASP A 1 32 ? 4.724 -15.686 -0.922 1.00 0.00 32 ASP A N 11
ATOM 12403 C CA . ASP A 1 32 ? 5.985 -16.006 -1.598 1.00 0.00 32 ASP A CA 11
ATOM 12404 C C . ASP A 1 32 ? 6.224 -14.978 -2.710 1.00 0.00 32 ASP A C 11
ATOM 12405 O O . ASP A 1 32 ? 6.576 -15.323 -3.845 1.00 0.00 32 ASP A O 11
ATOM 12414 N N . ALA A 1 33 ? 5.999 -13.708 -2.364 1.00 0.00 33 ALA A N 11
ATOM 12415 C CA . ALA A 1 33 ? 6.150 -12.613 -3.318 1.00 0.00 33 ALA A CA 11
ATOM 12416 C C . ALA A 1 33 ? 7.590 -12.122 -3.388 1.00 0.00 33 ALA A C 11
ATOM 12417 O O . ALA A 1 33 ? 8.296 -12.065 -2.379 1.00 0.00 33 ALA A O 11
ATOM 12424 N N . ASP A 1 34 ? 7.996 -11.757 -4.600 1.00 0.00 34 ASP A N 11
ATOM 12425 C CA . ASP A 1 34 ? 9.336 -11.250 -4.848 1.00 0.00 34 ASP A CA 11
ATOM 12426 C C . ASP A 1 34 ? 9.296 -9.725 -4.957 1.00 0.00 34 ASP A C 11
ATOM 12427 O O . ASP A 1 34 ? 8.239 -9.115 -4.765 1.00 0.00 34 ASP A O 11
ATOM 12436 N N . SER A 1 35 ? 10.443 -9.121 -5.262 1.00 0.00 35 SER A N 11
ATOM 12437 C CA . SER A 1 35 ? 10.532 -7.670 -5.391 1.00 0.00 35 SER A CA 11
ATOM 12438 C C . SER A 1 35 ? 9.584 -7.172 -6.474 1.00 0.00 35 SER A C 11
ATOM 12439 O O . SER A 1 35 ? 8.966 -6.123 -6.313 1.00 0.00 35 SER A O 11
ATOM 12447 N N . LEU A 1 36 ? 9.480 -7.926 -7.569 1.00 0.00 36 LEU A N 11
ATOM 12448 C CA . LEU A 1 36 ? 8.603 -7.544 -8.673 1.00 0.00 36 LEU A CA 11
ATOM 12449 C C . LEU A 1 36 ? 7.135 -7.524 -8.258 1.00 0.00 36 LEU A C 11
ATOM 12450 O O . LEU A 1 36 ? 6.396 -6.627 -8.655 1.00 0.00 36 LEU A O 11
ATOM 12466 N N . ASP A 1 37 ? 6.714 -8.528 -7.484 1.00 0.00 37 ASP A N 11
ATOM 12467 C CA . ASP A 1 37 ? 5.319 -8.617 -7.049 1.00 0.00 37 ASP A CA 11
ATOM 12468 C C . ASP A 1 37 ? 4.942 -7.403 -6.216 1.00 0.00 37 ASP A C 11
ATOM 12469 O O . ASP A 1 37 ? 3.884 -6.805 -6.420 1.00 0.00 37 ASP A O 11
ATOM 12478 N N . LEU A 1 38 ? 5.832 -7.031 -5.297 1.00 0.00 38 LEU A N 11
ATOM 12479 C CA . LEU A 1 38 ? 5.606 -5.858 -4.445 1.00 0.00 38 LEU A CA 11
ATOM 12480 C C . LEU A 1 38 ? 5.739 -4.578 -5.262 1.00 0.00 38 LEU A C 11
ATOM 12481 O O . LEU A 1 38 ? 4.975 -3.632 -5.090 1.00 0.00 38 LEU A O 11
ATOM 12497 N N . PHE A 1 39 ? 6.713 -4.583 -6.165 1.00 0.00 39 PHE A N 11
ATOM 12498 C CA . PHE A 1 39 ? 6.977 -3.451 -7.035 1.00 0.00 39 PHE A CA 11
ATOM 12499 C C . PHE A 1 39 ? 5.731 -3.147 -7.858 1.00 0.00 39 PHE A C 11
ATOM 12500 O O . PHE A 1 39 ? 5.329 -1.994 -7.968 1.00 0.00 39 PHE A O 11
ATOM 12517 N N . GLN A 1 40 ? 5.127 -4.195 -8.422 1.00 0.00 40 GLN A N 11
ATOM 12518 C CA . GLN A 1 40 ? 3.914 -4.046 -9.224 1.00 0.00 40 GLN A CA 11
ATOM 12519 C C . GLN A 1 40 ? 2.743 -3.567 -8.384 1.00 0.00 40 GLN A C 11
ATOM 12520 O O . GLN A 1 40 ? 1.981 -2.720 -8.828 1.00 0.00 40 GLN A O 11
ATOM 12534 N N . ILE A 1 41 ? 2.618 -4.096 -7.165 1.00 0.00 41 ILE A N 11
ATOM 12535 C CA . ILE A 1 41 ? 1.540 -3.681 -6.263 1.00 0.00 41 ILE A CA 11
ATOM 12536 C C . ILE A 1 41 ? 1.719 -2.187 -5.971 1.00 0.00 41 ILE A C 11
ATOM 12537 O O . ILE A 1 41 ? 0.749 -1.433 -5.922 1.00 0.00 41 ILE A O 11
ATOM 12553 N N . ILE A 1 42 ? 2.979 -1.782 -5.805 1.00 0.00 42 ILE A N 11
ATOM 12554 C CA . ILE A 1 42 ? 3.323 -0.389 -5.553 1.00 0.00 42 ILE A CA 11
ATOM 12555 C C . ILE A 1 42 ? 3.079 0.429 -6.832 1.00 0.00 42 ILE A C 11
ATOM 12556 O O . ILE A 1 42 ? 2.637 1.571 -6.751 1.00 0.00 42 ILE A O 11
ATOM 12572 N N . ASN A 1 43 ? 3.331 -0.165 -8.003 1.00 0.00 43 ASN A N 11
ATOM 12573 C CA . ASN A 1 43 ? 3.061 0.535 -9.256 1.00 0.00 43 ASN A CA 11
ATOM 12574 C C . ASN A 1 43 ? 1.559 0.753 -9.362 1.00 0.00 43 ASN A C 11
ATOM 12575 O O . ASN A 1 43 ? 1.095 1.797 -9.808 1.00 0.00 43 ASN A O 11
ATOM 12586 N N . GLU A 1 44 ? 0.820 -0.271 -8.942 1.00 0.00 44 GLU A N 11
ATOM 12587 C CA . GLU A 1 44 ? -0.628 -0.260 -8.957 1.00 0.00 44 GLU A CA 11
ATOM 12588 C C . GLU A 1 44 ? -1.191 0.754 -7.975 1.00 0.00 44 GLU A C 11
ATOM 12589 O O . GLU A 1 44 ? -2.098 1.497 -8.339 1.00 0.00 44 GLU A O 11
ATOM 12601 N N . ILE A 1 45 ? -0.646 0.811 -6.745 1.00 0.00 45 ILE A N 11
ATOM 12602 C CA . ILE A 1 45 ? -1.134 1.799 -5.782 1.00 0.00 45 ILE A CA 11
ATOM 12603 C C . ILE A 1 45 ? -0.679 3.183 -6.245 1.00 0.00 45 ILE A C 11
ATOM 12604 O O . ILE A 1 45 ? -1.378 4.168 -6.052 1.00 0.00 45 ILE A O 11
ATOM 12620 N N . GLU A 1 46 ? 0.481 3.220 -6.902 1.00 0.00 46 GLU A N 11
ATOM 12621 C CA . GLU A 1 46 ? 1.000 4.458 -7.458 1.00 0.00 46 GLU A CA 11
ATOM 12622 C C . GLU A 1 46 ? 0.028 4.935 -8.547 1.00 0.00 46 GLU A C 11
ATOM 12623 O O . GLU A 1 46 ? -0.292 6.112 -8.643 1.00 0.00 46 GLU A O 11
ATOM 12635 N N . ASP A 1 47 ? -0.449 4.001 -9.360 1.00 0.00 47 ASP A N 11
ATOM 12636 C CA . ASP A 1 47 ? -1.399 4.332 -10.417 1.00 0.00 47 ASP A CA 11
ATOM 12637 C C . ASP A 1 47 ? -2.785 4.650 -9.837 1.00 0.00 47 ASP A C 11
ATOM 12638 O O . ASP A 1 47 ? -3.525 5.464 -10.394 1.00 0.00 47 ASP A O 11
ATOM 12647 N N . GLU A 1 48 ? -3.139 3.965 -8.742 1.00 0.00 48 GLU A N 11
ATOM 12648 C CA . GLU A 1 48 ? -4.454 4.132 -8.111 1.00 0.00 48 GLU A CA 11
ATOM 12649 C C . GLU A 1 48 ? -4.552 5.423 -7.277 1.00 0.00 48 GLU A C 11
ATOM 12650 O O . GLU A 1 48 ? -5.414 6.266 -7.536 1.00 0.00 48 GLU A O 11
ATOM 12662 N N . PHE A 1 49 ? -3.677 5.560 -6.277 1.00 0.00 49 PHE A N 11
ATOM 12663 C CA . PHE A 1 49 ? -3.673 6.744 -5.397 1.00 0.00 49 PHE A CA 11
ATOM 12664 C C . PHE A 1 49 ? -2.556 7.726 -5.739 1.00 0.00 49 PHE A C 11
ATOM 12665 O O . PHE A 1 49 ? -2.612 8.886 -5.326 1.00 0.00 49 PHE A O 11
ATOM 12682 N N . ASP A 1 50 ? -1.517 7.247 -6.435 1.00 0.00 50 ASP A N 11
ATOM 12683 C CA . ASP A 1 50 ? -0.351 8.075 -6.771 1.00 0.00 50 ASP A CA 11
ATOM 12684 C C . ASP A 1 50 ? 0.108 8.860 -5.545 1.00 0.00 50 ASP A C 11
ATOM 12685 O O . ASP A 1 50 ? -0.114 10.065 -5.418 1.00 0.00 50 ASP A O 11
ATOM 12694 N N . VAL A 1 51 ? 0.727 8.114 -4.636 1.00 0.00 51 VAL A N 11
ATOM 12695 C CA . VAL A 1 51 ? 1.222 8.647 -3.369 1.00 0.00 51 VAL A CA 11
ATOM 12696 C C . VAL A 1 51 ? 2.729 8.423 -3.292 1.00 0.00 51 VAL A C 11
ATOM 12697 O O . VAL A 1 51 ? 3.294 7.748 -4.163 1.00 0.00 51 VAL A O 11
ATOM 12710 N N . LYS A 1 52 ? 3.379 8.965 -2.260 1.00 0.00 52 LYS A N 11
ATOM 12711 C CA . LYS A 1 52 ? 4.820 8.773 -2.126 1.00 0.00 52 LYS A CA 11
ATOM 12712 C C . LYS A 1 52 ? 5.072 7.322 -1.733 1.00 0.00 52 LYS A C 11
ATOM 12713 O O . LYS A 1 52 ? 4.928 6.946 -0.569 1.00 0.00 52 LYS A O 11
ATOM 12732 N N . ILE A 1 53 ? 5.406 6.511 -2.734 1.00 0.00 53 ILE A N 11
ATOM 12733 C CA . ILE A 1 53 ? 5.637 5.077 -2.528 1.00 0.00 53 ILE A CA 11
ATOM 12734 C C . ILE A 1 53 ? 7.072 4.765 -2.127 1.00 0.00 53 ILE A C 11
ATOM 12735 O O . ILE A 1 53 ? 7.989 4.816 -2.950 1.00 0.00 53 ILE A O 11
ATOM 12751 N N . GLU A 1 54 ? 7.243 4.393 -0.858 1.00 0.00 54 GLU A N 11
ATOM 12752 C CA . GLU A 1 54 ? 8.556 4.011 -0.342 1.00 0.00 54 GLU A CA 11
ATOM 12753 C C . GLU A 1 54 ? 8.556 2.505 -0.104 1.00 0.00 54 GLU A C 11
ATOM 12754 O O . GLU A 1 54 ? 7.743 2.001 0.676 1.00 0.00 54 GLU A O 11
ATOM 12766 N N . THR A 1 55 ? 9.445 1.788 -0.799 1.00 0.00 55 THR A N 11
ATOM 12767 C CA . THR A 1 55 ? 9.506 0.330 -0.674 1.00 0.00 55 THR A CA 11
ATOM 12768 C C . THR A 1 55 ? 10.936 -0.181 -0.630 1.00 0.00 55 THR A C 11
ATOM 12769 O O . THR A 1 55 ? 11.892 0.589 -0.744 1.00 0.00 55 THR A O 11
ATOM 12780 N N . GLU A 1 56 ? 11.061 -1.494 -0.417 1.00 0.00 56 GLU A N 11
ATOM 12781 C CA . GLU A 1 56 ? 12.371 -2.138 -0.301 1.00 0.00 56 GLU A CA 11
ATOM 12782 C C . GLU A 1 56 ? 13.133 -1.562 0.900 1.00 0.00 56 GLU A C 11
ATOM 12783 O O . GLU A 1 56 ? 14.359 -1.662 0.975 1.00 0.00 56 GLU A O 11
ATOM 12795 N N . ASP A 1 57 ? 12.381 -0.981 1.849 1.00 0.00 57 ASP A N 11
ATOM 12796 C CA . ASP A 1 57 ? 12.961 -0.413 3.061 1.00 0.00 57 ASP A CA 11
ATOM 12797 C C . ASP A 1 57 ? 12.558 -1.262 4.270 1.00 0.00 57 ASP A C 11
ATOM 12798 O O . ASP A 1 57 ? 12.460 -0.763 5.395 1.00 0.00 57 ASP A O 11
ATOM 12807 N N . GLY A 1 58 ? 12.303 -2.551 4.015 1.00 0.00 58 GLY A N 11
ATOM 12808 C CA . GLY A 1 58 ? 11.880 -3.478 5.061 1.00 0.00 58 GLY A CA 11
ATOM 12809 C C . GLY A 1 58 ? 10.354 -3.644 5.080 1.00 0.00 58 GLY A C 11
ATOM 12810 O O . GLY A 1 58 ? 9.810 -4.251 6.006 1.00 0.00 58 GLY A O 11
ATOM 12814 N N . ILE A 1 59 ? 9.670 -3.091 4.062 1.00 0.00 59 ILE A N 11
ATOM 12815 C CA . ILE A 1 59 ? 8.213 -3.175 3.989 1.00 0.00 59 ILE A CA 11
ATOM 12816 C C . ILE A 1 59 ? 7.759 -4.190 2.933 1.00 0.00 59 ILE A C 11
ATOM 12817 O O . ILE A 1 59 ? 7.930 -3.986 1.730 1.00 0.00 59 ILE A O 11
ATOM 12833 N N . GLN A 1 60 ? 7.151 -5.267 3.416 1.00 0.00 60 GLN A N 11
ATOM 12834 C CA . GLN A 1 60 ? 6.610 -6.331 2.560 1.00 0.00 60 GLN A CA 11
ATOM 12835 C C . GLN A 1 60 ? 5.352 -6.913 3.222 1.00 0.00 60 GLN A C 11
ATOM 12836 O O . GLN A 1 60 ? 5.027 -8.095 3.063 1.00 0.00 60 GLN A O 11
ATOM 12850 N N . THR A 1 61 ? 4.677 -6.068 4.001 1.00 0.00 61 THR A N 11
ATOM 12851 C CA . THR A 1 61 ? 3.496 -6.459 4.741 1.00 0.00 61 THR A CA 11
ATOM 12852 C C . THR A 1 61 ? 2.366 -5.488 4.480 1.00 0.00 61 THR A C 11
ATOM 12853 O O . THR A 1 61 ? 2.596 -4.292 4.355 1.00 0.00 61 THR A O 11
ATOM 12864 N N . VAL A 1 62 ? 1.148 -6.018 4.400 1.00 0.00 62 VAL A N 11
ATOM 12865 C CA . VAL A 1 62 ? -0.027 -5.192 4.155 1.00 0.00 62 VAL A CA 11
ATOM 12866 C C . VAL A 1 62 ? -0.067 -4.057 5.192 1.00 0.00 62 VAL A C 11
ATOM 12867 O O . VAL A 1 62 ? -0.409 -2.929 4.848 1.00 0.00 62 VAL A O 11
ATOM 12880 N N . GLN A 1 63 ? 0.300 -4.354 6.448 1.00 0.00 63 GLN A N 11
ATOM 12881 C CA . GLN A 1 63 ? 0.309 -3.316 7.483 1.00 0.00 63 GLN A CA 11
ATOM 12882 C C . GLN A 1 63 ? 1.276 -2.178 7.108 1.00 0.00 63 GLN A C 11
ATOM 12883 O O . GLN A 1 63 ? 0.894 -1.009 7.182 1.00 0.00 63 GLN A O 11
ATOM 12897 N N . ASP A 1 64 ? 2.519 -2.514 6.707 1.00 0.00 64 ASP A N 11
ATOM 12898 C CA . ASP A 1 64 ? 3.493 -1.475 6.336 1.00 0.00 64 ASP A CA 11
ATOM 12899 C C . ASP A 1 64 ? 3.107 -0.800 5.027 1.00 0.00 64 ASP A C 11
ATOM 12900 O O . ASP A 1 64 ? 3.241 0.411 4.885 1.00 0.00 64 ASP A O 11
ATOM 12909 N N . LEU A 1 65 ? 2.639 -1.599 4.075 1.00 0.00 65 LEU A N 11
ATOM 12910 C CA . LEU A 1 65 ? 2.239 -1.096 2.766 1.00 0.00 65 LEU A CA 11
ATOM 12911 C C . LEU A 1 65 ? 1.089 -0.100 2.914 1.00 0.00 65 LEU A C 11
ATOM 12912 O O . LEU A 1 65 ? 1.105 0.978 2.314 1.00 0.00 65 LEU A O 11
ATOM 12928 N N . VAL A 1 66 ? 0.110 -0.476 3.729 1.00 0.00 66 VAL A N 11
ATOM 12929 C CA . VAL A 1 66 ? -1.052 0.365 3.994 1.00 0.00 66 VAL A CA 11
ATOM 12930 C C . VAL A 1 66 ? -0.650 1.602 4.790 1.00 0.00 66 VAL A C 11
ATOM 12931 O O . VAL A 1 66 ? -1.068 2.709 4.467 1.00 0.00 66 VAL A O 11
ATOM 12944 N N . THR A 1 67 ? 0.152 1.393 5.828 1.00 0.00 67 THR A N 11
ATOM 12945 C CA . THR A 1 67 ? 0.596 2.491 6.677 1.00 0.00 67 THR A CA 11
ATOM 12946 C C . THR A 1 67 ? 1.393 3.494 5.852 1.00 0.00 67 THR A C 11
ATOM 12947 O O . THR A 1 67 ? 1.232 4.694 6.016 1.00 0.00 67 THR A O 11
ATOM 12958 N N . TYR A 1 68 ? 2.268 2.983 4.990 1.00 0.00 68 TYR A N 11
ATOM 12959 C CA . TYR A 1 68 ? 3.109 3.835 4.156 1.00 0.00 68 TYR A CA 11
ATOM 12960 C C . TYR A 1 68 ? 2.292 4.603 3.115 1.00 0.00 68 TYR A C 11
ATOM 12961 O O . TYR A 1 68 ? 2.401 5.824 3.025 1.00 0.00 68 TYR A O 11
ATOM 12979 N N . VAL A 1 69 ? 1.482 3.885 2.328 1.00 0.00 69 VAL A N 11
ATOM 12980 C CA . VAL A 1 69 ? 0.676 4.537 1.289 1.00 0.00 69 VAL A CA 11
ATOM 12981 C C . VAL A 1 69 ? -0.277 5.523 1.942 1.00 0.00 69 VAL A C 11
ATOM 12982 O O . VAL A 1 69 ? -0.397 6.655 1.500 1.00 0.00 69 VAL A O 11
ATOM 12995 N N . GLU A 1 70 ? -0.962 5.058 2.974 1.00 0.00 70 GLU A N 11
ATOM 12996 C CA . GLU A 1 70 ? -1.940 5.870 3.683 1.00 0.00 70 GLU A CA 11
ATOM 12997 C C . GLU A 1 70 ? -1.292 7.068 4.385 1.00 0.00 70 GLU A C 11
ATOM 12998 O O . GLU A 1 70 ? -1.825 8.181 4.333 1.00 0.00 70 GLU A O 11
ATOM 13010 N N . LYS A 1 71 ? -0.152 6.840 5.044 1.00 0.00 71 LYS A N 11
ATOM 13011 C CA . LYS A 1 71 ? 0.540 7.925 5.748 1.00 0.00 71 LYS A CA 11
ATOM 13012 C C . LYS A 1 71 ? 1.037 8.955 4.741 1.00 0.00 71 LYS A C 11
ATOM 13013 O O . LYS A 1 71 ? 0.869 10.162 4.935 1.00 0.00 71 LYS A O 11
ATOM 13032 N N . GLN A 1 72 ? 1.652 8.455 3.672 1.00 0.00 72 GLN A N 11
ATOM 13033 C CA . GLN A 1 72 ? 2.186 9.318 2.624 1.00 0.00 72 GLN A CA 11
ATOM 13034 C C . GLN A 1 72 ? 1.072 10.050 1.876 1.00 0.00 72 GLN A C 11
ATOM 13035 O O . GLN A 1 72 ? 1.243 11.220 1.515 1.00 0.00 72 GLN A O 11
ATOM 13049 N N . GLN A 1 73 ? -0.054 9.370 1.630 1.00 0.00 73 GLN A N 11
ATOM 13050 C CA . GLN A 1 73 ? -1.168 9.995 0.902 1.00 0.00 73 GLN A CA 11
ATOM 13051 C C . GLN A 1 73 ? -1.809 11.130 1.723 1.00 0.00 73 GLN A C 11
ATOM 13052 O O . GLN A 1 73 ? -2.494 11.994 1.169 1.00 0.00 73 GLN A O 11
ATOM 13066 N N . ALA A 1 74 ? -1.574 11.117 3.039 1.00 0.00 74 ALA A N 11
ATOM 13067 C CA . ALA A 1 74 ? -2.123 12.136 3.929 1.00 0.00 74 ALA A CA 11
ATOM 13068 C C . ALA A 1 74 ? -1.567 13.511 3.574 1.00 0.00 74 ALA A C 11
ATOM 13069 O O . ALA A 1 74 ? -0.392 13.641 3.220 1.00 0.00 74 ALA A O 11
ATOM 13076 N N . ASN A 1 75 ? -2.422 14.531 3.673 1.00 0.00 75 ASN A N 11
ATOM 13077 C CA . ASN A 1 75 ? -2.022 15.904 3.363 1.00 0.00 75 ASN A CA 11
ATOM 13078 C C . ASN A 1 75 ? -2.513 16.861 4.441 1.00 0.00 75 ASN A C 11
ATOM 13079 O O . ASN A 1 75 ? -3.710 16.895 4.677 1.00 0.00 75 ASN A O 11
ATOM 13091 N N . MET A 1 1 ? -10.536 4.334 3.654 1.00 0.00 1 MET A N 12
ATOM 13092 C CA . MET A 1 1 ? -10.582 2.927 3.159 1.00 0.00 1 MET A CA 12
ATOM 13093 C C . MET A 1 1 ? -9.510 2.715 2.087 1.00 0.00 1 MET A C 12
ATOM 13094 O O . MET A 1 1 ? -9.727 1.992 1.110 1.00 0.00 1 MET A O 12
ATOM 13110 N N . VAL A 1 2 ? -8.339 3.318 2.296 1.00 0.00 2 VAL A N 12
ATOM 13111 C CA . VAL A 1 2 ? -7.231 3.147 1.358 1.00 0.00 2 VAL A CA 12
ATOM 13112 C C . VAL A 1 2 ? -6.844 1.671 1.360 1.00 0.00 2 VAL A C 12
ATOM 13113 O O . VAL A 1 2 ? -6.649 1.077 0.303 1.00 0.00 2 VAL A O 12
ATOM 13126 N N . PHE A 1 3 ? -6.740 1.096 2.563 1.00 0.00 3 PHE A N 12
ATOM 13127 C CA . PHE A 1 3 ? -6.381 -0.310 2.712 1.00 0.00 3 PHE A CA 12
ATOM 13128 C C . PHE A 1 3 ? -7.349 -1.193 1.940 1.00 0.00 3 PHE A C 12
ATOM 13129 O O . PHE A 1 3 ? -6.965 -2.232 1.411 1.00 0.00 3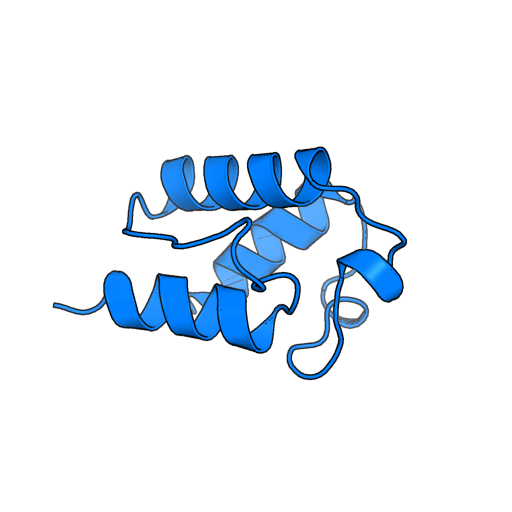 PHE A O 12
ATOM 13146 N N . GLU A 1 4 ? -8.594 -0.740 1.859 1.00 0.00 4 GLU A N 12
ATOM 13147 C CA . GLU A 1 4 ? -9.615 -1.449 1.113 1.00 0.00 4 GLU A CA 12
ATOM 13148 C C . GLU A 1 4 ? -9.179 -1.508 -0.353 1.00 0.00 4 GLU A C 12
ATOM 13149 O O . GLU A 1 4 ? -9.429 -2.483 -1.062 1.00 0.00 4 GLU A O 12
ATOM 13161 N N . LYS A 1 5 ? -8.540 -0.415 -0.783 1.00 0.00 5 LYS A N 12
ATOM 13162 C CA . LYS A 1 5 ? -8.071 -0.263 -2.155 1.00 0.00 5 LYS A CA 12
ATOM 13163 C C . LYS A 1 5 ? -6.758 -0.998 -2.387 1.00 0.00 5 LYS A C 12
ATOM 13164 O O . LYS A 1 5 ? -6.615 -1.714 -3.379 1.00 0.00 5 LYS A O 12
ATOM 13183 N N . ILE A 1 6 ? -5.810 -0.842 -1.456 1.00 0.00 6 ILE A N 12
ATOM 13184 C CA . ILE A 1 6 ? -4.525 -1.527 -1.554 1.00 0.00 6 ILE A CA 12
ATOM 13185 C C . ILE A 1 6 ? -4.806 -3.031 -1.571 1.00 0.00 6 ILE A C 12
ATOM 13186 O O . ILE A 1 6 ? -4.228 -3.779 -2.361 1.00 0.00 6 ILE A O 12
ATOM 13202 N N . GLN A 1 7 ? -5.750 -3.432 -0.722 1.00 0.00 7 GLN A N 12
ATOM 13203 C CA . GLN A 1 7 ? -6.192 -4.812 -0.650 1.00 0.00 7 GLN A CA 12
ATOM 13204 C C . GLN A 1 7 ? -6.799 -5.194 -1.996 1.00 0.00 7 GLN A C 12
ATOM 13205 O O . GLN A 1 7 ? -6.578 -6.295 -2.483 1.00 0.00 7 GLN A O 12
ATOM 13219 N N . ALA A 1 8 ? -7.563 -4.266 -2.598 1.00 0.00 8 ALA A N 12
ATOM 13220 C CA . ALA A 1 8 ? -8.184 -4.522 -3.897 1.00 0.00 8 ALA A CA 12
ATOM 13221 C C . ALA A 1 8 ? -7.113 -4.754 -4.964 1.00 0.00 8 ALA A C 12
ATOM 13222 O O . ALA A 1 8 ? -7.263 -5.622 -5.827 1.00 0.00 8 ALA A O 12
ATOM 13229 N N . ILE A 1 9 ? -6.032 -3.970 -4.888 1.00 0.00 9 ILE A N 12
ATOM 13230 C CA . ILE A 1 9 ? -4.927 -4.087 -5.840 1.00 0.00 9 ILE A CA 12
ATOM 13231 C C . ILE A 1 9 ? -4.207 -5.432 -5.641 1.00 0.00 9 ILE A C 12
ATOM 13232 O O . ILE A 1 9 ? -3.910 -6.127 -6.608 1.00 0.00 9 ILE A O 12
ATOM 13248 N N . ILE A 1 10 ? -3.905 -5.761 -4.384 1.00 0.00 10 ILE A N 12
ATOM 13249 C CA . ILE A 1 10 ? -3.190 -6.999 -4.056 1.00 0.00 10 ILE A CA 12
ATOM 13250 C C . ILE A 1 10 ? -4.048 -8.228 -4.397 1.00 0.00 10 ILE A C 12
ATOM 13251 O O . ILE A 1 10 ? -3.569 -9.187 -4.992 1.00 0.00 10 ILE A O 12
ATOM 13267 N N . VAL A 1 11 ? -5.311 -8.176 -3.993 1.00 0.00 11 VAL A N 12
ATOM 13268 C CA . VAL A 1 11 ? -6.252 -9.260 -4.215 1.00 0.00 11 VAL A CA 12
ATOM 13269 C C . VAL A 1 11 ? -6.440 -9.496 -5.711 1.00 0.00 11 VAL A C 12
ATOM 13270 O O . VAL A 1 11 ? -6.398 -10.638 -6.163 1.00 0.00 11 VAL A O 12
ATOM 13283 N N . GLU A 1 12 ? -6.672 -8.422 -6.460 1.00 0.00 12 GLU A N 12
ATOM 13284 C CA . GLU A 1 12 ? -6.884 -8.531 -7.903 1.00 0.00 12 GLU A CA 12
ATOM 13285 C C . GLU A 1 12 ? -5.590 -8.895 -8.648 1.00 0.00 12 GLU A C 12
ATOM 13286 O O . GLU A 1 12 ? -5.598 -9.762 -9.526 1.00 0.00 12 GLU A O 12
ATOM 13298 N N . GLU A 1 13 ? -4.507 -8.197 -8.317 1.00 0.00 13 GLU A N 12
ATOM 13299 C CA . GLU A 1 13 ? -3.221 -8.413 -8.983 1.00 0.00 13 GLU A CA 12
ATOM 13300 C C . GLU A 1 13 ? -2.671 -9.806 -8.691 1.00 0.00 13 GLU A C 12
ATOM 13301 O O . GLU A 1 13 ? -2.128 -10.470 -9.578 1.00 0.00 13 GLU A O 12
ATOM 13313 N N . LEU A 1 14 ? -2.818 -10.230 -7.445 1.00 0.00 14 LEU A N 12
ATOM 13314 C CA . LEU A 1 14 ? -2.334 -11.548 -7.014 1.00 0.00 14 LEU A CA 12
ATOM 13315 C C . LEU A 1 14 ? -3.374 -12.635 -7.291 1.00 0.00 14 LEU A C 12
ATOM 13316 O O . LEU A 1 14 ? -3.028 -13.811 -7.435 1.00 0.00 14 LEU A O 12
ATOM 13332 N N . GLY A 1 15 ? -4.648 -12.240 -7.354 1.00 0.00 15 GLY A N 12
ATOM 13333 C CA . GLY A 1 15 ? -5.730 -13.194 -7.596 1.00 0.00 15 GLY A CA 12
ATOM 13334 C C . GLY A 1 15 ? -5.969 -14.053 -6.357 1.00 0.00 15 GLY A C 12
ATOM 13335 O O . GLY A 1 15 ? -6.298 -15.236 -6.464 1.00 0.00 15 GLY A O 12
ATOM 13339 N N . LYS A 1 16 ? -5.798 -13.438 -5.180 1.00 0.00 16 LYS A N 12
ATOM 13340 C CA . LYS A 1 16 ? -5.993 -14.134 -3.911 1.00 0.00 16 LYS A CA 12
ATOM 13341 C C . LYS A 1 16 ? -7.323 -13.688 -3.288 1.00 0.00 16 LYS A C 12
ATOM 13342 O O . LYS A 1 16 ? -8.090 -12.973 -3.934 1.00 0.00 16 LYS A O 12
ATOM 13361 N N . ASP A 1 17 ? -7.592 -14.107 -2.046 1.00 0.00 17 ASP A N 12
ATOM 13362 C CA . ASP A 1 17 ? -8.829 -13.731 -1.362 1.00 0.00 17 ASP A CA 12
ATOM 13363 C C . ASP A 1 17 ? -8.576 -12.562 -0.415 1.00 0.00 17 ASP A C 12
ATOM 13364 O O . ASP A 1 17 ? -7.431 -12.303 -0.034 1.00 0.00 17 ASP A O 12
ATOM 13373 N N . ALA A 1 18 ? -9.650 -11.866 -0.036 1.00 0.00 18 ALA A N 12
ATOM 13374 C CA . ALA A 1 18 ? -9.541 -10.727 0.873 1.00 0.00 18 ALA A CA 12
ATOM 13375 C C . ALA A 1 18 ? -8.967 -11.172 2.214 1.00 0.00 18 ALA A C 12
ATOM 13376 O O . ALA A 1 18 ? -8.132 -10.477 2.800 1.00 0.00 18 ALA A O 12
ATOM 13383 N N . GLU A 1 19 ? -9.416 -12.337 2.691 1.00 0.00 19 GLU A N 12
ATOM 13384 C CA . GLU A 1 19 ? -8.939 -12.882 3.965 1.00 0.00 19 GLU A CA 12
ATOM 13385 C C . GLU A 1 19 ? -7.447 -13.230 3.898 1.00 0.00 19 GLU A C 12
ATOM 13386 O O . GLU A 1 19 ? -6.747 -13.177 4.912 1.00 0.00 19 GLU A O 12
ATOM 13398 N N . GLU A 1 20 ? -6.974 -13.581 2.698 1.00 0.00 20 GLU A N 12
ATOM 13399 C CA . GLU A 1 20 ? -5.567 -13.932 2.497 1.00 0.00 20 GLU A CA 12
ATOM 13400 C C . GLU A 1 20 ? -4.658 -12.713 2.675 1.00 0.00 20 GLU A C 12
ATOM 13401 O O . GLU A 1 20 ? -3.483 -12.867 3.017 1.00 0.00 20 GLU A O 12
ATOM 13413 N N . VAL A 1 21 ? -5.209 -11.507 2.473 1.00 0.00 21 VAL A N 12
ATOM 13414 C CA . VAL A 1 21 ? -4.428 -10.282 2.650 1.00 0.00 21 VAL A CA 12
ATOM 13415 C C . VAL A 1 21 ? -4.624 -9.792 4.087 1.00 0.00 21 VAL A C 12
ATOM 13416 O O . VAL A 1 21 ? -5.720 -9.369 4.460 1.00 0.00 21 VAL A O 12
ATOM 13429 N N . GLN A 1 22 ? -3.555 -9.867 4.885 1.00 0.00 22 GLN A N 12
ATOM 13430 C CA . GLN A 1 22 ? -3.609 -9.446 6.287 1.00 0.00 22 GLN A CA 12
ATOM 13431 C C . GLN A 1 22 ? -2.490 -8.467 6.609 1.00 0.00 22 GLN A C 12
ATOM 13432 O O . GLN A 1 22 ? -1.369 -8.607 6.116 1.00 0.00 22 GLN A O 12
ATOM 13446 N N . LEU A 1 23 ? -2.813 -7.481 7.444 1.00 0.00 23 LEU A N 12
ATOM 13447 C CA . LEU A 1 23 ? -1.850 -6.458 7.847 1.00 0.00 23 LEU A CA 12
ATOM 13448 C C . LEU A 1 23 ? -0.674 -7.070 8.599 1.00 0.00 23 LEU A C 12
ATOM 13449 O O . LEU A 1 23 ? 0.479 -6.719 8.344 1.00 0.00 23 LEU A O 12
ATOM 13465 N N . THR A 1 24 ? -0.975 -7.985 9.521 1.00 0.00 24 THR A N 12
ATOM 13466 C CA . THR A 1 24 ? 0.064 -8.645 10.321 1.00 0.00 24 THR A CA 12
ATOM 13467 C C . THR A 1 24 ? 0.878 -9.648 9.494 1.00 0.00 24 THR A C 12
ATOM 13468 O O . THR A 1 24 ? 2.004 -9.989 9.864 1.00 0.00 24 THR A O 12
ATOM 13479 N N . THR A 1 25 ? 0.297 -10.129 8.393 1.00 0.00 25 THR A N 12
ATOM 13480 C CA . THR A 1 25 ? 0.960 -11.106 7.531 1.00 0.00 25 THR A CA 12
ATOM 13481 C C . THR A 1 25 ? 1.882 -10.418 6.515 1.00 0.00 25 THR A C 12
ATOM 13482 O O . THR A 1 25 ? 1.523 -9.393 5.935 1.00 0.00 25 THR A O 12
ATOM 13493 N N . ASN A 1 26 ? 3.052 -11.026 6.283 1.00 0.00 26 ASN A N 12
ATOM 13494 C CA . ASN A 1 26 ? 4.022 -10.510 5.308 1.00 0.00 26 ASN A CA 12
ATOM 13495 C C . ASN A 1 26 ? 3.801 -11.259 4.001 1.00 0.00 26 ASN A C 12
ATOM 13496 O O . ASN A 1 26 ? 3.915 -12.471 3.972 1.00 0.00 26 ASN A O 12
ATOM 13507 N N . ILE A 1 27 ? 3.440 -10.537 2.950 1.00 0.00 27 ILE A N 12
ATOM 13508 C CA . ILE A 1 27 ? 3.151 -11.135 1.641 1.00 0.00 27 ILE A CA 12
ATOM 13509 C C . ILE A 1 27 ? 4.379 -11.812 1.012 1.00 0.00 27 ILE A C 12
ATOM 13510 O O . ILE A 1 27 ? 4.236 -12.869 0.395 1.00 0.00 27 ILE A O 12
ATOM 13526 N N . GLN A 1 28 ? 5.556 -11.199 1.127 1.00 0.00 28 GLN A N 12
ATOM 13527 C CA . GLN A 1 28 ? 6.752 -11.778 0.511 1.00 0.00 28 GLN A CA 12
ATOM 13528 C C . GLN A 1 28 ? 7.041 -13.180 1.059 1.00 0.00 28 GLN A C 12
ATOM 13529 O O . GLN A 1 28 ? 7.574 -14.024 0.339 1.00 0.00 28 GLN A O 12
ATOM 13543 N N . GLU A 1 29 ? 6.683 -13.415 2.325 1.00 0.00 29 GLU A N 12
ATOM 13544 C CA . GLU A 1 29 ? 6.902 -14.720 2.957 1.00 0.00 29 GLU A CA 12
ATOM 13545 C C . GLU A 1 29 ? 5.641 -15.576 2.918 1.00 0.00 29 GLU A C 12
ATOM 13546 O O . GLU A 1 29 ? 5.712 -16.789 2.705 1.00 0.00 29 GLU A O 12
ATOM 13558 N N . GLU A 1 30 ? 4.494 -14.934 3.141 1.00 0.00 30 GLU A N 12
ATOM 13559 C CA . GLU A 1 30 ? 3.211 -15.627 3.150 1.00 0.00 30 GLU A CA 12
ATOM 13560 C C . GLU A 1 30 ? 2.900 -16.174 1.769 1.00 0.00 30 GLU A C 12
ATOM 13561 O O . GLU A 1 30 ? 2.557 -17.349 1.615 1.00 0.00 30 GLU A O 12
ATOM 13573 N N . LEU A 1 31 ? 3.015 -15.301 0.775 1.00 0.00 31 LEU A N 12
ATOM 13574 C CA . LEU A 1 31 ? 2.737 -15.674 -0.607 1.00 0.00 31 LEU A CA 12
ATOM 13575 C C . LEU A 1 31 ? 4.020 -15.939 -1.405 1.00 0.00 31 LEU A C 12
ATOM 13576 O O . LEU A 1 31 ? 3.954 -16.159 -2.617 1.00 0.00 31 LEU A O 12
ATOM 13592 N N . ASP A 1 32 ? 5.187 -15.907 -0.733 1.00 0.00 32 ASP A N 12
ATOM 13593 C CA . ASP A 1 32 ? 6.463 -16.136 -1.415 1.00 0.00 32 ASP A CA 12
ATOM 13594 C C . ASP A 1 32 ? 6.620 -15.117 -2.551 1.00 0.00 32 ASP A C 12
ATOM 13595 O O . ASP A 1 32 ? 6.998 -15.458 -3.677 1.00 0.00 32 ASP A O 12
ATOM 13604 N N . ALA A 1 33 ? 6.299 -13.858 -2.234 1.00 0.00 33 ALA A N 12
ATOM 13605 C CA . ALA A 1 33 ? 6.374 -12.779 -3.215 1.00 0.00 33 ALA A CA 12
ATOM 13606 C C . ALA A 1 33 ? 7.786 -12.212 -3.314 1.00 0.00 33 ALA A C 12
ATOM 13607 O O . ALA A 1 33 ? 8.494 -12.085 -2.311 1.00 0.00 33 ALA A O 12
ATOM 13614 N N . ASP A 1 34 ? 8.172 -11.875 -4.541 1.00 0.00 34 ASP A N 12
ATOM 13615 C CA . ASP A 1 34 ? 9.490 -11.317 -4.817 1.00 0.00 34 ASP A CA 12
ATOM 13616 C C . ASP A 1 34 ? 9.403 -9.792 -4.927 1.00 0.00 34 ASP A C 12
ATOM 13617 O O . ASP A 1 34 ? 8.341 -9.205 -4.692 1.00 0.00 34 ASP A O 12
ATOM 13626 N N . SER A 1 35 ? 10.525 -9.161 -5.287 1.00 0.00 35 SER A N 12
ATOM 13627 C CA . SER A 1 35 ? 10.575 -7.708 -5.426 1.00 0.00 35 SER A CA 12
ATOM 13628 C C . SER A 1 35 ? 9.572 -7.234 -6.468 1.00 0.00 35 SER A C 12
ATOM 13629 O O . SER A 1 35 ? 8.938 -6.197 -6.286 1.00 0.00 35 SER A O 12
ATOM 13637 N N . LEU A 1 36 ? 9.437 -7.992 -7.559 1.00 0.00 36 LEU A N 12
ATOM 13638 C CA . LEU A 1 36 ? 8.504 -7.633 -8.626 1.00 0.00 36 LEU A CA 12
ATOM 13639 C C . LEU A 1 36 ? 7.061 -7.650 -8.120 1.00 0.00 36 LEU A C 12
ATOM 13640 O O . LEU A 1 36 ? 6.281 -6.777 -8.476 1.00 0.00 36 LEU A O 12
ATOM 13656 N N . ASP A 1 37 ? 6.706 -8.660 -7.321 1.00 0.00 37 ASP A N 12
ATOM 13657 C CA . ASP A 1 37 ? 5.337 -8.768 -6.810 1.00 0.00 37 ASP A CA 12
ATOM 13658 C C . ASP A 1 37 ? 4.970 -7.541 -5.979 1.00 0.00 37 ASP A C 12
ATOM 13659 O O . ASP A 1 37 ? 3.910 -6.951 -6.181 1.00 0.00 37 ASP A O 12
ATOM 13668 N N . LEU A 1 38 ? 5.866 -7.150 -5.071 1.00 0.00 38 LEU A N 12
ATOM 13669 C CA . LEU A 1 38 ? 5.638 -5.969 -4.231 1.00 0.00 38 LEU A CA 12
ATOM 13670 C C . LEU A 1 38 ? 5.737 -4.695 -5.063 1.00 0.00 38 LEU A C 12
ATOM 13671 O O . LEU A 1 38 ? 4.967 -3.752 -4.869 1.00 0.00 38 LEU A O 12
ATOM 13687 N N . PHE A 1 39 ? 6.690 -4.685 -5.991 1.00 0.00 39 PHE A N 12
ATOM 13688 C CA . PHE A 1 39 ? 6.912 -3.544 -6.864 1.00 0.00 39 PHE A CA 12
ATOM 13689 C C . PHE A 1 39 ? 5.650 -3.273 -7.674 1.00 0.00 39 PHE A C 12
ATOM 13690 O O . PHE A 1 39 ? 5.204 -2.136 -7.759 1.00 0.00 39 PHE A O 12
ATOM 13707 N N . GLN A 1 40 ? 5.093 -4.330 -8.265 1.00 0.00 40 GLN A N 12
ATOM 13708 C CA . GLN A 1 40 ? 3.879 -4.217 -9.073 1.00 0.00 40 GLN A CA 12
ATOM 13709 C C . GLN A 1 40 ? 2.690 -3.771 -8.241 1.00 0.00 40 GLN A C 12
ATOM 13710 O O . GLN A 1 40 ? 1.903 -2.957 -8.700 1.00 0.00 40 GLN A O 12
ATOM 13724 N N . ILE A 1 41 ? 2.574 -4.284 -7.015 1.00 0.00 41 ILE A N 12
ATOM 13725 C CA . ILE A 1 41 ? 1.476 -3.886 -6.127 1.00 0.00 41 ILE A CA 12
ATOM 13726 C C . ILE A 1 41 ? 1.606 -2.381 -5.865 1.00 0.00 41 ILE A C 12
ATOM 13727 O O . ILE A 1 41 ? 0.613 -1.653 -5.851 1.00 0.00 41 ILE A O 12
ATOM 13743 N N . ILE A 1 42 ? 2.850 -1.943 -5.695 1.00 0.00 42 ILE A N 12
ATOM 13744 C CA . ILE A 1 42 ? 3.156 -0.539 -5.477 1.00 0.00 42 ILE A CA 12
ATOM 13745 C C . ILE A 1 42 ? 2.895 0.236 -6.774 1.00 0.00 42 ILE A C 12
ATOM 13746 O O . ILE A 1 42 ? 2.432 1.368 -6.725 1.00 0.00 42 ILE A O 12
ATOM 13762 N N . ASN A 1 43 ? 3.171 -0.386 -7.922 1.00 0.00 43 ASN A N 12
ATOM 13763 C CA . ASN A 1 43 ? 2.908 0.258 -9.203 1.00 0.00 43 ASN A CA 12
ATOM 13764 C C . ASN A 1 43 ? 1.402 0.443 -9.346 1.00 0.00 43 ASN A C 12
ATOM 13765 O O . ASN A 1 43 ? 0.932 1.460 -9.841 1.00 0.00 43 ASN A O 12
ATOM 13776 N N . GLU A 1 44 ? 0.667 -0.576 -8.898 1.00 0.00 44 GLU A N 12
ATOM 13777 C CA . GLU A 1 44 ? -0.785 -0.589 -8.941 1.00 0.00 44 GLU A CA 12
ATOM 13778 C C . GLU A 1 44 ? -1.379 0.449 -8.006 1.00 0.00 44 GLU A C 12
ATOM 13779 O O . GLU A 1 44 ? -2.275 1.189 -8.414 1.00 0.00 44 GLU A O 12
ATOM 13791 N N . ILE A 1 45 ? -0.862 0.533 -6.769 1.00 0.00 45 ILE A N 12
ATOM 13792 C CA . ILE A 1 45 ? -1.367 1.543 -5.846 1.00 0.00 45 ILE A CA 12
ATOM 13793 C C . ILE A 1 45 ? -0.896 2.921 -6.319 1.00 0.00 45 ILE A C 12
ATOM 13794 O O . ILE A 1 45 ? -1.591 3.913 -6.150 1.00 0.00 45 ILE A O 12
ATOM 13810 N N . GLU A 1 46 ? 0.275 2.947 -6.958 1.00 0.00 46 GLU A N 12
ATOM 13811 C CA . GLU A 1 46 ? 0.814 4.176 -7.521 1.00 0.00 46 GLU A CA 12
ATOM 13812 C C . GLU A 1 46 ? -0.117 4.632 -8.650 1.00 0.00 46 GLU A C 12
ATOM 13813 O O . GLU A 1 46 ? -0.432 5.806 -8.779 1.00 0.00 46 GLU A O 12
ATOM 13825 N N . ASP A 1 47 ? -0.574 3.687 -9.458 1.00 0.00 47 ASP A N 12
ATOM 13826 C CA . ASP A 1 47 ? -1.491 4.006 -10.545 1.00 0.00 47 ASP A CA 12
ATOM 13827 C C . ASP A 1 47 ? -2.868 4.389 -9.991 1.00 0.00 47 ASP A C 12
ATOM 13828 O O . ASP A 1 47 ? -3.561 5.236 -10.561 1.00 0.00 47 ASP A O 12
ATOM 13837 N N . GLU A 1 48 ? -3.266 3.725 -8.899 1.00 0.00 48 GLU A N 12
ATOM 13838 C CA . GLU A 1 48 ? -4.581 3.956 -8.288 1.00 0.00 48 GLU A CA 12
ATOM 13839 C C . GLU A 1 48 ? -4.642 5.276 -7.498 1.00 0.00 48 GLU A C 12
ATOM 13840 O O . GLU A 1 48 ? -5.414 6.172 -7.845 1.00 0.00 48 GLU A O 12
ATOM 13852 N N . PHE A 1 49 ? -3.835 5.375 -6.438 1.00 0.00 49 PHE A N 12
ATOM 13853 C CA . PHE A 1 49 ? -3.808 6.583 -5.592 1.00 0.00 49 PHE A CA 12
ATOM 13854 C C . PHE A 1 49 ? -2.675 7.537 -5.963 1.00 0.00 49 PHE A C 12
ATOM 13855 O O . PHE A 1 49 ? -2.716 8.710 -5.590 1.00 0.00 49 PHE A O 12
ATOM 13872 N N . ASP A 1 50 ? -1.637 7.017 -6.630 1.00 0.00 50 ASP A N 12
ATOM 13873 C CA . ASP A 1 50 ? -0.453 7.813 -6.978 1.00 0.00 50 ASP A CA 12
ATOM 13874 C C . ASP A 1 50 ? 0.014 8.598 -5.758 1.00 0.00 50 ASP A C 12
ATOM 13875 O O . ASP A 1 50 ? -0.091 9.824 -5.682 1.00 0.00 50 ASP A O 12
ATOM 13884 N N . VAL A 1 51 ? 0.508 7.825 -4.797 1.00 0.00 51 VAL A N 12
ATOM 13885 C CA . VAL A 1 51 ? 0.992 8.335 -3.520 1.00 0.00 51 VAL A CA 12
ATOM 13886 C C . VAL A 1 51 ? 2.447 7.929 -3.341 1.00 0.00 51 VAL A C 12
ATOM 13887 O O . VAL A 1 51 ? 3.053 7.403 -4.282 1.00 0.00 51 VAL A O 12
ATOM 13900 N N . LYS A 1 52 ? 3.022 8.191 -2.161 1.00 0.00 52 LYS A N 12
ATOM 13901 C CA . LYS A 1 52 ? 4.436 7.853 -1.946 1.00 0.00 52 LYS A CA 12
ATOM 13902 C C . LYS A 1 52 ? 4.616 6.634 -1.038 1.00 0.00 52 LYS A C 12
ATOM 13903 O O . LYS A 1 52 ? 4.582 6.753 0.187 1.00 0.00 52 LYS A O 12
ATOM 13922 N N . ILE A 1 53 ? 4.856 5.475 -1.659 1.00 0.00 53 ILE A N 12
ATOM 13923 C CA . ILE A 1 53 ? 5.103 4.247 -0.903 1.00 0.00 53 ILE A CA 12
ATOM 13924 C C . ILE A 1 53 ? 6.581 3.882 -1.033 1.00 0.00 53 ILE A C 12
ATOM 13925 O O . ILE A 1 53 ? 7.027 3.394 -2.077 1.00 0.00 53 ILE A O 12
ATOM 13941 N N . GLU A 1 54 ? 7.329 4.122 0.039 1.00 0.00 54 GLU A N 12
ATOM 13942 C CA . GLU A 1 54 ? 8.754 3.814 0.051 1.00 0.00 54 GLU A CA 12
ATOM 13943 C C . GLU A 1 54 ? 8.938 2.334 0.365 1.00 0.00 54 GLU A C 12
ATOM 13944 O O . GLU A 1 54 ? 8.856 1.926 1.522 1.00 0.00 54 GLU A O 12
ATOM 13956 N N . THR A 1 55 ? 9.170 1.541 -0.685 1.00 0.00 55 THR A N 12
ATOM 13957 C CA . THR A 1 55 ? 9.339 0.092 -0.538 1.00 0.00 55 THR A CA 12
ATOM 13958 C C . THR A 1 55 ? 10.805 -0.306 -0.578 1.00 0.00 55 THR A C 12
ATOM 13959 O O . THR A 1 55 ? 11.687 0.539 -0.743 1.00 0.00 55 THR A O 12
ATOM 13970 N N . GLU A 1 56 ? 11.050 -1.602 -0.383 1.00 0.00 56 GLU A N 12
ATOM 13971 C CA . GLU A 1 56 ? 12.414 -2.132 -0.349 1.00 0.00 56 GLU A CA 12
ATOM 13972 C C . GLU A 1 56 ? 13.204 -1.468 0.787 1.00 0.00 56 GLU A C 12
ATOM 13973 O O . GLU A 1 56 ? 14.437 -1.468 0.780 1.00 0.00 56 GLU A O 12
ATOM 13985 N N . ASP A 1 57 ? 12.473 -0.931 1.775 1.00 0.00 57 ASP A N 12
ATOM 13986 C CA . ASP A 1 57 ? 13.088 -0.292 2.936 1.00 0.00 57 ASP A CA 12
ATOM 13987 C C . ASP A 1 57 ? 12.785 -1.116 4.190 1.00 0.00 57 ASP A C 12
ATOM 13988 O O . ASP A 1 57 ? 12.691 -0.581 5.299 1.00 0.00 57 ASP A O 12
ATOM 13997 N N . GLY A 1 58 ? 12.614 -2.427 3.990 1.00 0.00 58 GLY A N 12
ATOM 13998 C CA . GLY A 1 58 ? 12.298 -3.339 5.081 1.00 0.00 58 GLY A CA 12
ATOM 13999 C C . GLY A 1 58 ? 10.787 -3.576 5.189 1.00 0.00 58 GLY A C 12
ATOM 14000 O O . GLY A 1 58 ? 10.323 -4.137 6.187 1.00 0.00 58 GLY A O 12
ATOM 14004 N N . ILE A 1 59 ? 10.022 -3.145 4.168 1.00 0.00 59 ILE A N 12
ATOM 14005 C CA . ILE A 1 59 ? 8.570 -3.318 4.184 1.00 0.00 59 ILE A CA 12
ATOM 14006 C C . ILE A 1 59 ? 8.106 -4.291 3.093 1.00 0.00 59 ILE A C 12
ATOM 14007 O O . ILE A 1 59 ? 8.370 -4.112 1.905 1.00 0.00 59 ILE A O 12
ATOM 14023 N N . GLN A 1 60 ? 7.407 -5.331 3.538 1.00 0.00 60 GLN A N 12
ATOM 14024 C CA . GLN A 1 60 ? 6.863 -6.369 2.655 1.00 0.00 60 GLN A CA 12
ATOM 14025 C C . GLN A 1 60 ? 5.608 -6.957 3.308 1.00 0.00 60 GLN A C 12
ATOM 14026 O O . GLN A 1 60 ? 5.328 -8.160 3.212 1.00 0.00 60 GLN A O 12
ATOM 14040 N N . THR A 1 61 ? 4.883 -6.092 3.999 1.00 0.00 61 THR A N 12
ATOM 14041 C CA . THR A 1 61 ? 3.690 -6.478 4.719 1.00 0.00 61 THR A CA 12
ATOM 14042 C C . THR A 1 61 ? 2.568 -5.516 4.408 1.00 0.00 61 THR A C 12
ATOM 14043 O O . THR A 1 61 ? 2.808 -4.330 4.199 1.00 0.00 61 THR A O 12
ATOM 14054 N N . VAL A 1 62 ? 1.344 -6.031 4.390 1.00 0.00 62 VAL A N 12
ATOM 14055 C CA . VAL A 1 62 ? 0.182 -5.199 4.111 1.00 0.00 62 VAL A CA 12
ATOM 14056 C C . VAL A 1 62 ? 0.148 -4.040 5.120 1.00 0.00 62 VAL A C 12
ATOM 14057 O O . VAL A 1 62 ? -0.201 -2.920 4.754 1.00 0.00 62 VAL A O 12
ATOM 14070 N N . GLN A 1 63 ? 0.525 -4.311 6.381 1.00 0.00 63 GLN A N 12
ATOM 14071 C CA . GLN A 1 63 ? 0.539 -3.258 7.395 1.00 0.00 63 GLN A CA 12
ATOM 14072 C C . GLN A 1 63 ? 1.489 -2.120 6.984 1.00 0.00 63 GLN A C 12
ATOM 14073 O O . GLN A 1 63 ? 1.083 -0.961 7.023 1.00 0.00 63 GLN A O 12
ATOM 14087 N N . ASP A 1 64 ? 2.739 -2.437 6.595 1.00 0.00 64 ASP A N 12
ATOM 14088 C CA . ASP A 1 64 ? 3.683 -1.383 6.202 1.00 0.00 64 ASP A CA 12
ATOM 14089 C C . ASP A 1 64 ? 3.299 -0.749 4.871 1.00 0.00 64 ASP A C 12
ATOM 14090 O O . ASP A 1 64 ? 3.393 0.464 4.710 1.00 0.00 64 ASP A O 12
ATOM 14099 N N . LEU A 1 65 ? 2.877 -1.579 3.919 1.00 0.00 65 LEU A N 12
ATOM 14100 C CA . LEU A 1 65 ? 2.488 -1.091 2.599 1.00 0.00 65 LEU A CA 12
ATOM 14101 C C . LEU A 1 65 ? 1.326 -0.108 2.747 1.00 0.00 65 LEU A C 12
ATOM 14102 O O . LEU A 1 65 ? 1.344 0.988 2.183 1.00 0.00 65 LEU A O 12
ATOM 14118 N N . VAL A 1 66 ? 0.328 -0.521 3.523 1.00 0.00 66 VAL A N 12
ATOM 14119 C CA . VAL A 1 66 ? -0.854 0.291 3.786 1.00 0.00 66 VAL A CA 12
ATOM 14120 C C . VAL A 1 66 ? -0.492 1.521 4.621 1.00 0.00 66 VAL A C 12
ATOM 14121 O O . VAL A 1 66 ? -0.961 2.612 4.333 1.00 0.00 66 VAL A O 12
ATOM 14134 N N . THR A 1 67 ? 0.330 1.329 5.653 1.00 0.00 67 THR A N 12
ATOM 14135 C CA . THR A 1 67 ? 0.729 2.437 6.521 1.00 0.00 67 THR A CA 12
ATOM 14136 C C . THR A 1 67 ? 1.483 3.483 5.708 1.00 0.00 67 THR A C 12
ATOM 14137 O O . THR A 1 67 ? 1.279 4.675 5.897 1.00 0.00 67 THR A O 12
ATOM 14148 N N . TYR A 1 68 ? 2.369 3.022 4.829 1.00 0.00 68 TYR A N 12
ATOM 14149 C CA . TYR A 1 68 ? 3.162 3.922 4.005 1.00 0.00 68 TYR A CA 12
ATOM 14150 C C . TYR A 1 68 ? 2.276 4.692 3.023 1.00 0.00 68 TYR A C 12
ATOM 14151 O O . TYR A 1 68 ? 2.340 5.919 2.974 1.00 0.00 68 TYR A O 12
ATOM 14169 N N . VAL A 1 69 ? 1.444 3.977 2.253 1.00 0.00 69 VAL A N 12
ATOM 14170 C CA . VAL A 1 69 ? 0.557 4.643 1.287 1.00 0.00 69 VAL A CA 12
ATOM 14171 C C . VAL A 1 69 ? -0.403 5.556 2.019 1.00 0.00 69 VAL A C 12
ATOM 14172 O O . VAL A 1 69 ? -0.623 6.673 1.609 1.00 0.00 69 VAL A O 12
ATOM 14185 N N . GLU A 1 70 ? -0.989 5.033 3.075 1.00 0.00 70 GLU A N 12
ATOM 14186 C CA . GLU A 1 70 ? -1.975 5.765 3.857 1.00 0.00 70 GLU A CA 12
ATOM 14187 C C . GLU A 1 70 ? -1.364 6.989 4.536 1.00 0.00 70 GLU A C 12
ATOM 14188 O O . GLU A 1 70 ? -1.986 8.056 4.572 1.00 0.00 70 GLU A O 12
ATOM 14200 N N . LYS A 1 71 ? -0.158 6.827 5.078 1.00 0.00 71 LYS A N 12
ATOM 14201 C CA . LYS A 1 71 ? 0.522 7.927 5.764 1.00 0.00 71 LYS A CA 12
ATOM 14202 C C . LYS A 1 71 ? 0.967 8.998 4.768 1.00 0.00 71 LYS A C 12
ATOM 14203 O O . LYS A 1 71 ? 0.767 10.191 5.001 1.00 0.00 71 LYS A O 12
ATOM 14222 N N . GLN A 1 72 ? 1.588 8.554 3.675 1.00 0.00 72 GLN A N 12
ATOM 14223 C CA . GLN A 1 72 ? 2.086 9.482 2.651 1.00 0.00 72 GLN A CA 12
ATOM 14224 C C . GLN A 1 72 ? 0.935 10.126 1.879 1.00 0.00 72 GLN A C 12
ATOM 14225 O O . GLN A 1 72 ? 0.968 11.325 1.589 1.00 0.00 72 GLN A O 12
ATOM 14239 N N . GLN A 1 73 ? -0.081 9.331 1.576 1.00 0.00 73 GLN A N 12
ATOM 14240 C CA . GLN A 1 73 ? -1.268 9.813 0.860 1.00 0.00 73 GLN A CA 12
ATOM 14241 C C . GLN A 1 73 ? -2.014 10.829 1.730 1.00 0.00 73 GLN A C 12
ATOM 14242 O O . GLN A 1 73 ? -2.563 11.810 1.224 1.00 0.00 73 GLN A O 12
ATOM 14256 N N . ALA A 1 74 ? -2.026 10.569 3.037 1.00 0.00 74 ALA A N 12
ATOM 14257 C CA . ALA A 1 74 ? -2.701 11.446 3.990 1.00 0.00 74 ALA A CA 12
ATOM 14258 C C . ALA A 1 74 ? -2.064 12.832 3.992 1.00 0.00 74 ALA A C 12
ATOM 14259 O O . ALA A 1 74 ? -0.843 12.960 3.870 1.00 0.00 74 ALA A O 12
ATOM 14266 N N . ASN A 1 75 ? -2.902 13.860 4.130 1.00 0.00 75 ASN A N 12
ATOM 14267 C CA . ASN A 1 75 ? -2.427 15.243 4.146 1.00 0.00 75 ASN A CA 12
ATOM 14268 C C . ASN A 1 75 ? -2.488 15.813 5.560 1.00 0.00 75 ASN A C 12
ATOM 14269 O O . ASN A 1 75 ? -3.422 15.479 6.271 1.00 0.00 75 ASN A O 12
ATOM 14281 N N . MET A 1 1 ? -10.560 3.821 3.693 1.00 0.00 1 MET A N 13
ATOM 14282 C CA . MET A 1 1 ? -10.692 2.599 2.836 1.00 0.00 1 MET A CA 13
ATOM 14283 C C . MET A 1 1 ? -9.460 2.440 1.938 1.00 0.00 1 MET A C 13
ATOM 14284 O O . MET A 1 1 ? -9.510 1.720 0.936 1.00 0.00 1 MET A O 13
ATOM 14300 N N . VAL A 1 2 ? -8.353 3.083 2.316 1.00 0.00 2 VAL A N 13
ATOM 14301 C CA . VAL A 1 2 ? -7.109 2.974 1.553 1.00 0.00 2 VAL A CA 13
ATOM 14302 C C . VAL A 1 2 ? -6.690 1.504 1.548 1.00 0.00 2 VAL A C 13
ATOM 14303 O O . VAL A 1 2 ? -6.268 0.963 0.529 1.00 0.00 2 VAL A O 13
ATOM 14316 N N . PHE A 1 3 ? -6.835 0.887 2.712 1.00 0.00 3 PHE A N 13
ATOM 14317 C CA . PHE A 1 3 ? -6.506 -0.517 2.908 1.00 0.00 3 PHE A CA 13
ATOM 14318 C C . PHE A 1 3 ? -7.360 -1.373 1.989 1.00 0.00 3 PHE A C 13
ATOM 14319 O O . PHE A 1 3 ? -6.859 -2.292 1.358 1.00 0.00 3 PHE A O 13
ATOM 14336 N N . GLU A 1 4 ? -8.646 -1.056 1.931 1.00 0.00 4 GLU A N 13
ATOM 14337 C CA . GLU A 1 4 ? -9.568 -1.792 1.080 1.00 0.00 4 GLU A CA 13
ATOM 14338 C C . GLU A 1 4 ? -9.122 -1.685 -0.379 1.00 0.00 4 GLU A C 13
ATOM 14339 O O . GLU A 1 4 ? -9.317 -2.616 -1.162 1.00 0.00 4 GLU A O 13
ATOM 14351 N N . LYS A 1 5 ? -8.536 -0.535 -0.733 1.00 0.00 5 LYS A N 13
ATOM 14352 C CA . LYS A 1 5 ? -8.075 -0.292 -2.102 1.00 0.00 5 LYS A CA 13
ATOM 14353 C C . LYS A 1 5 ? -6.784 -1.048 -2.380 1.00 0.00 5 LYS A C 13
ATOM 14354 O O . LYS A 1 5 ? -6.667 -1.746 -3.388 1.00 0.00 5 LYS A O 13
ATOM 14373 N N . ILE A 1 6 ? -5.838 -0.934 -1.449 1.00 0.00 6 ILE A N 13
ATOM 14374 C CA . ILE A 1 6 ? -4.561 -1.632 -1.552 1.00 0.00 6 ILE A CA 13
ATOM 14375 C C . ILE A 1 6 ? -4.854 -3.134 -1.598 1.00 0.00 6 ILE A C 13
ATOM 14376 O O . ILE A 1 6 ? -4.263 -3.877 -2.382 1.00 0.00 6 ILE A O 13
ATOM 14392 N N . GLN A 1 7 ? -5.829 -3.532 -0.789 1.00 0.00 7 GLN A N 13
ATOM 14393 C CA . GLN A 1 7 ? -6.303 -4.900 -0.750 1.00 0.00 7 GLN A CA 13
ATOM 14394 C C . GLN A 1 7 ? -6.863 -5.243 -2.128 1.00 0.00 7 GLN A C 13
ATOM 14395 O O . GLN A 1 7 ? -6.673 -6.347 -2.618 1.00 0.00 7 GLN A O 13
ATOM 14409 N N . ALA A 1 8 ? -7.543 -4.266 -2.756 1.00 0.00 8 ALA A N 13
ATOM 14410 C CA . ALA A 1 8 ? -8.105 -4.465 -4.090 1.00 0.00 8 ALA A CA 13
ATOM 14411 C C . ALA A 1 8 ? -6.986 -4.739 -5.096 1.00 0.00 8 ALA A C 13
ATOM 14412 O O . ALA A 1 8 ? -7.104 -5.616 -5.951 1.00 0.00 8 ALA A O 13
ATOM 14419 N N . ILE A 1 9 ? -5.896 -3.978 -4.963 1.00 0.00 9 ILE A N 13
ATOM 14420 C CA . ILE A 1 9 ? -4.727 -4.117 -5.838 1.00 0.00 9 ILE A CA 13
ATOM 14421 C C . ILE A 1 9 ? -4.028 -5.472 -5.608 1.00 0.00 9 ILE A C 13
ATOM 14422 O O . ILE A 1 9 ? -3.635 -6.141 -6.562 1.00 0.00 9 ILE A O 13
ATOM 14438 N N . ILE A 1 10 ? -3.850 -5.838 -4.344 1.00 0.00 10 ILE A N 13
ATOM 14439 C CA . ILE A 1 10 ? -3.174 -7.091 -3.992 1.00 0.00 10 ILE A CA 13
ATOM 14440 C C . ILE A 1 10 ? -4.039 -8.287 -4.414 1.00 0.00 10 ILE A C 13
ATOM 14441 O O . ILE A 1 10 ? -3.544 -9.263 -4.969 1.00 0.00 10 ILE A O 13
ATOM 14457 N N . VAL A 1 11 ? -5.329 -8.175 -4.130 1.00 0.00 11 VAL A N 13
ATOM 14458 C CA . VAL A 1 11 ? -6.305 -9.205 -4.447 1.00 0.00 11 VAL A CA 13
ATOM 14459 C C . VAL A 1 11 ? -6.460 -9.371 -5.958 1.00 0.00 11 VAL A C 13
ATOM 14460 O O . VAL A 1 11 ? -6.572 -10.500 -6.437 1.00 0.00 11 VAL A O 13
ATOM 14473 N N . GLU A 1 12 ? -6.489 -8.260 -6.702 1.00 0.00 12 GLU A N 13
ATOM 14474 C CA . GLU A 1 12 ? -6.651 -8.342 -8.152 1.00 0.00 12 GLU A CA 13
ATOM 14475 C C . GLU A 1 12 ? -5.334 -8.741 -8.830 1.00 0.00 12 GLU A C 13
ATOM 14476 O O . GLU A 1 12 ? -5.335 -9.511 -9.794 1.00 0.00 12 GLU A O 13
ATOM 14488 N N . GLU A 1 13 ? -4.223 -8.197 -8.324 1.00 0.00 13 GLU A N 13
ATOM 14489 C CA . GLU A 1 13 ? -2.902 -8.486 -8.892 1.00 0.00 13 GLU A CA 13
ATOM 14490 C C . GLU A 1 13 ? -2.472 -9.925 -8.606 1.00 0.00 13 GLU A C 13
ATOM 14491 O O . GLU A 1 13 ? -1.923 -10.599 -9.482 1.00 0.00 13 GLU A O 13
ATOM 14503 N N . LEU A 1 14 ? -2.722 -10.387 -7.377 1.00 0.00 14 LEU A N 13
ATOM 14504 C CA . LEU A 1 14 ? -2.355 -11.754 -6.981 1.00 0.00 14 LEU A CA 13
ATOM 14505 C C . LEU A 1 14 ? -3.504 -12.744 -7.202 1.00 0.00 14 LEU A C 13
ATOM 14506 O O . LEU A 1 14 ? -3.277 -13.955 -7.261 1.00 0.00 14 LEU A O 13
ATOM 14522 N N . GLY A 1 15 ? -4.726 -12.223 -7.321 1.00 0.00 15 GLY A N 13
ATOM 14523 C CA . GLY A 1 15 ? -5.903 -13.069 -7.534 1.00 0.00 15 GLY A CA 13
ATOM 14524 C C . GLY A 1 15 ? -6.329 -13.787 -6.248 1.00 0.00 15 GLY A C 13
ATOM 14525 O O . GLY A 1 15 ? -7.039 -14.794 -6.309 1.00 0.00 15 GLY A O 13
ATOM 14529 N N . LYS A 1 16 ? -5.900 -13.265 -5.091 1.00 0.00 16 LYS A N 13
ATOM 14530 C CA . LYS A 1 16 ? -6.255 -13.867 -3.800 1.00 0.00 16 LYS A CA 13
ATOM 14531 C C . LYS A 1 16 ? -7.578 -13.287 -3.297 1.00 0.00 16 LYS A C 13
ATOM 14532 O O . LYS A 1 16 ? -8.215 -12.500 -3.998 1.00 0.00 16 LYS A O 13
ATOM 14551 N N . ASP A 1 17 ? -7.982 -13.675 -2.082 1.00 0.00 17 ASP A N 13
ATOM 14552 C CA . ASP A 1 17 ? -9.225 -13.182 -1.491 1.00 0.00 17 ASP A CA 13
ATOM 14553 C C . ASP A 1 17 ? -8.939 -12.022 -0.540 1.00 0.00 17 ASP A C 13
ATOM 14554 O O . ASP A 1 17 ? -7.815 -11.875 -0.058 1.00 0.00 17 ASP A O 13
ATOM 14563 N N . ALA A 1 18 ? -9.964 -11.212 -0.270 1.00 0.00 18 ALA A N 13
ATOM 14564 C CA . ALA A 1 18 ? -9.816 -10.073 0.636 1.00 0.00 18 ALA A CA 13
ATOM 14565 C C . ALA A 1 18 ? -9.408 -10.566 2.023 1.00 0.00 18 ALA A C 13
ATOM 14566 O O . ALA A 1 18 ? -8.551 -9.967 2.676 1.00 0.00 18 ALA A O 13
ATOM 14573 N N . GLU A 1 19 ? -10.015 -11.677 2.446 1.00 0.00 19 GLU A N 13
ATOM 14574 C CA . GLU A 1 19 ? -9.701 -12.276 3.743 1.00 0.00 19 GLU A CA 13
ATOM 14575 C C . GLU A 1 19 ? -8.260 -12.808 3.767 1.00 0.00 19 GLU A C 13
ATOM 14576 O O . GLU A 1 19 ? -7.649 -12.918 4.833 1.00 0.00 19 GLU A O 13
ATOM 14588 N N . GLU A 1 20 ? -7.732 -13.134 2.581 1.00 0.00 20 GLU A N 13
ATOM 14589 C CA . GLU A 1 20 ? -6.370 -13.653 2.455 1.00 0.00 20 GLU A CA 13
ATOM 14590 C C . GLU A 1 20 ? -5.337 -12.576 2.802 1.00 0.00 20 GLU A C 13
ATOM 14591 O O . GLU A 1 20 ? -4.248 -12.899 3.286 1.00 0.00 20 GLU A O 13
ATOM 14603 N N . VAL A 1 21 ? -5.681 -11.303 2.555 1.00 0.00 21 VAL A N 13
ATOM 14604 C CA . VAL A 1 21 ? -4.761 -10.201 2.858 1.00 0.00 21 VAL A CA 13
ATOM 14605 C C . VAL A 1 21 ? -4.833 -9.881 4.352 1.00 0.00 21 VAL A C 13
ATOM 14606 O O . VAL A 1 21 ? -5.892 -9.507 4.864 1.00 0.00 21 VAL A O 13
ATOM 14619 N N . GLN A 1 22 ? -3.697 -10.033 5.039 1.00 0.00 22 GLN A N 13
ATOM 14620 C CA . GLN A 1 22 ? -3.624 -9.763 6.475 1.00 0.00 22 GLN A CA 13
ATOM 14621 C C . GLN A 1 22 ? -2.514 -8.765 6.781 1.00 0.00 22 GLN A C 13
ATOM 14622 O O . GLN A 1 22 ? -1.405 -8.866 6.249 1.00 0.00 22 GLN A O 13
ATOM 14636 N N . LEU A 1 23 ? -2.842 -7.795 7.628 1.00 0.00 23 LEU A N 13
ATOM 14637 C CA . LEU A 1 23 ? -1.898 -6.746 8.007 1.00 0.00 23 LEU A CA 13
ATOM 14638 C C . LEU A 1 23 ? -0.685 -7.318 8.738 1.00 0.00 23 LEU A C 13
ATOM 14639 O O . LEU A 1 23 ? 0.446 -6.901 8.488 1.00 0.00 23 LEU A O 13
ATOM 14655 N N . THR A 1 24 ? -0.937 -8.259 9.650 1.00 0.00 24 THR A N 13
ATOM 14656 C CA . THR A 1 24 ? 0.134 -8.877 10.444 1.00 0.00 24 THR A CA 13
ATOM 14657 C C . THR A 1 24 ? 0.938 -9.915 9.648 1.00 0.00 24 THR A C 13
ATOM 14658 O O . THR A 1 24 ? 2.034 -10.297 10.064 1.00 0.00 24 THR A O 13
ATOM 14669 N N . THR A 1 25 ? 0.388 -10.370 8.522 1.00 0.00 25 THR A N 13
ATOM 14670 C CA . THR A 1 25 ? 1.057 -11.370 7.689 1.00 0.00 25 THR A CA 13
ATOM 14671 C C . THR A 1 25 ? 2.055 -10.707 6.733 1.00 0.00 25 THR A C 13
ATOM 14672 O O . THR A 1 25 ? 1.786 -9.637 6.183 1.00 0.00 25 THR A O 13
ATOM 14683 N N . ASN A 1 26 ? 3.184 -11.387 6.512 1.00 0.00 26 ASN A N 13
ATOM 14684 C CA . ASN A 1 26 ? 4.211 -10.906 5.587 1.00 0.00 26 ASN A CA 13
ATOM 14685 C C . ASN A 1 26 ? 3.968 -11.580 4.246 1.00 0.00 26 ASN A C 13
ATOM 14686 O O . ASN A 1 26 ? 4.008 -12.792 4.168 1.00 0.00 26 ASN A O 13
ATOM 14697 N N . ILE A 1 27 ? 3.677 -10.796 3.218 1.00 0.00 27 ILE A N 13
ATOM 14698 C CA . ILE A 1 27 ? 3.378 -11.326 1.880 1.00 0.00 27 ILE A CA 13
ATOM 14699 C C . ILE A 1 27 ? 4.611 -11.917 1.195 1.00 0.00 27 ILE A C 13
ATOM 14700 O O . ILE A 1 27 ? 4.498 -12.938 0.513 1.00 0.00 27 ILE A O 13
ATOM 14716 N N . GLN A 1 28 ? 5.768 -11.277 1.347 1.00 0.00 28 GLN A N 13
ATOM 14717 C CA . GLN A 1 28 ? 6.979 -11.777 0.700 1.00 0.00 28 GLN A CA 13
ATOM 14718 C C . GLN A 1 28 ? 7.344 -13.176 1.213 1.00 0.00 28 GLN A C 13
ATOM 14719 O O . GLN A 1 28 ? 7.930 -13.966 0.478 1.00 0.00 28 GLN A O 13
ATOM 14733 N N . GLU A 1 29 ? 6.982 -13.467 2.469 1.00 0.00 29 GLU A N 13
ATOM 14734 C CA . GLU A 1 29 ? 7.264 -14.775 3.068 1.00 0.00 29 GLU A CA 13
ATOM 14735 C C . GLU A 1 29 ? 6.048 -15.701 3.000 1.00 0.00 29 GLU A C 13
ATOM 14736 O O . GLU A 1 29 ? 6.188 -16.902 2.758 1.00 0.00 29 GLU A O 13
ATOM 14748 N N . GLU A 1 30 ? 4.862 -15.130 3.227 1.00 0.00 30 GLU A N 13
ATOM 14749 C CA . GLU A 1 30 ? 3.616 -15.899 3.210 1.00 0.00 30 GLU A CA 13
ATOM 14750 C C . GLU A 1 30 ? 3.309 -16.380 1.799 1.00 0.00 30 GLU A C 13
ATOM 14751 O O . GLU A 1 30 ? 2.913 -17.530 1.598 1.00 0.00 30 GLU A O 13
ATOM 14763 N N . LEU A 1 31 ? 3.488 -15.482 0.834 1.00 0.00 31 LEU A N 13
ATOM 14764 C CA . LEU A 1 31 ? 3.222 -15.803 -0.568 1.00 0.00 31 LEU A CA 13
ATOM 14765 C C . LEU A 1 31 ? 4.518 -15.979 -1.370 1.00 0.00 31 LEU A C 13
ATOM 14766 O O . LEU A 1 31 ? 4.461 -16.160 -2.589 1.00 0.00 31 LEU A O 13
ATOM 14782 N N . ASP A 1 32 ? 5.684 -15.904 -0.700 1.00 0.00 32 ASP A N 13
ATOM 14783 C CA . ASP A 1 32 ? 6.967 -16.037 -1.396 1.00 0.00 32 ASP A CA 13
ATOM 14784 C C . ASP A 1 32 ? 7.038 -14.985 -2.508 1.00 0.00 32 ASP A C 13
ATOM 14785 O O . ASP A 1 32 ? 7.383 -15.282 -3.659 1.00 0.00 32 ASP A O 13
ATOM 14794 N N . ALA A 1 33 ? 6.669 -13.752 -2.146 1.00 0.00 33 ALA A N 13
ATOM 14795 C CA . ALA A 1 33 ? 6.649 -12.649 -3.105 1.00 0.00 33 ALA A CA 13
ATOM 14796 C C . ALA A 1 33 ? 8.013 -11.988 -3.241 1.00 0.00 33 ALA A C 13
ATOM 14797 O O . ALA A 1 33 ? 8.641 -11.616 -2.247 1.00 0.00 33 ALA A O 13
ATOM 14804 N N . ASP A 1 34 ? 8.445 -11.836 -4.492 1.00 0.00 34 ASP A N 13
ATOM 14805 C CA . ASP A 1 34 ? 9.721 -11.205 -4.795 1.00 0.00 34 ASP A CA 13
ATOM 14806 C C . ASP A 1 34 ? 9.535 -9.694 -4.951 1.00 0.00 34 ASP A C 13
ATOM 14807 O O . ASP A 1 34 ? 8.429 -9.174 -4.762 1.00 0.00 34 ASP A O 13
ATOM 14816 N N . SER A 1 35 ? 10.622 -9.000 -5.288 1.00 0.00 35 SER A N 13
ATOM 14817 C CA . SER A 1 35 ? 10.582 -7.550 -5.458 1.00 0.00 35 SER A CA 13
ATOM 14818 C C . SER A 1 35 ? 9.613 -7.144 -6.563 1.00 0.00 35 SER A C 13
ATOM 14819 O O . SER A 1 35 ? 9.004 -6.079 -6.481 1.00 0.00 35 SER A O 13
ATOM 14827 N N . LEU A 1 36 ? 9.479 -7.983 -7.596 1.00 0.00 36 LEU A N 13
ATOM 14828 C CA . LEU A 1 36 ? 8.581 -7.678 -8.713 1.00 0.00 36 LEU A CA 13
ATOM 14829 C C . LEU A 1 36 ? 7.120 -7.632 -8.275 1.00 0.00 36 LEU A C 13
ATOM 14830 O O . LEU A 1 36 ? 6.391 -6.721 -8.656 1.00 0.00 36 LEU A O 13
ATOM 14846 N N . ASP A 1 37 ? 6.698 -8.632 -7.496 1.00 0.00 37 ASP A N 13
ATOM 14847 C CA . ASP A 1 37 ? 5.311 -8.704 -7.036 1.00 0.00 37 ASP A CA 13
ATOM 14848 C C . ASP A 1 37 ? 4.975 -7.497 -6.175 1.00 0.00 37 ASP A C 13
ATOM 14849 O O . ASP A 1 37 ? 3.921 -6.883 -6.336 1.00 0.00 37 ASP A O 13
ATOM 14858 N N . LEU A 1 38 ? 5.896 -7.158 -5.278 1.00 0.00 38 LEU A N 13
ATOM 14859 C CA . LEU A 1 38 ? 5.719 -6.005 -4.396 1.00 0.00 38 LEU A CA 13
ATOM 14860 C C . LEU A 1 38 ? 5.766 -4.714 -5.203 1.00 0.00 38 LEU A C 13
ATOM 14861 O O . LEU A 1 38 ? 4.992 -3.785 -4.971 1.00 0.00 38 LEU A O 13
ATOM 14877 N N . PHE A 1 39 ? 6.686 -4.688 -6.162 1.00 0.00 39 PHE A N 13
ATOM 14878 C CA . PHE A 1 39 ? 6.869 -3.547 -7.037 1.00 0.00 39 PHE A CA 13
ATOM 14879 C C . PHE A 1 39 ? 5.580 -3.291 -7.806 1.00 0.00 39 PHE A C 13
ATOM 14880 O O . PHE A 1 39 ? 5.133 -2.154 -7.898 1.00 0.00 39 PHE A O 13
ATOM 14897 N N . GLN A 1 40 ? 5.002 -4.356 -8.365 1.00 0.00 40 GLN A N 13
ATOM 14898 C CA . GLN A 1 40 ? 3.766 -4.243 -9.136 1.00 0.00 40 GLN A CA 13
ATOM 14899 C C . GLN A 1 40 ? 2.590 -3.802 -8.278 1.00 0.00 40 GLN A C 13
ATOM 14900 O O . GLN A 1 40 ? 1.791 -2.988 -8.720 1.00 0.00 40 GLN A O 13
ATOM 14914 N N . ILE A 1 41 ? 2.496 -4.326 -7.058 1.00 0.00 41 ILE A N 13
ATOM 14915 C CA . ILE A 1 41 ? 1.409 -3.944 -6.149 1.00 0.00 41 ILE A CA 13
ATOM 14916 C C . ILE A 1 41 ? 1.531 -2.445 -5.869 1.00 0.00 41 ILE A C 13
ATOM 14917 O O . ILE A 1 41 ? 0.537 -1.719 -5.832 1.00 0.00 41 ILE A O 13
ATOM 14933 N N . ILE A 1 42 ? 2.772 -2.008 -5.691 1.00 0.00 42 ILE A N 13
ATOM 14934 C CA . ILE A 1 42 ? 3.081 -0.612 -5.436 1.00 0.00 42 ILE A CA 13
ATOM 14935 C C . ILE A 1 42 ? 2.862 0.207 -6.720 1.00 0.00 42 ILE A C 13
ATOM 14936 O O . ILE A 1 42 ? 2.442 1.358 -6.645 1.00 0.00 42 ILE A O 13
ATOM 14952 N N . ASN A 1 43 ? 3.112 -0.397 -7.885 1.00 0.00 43 ASN A N 13
ATOM 14953 C CA . ASN A 1 43 ? 2.869 0.298 -9.150 1.00 0.00 43 ASN A CA 13
ATOM 14954 C C . ASN A 1 43 ? 1.366 0.484 -9.306 1.00 0.00 43 ASN A C 13
ATOM 14955 O O . ASN A 1 43 ? 0.899 1.514 -9.777 1.00 0.00 43 ASN A O 13
ATOM 14966 N N . GLU A 1 44 ? 0.631 -0.548 -8.894 1.00 0.00 44 GLU A N 13
ATOM 14967 C CA . GLU A 1 44 ? -0.818 -0.567 -8.949 1.00 0.00 44 GLU A CA 13
ATOM 14968 C C . GLU A 1 44 ? -1.417 0.444 -7.989 1.00 0.00 44 GLU A C 13
ATOM 14969 O O . GLU A 1 44 ? -2.314 1.195 -8.381 1.00 0.00 44 GLU A O 13
ATOM 14981 N N . ILE A 1 45 ? -0.901 0.502 -6.749 1.00 0.00 45 ILE A N 13
ATOM 14982 C CA . ILE A 1 45 ? -1.409 1.494 -5.807 1.00 0.00 45 ILE A CA 13
ATOM 14983 C C . ILE A 1 45 ? -0.933 2.878 -6.257 1.00 0.00 45 ILE A C 13
ATOM 14984 O O . ILE A 1 45 ? -1.632 3.865 -6.085 1.00 0.00 45 ILE A O 13
ATOM 15000 N N . GLU A 1 46 ? 0.244 2.914 -6.887 1.00 0.00 46 GLU A N 13
ATOM 15001 C CA . GLU A 1 46 ? 0.781 4.156 -7.430 1.00 0.00 46 GLU A CA 13
ATOM 15002 C C . GLU A 1 46 ? -0.162 4.637 -8.540 1.00 0.00 46 GLU A C 13
ATOM 15003 O O . GLU A 1 46 ? -0.473 5.814 -8.645 1.00 0.00 46 GLU A O 13
ATOM 15015 N N . ASP A 1 47 ? -0.627 3.707 -9.359 1.00 0.00 47 ASP A N 13
ATOM 15016 C CA . ASP A 1 47 ? -1.550 4.040 -10.433 1.00 0.00 47 ASP A CA 13
ATOM 15017 C C . ASP A 1 47 ? -2.922 4.418 -9.864 1.00 0.00 47 ASP A C 13
ATOM 15018 O O . ASP A 1 47 ? -3.619 5.272 -10.418 1.00 0.00 47 ASP A O 13
ATOM 15027 N N . GLU A 1 48 ? -3.310 3.746 -8.772 1.00 0.00 48 GLU A N 13
ATOM 15028 C CA . GLU A 1 48 ? -4.617 3.978 -8.145 1.00 0.00 48 GLU A CA 13
ATOM 15029 C C . GLU A 1 48 ? -4.656 5.278 -7.321 1.00 0.00 48 GLU A C 13
ATOM 15030 O O . GLU A 1 48 ? -5.403 6.202 -7.654 1.00 0.00 48 GLU A O 13
ATOM 15042 N N . PHE A 1 49 ? -3.859 5.336 -6.249 1.00 0.00 49 PHE A N 13
ATOM 15043 C CA . PHE A 1 49 ? -3.811 6.519 -5.372 1.00 0.00 49 PHE A CA 13
ATOM 15044 C C . PHE A 1 49 ? -2.704 7.496 -5.763 1.00 0.00 49 PHE A C 13
ATOM 15045 O O . PHE A 1 49 ? -2.760 8.668 -5.383 1.00 0.00 49 PHE A O 13
ATOM 15062 N N . ASP A 1 50 ? -1.672 6.999 -6.458 1.00 0.00 50 ASP A N 13
ATOM 15063 C CA . ASP A 1 50 ? -0.513 7.824 -6.834 1.00 0.00 50 ASP A CA 13
ATOM 15064 C C . ASP A 1 50 ? -0.044 8.639 -5.633 1.00 0.00 50 ASP A C 13
ATOM 15065 O O . ASP A 1 50 ? -0.287 9.842 -5.525 1.00 0.00 50 ASP A O 13
ATOM 15074 N N . VAL A 1 51 ? 0.598 7.923 -4.717 1.00 0.00 51 VAL A N 13
ATOM 15075 C CA . VAL A 1 51 ? 1.097 8.486 -3.466 1.00 0.00 51 VAL A CA 13
ATOM 15076 C C . VAL A 1 51 ? 2.598 8.246 -3.368 1.00 0.00 51 VAL A C 13
ATOM 15077 O O . VAL A 1 51 ? 3.164 7.536 -4.207 1.00 0.00 51 VAL A O 13
ATOM 15090 N N . LYS A 1 52 ? 3.237 8.819 -2.347 1.00 0.00 52 LYS A N 13
ATOM 15091 C CA . LYS A 1 52 ? 4.674 8.623 -2.182 1.00 0.00 52 LYS A CA 13
ATOM 15092 C C . LYS A 1 52 ? 4.912 7.187 -1.747 1.00 0.00 52 LYS A C 13
ATOM 15093 O O . LYS A 1 52 ? 4.748 6.842 -0.575 1.00 0.00 52 LYS A O 13
ATOM 15112 N N . ILE A 1 53 ? 5.255 6.348 -2.721 1.00 0.00 53 ILE A N 13
ATOM 15113 C CA . ILE A 1 53 ? 5.473 4.919 -2.477 1.00 0.00 53 ILE A CA 13
ATOM 15114 C C . ILE A 1 53 ? 6.911 4.603 -2.089 1.00 0.00 53 ILE A C 13
ATOM 15115 O O . ILE A 1 53 ? 7.815 4.606 -2.928 1.00 0.00 53 ILE A O 13
ATOM 15131 N N . GLU A 1 54 ? 7.098 4.284 -0.809 1.00 0.00 54 GLU A N 13
ATOM 15132 C CA . GLU A 1 54 ? 8.411 3.905 -0.297 1.00 0.00 54 GLU A CA 13
ATOM 15133 C C . GLU A 1 54 ? 8.384 2.419 0.041 1.00 0.00 54 GLU A C 13
ATOM 15134 O O . GLU A 1 54 ? 7.585 1.991 0.873 1.00 0.00 54 GLU A O 13
ATOM 15146 N N . THR A 1 55 ? 9.232 1.638 -0.631 1.00 0.00 55 THR A N 13
ATOM 15147 C CA . THR A 1 55 ? 9.276 0.189 -0.412 1.00 0.00 55 THR A CA 13
ATOM 15148 C C . THR A 1 55 ? 10.694 -0.353 -0.559 1.00 0.00 55 THR A C 13
ATOM 15149 O O . THR A 1 55 ? 11.632 0.396 -0.838 1.00 0.00 55 THR A O 13
ATOM 15160 N N . GLU A 1 56 ? 10.833 -1.664 -0.345 1.00 0.00 56 GLU A N 13
ATOM 15161 C CA . GLU A 1 56 ? 12.137 -2.334 -0.425 1.00 0.00 56 GLU A CA 13
ATOM 15162 C C . GLU A 1 56 ? 13.097 -1.786 0.637 1.00 0.00 56 GLU A C 13
ATOM 15163 O O . GLU A 1 56 ? 14.316 -1.930 0.517 1.00 0.00 56 GLU A O 13
ATOM 15175 N N . ASP A 1 57 ? 12.530 -1.185 1.692 1.00 0.00 57 ASP A N 13
ATOM 15176 C CA . ASP A 1 57 ? 13.325 -0.646 2.794 1.00 0.00 57 ASP A CA 13
ATOM 15177 C C . ASP A 1 57 ? 13.096 -1.475 4.063 1.00 0.00 57 ASP A C 13
ATOM 15178 O O . ASP A 1 57 ? 13.285 -0.984 5.181 1.00 0.00 57 ASP A O 13
ATOM 15187 N N . GLY A 1 58 ? 12.648 -2.723 3.881 1.00 0.00 58 GLY A N 13
ATOM 15188 C CA . GLY A 1 58 ? 12.342 -3.612 5.001 1.00 0.00 58 GLY A CA 13
ATOM 15189 C C . GLY A 1 58 ? 10.822 -3.757 5.189 1.00 0.00 58 GLY A C 13
ATOM 15190 O O . GLY A 1 58 ? 10.370 -4.474 6.085 1.00 0.00 58 GLY A O 13
ATOM 15194 N N . ILE A 1 59 ? 10.043 -3.062 4.345 1.00 0.00 59 ILE A N 13
ATOM 15195 C CA . ILE A 1 59 ? 8.584 -3.096 4.419 1.00 0.00 59 ILE A CA 13
ATOM 15196 C C . ILE A 1 59 ? 7.970 -3.861 3.242 1.00 0.00 59 ILE A C 13
ATOM 15197 O O . ILE A 1 59 ? 8.056 -3.448 2.086 1.00 0.00 59 ILE A O 13
ATOM 15213 N N . GLN A 1 60 ? 7.336 -4.982 3.578 1.00 0.00 60 GLN A N 13
ATOM 15214 C CA . GLN A 1 60 ? 6.667 -5.849 2.599 1.00 0.00 60 GLN A CA 13
ATOM 15215 C C . GLN A 1 60 ? 5.255 -6.187 3.092 1.00 0.00 60 GLN A C 13
ATOM 15216 O O . GLN A 1 60 ? 4.310 -6.318 2.313 1.00 0.00 60 GLN A O 13
ATOM 15230 N N . THR A 1 61 ? 5.156 -6.321 4.409 1.00 0.00 61 THR A N 13
ATOM 15231 C CA . THR A 1 61 ? 3.918 -6.638 5.091 1.00 0.00 61 THR A CA 13
ATOM 15232 C C . THR A 1 61 ? 2.827 -5.652 4.718 1.00 0.00 61 THR A C 13
ATOM 15233 O O . THR A 1 61 ? 3.088 -4.463 4.530 1.00 0.00 61 THR A O 13
ATOM 15244 N N . VAL A 1 62 ? 1.602 -6.164 4.617 1.00 0.00 62 VAL A N 13
ATOM 15245 C CA . VAL A 1 62 ? 0.450 -5.341 4.267 1.00 0.00 62 VAL A CA 13
ATOM 15246 C C . VAL A 1 62 ? 0.334 -4.186 5.269 1.00 0.00 62 VAL A C 13
ATOM 15247 O O . VAL A 1 62 ? -0.017 -3.072 4.879 1.00 0.00 62 VAL A O 13
ATOM 15260 N N . GLN A 1 63 ? 0.631 -4.452 6.548 1.00 0.00 63 GLN A N 13
ATOM 15261 C CA . GLN A 1 63 ? 0.558 -3.399 7.560 1.00 0.00 63 GLN A CA 13
ATOM 15262 C C . GLN A 1 63 ? 1.491 -2.238 7.188 1.00 0.00 63 GLN A C 13
ATOM 15263 O O . GLN A 1 63 ? 1.065 -1.085 7.226 1.00 0.00 63 GLN A O 13
ATOM 15277 N N . ASP A 1 64 ? 2.753 -2.533 6.825 1.00 0.00 64 ASP A N 13
ATOM 15278 C CA . ASP A 1 64 ? 3.686 -1.468 6.461 1.00 0.00 64 ASP A CA 13
ATOM 15279 C C . ASP A 1 64 ? 3.309 -0.826 5.131 1.00 0.00 64 ASP A C 13
ATOM 15280 O O . ASP A 1 64 ? 3.404 0.388 4.980 1.00 0.00 64 ASP A O 13
ATOM 15289 N N . LEU A 1 65 ? 2.887 -1.648 4.168 1.00 0.00 65 LEU A N 13
ATOM 15290 C CA . LEU A 1 65 ? 2.505 -1.152 2.843 1.00 0.00 65 LEU A CA 13
ATOM 15291 C C . LEU A 1 65 ? 1.312 -0.199 2.947 1.00 0.00 65 LEU A C 13
ATOM 15292 O O . LEU A 1 65 ? 1.346 0.909 2.407 1.00 0.00 65 LEU A O 13
ATOM 15308 N N . VAL A 1 66 ? 0.261 -0.651 3.628 1.00 0.00 66 VAL A N 13
ATOM 15309 C CA . VAL A 1 66 ? -0.953 0.141 3.794 1.00 0.00 66 VAL A CA 13
ATOM 15310 C C . VAL A 1 66 ? -0.665 1.378 4.636 1.00 0.00 66 VAL A C 13
ATOM 15311 O O . VAL A 1 66 ? -1.117 2.472 4.302 1.00 0.00 66 VAL A O 13
ATOM 15324 N N . THR A 1 67 ? 0.091 1.198 5.714 1.00 0.00 67 THR A N 13
ATOM 15325 C CA . THR A 1 67 ? 0.438 2.313 6.589 1.00 0.00 67 THR A CA 13
ATOM 15326 C C . THR A 1 67 ? 1.248 3.344 5.808 1.00 0.00 67 THR A C 13
ATOM 15327 O O . THR A 1 67 ? 1.050 4.538 5.982 1.00 0.00 67 THR A O 13
ATOM 15338 N N . TYR A 1 68 ? 2.169 2.869 4.971 1.00 0.00 68 TYR A N 13
ATOM 15339 C CA . TYR A 1 68 ? 3.015 3.756 4.180 1.00 0.00 68 TYR A CA 13
ATOM 15340 C C . TYR A 1 68 ? 2.210 4.501 3.111 1.00 0.00 68 TYR A C 13
ATOM 15341 O O . TYR A 1 68 ? 2.294 5.724 3.018 1.00 0.00 68 TYR A O 13
ATOM 15359 N N . VAL A 1 69 ? 1.437 3.762 2.307 1.00 0.00 69 VAL A N 13
ATOM 15360 C CA . VAL A 1 69 ? 0.638 4.389 1.246 1.00 0.00 69 VAL A CA 13
ATOM 15361 C C . VAL A 1 69 ? -0.356 5.349 1.878 1.00 0.00 69 VAL A C 13
ATOM 15362 O O . VAL A 1 69 ? -0.501 6.475 1.435 1.00 0.00 69 VAL A O 13
ATOM 15375 N N . GLU A 1 70 ? -1.045 4.860 2.894 1.00 0.00 70 GLU A N 13
ATOM 15376 C CA . GLU A 1 70 ? -2.063 5.638 3.587 1.00 0.00 70 GLU A CA 13
ATOM 15377 C C . GLU A 1 70 ? -1.465 6.858 4.298 1.00 0.00 70 GLU A C 13
ATOM 15378 O O . GLU A 1 70 ? -2.026 7.955 4.234 1.00 0.00 70 GLU A O 13
ATOM 15390 N N . LYS A 1 71 ? -0.333 6.660 4.978 1.00 0.00 71 LYS A N 13
ATOM 15391 C CA . LYS A 1 71 ? 0.320 7.760 5.694 1.00 0.00 71 LYS A CA 13
ATOM 15392 C C . LYS A 1 71 ? 0.805 8.809 4.700 1.00 0.00 71 LYS A C 13
ATOM 15393 O O . LYS A 1 71 ? 0.614 10.010 4.904 1.00 0.00 71 LYS A O 13
ATOM 15412 N N . GLN A 1 72 ? 1.435 8.329 3.631 1.00 0.00 72 GLN A N 13
ATOM 15413 C CA . GLN A 1 72 ? 1.958 9.211 2.595 1.00 0.00 72 GLN A CA 13
ATOM 15414 C C . GLN A 1 72 ? 0.831 9.918 1.842 1.00 0.00 72 GLN A C 13
ATOM 15415 O O . GLN A 1 72 ? 0.963 11.098 1.503 1.00 0.00 72 GLN A O 13
ATOM 15429 N N . GLN A 1 73 ? -0.267 9.202 1.575 1.00 0.00 73 GLN A N 13
ATOM 15430 C CA . GLN A 1 73 ? -1.400 9.793 0.848 1.00 0.00 73 GLN A CA 13
ATOM 15431 C C . GLN A 1 73 ? -2.100 10.880 1.686 1.00 0.00 73 GLN A C 13
ATOM 15432 O O . GLN A 1 73 ? -2.833 11.712 1.143 1.00 0.00 73 GLN A O 13
ATOM 15446 N N . ALA A 1 74 ? -1.867 10.857 3.001 1.00 0.00 74 ALA A N 13
ATOM 15447 C CA . ALA A 1 74 ? -2.472 11.831 3.908 1.00 0.00 74 ALA A CA 13
ATOM 15448 C C . ALA A 1 74 ? -2.008 13.244 3.570 1.00 0.00 74 ALA A C 13
ATOM 15449 O O . ALA A 1 74 ? -0.847 13.454 3.217 1.00 0.00 74 ALA A O 13
ATOM 15456 N N . ASN A 1 75 ? -2.930 14.205 3.689 1.00 0.00 75 ASN A N 13
ATOM 15457 C CA . ASN A 1 75 ? -2.628 15.607 3.399 1.00 0.00 75 ASN A CA 13
ATOM 15458 C C . ASN A 1 75 ? -2.129 15.770 1.964 1.00 0.00 75 ASN A C 13
ATOM 15459 O O . ASN A 1 75 ? -0.975 15.460 1.716 1.00 0.00 75 ASN A O 13
ATOM 15471 N N . MET A 1 1 ? -10.445 2.462 4.317 1.00 0.00 1 MET A N 14
ATOM 15472 C CA . MET A 1 1 ? -10.821 2.824 2.916 1.00 0.00 1 MET A CA 14
ATOM 15473 C C . MET A 1 1 ? -9.602 2.659 2.016 1.00 0.00 1 MET A C 14
ATOM 15474 O O . MET A 1 1 ? -9.691 2.052 0.947 1.00 0.00 1 MET A O 14
ATOM 15490 N N . VAL A 1 2 ? -8.469 3.206 2.458 1.00 0.00 2 VAL A N 14
ATOM 15491 C CA . VAL A 1 2 ? -7.234 3.108 1.684 1.00 0.00 2 VAL A CA 14
ATOM 15492 C C . VAL A 1 2 ? -6.817 1.646 1.601 1.00 0.00 2 VAL A C 14
ATOM 15493 O O . VAL A 1 2 ? -6.505 1.145 0.521 1.00 0.00 2 VAL A O 14
ATOM 15506 N N . PHE A 1 3 ? -6.824 0.979 2.754 1.00 0.00 3 PHE A N 14
ATOM 15507 C CA . PHE A 1 3 ? -6.455 -0.429 2.813 1.00 0.00 3 PHE A CA 14
ATOM 15508 C C . PHE A 1 3 ? -7.405 -1.259 1.966 1.00 0.00 3 PHE A C 14
ATOM 15509 O O . PHE A 1 3 ? -7.015 -2.276 1.407 1.00 0.00 3 PHE A O 14
ATOM 15526 N N . GLU A 1 4 ? -8.642 -0.788 1.857 1.00 0.00 4 GLU A N 14
ATOM 15527 C CA . GLU A 1 4 ? -9.637 -1.456 1.040 1.00 0.00 4 GLU A CA 14
ATOM 15528 C C . GLU A 1 4 ? -9.166 -1.428 -0.416 1.00 0.00 4 GLU A C 14
ATOM 15529 O O . GLU A 1 4 ? -9.432 -2.345 -1.193 1.00 0.00 4 GLU A O 14
ATOM 15541 N N . LYS A 1 5 ? -8.479 -0.335 -0.763 1.00 0.00 5 LYS A N 14
ATOM 15542 C CA . LYS A 1 5 ? -7.976 -0.118 -2.117 1.00 0.00 5 LYS A CA 14
ATOM 15543 C C . LYS A 1 5 ? -6.669 -0.856 -2.355 1.00 0.00 5 LYS A C 14
ATOM 15544 O O . LYS A 1 5 ? -6.512 -1.543 -3.367 1.00 0.00 5 LYS A O 14
ATOM 15563 N N . ILE A 1 6 ? -5.747 -0.732 -1.402 1.00 0.00 6 ILE A N 14
ATOM 15564 C CA . ILE A 1 6 ? -4.461 -1.414 -1.485 1.00 0.00 6 ILE A CA 14
ATOM 15565 C C . ILE A 1 6 ? -4.729 -2.918 -1.526 1.00 0.00 6 ILE A C 14
ATOM 15566 O O . ILE A 1 6 ? -4.128 -3.650 -2.315 1.00 0.00 6 ILE A O 14
ATOM 15582 N N . GLN A 1 7 ? -5.687 -3.339 -0.705 1.00 0.00 7 GLN A N 14
ATOM 15583 C CA . GLN A 1 7 ? -6.115 -4.724 -0.669 1.00 0.00 7 GLN A CA 14
ATOM 15584 C C . GLN A 1 7 ? -6.734 -5.072 -2.020 1.00 0.00 7 GLN A C 14
ATOM 15585 O O . GLN A 1 7 ? -6.534 -6.167 -2.529 1.00 0.00 7 GLN A O 14
ATOM 15599 N N . ALA A 1 8 ? -7.472 -4.114 -2.605 1.00 0.00 8 ALA A N 14
ATOM 15600 C CA . ALA A 1 8 ? -8.089 -4.322 -3.915 1.00 0.00 8 ALA A CA 14
ATOM 15601 C C . ALA A 1 8 ? -7.010 -4.565 -4.972 1.00 0.00 8 ALA A C 14
ATOM 15602 O O . ALA A 1 8 ? -7.174 -5.396 -5.867 1.00 0.00 8 ALA A O 14
ATOM 15609 N N . ILE A 1 9 ? -5.909 -3.820 -4.849 1.00 0.00 9 ILE A N 14
ATOM 15610 C CA . ILE A 1 9 ? -4.784 -3.924 -5.776 1.00 0.00 9 ILE A CA 14
ATOM 15611 C C . ILE A 1 9 ? -4.039 -5.259 -5.565 1.00 0.00 9 ILE A C 14
ATOM 15612 O O . ILE A 1 9 ? -3.678 -5.924 -6.532 1.00 0.00 9 ILE A O 14
ATOM 15628 N N . ILE A 1 10 ? -3.792 -5.612 -4.304 1.00 0.00 10 ILE A N 14
ATOM 15629 C CA . ILE A 1 10 ? -3.064 -6.844 -3.968 1.00 0.00 10 ILE A CA 14
ATOM 15630 C C . ILE A 1 10 ? -3.898 -8.082 -4.329 1.00 0.00 10 ILE A C 14
ATOM 15631 O O . ILE A 1 10 ? -3.384 -9.053 -4.878 1.00 0.00 10 ILE A O 14
ATOM 15647 N N . VAL A 1 11 ? -5.178 -8.025 -3.997 1.00 0.00 11 VAL A N 14
ATOM 15648 C CA . VAL A 1 11 ? -6.105 -9.116 -4.256 1.00 0.00 11 VAL A CA 14
ATOM 15649 C C . VAL A 1 11 ? -6.223 -9.361 -5.761 1.00 0.00 11 VAL A C 14
ATOM 15650 O O . VAL A 1 11 ? -6.217 -10.510 -6.203 1.00 0.00 11 VAL A O 14
ATOM 15663 N N . GLU A 1 12 ? -6.341 -8.282 -6.534 1.00 0.00 12 GLU A N 14
ATOM 15664 C CA . GLU A 1 12 ? -6.466 -8.390 -7.988 1.00 0.00 12 GLU A CA 14
ATOM 15665 C C . GLU A 1 12 ? -5.121 -8.732 -8.653 1.00 0.00 12 GLU A C 14
ATOM 15666 O O . GLU A 1 12 ? -5.052 -9.612 -9.514 1.00 0.00 12 GLU A O 14
ATOM 15678 N N . GLU A 1 13 ? -4.079 -7.999 -8.268 1.00 0.00 13 GLU A N 14
ATOM 15679 C CA . GLU A 1 13 ? -2.744 -8.184 -8.845 1.00 0.00 13 GLU A CA 14
ATOM 15680 C C . GLU A 1 13 ? -2.181 -9.564 -8.519 1.00 0.00 13 GLU A C 14
ATOM 15681 O O . GLU A 1 13 ? -1.550 -10.206 -9.363 1.00 0.00 13 GLU A O 14
ATOM 15693 N N . LEU A 1 14 ? -2.413 -9.993 -7.289 1.00 0.00 14 LEU A N 14
ATOM 15694 C CA . LEU A 1 14 ? -1.925 -11.294 -6.819 1.00 0.00 14 LEU A CA 14
ATOM 15695 C C . LEU A 1 14 ? -2.952 -12.396 -7.093 1.00 0.00 14 LEU A C 14
ATOM 15696 O O . LEU A 1 14 ? -2.592 -13.569 -7.208 1.00 0.00 14 LEU A O 14
ATOM 15712 N N . GLY A 1 15 ? -4.228 -12.010 -7.190 1.00 0.00 15 GLY A N 14
ATOM 15713 C CA . GLY A 1 15 ? -5.298 -12.974 -7.440 1.00 0.00 15 GLY A CA 14
ATOM 15714 C C . GLY A 1 15 ? -5.520 -13.860 -6.217 1.00 0.00 15 GLY A C 14
ATOM 15715 O O . GLY A 1 15 ? -5.888 -15.031 -6.351 1.00 0.00 15 GLY A O 14
ATOM 15719 N N . LYS A 1 16 ? -5.292 -13.293 -5.027 1.00 0.00 16 LYS A N 14
ATOM 15720 C CA . LYS A 1 16 ? -5.464 -14.031 -3.780 1.00 0.00 16 LYS A CA 14
ATOM 15721 C C . LYS A 1 16 ? -6.832 -13.703 -3.181 1.00 0.00 16 LYS A C 14
ATOM 15722 O O . LYS A 1 16 ? -7.583 -12.910 -3.758 1.00 0.00 16 LYS A O 14
ATOM 15741 N N . ASP A 1 17 ? -7.158 -14.308 -2.034 1.00 0.00 17 ASP A N 14
ATOM 15742 C CA . ASP A 1 17 ? -8.442 -14.063 -1.380 1.00 0.00 17 ASP A CA 14
ATOM 15743 C C . ASP A 1 17 ? -8.290 -13.009 -0.289 1.00 0.00 17 ASP A C 14
ATOM 15744 O O . ASP A 1 17 ? -7.176 -12.708 0.141 1.00 0.00 17 ASP A O 14
ATOM 15753 N N . ALA A 1 18 ? -9.423 -12.460 0.150 1.00 0.00 18 ALA A N 14
ATOM 15754 C CA . ALA A 1 18 ? -9.429 -11.434 1.195 1.00 0.00 18 ALA A CA 14
ATOM 15755 C C . ALA A 1 18 ? -8.839 -11.975 2.496 1.00 0.00 18 ALA A C 14
ATOM 15756 O O . ALA A 1 18 ? -8.117 -11.264 3.200 1.00 0.00 18 ALA A O 14
ATOM 15763 N N . GLU A 1 19 ? -9.156 -13.234 2.805 1.00 0.00 19 GLU A N 14
ATOM 15764 C CA . GLU A 1 19 ? -8.658 -13.872 4.027 1.00 0.00 19 GLU A CA 14
ATOM 15765 C C . GLU A 1 19 ? -7.132 -14.024 3.996 1.00 0.00 19 GLU A C 14
ATOM 15766 O O . GLU A 1 19 ? -6.474 -13.938 5.037 1.00 0.00 19 GLU A O 14
ATOM 15778 N N . GLU A 1 20 ? -6.584 -14.252 2.799 1.00 0.00 20 GLU A N 14
ATOM 15779 C CA . GLU A 1 20 ? -5.138 -14.416 2.633 1.00 0.00 20 GLU A CA 14
ATOM 15780 C C . GLU A 1 20 ? -4.391 -13.101 2.866 1.00 0.00 20 GLU A C 14
ATOM 15781 O O . GLU A 1 20 ? -3.237 -13.107 3.301 1.00 0.00 20 GLU A O 14
ATOM 15793 N N . VAL A 1 21 ? -5.055 -11.980 2.571 1.00 0.00 21 VAL A N 14
ATOM 15794 C CA . VAL A 1 21 ? -4.449 -10.653 2.745 1.00 0.00 21 VAL A CA 14
ATOM 15795 C C . VAL A 1 21 ? -4.784 -10.079 4.120 1.00 0.00 21 VAL A C 14
ATOM 15796 O O . VAL A 1 21 ? -5.954 -9.874 4.450 1.00 0.00 21 VAL A O 14
ATOM 15809 N N . GLN A 1 22 ? -3.742 -9.828 4.919 1.00 0.00 22 GLN A N 14
ATOM 15810 C CA . GLN A 1 22 ? -3.918 -9.282 6.263 1.00 0.00 22 GLN A CA 14
ATOM 15811 C C . GLN A 1 22 ? -2.733 -8.393 6.631 1.00 0.00 22 GLN A C 14
ATOM 15812 O O . GLN A 1 22 ? -1.587 -8.692 6.282 1.00 0.00 22 GLN A O 14
ATOM 15826 N N . LEU A 1 23 ? -3.029 -7.293 7.318 1.00 0.00 23 LEU A N 14
ATOM 15827 C CA . LEU A 1 23 ? -2.004 -6.333 7.719 1.00 0.00 23 LEU A CA 14
ATOM 15828 C C . LEU A 1 23 ? -0.906 -7.017 8.528 1.00 0.00 23 LEU A C 14
ATOM 15829 O O . LEU A 1 23 ? 0.280 -6.809 8.269 1.00 0.00 23 LEU A O 14
ATOM 15845 N N . THR A 1 24 ? -1.306 -7.845 9.488 1.00 0.00 24 THR A N 14
ATOM 15846 C CA . THR A 1 24 ? -0.343 -8.563 10.325 1.00 0.00 24 THR A CA 14
ATOM 15847 C C . THR A 1 24 ? 0.499 -9.514 9.466 1.00 0.00 24 THR A C 14
ATOM 15848 O O . THR A 1 24 ? 1.702 -9.671 9.687 1.00 0.00 24 THR A O 14
ATOM 15859 N N . THR A 1 25 ? -0.163 -10.155 8.510 1.00 0.00 25 THR A N 14
ATOM 15860 C CA . THR A 1 25 ? 0.482 -11.122 7.620 1.00 0.00 25 THR A CA 14
ATOM 15861 C C . THR A 1 25 ? 1.435 -10.435 6.631 1.00 0.00 25 THR A C 14
ATOM 15862 O O . THR A 1 25 ? 1.101 -9.404 6.046 1.00 0.00 25 THR A O 14
ATOM 15873 N N . ASN A 1 26 ? 2.603 -11.057 6.425 1.00 0.00 26 ASN A N 14
ATOM 15874 C CA . ASN A 1 26 ? 3.604 -10.559 5.477 1.00 0.00 26 ASN A CA 14
ATOM 15875 C C . ASN A 1 26 ? 3.430 -11.308 4.165 1.00 0.00 26 ASN A C 14
ATOM 15876 O O . ASN A 1 26 ? 3.522 -12.520 4.145 1.00 0.00 26 ASN A O 14
ATOM 15887 N N . ILE A 1 27 ? 3.143 -10.580 3.095 1.00 0.00 27 ILE A N 14
ATOM 15888 C CA . ILE A 1 27 ? 2.915 -11.177 1.773 1.00 0.00 27 ILE A CA 14
ATOM 15889 C C . ILE A 1 27 ? 4.178 -11.836 1.203 1.00 0.00 27 ILE A C 14
ATOM 15890 O O . ILE A 1 27 ? 4.083 -12.889 0.570 1.00 0.00 27 ILE A O 14
ATOM 15906 N N . GLN A 1 28 ? 5.338 -11.207 1.387 1.00 0.00 28 GLN A N 14
ATOM 15907 C CA . GLN A 1 28 ? 6.574 -11.759 0.835 1.00 0.00 28 GLN A CA 14
ATOM 15908 C C . GLN A 1 28 ? 6.860 -13.156 1.390 1.00 0.00 28 GLN A C 14
ATOM 15909 O O . GLN A 1 28 ? 7.441 -13.986 0.694 1.00 0.00 28 GLN A O 14
ATOM 15923 N N . GLU A 1 29 ? 6.437 -13.404 2.632 1.00 0.00 29 GLU A N 14
ATOM 15924 C CA . GLU A 1 29 ? 6.643 -14.708 3.267 1.00 0.00 29 GLU A CA 14
ATOM 15925 C C . GLU A 1 29 ? 5.394 -15.583 3.166 1.00 0.00 29 GLU A C 14
ATOM 15926 O O . GLU A 1 29 ? 5.488 -16.791 2.937 1.00 0.00 29 GLU A O 14
ATOM 15938 N N . GLU A 1 30 ? 4.232 -14.959 3.360 1.00 0.00 30 GLU A N 14
ATOM 15939 C CA . GLU A 1 30 ? 2.953 -15.669 3.318 1.00 0.00 30 GLU A CA 14
ATOM 15940 C C . GLU A 1 30 ? 2.678 -16.198 1.919 1.00 0.00 30 GLU A C 14
ATOM 15941 O O . GLU A 1 30 ? 2.296 -17.358 1.747 1.00 0.00 30 GLU A O 14
ATOM 15953 N N . LEU A 1 31 ? 2.862 -15.329 0.928 1.00 0.00 31 LEU A N 14
ATOM 15954 C CA . LEU A 1 31 ? 2.616 -15.696 -0.466 1.00 0.00 31 LEU A CA 14
ATOM 15955 C C . LEU A 1 31 ? 3.917 -15.895 -1.254 1.00 0.00 31 LEU A C 14
ATOM 15956 O O . LEU A 1 31 ? 3.870 -16.087 -2.473 1.00 0.00 31 LEU A O 14
ATOM 15972 N N . ASP A 1 32 ? 5.071 -15.845 -0.569 1.00 0.00 32 ASP A N 14
ATOM 15973 C CA . ASP A 1 32 ? 6.363 -16.015 -1.240 1.00 0.00 32 ASP A CA 14
ATOM 15974 C C . ASP A 1 32 ? 6.492 -14.975 -2.359 1.00 0.00 32 ASP A C 14
ATOM 15975 O O . ASP A 1 32 ? 6.795 -15.300 -3.514 1.00 0.00 32 ASP A O 14
ATOM 15984 N N . ALA A 1 33 ? 6.229 -13.716 -1.998 1.00 0.00 33 ALA A N 14
ATOM 15985 C CA . ALA A 1 33 ? 6.282 -12.619 -2.962 1.00 0.00 33 ALA A CA 14
ATOM 15986 C C . ALA A 1 33 ? 7.694 -12.077 -3.130 1.00 0.00 33 ALA A C 14
ATOM 15987 O O . ALA A 1 33 ? 8.456 -11.974 -2.166 1.00 0.00 33 ALA A O 14
ATOM 15994 N N . ASP A 1 34 ? 8.019 -11.734 -4.374 1.00 0.00 34 ASP A N 14
ATOM 15995 C CA . ASP A 1 34 ? 9.332 -11.195 -4.714 1.00 0.00 34 ASP A CA 14
ATOM 15996 C C . ASP A 1 34 ? 9.251 -9.678 -4.880 1.00 0.00 34 ASP A C 14
ATOM 15997 O O . ASP A 1 34 ? 8.182 -9.082 -4.711 1.00 0.00 34 ASP A O 14
ATOM 16006 N N . SER A 1 35 ? 10.389 -9.063 -5.203 1.00 0.00 35 SER A N 14
ATOM 16007 C CA . SER A 1 35 ? 10.461 -7.616 -5.384 1.00 0.00 35 SER A CA 14
ATOM 16008 C C . SER A 1 35 ? 9.525 -7.155 -6.493 1.00 0.00 35 SER A C 14
ATOM 16009 O O . SER A 1 35 ? 8.908 -6.100 -6.376 1.00 0.00 35 SER A O 14
ATOM 16017 N N . LEU A 1 36 ? 9.436 -7.941 -7.566 1.00 0.00 36 LEU A N 14
ATOM 16018 C CA . LEU A 1 36 ? 8.572 -7.590 -8.695 1.00 0.00 36 LEU A CA 14
ATOM 16019 C C . LEU A 1 36 ? 7.100 -7.561 -8.300 1.00 0.00 36 LEU A C 14
ATOM 16020 O O . LEU A 1 36 ? 6.365 -6.665 -8.716 1.00 0.00 36 LEU A O 14
ATOM 16036 N N . ASP A 1 37 ? 6.673 -8.554 -7.513 1.00 0.00 37 ASP A N 14
ATOM 16037 C CA . ASP A 1 37 ? 5.276 -8.637 -7.086 1.00 0.00 37 ASP A CA 14
ATOM 16038 C C . ASP A 1 37 ? 4.905 -7.415 -6.262 1.00 0.00 37 ASP A C 14
ATOM 16039 O O . ASP A 1 37 ? 3.853 -6.813 -6.469 1.00 0.00 37 ASP A O 14
ATOM 16048 N N . LEU A 1 38 ? 5.798 -7.044 -5.348 1.00 0.00 38 LEU A N 14
ATOM 16049 C CA . LEU A 1 38 ? 5.584 -5.867 -4.501 1.00 0.00 38 LEU A CA 14
ATOM 16050 C C . LEU A 1 38 ? 5.686 -4.602 -5.338 1.00 0.00 38 LEU A C 14
ATOM 16051 O O . LEU A 1 38 ? 4.910 -3.664 -5.173 1.00 0.00 38 LEU A O 14
ATOM 16067 N N . PHE A 1 39 ? 6.641 -4.614 -6.257 1.00 0.00 39 PHE A N 14
ATOM 16068 C CA . PHE A 1 39 ? 6.877 -3.503 -7.159 1.00 0.00 39 PHE A CA 14
ATOM 16069 C C . PHE A 1 39 ? 5.598 -3.216 -7.939 1.00 0.00 39 PHE A C 14
ATOM 16070 O O . PHE A 1 39 ? 5.182 -2.066 -8.053 1.00 0.00 39 PHE A O 14
ATOM 16087 N N . GLN A 1 40 ? 4.977 -4.278 -8.458 1.00 0.00 40 GLN A N 14
ATOM 16088 C CA . GLN A 1 40 ? 3.732 -4.150 -9.210 1.00 0.00 40 GLN A CA 14
ATOM 16089 C C . GLN A 1 40 ? 2.583 -3.681 -8.332 1.00 0.00 40 GLN A C 14
ATOM 16090 O O . GLN A 1 40 ? 1.788 -2.860 -8.766 1.00 0.00 40 GLN A O 14
ATOM 16104 N N . ILE A 1 41 ? 2.504 -4.190 -7.100 1.00 0.00 41 ILE A N 14
ATOM 16105 C CA . ILE A 1 41 ? 1.445 -3.780 -6.174 1.00 0.00 41 ILE A CA 14
ATOM 16106 C C . ILE A 1 41 ? 1.593 -2.281 -5.927 1.00 0.00 41 ILE A C 14
ATOM 16107 O O . ILE A 1 41 ? 0.611 -1.538 -5.933 1.00 0.00 41 ILE A O 14
ATOM 16123 N N . ILE A 1 42 ? 2.841 -1.856 -5.745 1.00 0.00 42 ILE A N 14
ATOM 16124 C CA . ILE A 1 42 ? 3.154 -0.453 -5.536 1.00 0.00 42 ILE A CA 14
ATOM 16125 C C . ILE A 1 42 ? 2.868 0.326 -6.824 1.00 0.00 42 ILE A C 14
ATOM 16126 O O . ILE A 1 42 ? 2.410 1.458 -6.757 1.00 0.00 42 ILE A O 14
ATOM 16142 N N . ASN A 1 43 ? 3.113 -0.290 -7.986 1.00 0.00 43 ASN A N 14
ATOM 16143 C CA . ASN A 1 43 ? 2.816 0.372 -9.254 1.00 0.00 43 ASN A CA 14
ATOM 16144 C C . ASN A 1 43 ? 1.308 0.556 -9.374 1.00 0.00 43 ASN A C 14
ATOM 16145 O O . ASN A 1 43 ? 0.831 1.566 -9.876 1.00 0.00 43 ASN A O 14
ATOM 16156 N N . GLU A 1 44 ? 0.583 -0.456 -8.905 1.00 0.00 44 GLU A N 14
ATOM 16157 C CA . GLU A 1 44 ? -0.868 -0.467 -8.928 1.00 0.00 44 GLU A CA 14
ATOM 16158 C C . GLU A 1 44 ? -1.451 0.561 -7.977 1.00 0.00 44 GLU A C 14
ATOM 16159 O O . GLU A 1 44 ? -2.350 1.309 -8.369 1.00 0.00 44 GLU A O 14
ATOM 16171 N N . ILE A 1 45 ? -0.922 0.636 -6.744 1.00 0.00 45 ILE A N 14
ATOM 16172 C CA . ILE A 1 45 ? -1.413 1.639 -5.807 1.00 0.00 45 ILE A CA 14
ATOM 16173 C C . ILE A 1 45 ? -0.935 3.015 -6.281 1.00 0.00 45 ILE A C 14
ATOM 16174 O O . ILE A 1 45 ? -1.632 4.004 -6.124 1.00 0.00 45 ILE A O 14
ATOM 16190 N N . GLU A 1 46 ? 0.248 3.043 -6.899 1.00 0.00 46 GLU A N 14
ATOM 16191 C CA . GLU A 1 46 ? 0.791 4.278 -7.449 1.00 0.00 46 GLU A CA 14
ATOM 16192 C C . GLU A 1 46 ? -0.146 4.753 -8.567 1.00 0.00 46 GLU A C 14
ATOM 16193 O O . GLU A 1 46 ? -0.460 5.928 -8.678 1.00 0.00 46 GLU A O 14
ATOM 16205 N N . ASP A 1 47 ? -0.604 3.816 -9.385 1.00 0.00 47 ASP A N 14
ATOM 16206 C CA . ASP A 1 47 ? -1.524 4.142 -10.464 1.00 0.00 47 ASP A CA 14
ATOM 16207 C C . ASP A 1 47 ? -2.899 4.521 -9.903 1.00 0.00 47 ASP A C 14
ATOM 16208 O O . ASP A 1 47 ? -3.611 5.338 -10.493 1.00 0.00 47 ASP A O 14
ATOM 16217 N N . GLU A 1 48 ? -3.275 3.896 -8.777 1.00 0.00 48 GLU A N 14
ATOM 16218 C CA . GLU A 1 48 ? -4.581 4.146 -8.157 1.00 0.00 48 GLU A CA 14
ATOM 16219 C C . GLU A 1 48 ? -4.607 5.456 -7.342 1.00 0.00 48 GLU A C 14
ATOM 16220 O O . GLU A 1 48 ? -5.335 6.388 -7.687 1.00 0.00 48 GLU A O 14
ATOM 16232 N N . PHE A 1 49 ? -3.817 5.509 -6.264 1.00 0.00 49 PHE A N 14
ATOM 16233 C CA . PHE A 1 49 ? -3.753 6.697 -5.391 1.00 0.00 49 PHE A CA 14
ATOM 16234 C C . PHE A 1 49 ? -2.631 7.656 -5.783 1.00 0.00 49 PHE A C 14
ATOM 16235 O O . PHE A 1 49 ? -2.665 8.828 -5.400 1.00 0.00 49 PHE A O 14
ATOM 16252 N N . ASP A 1 50 ? -1.614 7.147 -6.488 1.00 0.00 50 ASP A N 14
ATOM 16253 C CA . ASP A 1 50 ? -0.443 7.953 -6.870 1.00 0.00 50 ASP A CA 14
ATOM 16254 C C . ASP A 1 50 ? 0.063 8.745 -5.664 1.00 0.00 50 ASP A C 14
ATOM 16255 O O . ASP A 1 50 ? -0.082 9.963 -5.568 1.00 0.00 50 ASP A O 14
ATOM 16264 N N . VAL A 1 51 ? 0.641 7.982 -4.741 1.00 0.00 51 VAL A N 14
ATOM 16265 C CA . VAL A 1 51 ? 1.182 8.497 -3.485 1.00 0.00 51 VAL A CA 14
ATOM 16266 C C . VAL A 1 51 ? 2.616 7.996 -3.321 1.00 0.00 51 VAL A C 14
ATOM 16267 O O . VAL A 1 51 ? 3.076 7.187 -4.130 1.00 0.00 51 VAL A O 14
ATOM 16280 N N . LYS A 1 52 ? 3.317 8.469 -2.290 1.00 0.00 52 LYS A N 14
ATOM 16281 C CA . LYS A 1 52 ? 4.696 8.028 -2.067 1.00 0.00 52 LYS A CA 14
ATOM 16282 C C . LYS A 1 52 ? 4.685 6.666 -1.384 1.00 0.00 52 LYS A C 14
ATOM 16283 O O . LYS A 1 52 ? 4.274 6.550 -0.227 1.00 0.00 52 LYS A O 14
ATOM 16302 N N . ILE A 1 53 ? 5.140 5.638 -2.109 1.00 0.00 53 ILE A N 14
ATOM 16303 C CA . ILE A 1 53 ? 5.181 4.281 -1.554 1.00 0.00 53 ILE A CA 14
ATOM 16304 C C . ILE A 1 53 ? 6.616 3.777 -1.510 1.00 0.00 53 ILE A C 14
ATOM 16305 O O . ILE A 1 53 ? 7.101 3.154 -2.464 1.00 0.00 53 ILE A O 14
ATOM 16321 N N . GLU A 1 54 ? 7.286 4.036 -0.390 1.00 0.00 54 GLU A N 14
ATOM 16322 C CA . GLU A 1 54 ? 8.660 3.583 -0.221 1.00 0.00 54 GLU A CA 14
ATOM 16323 C C . GLU A 1 54 ? 8.662 2.058 -0.242 1.00 0.00 54 GLU A C 14
ATOM 16324 O O . GLU A 1 54 ? 7.829 1.431 0.415 1.00 0.00 54 GLU A O 14
ATOM 16336 N N . THR A 1 55 ? 9.565 1.469 -1.034 1.00 0.00 55 THR A N 14
ATOM 16337 C CA . THR A 1 55 ? 9.617 0.010 -1.167 1.00 0.00 55 THR A CA 14
ATOM 16338 C C . THR A 1 55 ? 11.040 -0.515 -1.107 1.00 0.00 55 THR A C 14
ATOM 16339 O O . THR A 1 55 ? 12.001 0.212 -1.362 1.00 0.00 55 THR A O 14
ATOM 16350 N N . GLU A 1 56 ? 11.148 -1.791 -0.733 1.00 0.00 56 GLU A N 14
ATOM 16351 C CA . GLU A 1 56 ? 12.442 -2.465 -0.589 1.00 0.00 56 GLU A CA 14
ATOM 16352 C C . GLU A 1 56 ? 13.241 -1.851 0.566 1.00 0.00 56 GLU A C 14
ATOM 16353 O O . GLU A 1 56 ? 14.467 -1.980 0.623 1.00 0.00 56 GLU A O 14
ATOM 16365 N N . ASP A 1 57 ? 12.527 -1.218 1.507 1.00 0.00 57 ASP A N 14
ATOM 16366 C CA . ASP A 1 57 ? 13.155 -0.625 2.685 1.00 0.00 57 ASP A CA 14
ATOM 16367 C C . ASP A 1 57 ? 12.764 -1.424 3.933 1.00 0.00 57 ASP A C 14
ATOM 16368 O O . ASP A 1 57 ? 12.785 -0.901 5.050 1.00 0.00 57 ASP A O 14
ATOM 16377 N N . GLY A 1 58 ? 12.360 -2.685 3.721 1.00 0.00 58 GLY A N 14
ATOM 16378 C CA . GLY A 1 58 ? 11.908 -3.547 4.808 1.00 0.00 58 GLY A CA 14
ATOM 16379 C C . GLY A 1 58 ? 10.378 -3.681 4.792 1.00 0.00 58 GLY A C 14
ATOM 16380 O O . GLY A 1 58 ? 9.814 -4.466 5.558 1.00 0.00 58 GLY A O 14
ATOM 16384 N N . ILE A 1 59 ? 9.709 -2.893 3.928 1.00 0.00 59 ILE A N 14
ATOM 16385 C CA . ILE A 1 59 ? 8.254 -2.914 3.837 1.00 0.00 59 ILE A CA 14
ATOM 16386 C C . ILE A 1 59 ? 7.766 -3.902 2.766 1.00 0.00 59 ILE A C 14
ATOM 16387 O O . ILE A 1 59 ? 8.050 -3.754 1.577 1.00 0.00 59 ILE A O 14
ATOM 16403 N N . GLN A 1 60 ? 7.019 -4.904 3.221 1.00 0.00 60 GLN A N 14
ATOM 16404 C CA . GLN A 1 60 ? 6.448 -5.931 2.345 1.00 0.00 60 GLN A CA 14
ATOM 16405 C C . GLN A 1 60 ? 5.040 -6.281 2.824 1.00 0.00 60 GLN A C 14
ATOM 16406 O O . GLN A 1 60 ? 4.124 -6.508 2.033 1.00 0.00 60 GLN A O 14
ATOM 16420 N N . THR A 1 61 ? 4.912 -6.334 4.142 1.00 0.00 61 THR A N 14
ATOM 16421 C CA . THR A 1 61 ? 3.671 -6.664 4.814 1.00 0.00 61 THR A CA 14
ATOM 16422 C C . THR A 1 61 ? 2.583 -5.653 4.514 1.00 0.00 61 THR A C 14
ATOM 16423 O O . THR A 1 61 ? 2.848 -4.462 4.367 1.00 0.00 61 THR A O 14
ATOM 16434 N N . VAL A 1 62 ? 1.354 -6.158 4.424 1.00 0.00 62 VAL A N 14
ATOM 16435 C CA . VAL A 1 62 ? 0.195 -5.325 4.138 1.00 0.00 62 VAL A CA 14
ATOM 16436 C C . VAL A 1 62 ? 0.128 -4.185 5.160 1.00 0.00 62 VAL A C 14
ATOM 16437 O O . VAL A 1 62 ? -0.218 -3.064 4.796 1.00 0.00 62 VAL A O 14
ATOM 16450 N N . GLN A 1 63 ? 0.468 -4.464 6.429 1.00 0.00 63 GLN A N 14
ATOM 16451 C CA . GLN A 1 63 ? 0.442 -3.408 7.443 1.00 0.00 63 GLN A CA 14
ATOM 16452 C C . GLN A 1 63 ? 1.392 -2.271 7.041 1.00 0.00 63 GLN A C 14
ATOM 16453 O O . GLN A 1 63 ? 0.995 -1.105 7.068 1.00 0.00 63 GLN A O 14
ATOM 16467 N N . ASP A 1 64 ? 2.641 -2.607 6.671 1.00 0.00 64 ASP A N 14
ATOM 16468 C CA . ASP A 1 64 ? 3.607 -1.573 6.276 1.00 0.00 64 ASP A CA 14
ATOM 16469 C C . ASP A 1 64 ? 3.191 -0.894 4.977 1.00 0.00 64 ASP A C 14
ATOM 16470 O O . ASP A 1 64 ? 3.285 0.322 4.858 1.00 0.00 64 ASP A O 14
ATOM 16479 N N . LEU A 1 65 ? 2.746 -1.690 4.006 1.00 0.00 65 LEU A N 14
ATOM 16480 C CA . LEU A 1 65 ? 2.329 -1.161 2.709 1.00 0.00 65 LEU A CA 14
ATOM 16481 C C . LEU A 1 65 ? 1.153 -0.197 2.874 1.00 0.00 65 LEU A C 14
ATOM 16482 O O . LEU A 1 65 ? 1.146 0.895 2.304 1.00 0.00 65 LEU A O 14
ATOM 16498 N N . VAL A 1 66 ? 0.175 -0.619 3.666 1.00 0.00 66 VAL A N 14
ATOM 16499 C CA . VAL A 1 66 ? -1.012 0.183 3.937 1.00 0.00 66 VAL A CA 14
ATOM 16500 C C . VAL A 1 66 ? -0.640 1.430 4.736 1.00 0.00 66 VAL A C 14
ATOM 16501 O O . VAL A 1 66 ? -1.090 2.530 4.422 1.00 0.00 66 VAL A O 14
ATOM 16514 N N . THR A 1 67 ? 0.176 1.238 5.770 1.00 0.00 67 THR A N 14
ATOM 16515 C CA . THR A 1 67 ? 0.601 2.342 6.624 1.00 0.00 67 THR A CA 14
ATOM 16516 C C . THR A 1 67 ? 1.387 3.361 5.807 1.00 0.00 67 THR A C 14
ATOM 16517 O O . THR A 1 67 ? 1.210 4.559 5.983 1.00 0.00 67 THR A O 14
ATOM 16528 N N . TYR A 1 68 ? 2.266 2.870 4.942 1.00 0.00 68 TYR A N 14
ATOM 16529 C CA . TYR A 1 68 ? 3.093 3.738 4.115 1.00 0.00 68 TYR A CA 14
ATOM 16530 C C . TYR A 1 68 ? 2.257 4.495 3.083 1.00 0.00 68 TYR A C 14
ATOM 16531 O O . TYR A 1 68 ? 2.350 5.719 2.991 1.00 0.00 68 TYR A O 14
ATOM 16549 N N . VAL A 1 69 ? 1.450 3.768 2.302 1.00 0.00 69 VAL A N 14
ATOM 16550 C CA . VAL A 1 69 ? 0.625 4.409 1.270 1.00 0.00 69 VAL A CA 14
ATOM 16551 C C . VAL A 1 69 ? -0.327 5.388 1.934 1.00 0.00 69 VAL A C 14
ATOM 16552 O O . VAL A 1 69 ? -0.468 6.516 1.492 1.00 0.00 69 VAL A O 14
ATOM 16565 N N . GLU A 1 70 ? -0.987 4.920 2.979 1.00 0.00 70 GLU A N 14
ATOM 16566 C CA . GLU A 1 70 ? -1.959 5.726 3.705 1.00 0.00 70 GLU A CA 14
ATOM 16567 C C . GLU A 1 70 ? -1.308 6.936 4.384 1.00 0.00 70 GLU A C 14
ATOM 16568 O O . GLU A 1 70 ? -1.848 8.045 4.336 1.00 0.00 70 GLU A O 14
ATOM 16580 N N . LYS A 1 71 ? -0.159 6.717 5.030 1.00 0.00 71 LYS A N 14
ATOM 16581 C CA . LYS A 1 71 ? 0.541 7.805 5.721 1.00 0.00 71 LYS A CA 14
ATOM 16582 C C . LYS A 1 71 ? 1.025 8.836 4.710 1.00 0.00 71 LYS A C 14
ATOM 16583 O O . LYS A 1 71 ? 0.856 10.042 4.906 1.00 0.00 71 LYS A O 14
ATOM 16602 N N . GLN A 1 72 ? 1.633 8.340 3.637 1.00 0.00 72 GLN A N 14
ATOM 16603 C CA . GLN A 1 72 ? 2.158 9.204 2.586 1.00 0.00 72 GLN A CA 14
ATOM 16604 C C . GLN A 1 72 ? 1.036 9.923 1.838 1.00 0.00 72 GLN A C 14
ATOM 16605 O O . GLN A 1 72 ? 1.190 11.094 1.478 1.00 0.00 72 GLN A O 14
ATOM 16619 N N . GLN A 1 73 ? -0.080 9.223 1.591 1.00 0.00 73 GLN A N 14
ATOM 16620 C CA . GLN A 1 73 ? -1.201 9.834 0.861 1.00 0.00 73 GLN A CA 14
ATOM 16621 C C . GLN A 1 73 ? -1.846 10.969 1.680 1.00 0.00 73 GLN A C 14
ATOM 16622 O O . GLN A 1 73 ? -2.526 11.832 1.122 1.00 0.00 73 GLN A O 14
ATOM 16636 N N . ALA A 1 74 ? -1.621 10.950 2.997 1.00 0.00 74 ALA A N 14
ATOM 16637 C CA . ALA A 1 74 ? -2.175 11.967 3.886 1.00 0.00 74 ALA A CA 14
ATOM 16638 C C . ALA A 1 74 ? -1.616 13.345 3.541 1.00 0.00 74 ALA A C 14
ATOM 16639 O O . ALA A 1 74 ? -0.442 13.476 3.189 1.00 0.00 74 ALA A O 14
ATOM 16646 N N . ASN A 1 75 ? -2.473 14.364 3.644 1.00 0.00 75 ASN A N 14
ATOM 16647 C CA . ASN A 1 75 ? -2.072 15.739 3.344 1.00 0.00 75 ASN A CA 14
ATOM 16648 C C . ASN A 1 75 ? -1.471 16.407 4.578 1.00 0.00 75 ASN A C 14
ATOM 16649 O O . ASN A 1 75 ? -1.248 17.605 4.528 1.00 0.00 75 ASN A O 14
ATOM 16661 N N . MET A 1 1 ? -10.480 2.884 4.210 1.00 0.00 1 MET A N 15
ATOM 16662 C CA . MET A 1 1 ? -10.937 2.963 2.790 1.00 0.00 1 MET A CA 15
ATOM 16663 C C . MET A 1 1 ? -9.752 2.731 1.861 1.00 0.00 1 MET A C 15
ATOM 16664 O O . MET A 1 1 ? -9.880 2.047 0.846 1.00 0.00 1 MET A O 15
ATOM 16680 N N . VAL A 1 2 ? -8.601 3.304 2.217 1.00 0.00 2 VAL A N 15
ATOM 16681 C CA . VAL A 1 2 ? -7.398 3.144 1.405 1.00 0.00 2 VAL A CA 15
ATOM 16682 C C . VAL A 1 2 ? -7.024 1.671 1.373 1.00 0.00 2 VAL A C 15
ATOM 16683 O O . VAL A 1 2 ? -6.763 1.113 0.306 1.00 0.00 2 VAL A O 15
ATOM 16696 N N . PHE A 1 3 ? -7.004 1.058 2.553 1.00 0.00 3 PHE A N 15
ATOM 16697 C CA . PHE A 1 3 ? -6.663 -0.353 2.666 1.00 0.00 3 PHE A CA 15
ATOM 16698 C C . PHE A 1 3 ? -7.614 -1.198 1.835 1.00 0.00 3 PHE A C 15
ATOM 16699 O O . PHE A 1 3 ? -7.229 -2.242 1.327 1.00 0.00 3 PHE A O 15
ATOM 16716 N N . GLU A 1 4 ? -8.840 -0.711 1.678 1.00 0.00 4 GLU A N 15
ATOM 16717 C CA . GLU A 1 4 ? -9.825 -1.400 0.866 1.00 0.00 4 GLU A CA 15
ATOM 16718 C C . GLU A 1 4 ? -9.324 -1.430 -0.580 1.00 0.00 4 GLU A C 15
ATOM 16719 O O . GLU A 1 4 ? -9.580 -2.376 -1.329 1.00 0.00 4 GLU A O 15
ATOM 16731 N N . LYS A 1 5 ? -8.627 -0.351 -0.956 1.00 0.00 5 LYS A N 15
ATOM 16732 C CA . LYS A 1 5 ? -8.100 -0.184 -2.305 1.00 0.00 5 LYS A CA 15
ATOM 16733 C C . LYS A 1 5 ? -6.802 -0.954 -2.494 1.00 0.00 5 LYS A C 15
ATOM 16734 O O . LYS A 1 5 ? -6.649 -1.693 -3.469 1.00 0.00 5 LYS A O 15
ATOM 16753 N N . ILE A 1 6 ? -5.888 -0.802 -1.536 1.00 0.00 6 ILE A N 15
ATOM 16754 C CA . ILE A 1 6 ? -4.615 -1.514 -1.570 1.00 0.00 6 ILE A CA 15
ATOM 16755 C C . ILE A 1 6 ? -4.930 -3.015 -1.576 1.00 0.00 6 ILE A C 15
ATOM 16756 O O . ILE A 1 6 ? -4.329 -3.787 -2.319 1.00 0.00 6 ILE A O 15
ATOM 16772 N N . GLN A 1 7 ? -5.932 -3.382 -0.775 1.00 0.00 7 GLN A N 15
ATOM 16773 C CA . GLN A 1 7 ? -6.408 -4.752 -0.707 1.00 0.00 7 GLN A CA 15
ATOM 16774 C C . GLN A 1 7 ? -6.970 -5.139 -2.071 1.00 0.00 7 GLN A C 15
ATOM 16775 O O . GLN A 1 7 ? -6.776 -6.260 -2.512 1.00 0.00 7 GLN A O 15
ATOM 16789 N N . ALA A 1 8 ? -7.657 -4.198 -2.741 1.00 0.00 8 ALA A N 15
ATOM 16790 C CA . ALA A 1 8 ? -8.217 -4.477 -4.066 1.00 0.00 8 ALA A CA 15
ATOM 16791 C C . ALA A 1 8 ? -7.088 -4.819 -5.042 1.00 0.00 8 ALA A C 15
ATOM 16792 O O . ALA A 1 8 ? -7.182 -5.769 -5.819 1.00 0.00 8 ALA A O 15
ATOM 16799 N N . ILE A 1 9 ? -6.017 -4.034 -4.958 1.00 0.00 9 ILE A N 15
ATOM 16800 C CA . ILE A 1 9 ? -4.826 -4.212 -5.786 1.00 0.00 9 ILE A CA 15
ATOM 16801 C C . ILE A 1 9 ? -4.111 -5.537 -5.474 1.00 0.00 9 ILE A C 15
ATOM 16802 O O . ILE A 1 9 ? -3.684 -6.246 -6.382 1.00 0.00 9 ILE A O 15
ATOM 16818 N N . ILE A 1 10 ? -3.952 -5.827 -4.188 1.00 0.00 10 ILE A N 15
ATOM 16819 C CA . ILE A 1 10 ? -3.260 -7.042 -3.751 1.00 0.00 10 ILE A CA 15
ATOM 16820 C C . ILE A 1 10 ? -4.111 -8.278 -4.079 1.00 0.00 10 ILE A C 15
ATOM 16821 O O . ILE A 1 10 ? -3.596 -9.294 -4.511 1.00 0.00 10 ILE A O 15
ATOM 16837 N N . VAL A 1 11 ? -5.413 -8.159 -3.870 1.00 0.00 11 VAL A N 15
ATOM 16838 C CA . VAL A 1 11 ? -6.353 -9.236 -4.144 1.00 0.00 11 VAL A CA 15
ATOM 16839 C C . VAL A 1 11 ? -6.354 -9.562 -5.636 1.00 0.00 11 VAL A C 15
ATOM 16840 O O . VAL A 1 11 ? -6.374 -10.738 -6.012 1.00 0.00 11 VAL A O 15
ATOM 16853 N N . GLU A 1 12 ? -6.349 -8.525 -6.477 1.00 0.00 12 GLU A N 15
ATOM 16854 C CA . GLU A 1 12 ? -6.372 -8.731 -7.924 1.00 0.00 12 GLU A CA 15
ATOM 16855 C C . GLU A 1 12 ? -4.992 -9.142 -8.466 1.00 0.00 12 GLU A C 15
ATOM 16856 O O . GLU A 1 12 ? -4.896 -10.032 -9.316 1.00 0.00 12 GLU A O 15
ATOM 16868 N N . GLU A 1 13 ? -3.939 -8.477 -7.982 1.00 0.00 13 GLU A N 15
ATOM 16869 C CA . GLU A 1 13 ? -2.569 -8.763 -8.434 1.00 0.00 13 GLU A CA 15
ATOM 16870 C C . GLU A 1 13 ? -2.087 -10.132 -7.930 1.00 0.00 13 GLU A C 15
ATOM 16871 O O . GLU A 1 13 ? -1.479 -10.900 -8.679 1.00 0.00 13 GLU A O 15
ATOM 16883 N N . LEU A 1 14 ? -2.363 -10.408 -6.660 1.00 0.00 14 LEU A N 15
ATOM 16884 C CA . LEU A 1 14 ? -1.959 -11.674 -6.031 1.00 0.00 14 LEU A CA 15
ATOM 16885 C C . LEU A 1 14 ? -2.944 -12.791 -6.371 1.00 0.00 14 LEU A C 15
ATOM 16886 O O . LEU A 1 14 ? -2.604 -13.973 -6.258 1.00 0.00 14 LEU A O 15
ATOM 16902 N N . GLY A 1 15 ? -4.175 -12.414 -6.749 1.00 0.00 15 GLY A N 15
ATOM 16903 C CA . GLY A 1 15 ? -5.205 -13.407 -7.055 1.00 0.00 15 GLY A CA 15
ATOM 16904 C C . GLY A 1 15 ? -5.632 -14.100 -5.763 1.00 0.00 15 GLY A C 15
ATOM 16905 O O . GLY A 1 15 ? -5.980 -15.281 -5.757 1.00 0.00 15 GLY A O 15
ATOM 16909 N N . LYS A 1 16 ? -5.569 -13.340 -4.668 1.00 0.00 16 LYS A N 15
ATOM 16910 C CA . LYS A 1 16 ? -5.909 -13.832 -3.348 1.00 0.00 16 LYS A CA 15
ATOM 16911 C C . LYS A 1 16 ? -7.144 -13.105 -2.830 1.00 0.00 16 LYS A C 15
ATOM 16912 O O . LYS A 1 16 ? -7.407 -11.975 -3.235 1.00 0.00 16 LYS A O 15
ATOM 16931 N N . ASP A 1 17 ? -7.896 -13.759 -1.945 1.00 0.00 17 ASP A N 15
ATOM 16932 C CA . ASP A 1 17 ? -9.112 -13.168 -1.389 1.00 0.00 17 ASP A CA 15
ATOM 16933 C C . ASP A 1 17 ? -8.771 -12.068 -0.391 1.00 0.00 17 ASP A C 15
ATOM 16934 O O . ASP A 1 17 ? -7.627 -11.963 0.060 1.00 0.00 17 ASP A O 15
ATOM 16943 N N . ALA A 1 18 ? -9.775 -11.258 -0.046 1.00 0.00 18 ALA A N 15
ATOM 16944 C CA . ALA A 1 18 ? -9.584 -10.168 0.907 1.00 0.00 18 ALA A CA 15
ATOM 16945 C C . ALA A 1 18 ? -9.129 -10.724 2.254 1.00 0.00 18 ALA A C 15
ATOM 16946 O O . ALA A 1 18 ? -8.251 -10.149 2.905 1.00 0.00 18 ALA A O 15
ATOM 16953 N N . GLU A 1 19 ? -9.717 -11.855 2.649 1.00 0.00 19 GLU A N 15
ATOM 16954 C CA . GLU A 1 19 ? -9.357 -12.503 3.910 1.00 0.00 19 GLU A CA 15
ATOM 16955 C C . GLU A 1 19 ? -7.923 -13.048 3.848 1.00 0.00 19 GLU A C 15
ATOM 16956 O O . GLU A 1 19 ? -7.228 -13.099 4.867 1.00 0.00 19 GLU A O 15
ATOM 16968 N N . GLU A 1 20 ? -7.489 -13.444 2.643 1.00 0.00 20 GLU A N 15
ATOM 16969 C CA . GLU A 1 20 ? -6.141 -13.975 2.448 1.00 0.00 20 GLU A CA 15
ATOM 16970 C C . GLU A 1 20 ? -5.086 -12.882 2.641 1.00 0.00 20 GLU A C 15
ATOM 16971 O O . GLU A 1 20 ? -3.967 -13.170 3.074 1.00 0.00 20 GLU A O 15
ATOM 16983 N N . VAL A 1 21 ? -5.453 -11.631 2.335 1.00 0.00 21 VAL A N 15
ATOM 16984 C CA . VAL A 1 21 ? -4.533 -10.504 2.500 1.00 0.00 21 VAL A CA 15
ATOM 16985 C C . VAL A 1 21 ? -4.748 -9.909 3.892 1.00 0.00 21 VAL A C 15
ATOM 16986 O O . VAL A 1 21 ? -5.823 -9.382 4.188 1.00 0.00 21 VAL A O 15
ATOM 16999 N N . GLN A 1 22 ? -3.727 -10.023 4.746 1.00 0.00 22 GLN A N 15
ATOM 17000 C CA . GLN A 1 22 ? -3.816 -9.521 6.117 1.00 0.00 22 GLN A CA 15
ATOM 17001 C C . GLN A 1 22 ? -2.624 -8.642 6.479 1.00 0.00 22 GLN A C 15
ATOM 17002 O O . GLN A 1 22 ? -1.479 -8.951 6.140 1.00 0.00 22 GLN A O 15
ATOM 17016 N N . LEU A 1 23 ? -2.922 -7.544 7.171 1.00 0.00 23 LEU A N 15
ATOM 17017 C CA . LEU A 1 23 ? -1.897 -6.595 7.598 1.00 0.00 23 LEU A CA 15
ATOM 17018 C C . LEU A 1 23 ? -0.801 -7.288 8.398 1.00 0.00 23 LEU A C 15
ATOM 17019 O O . LEU A 1 23 ? 0.385 -7.090 8.138 1.00 0.00 23 LEU A O 15
ATOM 17035 N N . THR A 1 24 ? -1.210 -8.119 9.350 1.00 0.00 24 THR A N 15
ATOM 17036 C CA . THR A 1 24 ? -0.268 -8.861 10.180 1.00 0.00 24 THR A CA 15
ATOM 17037 C C . THR A 1 24 ? 0.568 -9.800 9.307 1.00 0.00 24 THR A C 15
ATOM 17038 O O . THR A 1 24 ? 1.743 -10.047 9.589 1.00 0.00 24 THR A O 15
ATOM 17049 N N . THR A 1 25 ? -0.069 -10.340 8.270 1.00 0.00 25 THR A N 15
ATOM 17050 C CA . THR A 1 25 ? 0.584 -11.288 7.364 1.00 0.00 25 THR A CA 15
ATOM 17051 C C . THR A 1 25 ? 1.576 -10.595 6.415 1.00 0.00 25 THR A C 15
ATOM 17052 O O . THR A 1 25 ? 1.268 -9.562 5.819 1.00 0.00 25 THR A O 15
ATOM 17063 N N . ASN A 1 26 ? 2.747 -11.224 6.255 1.00 0.00 26 ASN A N 15
ATOM 17064 C CA . ASN A 1 26 ? 3.791 -10.736 5.348 1.00 0.00 26 ASN A CA 15
ATOM 17065 C C . ASN A 1 26 ? 3.717 -11.556 4.070 1.00 0.00 26 ASN A C 15
ATOM 17066 O O . ASN A 1 26 ? 3.937 -12.749 4.102 1.00 0.00 26 ASN A O 15
ATOM 17077 N N . ILE A 1 27 ? 3.364 -10.909 2.970 1.00 0.00 27 ILE A N 15
ATOM 17078 C CA . ILE A 1 27 ? 3.206 -11.570 1.669 1.00 0.00 27 ILE A CA 15
ATOM 17079 C C . ILE A 1 27 ? 4.529 -12.129 1.125 1.00 0.00 27 ILE A C 15
ATOM 17080 O O . ILE A 1 27 ? 4.532 -13.206 0.527 1.00 0.00 27 ILE A O 15
ATOM 17096 N N . GLN A 1 28 ? 5.627 -11.393 1.292 1.00 0.00 28 GLN A N 15
ATOM 17097 C CA . GLN A 1 28 ? 6.910 -11.854 0.764 1.00 0.00 28 GLN A CA 15
ATOM 17098 C C . GLN A 1 28 ? 7.324 -13.194 1.385 1.00 0.00 28 GLN A C 15
ATOM 17099 O O . GLN A 1 28 ? 7.980 -13.997 0.727 1.00 0.00 28 GLN A O 15
ATOM 17113 N N . GLU A 1 29 ? 6.922 -13.428 2.640 1.00 0.00 29 GLU A N 15
ATOM 17114 C CA . GLU A 1 29 ? 7.240 -14.683 3.330 1.00 0.00 29 GLU A CA 15
ATOM 17115 C C . GLU A 1 29 ? 6.071 -15.668 3.275 1.00 0.00 29 GLU A C 15
ATOM 17116 O O . GLU A 1 29 ? 6.272 -16.880 3.156 1.00 0.00 29 GLU A O 15
ATOM 17128 N N . GLU A 1 30 ? 4.856 -15.131 3.383 1.00 0.00 30 GLU A N 15
ATOM 17129 C CA . GLU A 1 30 ? 3.642 -15.945 3.368 1.00 0.00 30 GLU A CA 15
ATOM 17130 C C . GLU A 1 30 ? 3.434 -16.581 2.006 1.00 0.00 30 GLU A C 15
ATOM 17131 O O . GLU A 1 30 ? 3.088 -17.761 1.914 1.00 0.00 30 GLU A O 15
ATOM 17143 N N . LEU A 1 31 ? 3.636 -15.787 0.955 1.00 0.00 31 LEU A N 15
ATOM 17144 C CA . LEU A 1 31 ? 3.453 -16.279 -0.412 1.00 0.00 31 LEU A CA 15
ATOM 17145 C C . LEU A 1 31 ? 4.781 -16.365 -1.177 1.00 0.00 31 LEU A C 15
ATOM 17146 O O . LEU A 1 31 ? 4.777 -16.631 -2.381 1.00 0.00 31 LEU A O 15
ATOM 17162 N N . ASP A 1 32 ? 5.915 -16.130 -0.492 1.00 0.00 32 ASP A N 15
ATOM 17163 C CA . ASP A 1 32 ? 7.222 -16.178 -1.156 1.00 0.00 32 ASP A CA 15
ATOM 17164 C C . ASP A 1 32 ? 7.221 -15.182 -2.321 1.00 0.00 32 ASP A C 15
ATOM 17165 O O . ASP A 1 32 ? 7.548 -15.521 -3.465 1.00 0.00 32 ASP A O 15
ATOM 17174 N N . ALA A 1 33 ? 6.807 -13.948 -2.011 1.00 0.00 33 ALA A N 15
ATOM 17175 C CA . ALA A 1 33 ? 6.713 -12.898 -3.026 1.00 0.00 33 ALA A CA 15
ATOM 17176 C C . ALA A 1 33 ? 8.049 -12.211 -3.262 1.00 0.00 33 ALA A C 15
ATOM 17177 O O . ALA A 1 33 ? 8.849 -12.034 -2.342 1.00 0.00 33 ALA A O 15
ATOM 17184 N N . ASP A 1 34 ? 8.266 -11.834 -4.522 1.00 0.00 34 ASP A N 15
ATOM 17185 C CA . ASP A 1 34 ? 9.494 -11.165 -4.931 1.00 0.00 34 ASP A CA 15
ATOM 17186 C C . ASP A 1 34 ? 9.283 -9.658 -5.031 1.00 0.00 34 ASP A C 15
ATOM 17187 O O . ASP A 1 34 ? 8.161 -9.157 -4.861 1.00 0.00 34 ASP A O 15
ATOM 17196 N N . SER A 1 35 ? 10.373 -8.945 -5.308 1.00 0.00 35 SER A N 15
ATOM 17197 C CA . SER A 1 35 ? 10.326 -7.493 -5.428 1.00 0.00 35 SER A CA 15
ATOM 17198 C C . SER A 1 35 ? 9.366 -7.063 -6.533 1.00 0.00 35 SER A C 15
ATOM 17199 O O . SER A 1 35 ? 8.783 -5.989 -6.445 1.00 0.00 35 SER A O 15
ATOM 17207 N N . LEU A 1 36 ? 9.202 -7.901 -7.564 1.00 0.00 36 LEU A N 15
ATOM 17208 C CA . LEU A 1 36 ? 8.294 -7.579 -8.668 1.00 0.00 36 LEU A CA 15
ATOM 17209 C C . LEU A 1 36 ? 6.843 -7.571 -8.191 1.00 0.00 36 LEU A C 15
ATOM 17210 O O . LEU A 1 36 ? 6.072 -6.703 -8.590 1.00 0.00 36 LEU A O 15
ATOM 17226 N N . ASP A 1 37 ? 6.476 -8.551 -7.360 1.00 0.00 37 ASP A N 15
ATOM 17227 C CA . ASP A 1 37 ? 5.107 -8.639 -6.857 1.00 0.00 37 ASP A CA 15
ATOM 17228 C C . ASP A 1 37 ? 4.760 -7.387 -6.062 1.00 0.00 37 ASP A C 15
ATOM 17229 O O . ASP A 1 37 ? 3.703 -6.790 -6.267 1.00 0.00 37 ASP A O 15
ATOM 17238 N N . LEU A 1 38 ? 5.674 -6.984 -5.175 1.00 0.00 38 LEU A N 15
ATOM 17239 C CA . LEU A 1 38 ? 5.471 -5.777 -4.367 1.00 0.00 38 LEU A CA 15
ATOM 17240 C C . LEU A 1 38 ? 5.568 -4.529 -5.242 1.00 0.00 38 LEU A C 15
ATOM 17241 O O . LEU A 1 38 ? 4.802 -3.582 -5.081 1.00 0.00 38 LEU A O 15
ATOM 17257 N N . PHE A 1 39 ? 6.513 -4.558 -6.177 1.00 0.00 39 PHE A N 15
ATOM 17258 C CA . PHE A 1 39 ? 6.737 -3.451 -7.095 1.00 0.00 39 PHE A CA 15
ATOM 17259 C C . PHE A 1 39 ? 5.458 -3.186 -7.878 1.00 0.00 39 PHE A C 15
ATOM 17260 O O . PHE A 1 39 ? 5.031 -2.043 -7.991 1.00 0.00 39 PHE A O 15
ATOM 17277 N N . GLN A 1 40 ? 4.857 -4.252 -8.407 1.00 0.00 40 GLN A N 15
ATOM 17278 C CA . GLN A 1 40 ? 3.615 -4.135 -9.169 1.00 0.00 40 GLN A CA 15
ATOM 17279 C C . GLN A 1 40 ? 2.463 -3.649 -8.303 1.00 0.00 40 GLN A C 15
ATOM 17280 O O . GLN A 1 40 ? 1.679 -2.823 -8.748 1.00 0.00 40 GLN A O 15
ATOM 17294 N N . ILE A 1 41 ? 2.375 -4.144 -7.065 1.00 0.00 41 ILE A N 15
ATOM 17295 C CA . ILE A 1 41 ? 1.315 -3.706 -6.149 1.00 0.00 41 ILE A CA 15
ATOM 17296 C C . ILE A 1 41 ? 1.497 -2.203 -5.915 1.00 0.00 41 ILE A C 15
ATOM 17297 O O . ILE A 1 41 ? 0.525 -1.449 -5.889 1.00 0.00 41 ILE A O 15
ATOM 17313 N N . ILE A 1 42 ? 2.758 -1.793 -5.774 1.00 0.00 42 ILE A N 15
ATOM 17314 C CA . ILE A 1 42 ? 3.095 -0.392 -5.580 1.00 0.00 42 ILE A CA 15
ATOM 17315 C C . ILE A 1 42 ? 2.799 0.384 -6.871 1.00 0.00 42 ILE A C 15
ATOM 17316 O O . ILE A 1 42 ? 2.355 1.521 -6.807 1.00 0.00 42 ILE A O 15
ATOM 17332 N N . ASN A 1 43 ? 3.030 -0.241 -8.028 1.00 0.00 43 ASN A N 15
ATOM 17333 C CA . ASN A 1 43 ? 2.738 0.415 -9.301 1.00 0.00 43 ASN A CA 15
ATOM 17334 C C . ASN A 1 43 ? 1.235 0.606 -9.429 1.00 0.00 43 ASN A C 15
ATOM 17335 O O . ASN A 1 43 ? 0.767 1.620 -9.935 1.00 0.00 43 ASN A O 15
ATOM 17346 N N . GLU A 1 44 ? 0.501 -0.401 -8.963 1.00 0.00 44 GLU A N 15
ATOM 17347 C CA . GLU A 1 44 ? -0.947 -0.398 -8.999 1.00 0.00 44 GLU A CA 15
ATOM 17348 C C . GLU A 1 44 ? -1.524 0.630 -8.041 1.00 0.00 44 GLU A C 15
ATOM 17349 O O . GLU A 1 44 ? -2.413 1.388 -8.430 1.00 0.00 44 GLU A O 15
ATOM 17361 N N . ILE A 1 45 ? -0.997 0.691 -6.806 1.00 0.00 45 ILE A N 15
ATOM 17362 C CA . ILE A 1 45 ? -1.475 1.695 -5.859 1.00 0.00 45 ILE A CA 15
ATOM 17363 C C . ILE A 1 45 ? -0.992 3.068 -6.336 1.00 0.00 45 ILE A C 15
ATOM 17364 O O . ILE A 1 45 ? -1.676 4.061 -6.168 1.00 0.00 45 ILE A O 15
ATOM 17380 N N . GLU A 1 46 ? 0.181 3.089 -6.968 1.00 0.00 46 GLU A N 15
ATOM 17381 C CA . GLU A 1 46 ? 0.722 4.321 -7.523 1.00 0.00 46 GLU A CA 15
ATOM 17382 C C . GLU A 1 46 ? -0.220 4.794 -8.636 1.00 0.00 46 GLU A C 15
ATOM 17383 O O . GLU A 1 46 ? -0.529 5.971 -8.752 1.00 0.00 46 GLU A O 15
ATOM 17395 N N . ASP A 1 47 ? -0.692 3.855 -9.443 1.00 0.00 47 ASP A N 15
ATOM 17396 C CA . ASP A 1 47 ? -1.618 4.178 -10.517 1.00 0.00 47 ASP A CA 15
ATOM 17397 C C . ASP A 1 47 ? -2.994 4.554 -9.955 1.00 0.00 47 ASP A C 15
ATOM 17398 O O . ASP A 1 47 ? -3.702 5.381 -10.535 1.00 0.00 47 ASP A O 15
ATOM 17407 N N . GLU A 1 48 ? -3.375 3.913 -8.840 1.00 0.00 48 GLU A N 15
ATOM 17408 C CA . GLU A 1 48 ? -4.683 4.153 -8.222 1.00 0.00 48 GLU A CA 15
ATOM 17409 C C . GLU A 1 48 ? -4.701 5.446 -7.380 1.00 0.00 48 GLU A C 15
ATOM 17410 O O . GLU A 1 48 ? -5.418 6.393 -7.707 1.00 0.00 48 GLU A O 15
ATOM 17422 N N . PHE A 1 49 ? -3.910 5.470 -6.301 1.00 0.00 49 PHE A N 15
ATOM 17423 C CA . PHE A 1 49 ? -3.828 6.639 -5.404 1.00 0.00 49 PHE A CA 15
ATOM 17424 C C . PHE A 1 49 ? -2.669 7.572 -5.750 1.00 0.00 49 PHE A C 15
ATOM 17425 O O . PHE A 1 49 ? -2.666 8.729 -5.319 1.00 0.00 49 PHE A O 15
ATOM 17442 N N . ASP A 1 50 ? -1.660 7.063 -6.470 1.00 0.00 50 ASP A N 15
ATOM 17443 C CA . ASP A 1 50 ? -0.465 7.854 -6.810 1.00 0.00 50 ASP A CA 15
ATOM 17444 C C . ASP A 1 50 ? 0.058 8.580 -5.572 1.00 0.00 50 ASP A C 15
ATOM 17445 O O . ASP A 1 50 ? -0.129 9.784 -5.399 1.00 0.00 50 ASP A O 15
ATOM 17454 N N . VAL A 1 51 ? 0.689 7.790 -4.704 1.00 0.00 51 VAL A N 15
ATOM 17455 C CA . VAL A 1 51 ? 1.236 8.281 -3.438 1.00 0.00 51 VAL A CA 15
ATOM 17456 C C . VAL A 1 51 ? 2.721 7.925 -3.365 1.00 0.00 51 VAL A C 15
ATOM 17457 O O . VAL A 1 51 ? 3.174 7.040 -4.097 1.00 0.00 51 VAL A O 15
ATOM 17470 N N . LYS A 1 52 ? 3.471 8.600 -2.489 1.00 0.00 52 LYS A N 15
ATOM 17471 C CA . LYS A 1 52 ? 4.904 8.310 -2.358 1.00 0.00 52 LYS A CA 15
ATOM 17472 C C . LYS A 1 52 ? 5.100 7.114 -1.433 1.00 0.00 52 LYS A C 15
ATOM 17473 O O . LYS A 1 52 ? 4.622 7.123 -0.300 1.00 0.00 52 LYS A O 15
ATOM 17492 N N . ILE A 1 53 ? 5.754 6.067 -1.936 1.00 0.00 53 ILE A N 15
ATOM 17493 C CA . ILE A 1 53 ? 5.951 4.854 -1.136 1.00 0.00 53 ILE A CA 15
ATOM 17494 C C . ILE A 1 53 ? 7.425 4.483 -1.038 1.00 0.00 53 ILE A C 15
ATOM 17495 O O . ILE A 1 53 ? 8.073 4.185 -2.045 1.00 0.00 53 ILE A O 15
ATOM 17511 N N . GLU A 1 54 ? 7.922 4.452 0.198 1.00 0.00 54 GLU A N 15
ATOM 17512 C CA . GLU A 1 54 ? 9.306 4.052 0.444 1.00 0.00 54 GLU A CA 15
ATOM 17513 C C . GLU A 1 54 ? 9.358 2.523 0.400 1.00 0.00 54 GLU A C 15
ATOM 17514 O O . GLU A 1 54 ? 9.182 1.854 1.420 1.00 0.00 54 GLU A O 15
ATOM 17526 N N . THR A 1 55 ? 9.561 1.987 -0.807 1.00 0.00 55 THR A N 15
ATOM 17527 C CA . THR A 1 55 ? 9.585 0.534 -1.020 1.00 0.00 55 THR A CA 15
ATOM 17528 C C . THR A 1 55 ? 10.996 -0.025 -0.961 1.00 0.00 55 THR A C 15
ATOM 17529 O O . THR A 1 55 ? 11.978 0.698 -1.136 1.00 0.00 55 THR A O 15
ATOM 17540 N N . GLU A 1 56 ? 11.072 -1.327 -0.670 1.00 0.00 56 GLU A N 15
ATOM 17541 C CA . GLU A 1 56 ? 12.353 -2.021 -0.533 1.00 0.00 56 GLU A CA 15
ATOM 17542 C C . GLU A 1 56 ? 13.155 -1.417 0.626 1.00 0.00 56 GLU A C 15
ATOM 17543 O O . GLU A 1 56 ? 14.383 -1.537 0.675 1.00 0.00 56 GLU A O 15
ATOM 17555 N N . ASP A 1 57 ? 12.440 -0.791 1.571 1.00 0.00 57 ASP A N 15
ATOM 17556 C CA . ASP A 1 57 ? 13.069 -0.193 2.745 1.00 0.00 57 ASP A CA 15
ATOM 17557 C C . ASP A 1 57 ? 12.681 -0.977 4.000 1.00 0.00 57 ASP A C 15
ATOM 17558 O O . ASP A 1 57 ? 12.699 -0.441 5.111 1.00 0.00 57 ASP A O 15
ATOM 17567 N N . GLY A 1 58 ? 12.307 -2.246 3.802 1.00 0.00 58 GLY A N 15
ATOM 17568 C CA . GLY A 1 58 ? 11.886 -3.109 4.899 1.00 0.00 58 GLY A CA 15
ATOM 17569 C C . GLY A 1 58 ? 10.372 -3.346 4.869 1.00 0.00 58 GLY A C 15
ATOM 17570 O O . GLY A 1 58 ? 9.821 -3.922 5.810 1.00 0.00 58 GLY A O 15
ATOM 17574 N N . ILE A 1 59 ? 9.697 -2.887 3.793 1.00 0.00 59 ILE A N 15
ATOM 17575 C CA . ILE A 1 59 ? 8.248 -3.052 3.686 1.00 0.00 59 ILE A CA 15
ATOM 17576 C C . ILE A 1 59 ? 7.860 -4.059 2.596 1.00 0.00 59 ILE A C 15
ATOM 17577 O O . ILE A 1 59 ? 8.332 -4.003 1.461 1.00 0.00 59 ILE A O 15
ATOM 17593 N N . GLN A 1 60 ? 6.976 -4.969 2.986 1.00 0.00 60 GLN A N 15
ATOM 17594 C CA . GLN A 1 60 ? 6.446 -6.022 2.114 1.00 0.00 60 GLN A CA 15
ATOM 17595 C C . GLN A 1 60 ? 5.051 -6.408 2.611 1.00 0.00 60 GLN A C 15
ATOM 17596 O O . GLN A 1 60 ? 4.124 -6.636 1.837 1.00 0.00 60 GLN A O 15
ATOM 17610 N N . THR A 1 61 ? 4.951 -6.479 3.933 1.00 0.00 61 THR A N 15
ATOM 17611 C CA . THR A 1 61 ? 3.731 -6.827 4.632 1.00 0.00 61 THR A CA 15
ATOM 17612 C C . THR A 1 61 ? 2.623 -5.836 4.331 1.00 0.00 61 THR A C 15
ATOM 17613 O O . THR A 1 61 ? 2.869 -4.646 4.151 1.00 0.00 61 THR A O 15
ATOM 17624 N N . VAL A 1 62 ? 1.402 -6.358 4.281 1.00 0.00 62 VAL A N 15
ATOM 17625 C CA . VAL A 1 62 ? 0.221 -5.553 4.005 1.00 0.00 62 VAL A CA 15
ATOM 17626 C C . VAL A 1 62 ? 0.127 -4.416 5.029 1.00 0.00 62 VAL A C 15
ATOM 17627 O O . VAL A 1 62 ? -0.260 -3.305 4.667 1.00 0.00 62 VAL A O 15
ATOM 17640 N N . GLN A 1 63 ? 0.481 -4.686 6.294 1.00 0.00 63 GLN A N 15
ATOM 17641 C CA . GLN A 1 63 ? 0.428 -3.639 7.319 1.00 0.00 63 GLN A CA 15
ATOM 17642 C C . GLN A 1 63 ? 1.331 -2.471 6.908 1.00 0.00 63 GLN A C 15
ATOM 17643 O O . GLN A 1 63 ? 0.899 -1.318 6.941 1.00 0.00 63 GLN A O 15
ATOM 17657 N N . ASP A 1 64 ? 2.578 -2.774 6.515 1.00 0.00 64 ASP A N 15
ATOM 17658 C CA . ASP A 1 64 ? 3.511 -1.729 6.098 1.00 0.00 64 ASP A CA 15
ATOM 17659 C C . ASP A 1 64 ? 3.057 -1.084 4.797 1.00 0.00 64 ASP A C 15
ATOM 17660 O O . ASP A 1 64 ? 3.159 0.126 4.637 1.00 0.00 64 ASP A O 15
ATOM 17669 N N . LEU A 1 65 ? 2.569 -1.905 3.871 1.00 0.00 65 LEU A N 15
ATOM 17670 C CA . LEU A 1 65 ? 2.108 -1.422 2.572 1.00 0.00 65 LEU A CA 15
ATOM 17671 C C . LEU A 1 65 ? 0.946 -0.439 2.734 1.00 0.00 65 LEU A C 15
ATOM 17672 O O . LEU A 1 65 ? 0.916 0.615 2.095 1.00 0.00 65 LEU A O 15
ATOM 17688 N N . VAL A 1 66 ? -0.002 -0.806 3.591 1.00 0.00 66 VAL A N 15
ATOM 17689 C CA . VAL A 1 66 ? -1.179 0.013 3.858 1.00 0.00 66 VAL A CA 15
ATOM 17690 C C . VAL A 1 66 ? -0.802 1.256 4.666 1.00 0.00 66 VAL A C 15
ATOM 17691 O O . VAL A 1 66 ? -1.244 2.366 4.359 1.00 0.00 66 VAL A O 15
ATOM 17704 N N . THR A 1 67 ? -0.001 1.043 5.705 1.00 0.00 67 THR A N 15
ATOM 17705 C CA . THR A 1 67 ? 0.427 2.127 6.579 1.00 0.00 67 THR A CA 15
ATOM 17706 C C . THR A 1 67 ? 1.230 3.151 5.788 1.00 0.00 67 THR A C 15
ATOM 17707 O O . THR A 1 67 ? 1.061 4.344 5.982 1.00 0.00 67 THR A O 15
ATOM 17718 N N . TYR A 1 68 ? 2.121 2.666 4.927 1.00 0.00 68 TYR A N 15
ATOM 17719 C CA . TYR A 1 68 ? 2.967 3.549 4.131 1.00 0.00 68 TYR A CA 15
ATOM 17720 C C . TYR A 1 68 ? 2.156 4.319 3.091 1.00 0.00 68 TYR A C 15
ATOM 17721 O O . TYR A 1 68 ? 2.269 5.536 3.008 1.00 0.00 68 TYR A O 15
ATOM 17739 N N . VAL A 1 69 ? 1.339 3.611 2.300 1.00 0.00 69 VAL A N 15
ATOM 17740 C CA . VAL A 1 69 ? 0.537 4.278 1.264 1.00 0.00 69 VAL A CA 15
ATOM 17741 C C . VAL A 1 69 ? -0.377 5.295 1.930 1.00 0.00 69 VAL A C 15
ATOM 17742 O O . VAL A 1 69 ? -0.465 6.435 1.504 1.00 0.00 69 VAL A O 15
ATOM 17755 N N . GLU A 1 70 ? -1.058 4.836 2.960 1.00 0.00 70 GLU A N 15
ATOM 17756 C CA . GLU A 1 70 ? -2.009 5.658 3.693 1.00 0.00 70 GLU A CA 15
ATOM 17757 C C . GLU A 1 70 ? -1.338 6.833 4.418 1.00 0.00 70 GLU A C 15
ATOM 17758 O O . GLU A 1 70 ? -1.844 7.957 4.386 1.00 0.00 70 GLU A O 15
ATOM 17770 N N . LYS A 1 71 ? -0.215 6.563 5.091 1.00 0.00 71 LYS A N 15
ATOM 17771 C CA . LYS A 1 71 ? 0.493 7.612 5.831 1.00 0.00 71 LYS A CA 15
ATOM 17772 C C . LYS A 1 71 ? 1.060 8.647 4.866 1.00 0.00 71 LYS A C 15
ATOM 17773 O O . LYS A 1 71 ? 0.915 9.854 5.074 1.00 0.00 71 LYS A O 15
ATOM 17792 N N . GLN A 1 72 ? 1.711 8.148 3.821 1.00 0.00 72 GLN A N 15
ATOM 17793 C CA . GLN A 1 72 ? 2.322 9.014 2.817 1.00 0.00 72 GLN A CA 15
ATOM 17794 C C . GLN A 1 72 ? 1.275 9.781 2.016 1.00 0.00 72 GLN A C 15
ATOM 17795 O O . GLN A 1 72 ? 1.501 10.947 1.676 1.00 0.00 72 GLN A O 15
ATOM 17809 N N . GLN A 1 73 ? 0.141 9.139 1.705 1.00 0.00 73 GLN A N 15
ATOM 17810 C CA . GLN A 1 73 ? -0.906 9.816 0.926 1.00 0.00 73 GLN A CA 15
ATOM 17811 C C . GLN A 1 73 ? -1.516 10.987 1.719 1.00 0.00 73 GLN A C 15
ATOM 17812 O O . GLN A 1 73 ? -2.087 11.909 1.135 1.00 0.00 73 GLN A O 15
ATOM 17826 N N . ALA A 1 74 ? -1.381 10.927 3.047 1.00 0.00 74 ALA A N 15
ATOM 17827 C CA . ALA A 1 74 ? -1.911 11.970 3.923 1.00 0.00 74 ALA A CA 15
ATOM 17828 C C . ALA A 1 74 ? -1.185 13.292 3.684 1.00 0.00 74 ALA A C 15
ATOM 17829 O O . ALA A 1 74 ? 0.020 13.307 3.423 1.00 0.00 74 ALA A O 15
ATOM 17836 N N . ASN A 1 75 ? -1.933 14.394 3.776 1.00 0.00 75 ASN A N 15
ATOM 17837 C CA . ASN A 1 75 ? -1.364 15.726 3.571 1.00 0.00 75 ASN A CA 15
ATOM 17838 C C . ASN A 1 75 ? -0.215 15.973 4.544 1.00 0.00 75 ASN A C 15
ATOM 17839 O O . ASN A 1 75 ? -0.248 15.406 5.624 1.00 0.00 75 ASN A O 15
ATOM 17851 N N . MET A 1 1 ? -10.245 2.797 4.561 1.00 0.00 1 MET A N 16
ATOM 17852 C CA . MET A 1 1 ? -10.777 2.923 3.171 1.00 0.00 1 MET A CA 16
ATOM 17853 C C . MET A 1 1 ? -9.641 2.725 2.177 1.00 0.00 1 MET A C 16
ATOM 17854 O O . MET A 1 1 ? -9.814 2.059 1.156 1.00 0.00 1 MET A O 16
ATOM 17870 N N . VAL A 1 2 ? -8.477 3.299 2.488 1.00 0.00 2 VAL A N 16
ATOM 17871 C CA . VAL A 1 2 ? -7.311 3.165 1.616 1.00 0.00 2 VAL A CA 16
ATOM 17872 C C . VAL A 1 2 ? -6.933 1.692 1.545 1.00 0.00 2 VAL A C 16
ATOM 17873 O O . VAL A 1 2 ? -6.724 1.149 0.459 1.00 0.00 2 VAL A O 16
ATOM 17886 N N . PHE A 1 3 ? -6.849 1.062 2.715 1.00 0.00 3 PHE A N 16
ATOM 17887 C CA . PHE A 1 3 ? -6.494 -0.349 2.795 1.00 0.00 3 PHE A CA 16
ATOM 17888 C C . PHE A 1 3 ? -7.462 -1.188 1.978 1.00 0.00 3 PHE A C 16
ATOM 17889 O O . PHE A 1 3 ? -7.082 -2.215 1.428 1.00 0.00 3 PHE A O 16
ATOM 17906 N N . GLU A 1 4 ? -8.702 -0.718 1.883 1.00 0.00 4 GLU A N 16
ATOM 17907 C CA . GLU A 1 4 ? -9.705 -1.405 1.092 1.00 0.00 4 GLU A CA 16
ATOM 17908 C C . GLU A 1 4 ? -9.236 -1.417 -0.364 1.00 0.00 4 GLU A C 16
ATOM 17909 O O . GLU A 1 4 ? -9.483 -2.365 -1.112 1.00 0.00 4 GLU A O 16
ATOM 17921 N N . LYS A 1 5 ? -8.576 -0.317 -0.746 1.00 0.00 5 LYS A N 16
ATOM 17922 C CA . LYS A 1 5 ? -8.081 -0.132 -2.103 1.00 0.00 5 LYS A CA 16
ATOM 17923 C C . LYS A 1 5 ? -6.779 -0.881 -2.334 1.00 0.00 5 LYS A C 16
ATOM 17924 O O . LYS A 1 5 ? -6.653 -1.614 -3.315 1.00 0.00 5 LYS A O 16
ATOM 17943 N N . ILE A 1 6 ? -5.823 -0.719 -1.413 1.00 0.00 6 ILE A N 16
ATOM 17944 C CA . ILE A 1 6 ? -4.540 -1.411 -1.512 1.00 0.00 6 ILE A CA 16
ATOM 17945 C C . ILE A 1 6 ? -4.822 -2.912 -1.531 1.00 0.00 6 ILE A C 16
ATOM 17946 O O . ILE A 1 6 ? -4.246 -3.658 -2.328 1.00 0.00 6 ILE A O 16
ATOM 17962 N N . GLN A 1 7 ? -5.764 -3.318 -0.682 1.00 0.00 7 GLN A N 16
ATOM 17963 C CA . GLN A 1 7 ? -6.198 -4.700 -0.625 1.00 0.00 7 GLN A CA 16
ATOM 17964 C C . GLN A 1 7 ? -6.812 -5.060 -1.976 1.00 0.00 7 GLN A C 16
ATOM 17965 O O . GLN A 1 7 ? -6.619 -6.165 -2.463 1.00 0.00 7 GLN A O 16
ATOM 17979 N N . ALA A 1 8 ? -7.545 -4.108 -2.580 1.00 0.00 8 ALA A N 16
ATOM 17980 C CA . ALA A 1 8 ? -8.162 -4.339 -3.884 1.00 0.00 8 ALA A CA 16
ATOM 17981 C C . ALA A 1 8 ? -7.082 -4.614 -4.933 1.00 0.00 8 ALA A C 16
ATOM 17982 O O . ALA A 1 8 ? -7.223 -5.517 -5.756 1.00 0.00 8 ALA A O 16
ATOM 17989 N N . ILE A 1 9 ? -6.000 -3.830 -4.869 1.00 0.00 9 ILE A N 16
ATOM 17990 C CA . ILE A 1 9 ? -4.869 -3.978 -5.791 1.00 0.00 9 ILE A CA 16
ATOM 17991 C C . ILE A 1 9 ? -4.177 -5.339 -5.579 1.00 0.00 9 ILE A C 16
ATOM 17992 O O . ILE A 1 9 ? -3.848 -6.031 -6.542 1.00 0.00 9 ILE A O 16
ATOM 18008 N N . ILE A 1 10 ? -3.929 -5.685 -4.315 1.00 0.00 10 ILE A N 16
ATOM 18009 C CA . ILE A 1 10 ? -3.243 -6.940 -3.976 1.00 0.00 10 ILE A CA 16
ATOM 18010 C C . ILE A 1 10 ? -4.119 -8.143 -4.340 1.00 0.00 10 ILE A C 16
ATOM 18011 O O . ILE A 1 10 ? -3.644 -9.125 -4.903 1.00 0.00 10 ILE A O 16
ATOM 18027 N N . VAL A 1 11 ? -5.392 -8.043 -3.992 1.00 0.00 11 VAL A N 16
ATOM 18028 C CA . VAL A 1 11 ? -6.362 -9.091 -4.249 1.00 0.00 11 VAL A CA 16
ATOM 18029 C C . VAL A 1 11 ? -6.541 -9.303 -5.752 1.00 0.00 11 VAL A C 16
ATOM 18030 O O . VAL A 1 11 ? -6.605 -10.447 -6.206 1.00 0.00 11 VAL A O 16
ATOM 18043 N N . GLU A 1 12 ? -6.655 -8.210 -6.513 1.00 0.00 12 GLU A N 16
ATOM 18044 C CA . GLU A 1 12 ? -6.859 -8.321 -7.959 1.00 0.00 12 GLU A CA 16
ATOM 18045 C C . GLU A 1 12 ? -5.567 -8.716 -8.687 1.00 0.00 12 GLU A C 16
ATOM 18046 O O . GLU A 1 12 ? -5.591 -9.549 -9.596 1.00 0.00 12 GLU A O 16
ATOM 18058 N N . GLU A 1 13 ? -4.451 -8.098 -8.288 1.00 0.00 13 GLU A N 16
ATOM 18059 C CA . GLU A 1 13 ? -3.155 -8.373 -8.915 1.00 0.00 13 GLU A CA 16
ATOM 18060 C C . GLU A 1 13 ? -2.677 -9.791 -8.592 1.00 0.00 13 GLU A C 16
ATOM 18061 O O . GLU A 1 13 ? -2.187 -10.504 -9.472 1.00 0.00 13 GLU A O 16
ATOM 18073 N N . LEU A 1 14 ? -2.819 -10.178 -7.326 1.00 0.00 14 LEU A N 16
ATOM 18074 C CA . LEU A 1 14 ? -2.399 -11.506 -6.871 1.00 0.00 14 LEU A CA 16
ATOM 18075 C C . LEU A 1 14 ? -3.482 -12.551 -7.150 1.00 0.00 14 LEU A C 16
ATOM 18076 O O . LEU A 1 14 ? -3.184 -13.739 -7.290 1.00 0.00 14 LEU A O 16
ATOM 18092 N N . GLY A 1 15 ? -4.742 -12.103 -7.209 1.00 0.00 15 GLY A N 16
ATOM 18093 C CA . GLY A 1 15 ? -5.862 -13.015 -7.440 1.00 0.00 15 GLY A CA 16
ATOM 18094 C C . GLY A 1 15 ? -6.090 -13.888 -6.207 1.00 0.00 15 GLY A C 16
ATOM 18095 O O . GLY A 1 15 ? -6.472 -15.055 -6.323 1.00 0.00 15 GLY A O 16
ATOM 18099 N N . LYS A 1 16 ? -5.834 -13.306 -5.031 1.00 0.00 16 LYS A N 16
ATOM 18100 C CA . LYS A 1 16 ? -5.991 -14.020 -3.768 1.00 0.00 16 LYS A CA 16
ATOM 18101 C C . LYS A 1 16 ? -7.377 -13.735 -3.178 1.00 0.00 16 LYS A C 16
ATOM 18102 O O . LYS A 1 16 ? -8.155 -12.977 -3.764 1.00 0.00 16 LYS A O 16
ATOM 18121 N N . ASP A 1 17 ? -7.682 -14.346 -2.028 1.00 0.00 17 ASP A N 16
ATOM 18122 C CA . ASP A 1 17 ? -8.976 -14.155 -1.373 1.00 0.00 17 ASP A CA 16
ATOM 18123 C C . ASP A 1 17 ? -8.880 -13.092 -0.282 1.00 0.00 17 ASP A C 16
ATOM 18124 O O . ASP A 1 17 ? -7.781 -12.727 0.143 1.00 0.00 17 ASP A O 16
ATOM 18133 N N . ALA A 1 18 ? -10.041 -12.602 0.159 1.00 0.00 18 ALA A N 16
ATOM 18134 C CA . ALA A 1 18 ? -10.095 -11.574 1.198 1.00 0.00 18 ALA A CA 16
ATOM 18135 C C . ALA A 1 18 ? -9.459 -12.079 2.490 1.00 0.00 18 ALA A C 16
ATOM 18136 O O . ALA A 1 18 ? -8.739 -11.338 3.162 1.00 0.00 18 ALA A O 16
ATOM 18143 N N . GLU A 1 19 ? -9.726 -13.341 2.830 1.00 0.00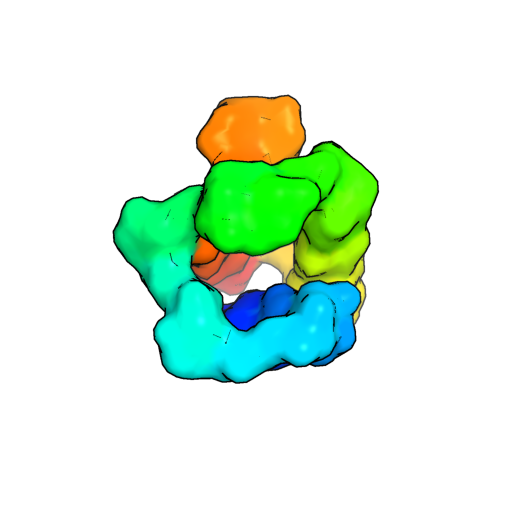 19 GLU A N 16
ATOM 18144 C CA . GLU A 1 19 ? -9.166 -13.941 4.045 1.00 0.00 19 GLU A CA 16
ATOM 18145 C C . GLU A 1 19 ? -7.646 -14.122 3.924 1.00 0.00 19 GLU A C 16
ATOM 18146 O O . GLU A 1 19 ? -6.925 -14.070 4.923 1.00 0.00 19 GLU A O 16
ATOM 18158 N N . GLU A 1 20 ? -7.180 -14.346 2.693 1.00 0.00 20 GLU A N 16
ATOM 18159 C CA . GLU A 1 20 ? -5.754 -14.548 2.426 1.00 0.00 20 GLU A CA 16
ATOM 18160 C C . GLU A 1 20 ? -4.945 -13.258 2.601 1.00 0.00 20 GLU A C 16
ATOM 18161 O O . GLU A 1 20 ? -3.741 -13.319 2.866 1.00 0.00 20 GLU A O 16
ATOM 18173 N N . VAL A 1 21 ? -5.604 -12.101 2.465 1.00 0.00 21 VAL A N 16
ATOM 18174 C CA . VAL A 1 21 ? -4.922 -10.813 2.625 1.00 0.00 21 VAL A CA 16
ATOM 18175 C C . VAL A 1 21 ? -5.066 -10.330 4.068 1.00 0.00 21 VAL A C 16
ATOM 18176 O O . VAL A 1 21 ? -6.113 -9.816 4.464 1.00 0.00 21 VAL A O 16
ATOM 18189 N N . GLN A 1 22 ? -3.997 -10.520 4.849 1.00 0.00 22 GLN A N 16
ATOM 18190 C CA . GLN A 1 22 ? -3.989 -10.124 6.259 1.00 0.00 22 GLN A CA 16
ATOM 18191 C C . GLN A 1 22 ? -3.069 -8.936 6.497 1.00 0.00 22 GLN A C 16
ATOM 18192 O O . GLN A 1 22 ? -2.049 -8.769 5.828 1.00 0.00 22 GLN A O 16
ATOM 18206 N N . LEU A 1 23 ? -3.474 -8.105 7.450 1.00 0.00 23 LEU A N 16
ATOM 18207 C CA . LEU A 1 23 ? -2.740 -6.896 7.803 1.00 0.00 23 LEU A CA 16
ATOM 18208 C C . LEU A 1 23 ? -1.370 -7.206 8.415 1.00 0.00 23 LEU A C 16
ATOM 18209 O O . LEU A 1 23 ? -0.365 -6.612 8.021 1.00 0.00 23 LEU A O 16
ATOM 18225 N N . THR A 1 24 ? -1.344 -8.116 9.392 1.00 0.00 24 THR A N 16
ATOM 18226 C CA . THR A 1 24 ? -0.089 -8.470 10.077 1.00 0.00 24 THR A CA 16
ATOM 18227 C C . THR A 1 24 ? 0.755 -9.464 9.300 1.00 0.00 24 THR A C 16
ATOM 18228 O O . THR A 1 24 ? 1.932 -9.657 9.626 1.00 0.00 24 THR A O 16
ATOM 18239 N N . THR A 1 25 ? 0.164 -10.105 8.298 1.00 0.00 25 THR A N 16
ATOM 18240 C CA . THR A 1 25 ? 0.894 -11.091 7.516 1.00 0.00 25 THR A CA 16
ATOM 18241 C C . THR A 1 25 ? 1.824 -10.418 6.507 1.00 0.00 25 THR A C 16
ATOM 18242 O O . THR A 1 25 ? 1.427 -9.513 5.773 1.00 0.00 25 THR A O 16
ATOM 18253 N N . ASN A 1 26 ? 3.052 -10.927 6.461 1.00 0.00 26 ASN A N 16
ATOM 18254 C CA . ASN A 1 26 ? 4.063 -10.444 5.514 1.00 0.00 26 ASN A CA 16
ATOM 18255 C C . ASN A 1 26 ? 3.930 -11.275 4.243 1.00 0.00 26 ASN A C 16
ATOM 18256 O O . ASN A 1 26 ? 4.121 -12.478 4.277 1.00 0.00 26 ASN A O 16
ATOM 18267 N N . ILE A 1 27 ? 3.551 -10.627 3.151 1.00 0.00 27 ILE A N 16
ATOM 18268 C CA . ILE A 1 27 ? 3.332 -11.296 1.863 1.00 0.00 27 ILE A CA 16
ATOM 18269 C C . ILE A 1 27 ? 4.615 -11.897 1.271 1.00 0.00 27 ILE A C 16
ATOM 18270 O O . ILE A 1 27 ? 4.557 -12.980 0.683 1.00 0.00 27 ILE A O 16
ATOM 18286 N N . GLN A 1 28 ? 5.748 -11.201 1.382 1.00 0.00 28 GLN A N 16
ATOM 18287 C CA . GLN A 1 28 ? 6.989 -11.719 0.799 1.00 0.00 28 GLN A CA 16
ATOM 18288 C C . GLN A 1 28 ? 7.362 -13.077 1.398 1.00 0.00 28 GLN A C 16
ATOM 18289 O O . GLN A 1 28 ? 7.953 -13.909 0.713 1.00 0.00 28 GLN A O 16
ATOM 18303 N N . GLU A 1 29 ? 7.004 -13.292 2.669 1.00 0.00 29 GLU A N 16
ATOM 18304 C CA . GLU A 1 29 ? 7.294 -14.557 3.348 1.00 0.00 29 GLU A CA 16
ATOM 18305 C C . GLU A 1 29 ? 6.085 -15.489 3.323 1.00 0.00 29 GLU A C 16
ATOM 18306 O O . GLU A 1 29 ? 6.231 -16.706 3.165 1.00 0.00 29 GLU A O 16
ATOM 18318 N N . GLU A 1 30 ? 4.899 -14.907 3.497 1.00 0.00 30 GLU A N 16
ATOM 18319 C CA . GLU A 1 30 ? 3.656 -15.673 3.517 1.00 0.00 30 GLU A CA 16
ATOM 18320 C C . GLU A 1 30 ? 3.401 -16.309 2.161 1.00 0.00 30 GLU A C 16
ATOM 18321 O O . GLU A 1 30 ? 3.111 -17.505 2.072 1.00 0.00 30 GLU A O 16
ATOM 18333 N N . LEU A 1 31 ? 3.494 -15.492 1.114 1.00 0.00 31 LEU A N 16
ATOM 18334 C CA . LEU A 1 31 ? 3.250 -15.968 -0.245 1.00 0.00 31 LEU A CA 16
ATOM 18335 C C . LEU A 1 31 ? 4.541 -16.127 -1.053 1.00 0.00 31 LEU A C 16
ATOM 18336 O O . LEU A 1 31 ? 4.481 -16.395 -2.256 1.00 0.00 31 LEU A O 16
ATOM 18352 N N . ASP A 1 32 ? 5.706 -15.951 -0.404 1.00 0.00 32 ASP A N 16
ATOM 18353 C CA . ASP A 1 32 ? 6.987 -16.070 -1.106 1.00 0.00 32 ASP A CA 16
ATOM 18354 C C . ASP A 1 32 ? 7.011 -15.075 -2.269 1.00 0.00 32 ASP A C 16
ATOM 18355 O O . ASP A 1 32 ? 7.301 -15.432 -3.419 1.00 0.00 32 ASP A O 16
ATOM 18364 N N . ALA A 1 33 ? 6.670 -13.821 -1.954 1.00 0.00 33 ALA A N 16
ATOM 18365 C CA . ALA A 1 33 ? 6.616 -12.769 -2.966 1.00 0.00 33 ALA A CA 16
ATOM 18366 C C . ALA A 1 33 ? 7.987 -12.155 -3.209 1.00 0.00 33 ALA A C 16
ATOM 18367 O O . ALA A 1 33 ? 8.770 -11.957 -2.278 1.00 0.00 33 ALA A O 16
ATOM 18374 N N . ASP A 1 34 ? 8.253 -11.858 -4.480 1.00 0.00 34 ASP A N 16
ATOM 18375 C CA . ASP A 1 34 ? 9.517 -11.263 -4.887 1.00 0.00 34 ASP A CA 16
ATOM 18376 C C . ASP A 1 34 ? 9.383 -9.747 -4.985 1.00 0.00 34 ASP A C 16
ATOM 18377 O O . ASP A 1 34 ? 8.289 -9.197 -4.805 1.00 0.00 34 ASP A O 16
ATOM 18386 N N . SER A 1 35 ? 10.502 -9.087 -5.276 1.00 0.00 35 SER A N 16
ATOM 18387 C CA . SER A 1 35 ? 10.515 -7.632 -5.404 1.00 0.00 35 SER A CA 16
ATOM 18388 C C . SER A 1 35 ? 9.586 -7.174 -6.523 1.00 0.00 35 SER A C 16
ATOM 18389 O O . SER A 1 35 ? 9.050 -6.070 -6.457 1.00 0.00 35 SER A O 16
ATOM 18397 N N . LEU A 1 36 ? 9.395 -8.020 -7.542 1.00 0.00 36 LEU A N 16
ATOM 18398 C CA . LEU A 1 36 ? 8.517 -7.675 -8.658 1.00 0.00 36 LEU A CA 16
ATOM 18399 C C . LEU A 1 36 ? 7.074 -7.528 -8.204 1.00 0.00 36 LEU A C 16
ATOM 18400 O O . LEU A 1 36 ? 6.398 -6.580 -8.593 1.00 0.00 36 LEU A O 16
ATOM 18416 N N . ASP A 1 37 ? 6.606 -8.481 -7.391 1.00 0.00 37 ASP A N 16
ATOM 18417 C CA . ASP A 1 37 ? 5.230 -8.449 -6.900 1.00 0.00 37 ASP A CA 16
ATOM 18418 C C . ASP A 1 37 ? 5.003 -7.206 -6.065 1.00 0.00 37 ASP A C 16
ATOM 18419 O O . ASP A 1 37 ? 4.007 -6.512 -6.237 1.00 0.00 37 ASP A O 16
ATOM 18428 N N . LEU A 1 38 ? 5.953 -6.914 -5.187 1.00 0.00 38 LEU A N 16
ATOM 18429 C CA . LEU A 1 38 ? 5.854 -5.724 -4.339 1.00 0.00 38 LEU A CA 16
ATOM 18430 C C . LEU A 1 38 ? 5.936 -4.460 -5.190 1.00 0.00 38 LEU A C 16
ATOM 18431 O O . LEU A 1 38 ? 5.216 -3.489 -4.963 1.00 0.00 38 LEU A O 16
ATOM 18447 N N . PHE A 1 39 ? 6.821 -4.507 -6.177 1.00 0.00 39 PHE A N 16
ATOM 18448 C CA . PHE A 1 39 ? 7.035 -3.404 -7.098 1.00 0.00 39 PHE A CA 16
ATOM 18449 C C . PHE A 1 39 ? 5.753 -3.107 -7.875 1.00 0.00 39 PHE A C 16
ATOM 18450 O O . PHE A 1 39 ? 5.352 -1.951 -7.994 1.00 0.00 39 PHE A O 16
ATOM 18467 N N . GLN A 1 40 ? 5.123 -4.161 -8.405 1.00 0.00 40 GLN A N 16
ATOM 18468 C CA . GLN A 1 40 ? 3.888 -4.018 -9.176 1.00 0.00 40 GLN A CA 16
ATOM 18469 C C . GLN A 1 40 ? 2.715 -3.579 -8.318 1.00 0.00 40 GLN A C 16
ATOM 18470 O O . GLN A 1 40 ? 1.922 -2.760 -8.756 1.00 0.00 40 GLN A O 16
ATOM 18484 N N . ILE A 1 41 ? 2.610 -4.119 -7.105 1.00 0.00 41 ILE A N 16
ATOM 18485 C CA . ILE A 1 41 ? 1.520 -3.743 -6.204 1.00 0.00 41 ILE A CA 16
ATOM 18486 C C . ILE A 1 41 ? 1.651 -2.254 -5.884 1.00 0.00 41 ILE A C 16
ATOM 18487 O O . ILE A 1 41 ? 0.657 -1.527 -5.837 1.00 0.00 41 ILE A O 16
ATOM 18503 N N . ILE A 1 42 ? 2.894 -1.819 -5.712 1.00 0.00 42 ILE A N 16
ATOM 18504 C CA . ILE A 1 42 ? 3.192 -0.420 -5.449 1.00 0.00 42 ILE A CA 16
ATOM 18505 C C . ILE A 1 42 ? 2.941 0.386 -6.729 1.00 0.00 42 ILE A C 16
ATOM 18506 O O . ILE A 1 42 ? 2.486 1.519 -6.651 1.00 0.00 42 ILE A O 16
ATOM 18522 N N . ASN A 1 43 ? 3.201 -0.213 -7.898 1.00 0.00 43 ASN A N 16
ATOM 18523 C CA . ASN A 1 43 ? 2.927 0.472 -9.160 1.00 0.00 43 ASN A CA 16
ATOM 18524 C C . ASN A 1 43 ? 1.422 0.649 -9.304 1.00 0.00 43 ASN A C 16
ATOM 18525 O O . ASN A 1 43 ? 0.954 1.667 -9.791 1.00 0.00 43 ASN A O 16
ATOM 18536 N N . GLU A 1 44 ? 0.686 -0.376 -8.874 1.00 0.00 44 GLU A N 16
ATOM 18537 C CA . GLU A 1 44 ? -0.766 -0.383 -8.923 1.00 0.00 44 GLU A CA 16
ATOM 18538 C C . GLU A 1 44 ? -1.349 0.636 -7.965 1.00 0.00 44 GLU A C 16
ATOM 18539 O O . GLU A 1 44 ? -2.225 1.410 -8.363 1.00 0.00 44 GLU A O 16
ATOM 18551 N N . ILE A 1 45 ? -0.841 0.677 -6.722 1.00 0.00 45 ILE A N 16
ATOM 18552 C CA . ILE A 1 45 ? -1.333 1.678 -5.782 1.00 0.00 45 ILE A CA 16
ATOM 18553 C C . ILE A 1 45 ? -0.836 3.058 -6.232 1.00 0.00 45 ILE A C 16
ATOM 18554 O O . ILE A 1 45 ? -1.504 4.057 -6.029 1.00 0.00 45 ILE A O 16
ATOM 18570 N N . GLU A 1 46 ? 0.327 3.078 -6.889 1.00 0.00 46 GLU A N 16
ATOM 18571 C CA . GLU A 1 46 ? 0.880 4.312 -7.434 1.00 0.00 46 GLU A CA 16
ATOM 18572 C C . GLU A 1 46 ? -0.046 4.793 -8.564 1.00 0.00 46 GLU A C 16
ATOM 18573 O O . GLU A 1 46 ? -0.332 5.973 -8.698 1.00 0.00 46 GLU A O 16
ATOM 18585 N N . ASP A 1 47 ? -0.531 3.859 -9.366 1.00 0.00 47 ASP A N 16
ATOM 18586 C CA . ASP A 1 47 ? -1.445 4.198 -10.447 1.00 0.00 47 ASP A CA 16
ATOM 18587 C C . ASP A 1 47 ? -2.801 4.619 -9.878 1.00 0.00 47 ASP A C 16
ATOM 18588 O O . ASP A 1 47 ? -3.470 5.494 -10.434 1.00 0.00 47 ASP A O 16
ATOM 18597 N N . GLU A 1 48 ? -3.209 3.960 -8.786 1.00 0.00 48 GLU A N 16
ATOM 18598 C CA . GLU A 1 48 ? -4.506 4.236 -8.160 1.00 0.00 48 GLU A CA 16
ATOM 18599 C C . GLU A 1 48 ? -4.487 5.525 -7.307 1.00 0.00 48 GLU A C 16
ATOM 18600 O O . GLU A 1 48 ? -5.168 6.496 -7.643 1.00 0.00 48 GLU A O 16
ATOM 18612 N N . PHE A 1 49 ? -3.707 5.528 -6.215 1.00 0.00 49 PHE A N 16
ATOM 18613 C CA . PHE A 1 49 ? -3.609 6.709 -5.326 1.00 0.00 49 PHE A CA 16
ATOM 18614 C C . PHE A 1 49 ? -2.455 7.636 -5.710 1.00 0.00 49 PHE A C 16
ATOM 18615 O O . PHE A 1 49 ? -2.433 8.795 -5.284 1.00 0.00 49 PHE A O 16
ATOM 18632 N N . ASP A 1 50 ? -1.468 7.115 -6.453 1.00 0.00 50 ASP A N 16
ATOM 18633 C CA . ASP A 1 50 ? -0.278 7.895 -6.826 1.00 0.00 50 ASP A CA 16
ATOM 18634 C C . ASP A 1 50 ? 0.280 8.607 -5.606 1.00 0.00 50 ASP A C 16
ATOM 18635 O O . ASP A 1 50 ? 0.118 9.813 -5.420 1.00 0.00 50 ASP A O 16
ATOM 18644 N N . VAL A 1 51 ? 0.914 7.796 -4.766 1.00 0.00 51 VAL A N 16
ATOM 18645 C CA . VAL A 1 51 ? 1.498 8.248 -3.510 1.00 0.00 51 VAL A CA 16
ATOM 18646 C C . VAL A 1 51 ? 2.962 7.818 -3.473 1.00 0.00 51 VAL A C 16
ATOM 18647 O O . VAL A 1 51 ? 3.407 7.075 -4.357 1.00 0.00 51 VAL A O 16
ATOM 18660 N N . LYS A 1 52 ? 3.714 8.275 -2.470 1.00 0.00 52 LYS A N 16
ATOM 18661 C CA . LYS A 1 52 ? 5.130 7.903 -2.381 1.00 0.00 52 LYS A CA 16
ATOM 18662 C C . LYS A 1 52 ? 5.349 6.798 -1.347 1.00 0.00 52 LYS A C 16
ATOM 18663 O O . LYS A 1 52 ? 5.411 7.044 -0.148 1.00 0.00 52 LYS A O 16
ATOM 18682 N N . ILE A 1 53 ? 5.450 5.561 -1.838 1.00 0.00 53 ILE A N 16
ATOM 18683 C CA . ILE A 1 53 ? 5.654 4.413 -0.957 1.00 0.00 53 ILE A CA 16
ATOM 18684 C C . ILE A 1 53 ? 7.120 3.978 -0.977 1.00 0.00 53 ILE A C 16
ATOM 18685 O O . ILE A 1 53 ? 7.615 3.466 -1.985 1.00 0.00 53 ILE A O 16
ATOM 18701 N N . GLU A 1 54 ? 7.795 4.167 0.156 1.00 0.00 54 GLU A N 16
ATOM 18702 C CA . GLU A 1 54 ? 9.197 3.762 0.269 1.00 0.00 54 GLU A CA 16
ATOM 18703 C C . GLU A 1 54 ? 9.285 2.234 0.158 1.00 0.00 54 GLU A C 16
ATOM 18704 O O . GLU A 1 54 ? 9.183 1.519 1.158 1.00 0.00 54 GLU A O 16
ATOM 18716 N N . THR A 1 55 ? 9.434 1.751 -1.080 1.00 0.00 55 THR A N 16
ATOM 18717 C CA . THR A 1 55 ? 9.493 0.311 -1.349 1.00 0.00 55 THR A CA 16
ATOM 18718 C C . THR A 1 55 ? 10.916 -0.225 -1.240 1.00 0.00 55 THR A C 16
ATOM 18719 O O . THR A 1 55 ? 11.889 0.522 -1.362 1.00 0.00 55 THR A O 16
ATOM 18730 N N . GLU A 1 56 ? 11.014 -1.532 -0.986 1.00 0.00 56 GLU A N 16
ATOM 18731 C CA . GLU A 1 56 ? 12.310 -2.204 -0.827 1.00 0.00 56 GLU A CA 16
ATOM 18732 C C . GLU A 1 56 ? 13.093 -1.619 0.353 1.00 0.00 56 GLU A C 16
ATOM 18733 O O . GLU A 1 56 ? 14.299 -1.846 0.476 1.00 0.00 56 GLU A O 16
ATOM 18745 N N . ASP A 1 57 ? 12.393 -0.893 1.229 1.00 0.00 57 ASP A N 16
ATOM 18746 C CA . ASP A 1 57 ? 13.001 -0.303 2.415 1.00 0.00 57 ASP A CA 16
ATOM 18747 C C . ASP A 1 57 ? 12.491 -1.017 3.672 1.00 0.00 57 ASP A C 16
ATOM 18748 O O . ASP A 1 57 ? 12.477 -0.440 4.765 1.00 0.00 57 ASP A O 16
ATOM 18757 N N . GLY A 1 58 ? 12.064 -2.277 3.502 1.00 0.00 58 GLY A N 16
ATOM 18758 C CA . GLY A 1 58 ? 11.543 -3.070 4.613 1.00 0.00 58 GLY A CA 16
ATOM 18759 C C . GLY A 1 58 ? 10.015 -3.181 4.570 1.00 0.00 58 GLY A C 16
ATOM 18760 O O . GLY A 1 58 ? 9.400 -3.580 5.562 1.00 0.00 58 GLY A O 16
ATOM 18764 N N . ILE A 1 59 ? 9.405 -2.824 3.425 1.00 0.00 59 ILE A N 16
ATOM 18765 C CA . ILE A 1 59 ? 7.944 -2.894 3.296 1.00 0.00 59 ILE A CA 16
ATOM 18766 C C . ILE A 1 59 ? 7.549 -4.100 2.449 1.00 0.00 59 ILE A C 16
ATOM 18767 O O . ILE A 1 59 ? 7.701 -4.084 1.228 1.00 0.00 59 ILE A O 16
ATOM 18783 N N . GLN A 1 60 ? 7.007 -5.120 3.113 1.00 0.00 60 GLN A N 16
ATOM 18784 C CA . GLN A 1 60 ? 6.546 -6.340 2.440 1.00 0.00 60 GLN A CA 16
ATOM 18785 C C . GLN A 1 60 ? 5.352 -6.950 3.194 1.00 0.00 60 GLN A C 16
ATOM 18786 O O . GLN A 1 60 ? 5.049 -8.139 3.048 1.00 0.00 60 GLN A O 16
ATOM 18800 N N . THR A 1 61 ? 4.694 -6.125 4.002 1.00 0.00 61 THR A N 16
ATOM 18801 C CA . THR A 1 61 ? 3.556 -6.544 4.797 1.00 0.00 61 THR A CA 16
ATOM 18802 C C . THR A 1 61 ? 2.405 -5.591 4.534 1.00 0.00 61 THR A C 16
ATOM 18803 O O . THR A 1 61 ? 2.631 -4.400 4.335 1.00 0.00 61 THR A O 16
ATOM 18814 N N . VAL A 1 62 ? 1.185 -6.117 4.526 1.00 0.00 62 VAL A N 16
ATOM 18815 C CA . VAL A 1 62 ? 0.005 -5.290 4.270 1.00 0.00 62 VAL A CA 16
ATOM 18816 C C . VAL A 1 62 ? -0.022 -4.112 5.255 1.00 0.00 62 VAL A C 16
ATOM 18817 O O . VAL A 1 62 ? -0.393 -3.001 4.877 1.00 0.00 62 VAL A O 16
ATOM 18830 N N . GLN A 1 63 ? 0.366 -4.362 6.510 1.00 0.00 63 GLN A N 16
ATOM 18831 C CA . GLN A 1 63 ? 0.372 -3.308 7.524 1.00 0.00 63 GLN A CA 16
ATOM 18832 C C . GLN A 1 63 ? 1.316 -2.166 7.123 1.00 0.00 63 GLN A C 16
ATOM 18833 O O . GLN A 1 63 ? 0.919 -1.004 7.156 1.00 0.00 63 GLN A O 16
ATOM 18847 N N . ASP A 1 64 ? 2.561 -2.498 6.747 1.00 0.00 64 ASP A N 16
ATOM 18848 C CA . ASP A 1 64 ? 3.531 -1.468 6.359 1.00 0.00 64 ASP A CA 16
ATOM 18849 C C . ASP A 1 64 ? 3.160 -0.822 5.030 1.00 0.00 64 ASP A C 16
ATOM 18850 O O . ASP A 1 64 ? 3.312 0.381 4.861 1.00 0.00 64 ASP A O 16
ATOM 18859 N N . LEU A 1 65 ? 2.679 -1.637 4.097 1.00 0.00 65 LEU A N 16
ATOM 18860 C CA . LEU A 1 65 ? 2.282 -1.158 2.771 1.00 0.00 65 LEU A CA 16
ATOM 18861 C C . LEU A 1 65 ? 1.148 -0.152 2.923 1.00 0.00 65 LEU A C 16
ATOM 18862 O O . LEU A 1 65 ? 1.212 0.968 2.414 1.00 0.00 65 LEU A O 16
ATOM 18878 N N . VAL A 1 66 ? 0.114 -0.584 3.634 1.00 0.00 66 VAL A N 16
ATOM 18879 C CA . VAL A 1 66 ? -1.061 0.231 3.886 1.00 0.00 66 VAL A CA 16
ATOM 18880 C C . VAL A 1 66 ? -0.697 1.468 4.698 1.00 0.00 66 VAL A C 16
ATOM 18881 O O . VAL A 1 66 ? -1.135 2.571 4.378 1.00 0.00 66 VAL A O 16
ATOM 18894 N N . THR A 1 67 ? 0.088 1.267 5.749 1.00 0.00 67 THR A N 16
ATOM 18895 C CA . THR A 1 67 ? 0.489 2.372 6.617 1.00 0.00 67 THR A CA 16
ATOM 18896 C C . THR A 1 67 ? 1.294 3.393 5.824 1.00 0.00 67 THR A C 16
ATOM 18897 O O . THR A 1 67 ? 1.102 4.591 5.993 1.00 0.00 67 THR A O 16
ATOM 18908 N N . TYR A 1 68 ? 2.205 2.908 4.989 1.00 0.00 68 TYR A N 16
ATOM 18909 C CA . TYR A 1 68 ? 3.052 3.789 4.194 1.00 0.00 68 TYR A CA 16
ATOM 18910 C C . TYR A 1 68 ? 2.254 4.526 3.118 1.00 0.00 68 TYR A C 16
ATOM 18911 O O . TYR A 1 68 ? 2.363 5.744 3.007 1.00 0.00 68 TYR A O 16
ATOM 18929 N N . VAL A 1 69 ? 1.458 3.791 2.335 1.00 0.00 69 VAL A N 16
ATOM 18930 C CA . VAL A 1 69 ? 0.660 4.418 1.272 1.00 0.00 69 VAL A CA 16
ATOM 18931 C C . VAL A 1 69 ? -0.303 5.408 1.900 1.00 0.00 69 VAL A C 16
ATOM 18932 O O . VAL A 1 69 ? -0.426 6.529 1.444 1.00 0.00 69 VAL A O 16
ATOM 18945 N N . GLU A 1 70 ? -0.988 4.953 2.931 1.00 0.00 70 GLU A N 16
ATOM 18946 C CA . GLU A 1 70 ? -1.981 5.763 3.624 1.00 0.00 70 GLU A CA 16
ATOM 18947 C C . GLU A 1 70 ? -1.356 6.978 4.317 1.00 0.00 70 GLU A C 16
ATOM 18948 O O . GLU A 1 70 ? -1.898 8.085 4.250 1.00 0.00 70 GLU A O 16
ATOM 18960 N N . LYS A 1 71 ? -0.231 6.760 4.998 1.00 0.00 71 LYS A N 16
ATOM 18961 C CA . LYS A 1 71 ? 0.442 7.845 5.713 1.00 0.00 71 LYS A CA 16
ATOM 18962 C C . LYS A 1 71 ? 0.983 8.873 4.724 1.00 0.00 71 LYS A C 16
ATOM 18963 O O . LYS A 1 71 ? 0.821 10.082 4.912 1.00 0.00 71 LYS A O 16
ATOM 18982 N N . GLN A 1 72 ? 1.640 8.368 3.685 1.00 0.00 72 GLN A N 16
ATOM 18983 C CA . GLN A 1 72 ? 2.233 9.228 2.663 1.00 0.00 72 GLN A CA 16
ATOM 18984 C C . GLN A 1 72 ? 1.171 9.909 1.800 1.00 0.00 72 GLN A C 16
ATOM 18985 O O . GLN A 1 72 ? 1.365 11.055 1.386 1.00 0.00 72 GLN A O 16
ATOM 18999 N N . GLN A 1 73 ? 0.059 9.214 1.525 1.00 0.00 73 GLN A N 16
ATOM 19000 C CA . GLN A 1 73 ? -1.006 9.804 0.698 1.00 0.00 73 GLN A CA 16
ATOM 19001 C C . GLN A 1 73 ? -1.670 10.991 1.417 1.00 0.00 73 GLN A C 16
ATOM 19002 O O . GLN A 1 73 ? -2.312 11.829 0.778 1.00 0.00 73 GLN A O 16
ATOM 19016 N N . ALA A 1 74 ? -1.505 11.045 2.740 1.00 0.00 74 ALA A N 16
ATOM 19017 C CA . ALA A 1 74 ? -2.084 12.118 3.548 1.00 0.00 74 ALA A CA 16
ATOM 19018 C C . ALA A 1 74 ? -1.465 13.462 3.178 1.00 0.00 74 ALA A C 16
ATOM 19019 O O . ALA A 1 74 ? -0.271 13.543 2.879 1.00 0.00 74 ALA A O 16
ATOM 19026 N N . ASN A 1 75 ? -2.290 14.511 3.200 1.00 0.00 75 ASN A N 16
ATOM 19027 C CA . ASN A 1 75 ? -1.831 15.861 2.867 1.00 0.00 75 ASN A CA 16
ATOM 19028 C C . ASN A 1 75 ? -1.170 15.883 1.490 1.00 0.00 75 ASN A C 16
ATOM 19029 O O . ASN A 1 75 ? -0.584 16.898 1.153 1.00 0.00 75 ASN A O 16
ATOM 19041 N N . MET A 1 1 ? -10.230 2.459 4.730 1.00 0.00 1 MET A N 17
ATOM 19042 C CA . MET A 1 1 ? -10.765 2.640 3.349 1.00 0.00 1 MET A CA 17
ATOM 19043 C C . MET A 1 1 ? -9.634 2.471 2.344 1.00 0.00 1 MET A C 17
ATOM 19044 O O . MET A 1 1 ? -9.813 1.835 1.306 1.00 0.00 1 MET A O 17
ATOM 19060 N N . VAL A 1 2 ? -8.470 3.042 2.660 1.00 0.00 2 VAL A N 17
ATOM 19061 C CA . VAL A 1 2 ? -7.315 2.937 1.771 1.00 0.00 2 VAL A CA 17
ATOM 19062 C C . VAL A 1 2 ? -6.923 1.471 1.667 1.00 0.00 2 VAL A C 17
ATOM 19063 O O . VAL A 1 2 ? -6.720 0.954 0.567 1.00 0.00 2 VAL A O 17
ATOM 19076 N N . PHE A 1 3 ? -6.817 0.814 2.823 1.00 0.00 3 PHE A N 17
ATOM 19077 C CA . PHE A 1 3 ? -6.446 -0.595 2.860 1.00 0.00 3 PHE A CA 17
ATOM 19078 C C . PHE A 1 3 ? -7.423 -1.423 2.043 1.00 0.00 3 PHE A C 17
ATOM 19079 O O . PHE A 1 3 ? -7.049 -2.444 1.481 1.00 0.00 3 PHE A O 17
ATOM 19096 N N . GLU A 1 4 ? -8.662 -0.948 1.959 1.00 0.00 4 GLU A N 17
ATOM 19097 C CA . GLU A 1 4 ? -9.669 -1.627 1.163 1.00 0.00 4 GLU A CA 17
ATOM 19098 C C . GLU A 1 4 ? -9.208 -1.607 -0.297 1.00 0.00 4 GLU A C 17
ATOM 19099 O O . GLU A 1 4 ? -9.444 -2.545 -1.061 1.00 0.00 4 GLU A O 17
ATOM 19111 N N . LYS A 1 5 ? -8.565 -0.491 -0.662 1.00 0.00 5 LYS A N 17
ATOM 19112 C CA . LYS A 1 5 ? -8.074 -0.269 -2.017 1.00 0.00 5 LYS A CA 17
ATOM 19113 C C . LYS A 1 5 ? -6.768 -1.003 -2.271 1.00 0.00 5 LYS A C 17
ATOM 19114 O O . LYS A 1 5 ? -6.630 -1.692 -3.280 1.00 0.00 5 LYS A O 17
ATOM 19133 N N . ILE A 1 6 ? -5.822 -0.870 -1.339 1.00 0.00 6 ILE A N 17
ATOM 19134 C CA . ILE A 1 6 ? -4.536 -1.548 -1.452 1.00 0.00 6 ILE A CA 17
ATOM 19135 C C . ILE A 1 6 ? -4.805 -3.054 -1.501 1.00 0.00 6 ILE A C 17
ATOM 19136 O O . ILE A 1 6 ? -4.221 -3.774 -2.308 1.00 0.00 6 ILE A O 17
ATOM 19152 N N . GLN A 1 7 ? -5.749 -3.487 -0.667 1.00 0.00 7 GLN A N 17
ATOM 19153 C CA . GLN A 1 7 ? -6.177 -4.877 -0.640 1.00 0.00 7 GLN A CA 17
ATOM 19154 C C . GLN A 1 7 ? -6.776 -5.215 -2.001 1.00 0.00 7 GLN A C 17
ATOM 19155 O O . GLN A 1 7 ? -6.549 -6.297 -2.527 1.00 0.00 7 GLN A O 17
ATOM 19169 N N . ALA A 1 8 ? -7.537 -4.265 -2.573 1.00 0.00 8 ALA A N 17
ATOM 19170 C CA . ALA A 1 8 ? -8.150 -4.466 -3.883 1.00 0.00 8 ALA A CA 17
ATOM 19171 C C . ALA A 1 8 ? -7.071 -4.676 -4.947 1.00 0.00 8 ALA A C 17
ATOM 19172 O O . ALA A 1 8 ? -7.217 -5.514 -5.835 1.00 0.00 8 ALA A O 17
ATOM 19179 N N . ILE A 1 9 ? -5.997 -3.896 -4.832 1.00 0.00 9 ILE A N 17
ATOM 19180 C CA . ILE A 1 9 ? -4.872 -3.960 -5.763 1.00 0.00 9 ILE A CA 17
ATOM 19181 C C . ILE A 1 9 ? -4.107 -5.285 -5.588 1.00 0.00 9 ILE A C 17
ATOM 19182 O O . ILE A 1 9 ? -3.745 -5.924 -6.572 1.00 0.00 9 ILE A O 17
ATOM 19198 N N . ILE A 1 10 ? -3.842 -5.660 -4.339 1.00 0.00 10 ILE A N 17
ATOM 19199 C CA . ILE A 1 10 ? -3.099 -6.890 -4.045 1.00 0.00 10 ILE A CA 17
ATOM 19200 C C . ILE A 1 10 ? -3.920 -8.115 -4.455 1.00 0.00 10 ILE A C 17
ATOM 19201 O O . ILE A 1 10 ? -3.401 -9.056 -5.053 1.00 0.00 10 ILE A O 17
ATOM 19217 N N . VAL A 1 11 ? -5.199 -8.078 -4.112 1.00 0.00 11 VAL A N 17
ATOM 19218 C CA . VAL A 1 11 ? -6.124 -9.156 -4.411 1.00 0.00 11 VAL A CA 17
ATOM 19219 C C . VAL A 1 11 ? -6.270 -9.328 -5.922 1.00 0.00 11 VAL A C 17
ATOM 19220 O O . VAL A 1 11 ? -6.256 -10.458 -6.416 1.00 0.00 11 VAL A O 17
ATOM 19233 N N . GLU A 1 12 ? -6.444 -8.218 -6.647 1.00 0.00 12 GLU A N 17
ATOM 19234 C CA . GLU A 1 12 ? -6.629 -8.285 -8.097 1.00 0.00 12 GLU A CA 17
ATOM 19235 C C . GLU A 1 12 ? -5.310 -8.568 -8.835 1.00 0.00 12 GLU A C 17
ATOM 19236 O O . GLU A 1 12 ? -5.279 -9.370 -9.772 1.00 0.00 12 GLU A O 17
ATOM 19248 N N . GLU A 1 13 ? -4.239 -7.891 -8.415 1.00 0.00 13 GLU A N 17
ATOM 19249 C CA . GLU A 1 13 ? -2.927 -8.050 -9.046 1.00 0.00 13 GLU A CA 17
ATOM 19250 C C . GLU A 1 13 ? -2.354 -9.442 -8.774 1.00 0.00 13 GLU A C 17
ATOM 19251 O O . GLU A 1 13 ? -1.825 -10.093 -9.680 1.00 0.00 13 GLU A O 17
ATOM 19263 N N . LEU A 1 14 ? -2.464 -9.878 -7.522 1.00 0.00 14 LEU A N 17
ATOM 19264 C CA . LEU A 1 14 ? -1.953 -11.188 -7.114 1.00 0.00 14 LEU A CA 17
ATOM 19265 C C . LEU A 1 14 ? -2.948 -12.301 -7.437 1.00 0.00 14 LEU A C 17
ATOM 19266 O O . LEU A 1 14 ? -2.555 -13.463 -7.574 1.00 0.00 14 LEU A O 17
ATOM 19282 N N . GLY A 1 15 ? -4.234 -11.946 -7.532 1.00 0.00 15 GLY A N 17
ATOM 19283 C CA . GLY A 1 15 ? -5.277 -12.938 -7.808 1.00 0.00 15 GLY A CA 17
ATOM 19284 C C . GLY A 1 15 ? -5.506 -13.819 -6.581 1.00 0.00 15 GLY A C 17
ATOM 19285 O O . GLY A 1 15 ? -5.818 -15.005 -6.704 1.00 0.00 15 GLY A O 17
ATOM 19289 N N . LYS A 1 16 ? -5.340 -13.216 -5.400 1.00 0.00 16 LYS A N 17
ATOM 19290 C CA . LYS A 1 16 ? -5.519 -13.924 -4.137 1.00 0.00 16 LYS A CA 17
ATOM 19291 C C . LYS A 1 16 ? -6.887 -13.573 -3.547 1.00 0.00 16 LYS A C 17
ATOM 19292 O O . LYS A 1 16 ? -7.683 -12.900 -4.206 1.00 0.00 16 LYS A O 17
ATOM 19311 N N . ASP A 1 17 ? -7.158 -14.018 -2.313 1.00 0.00 17 ASP A N 17
ATOM 19312 C CA . ASP A 1 17 ? -8.432 -13.721 -1.663 1.00 0.00 17 ASP A CA 17
ATOM 19313 C C . ASP A 1 17 ? -8.273 -12.538 -0.714 1.00 0.00 17 ASP A C 17
ATOM 19314 O O . ASP A 1 17 ? -7.181 -12.307 -0.186 1.00 0.00 17 ASP A O 17
ATOM 19323 N N . ALA A 1 18 ? -9.363 -11.801 -0.496 1.00 0.00 18 ALA A N 17
ATOM 19324 C CA . ALA A 1 18 ? -9.336 -10.649 0.402 1.00 0.00 18 ALA A CA 17
ATOM 19325 C C . ALA A 1 18 ? -8.960 -11.093 1.812 1.00 0.00 18 ALA A C 17
ATOM 19326 O O . ALA A 1 18 ? -8.186 -10.420 2.499 1.00 0.00 18 ALA A O 17
ATOM 19333 N N . GLU A 1 19 ? -9.505 -12.239 2.228 1.00 0.00 19 GLU A N 17
ATOM 19334 C CA . GLU A 1 19 ? -9.223 -12.794 3.552 1.00 0.00 19 GLU A CA 17
ATOM 19335 C C . GLU A 1 19 ? -7.749 -13.186 3.692 1.00 0.00 19 GLU A C 17
ATOM 19336 O O . GLU A 1 19 ? -7.184 -13.122 4.788 1.00 0.00 19 GLU A O 17
ATOM 19348 N N . GLU A 1 20 ? -7.136 -13.595 2.576 1.00 0.00 20 GLU A N 17
ATOM 19349 C CA . GLU A 1 20 ? -5.730 -14.000 2.573 1.00 0.00 20 GLU A CA 17
ATOM 19350 C C . GLU A 1 20 ? -4.794 -12.808 2.785 1.00 0.00 20 GLU A C 17
ATOM 19351 O O . GLU A 1 20 ? -3.644 -12.995 3.192 1.00 0.00 20 GLU A O 17
ATOM 19363 N N . VAL A 1 21 ? -5.288 -11.588 2.530 1.00 0.00 21 VAL A N 17
ATOM 19364 C CA . VAL A 1 21 ? -4.470 -10.387 2.727 1.00 0.00 21 VAL A CA 17
ATOM 19365 C C . VAL A 1 21 ? -4.710 -9.856 4.143 1.00 0.00 21 VAL A C 17
ATOM 19366 O O . VAL A 1 21 ? -5.813 -9.409 4.467 1.00 0.00 21 VAL A O 17
ATOM 19379 N N . GLN A 1 22 ? -3.668 -9.919 4.978 1.00 0.00 22 GLN A N 17
ATOM 19380 C CA . GLN A 1 22 ? -3.760 -9.453 6.364 1.00 0.00 22 GLN A CA 17
ATOM 19381 C C . GLN A 1 22 ? -2.637 -8.481 6.687 1.00 0.00 22 GLN A C 17
ATOM 19382 O O . GLN A 1 22 ? -1.506 -8.643 6.225 1.00 0.00 22 GLN A O 17
ATOM 19396 N N . LEU A 1 23 ? -2.974 -7.468 7.481 1.00 0.00 23 LEU A N 17
ATOM 19397 C CA . LEU A 1 23 ? -2.019 -6.440 7.880 1.00 0.00 23 LEU A CA 17
ATOM 19398 C C . LEU A 1 23 ? -0.856 -7.035 8.668 1.00 0.00 23 LEU A C 17
ATOM 19399 O O . LEU A 1 23 ? 0.307 -6.735 8.400 1.00 0.00 23 LEU A O 17
ATOM 19415 N N . THR A 1 24 ? -1.192 -7.878 9.633 1.00 0.00 24 THR A N 17
ATOM 19416 C CA . THR A 1 24 ? -0.194 -8.526 10.483 1.00 0.00 24 THR A CA 17
ATOM 19417 C C . THR A 1 24 ? 0.673 -9.499 9.677 1.00 0.00 24 THR A C 17
ATOM 19418 O O . THR A 1 24 ? 1.865 -9.656 9.951 1.00 0.00 24 THR A O 17
ATOM 19429 N N . THR A 1 25 ? 0.043 -10.175 8.725 1.00 0.00 25 THR A N 17
ATOM 19430 C CA . THR A 1 25 ? 0.715 -11.180 7.902 1.00 0.00 25 THR A CA 17
ATOM 19431 C C . THR A 1 25 ? 1.701 -10.568 6.901 1.00 0.00 25 THR A C 17
ATOM 19432 O O . THR A 1 25 ? 1.453 -9.505 6.330 1.00 0.00 25 THR A O 17
ATOM 19443 N N . ASN A 1 26 ? 2.803 -11.294 6.672 1.00 0.00 26 ASN A N 17
ATOM 19444 C CA . ASN A 1 26 ? 3.836 -10.886 5.716 1.00 0.00 26 ASN A CA 17
ATOM 19445 C C . ASN A 1 26 ? 3.655 -11.690 4.431 1.00 0.00 26 ASN A C 17
ATOM 19446 O O . ASN A 1 26 ? 3.790 -12.906 4.440 1.00 0.00 26 ASN A O 17
ATOM 19457 N N . ILE A 1 27 ? 3.312 -11.001 3.351 1.00 0.00 27 ILE A N 17
ATOM 19458 C CA . ILE A 1 27 ? 3.070 -11.634 2.049 1.00 0.00 27 ILE A CA 17
ATOM 19459 C C . ILE A 1 27 ? 4.353 -12.194 1.424 1.00 0.00 27 ILE A C 17
ATOM 19460 O O . ILE A 1 27 ? 4.310 -13.256 0.801 1.00 0.00 27 ILE A O 17
ATOM 19476 N N . GLN A 1 28 ? 5.471 -11.477 1.548 1.00 0.00 28 GLN A N 17
ATOM 19477 C CA . GLN A 1 28 ? 6.714 -11.944 0.939 1.00 0.00 28 GLN A CA 17
ATOM 19478 C C . GLN A 1 28 ? 7.132 -13.308 1.499 1.00 0.00 28 GLN A C 17
ATOM 19479 O O . GLN A 1 28 ? 7.745 -14.102 0.787 1.00 0.00 28 GLN A O 17
ATOM 19493 N N . GLU A 1 29 ? 6.784 -13.571 2.763 1.00 0.00 29 GLU A N 17
ATOM 19494 C CA . GLU A 1 29 ? 7.113 -14.843 3.402 1.00 0.00 29 GLU A CA 17
ATOM 19495 C C . GLU A 1 29 ? 5.936 -15.806 3.357 1.00 0.00 29 GLU A C 17
ATOM 19496 O O . GLU A 1 29 ? 6.119 -17.011 3.159 1.00 0.00 29 GLU A O 17
ATOM 19508 N N . GLU A 1 30 ? 4.728 -15.270 3.559 1.00 0.00 30 GLU A N 17
ATOM 19509 C CA . GLU A 1 30 ? 3.522 -16.096 3.557 1.00 0.00 30 GLU A CA 17
ATOM 19510 C C . GLU A 1 30 ? 3.264 -16.662 2.171 1.00 0.00 30 GLU A C 17
ATOM 19511 O O . GLU A 1 30 ? 3.010 -17.859 2.016 1.00 0.00 30 GLU A O 17
ATOM 19523 N N . LEU A 1 31 ? 3.307 -15.782 1.173 1.00 0.00 31 LEU A N 17
ATOM 19524 C CA . LEU A 1 31 ? 3.051 -16.181 -0.211 1.00 0.00 31 LEU A CA 17
ATOM 19525 C C . LEU A 1 31 ? 4.342 -16.316 -1.025 1.00 0.00 31 LEU A C 17
ATOM 19526 O O . LEU A 1 31 ? 4.278 -16.559 -2.234 1.00 0.00 31 LEU A O 17
ATOM 19542 N N . ASP A 1 32 ? 5.508 -16.148 -0.378 1.00 0.00 32 ASP A N 17
ATOM 19543 C CA . ASP A 1 32 ? 6.788 -16.245 -1.085 1.00 0.00 32 ASP A CA 17
ATOM 19544 C C . ASP A 1 32 ? 6.807 -15.230 -2.234 1.00 0.00 32 ASP A C 17
ATOM 19545 O O . ASP A 1 32 ? 7.087 -15.569 -3.390 1.00 0.00 32 ASP A O 17
ATOM 19554 N N . ALA A 1 33 ? 6.479 -13.977 -1.897 1.00 0.00 33 ALA A N 17
ATOM 19555 C CA . ALA A 1 33 ? 6.426 -12.909 -2.896 1.00 0.00 33 ALA A CA 17
ATOM 19556 C C . ALA A 1 33 ? 7.803 -12.309 -3.150 1.00 0.00 33 ALA A C 17
ATOM 19557 O O . ALA A 1 33 ? 8.634 -12.213 -2.245 1.00 0.00 33 ALA A O 17
ATOM 19564 N N . ASP A 1 34 ? 8.023 -11.917 -4.405 1.00 0.00 34 ASP A N 17
ATOM 19565 C CA . ASP A 1 34 ? 9.290 -11.331 -4.824 1.00 0.00 34 ASP A CA 17
ATOM 19566 C C . ASP A 1 34 ? 9.176 -9.811 -4.946 1.00 0.00 34 ASP A C 17
ATOM 19567 O O . ASP A 1 34 ? 8.101 -9.238 -4.748 1.00 0.00 34 ASP A O 17
ATOM 19576 N N . SER A 1 35 ? 10.301 -9.174 -5.272 1.00 0.00 35 SER A N 17
ATOM 19577 C CA . SER A 1 35 ? 10.356 -7.723 -5.424 1.00 0.00 35 SER A CA 17
ATOM 19578 C C . SER A 1 35 ? 9.398 -7.251 -6.507 1.00 0.00 35 SER A C 17
ATOM 19579 O O . SER A 1 35 ? 8.759 -6.214 -6.349 1.00 0.00 35 SER A O 17
ATOM 19587 N N . LEU A 1 36 ? 9.317 -8.001 -7.606 1.00 0.00 36 LEU A N 17
ATOM 19588 C CA . LEU A 1 36 ? 8.439 -7.628 -8.714 1.00 0.00 36 LEU A CA 17
ATOM 19589 C C . LEU A 1 36 ? 6.974 -7.613 -8.293 1.00 0.00 36 LEU A C 17
ATOM 19590 O O . LEU A 1 36 ? 6.233 -6.713 -8.681 1.00 0.00 36 LEU A O 17
ATOM 19606 N N . ASP A 1 37 ? 6.560 -8.622 -7.521 1.00 0.00 37 ASP A N 17
ATOM 19607 C CA . ASP A 1 37 ? 5.170 -8.712 -7.077 1.00 0.00 37 ASP A CA 17
ATOM 19608 C C . ASP A 1 37 ? 4.805 -7.501 -6.232 1.00 0.00 37 ASP A C 17
ATOM 19609 O O . ASP A 1 37 ? 3.745 -6.905 -6.416 1.00 0.00 37 ASP A O 17
ATOM 19618 N N . LEU A 1 38 ? 5.710 -7.128 -5.329 1.00 0.00 38 LEU A N 17
ATOM 19619 C CA . LEU A 1 38 ? 5.499 -5.957 -4.468 1.00 0.00 38 LEU A CA 17
ATOM 19620 C C . LEU A 1 38 ? 5.589 -4.677 -5.287 1.00 0.00 38 LEU A C 17
ATOM 19621 O O . LEU A 1 38 ? 4.815 -3.742 -5.094 1.00 0.00 38 LEU A O 17
ATOM 19637 N N . PHE A 1 39 ? 6.532 -4.673 -6.216 1.00 0.00 39 PHE A N 17
ATOM 19638 C CA . PHE A 1 39 ? 6.760 -3.547 -7.101 1.00 0.00 39 PHE A CA 17
ATOM 19639 C C . PHE A 1 39 ? 5.485 -3.263 -7.887 1.00 0.00 39 PHE A C 17
ATOM 19640 O O . PHE A 1 39 ? 5.061 -2.116 -7.988 1.00 0.00 39 PHE A O 17
ATOM 19657 N N . GLN A 1 40 ? 4.878 -4.323 -8.426 1.00 0.00 40 GLN A N 17
ATOM 19658 C CA . GLN A 1 40 ? 3.638 -4.195 -9.188 1.00 0.00 40 GLN A CA 17
ATOM 19659 C C . GLN A 1 40 ? 2.492 -3.719 -8.312 1.00 0.00 40 GLN A C 17
ATOM 19660 O O . GLN A 1 40 ? 1.701 -2.894 -8.742 1.00 0.00 40 GLN A O 17
ATOM 19674 N N . ILE A 1 41 ? 2.419 -4.229 -7.082 1.00 0.00 41 ILE A N 17
ATOM 19675 C CA . ILE A 1 41 ? 1.368 -3.816 -6.145 1.00 0.00 41 ILE A CA 17
ATOM 19676 C C . ILE A 1 41 ? 1.523 -2.316 -5.892 1.00 0.00 41 ILE A C 17
ATOM 19677 O O . ILE A 1 41 ? 0.539 -1.578 -5.848 1.00 0.00 41 ILE A O 17
ATOM 19693 N N . ILE A 1 42 ? 2.776 -1.891 -5.757 1.00 0.00 42 ILE A N 17
ATOM 19694 C CA . ILE A 1 42 ? 3.093 -0.489 -5.545 1.00 0.00 42 ILE A CA 17
ATOM 19695 C C . ILE A 1 42 ? 2.785 0.292 -6.829 1.00 0.00 42 ILE A C 17
ATOM 19696 O O . ILE A 1 42 ? 2.319 1.422 -6.751 1.00 0.00 42 ILE A O 17
ATOM 19712 N N . ASN A 1 43 ? 3.018 -0.320 -7.996 1.00 0.00 43 ASN A N 17
ATOM 19713 C CA . ASN A 1 43 ? 2.696 0.344 -9.258 1.00 0.00 43 ASN A CA 17
ATOM 19714 C C . ASN A 1 43 ? 1.187 0.525 -9.346 1.00 0.00 43 ASN A C 17
ATOM 19715 O O . ASN A 1 43 ? 0.699 1.543 -9.821 1.00 0.00 43 ASN A O 17
ATOM 19726 N N . GLU A 1 44 ? 0.471 -0.498 -8.887 1.00 0.00 44 GLU A N 17
ATOM 19727 C CA . GLU A 1 44 ? -0.980 -0.513 -8.885 1.00 0.00 44 GLU A CA 17
ATOM 19728 C C . GLU A 1 44 ? -1.548 0.513 -7.922 1.00 0.00 44 GLU A C 17
ATOM 19729 O O . GLU A 1 44 ? -2.455 1.262 -8.295 1.00 0.00 44 GLU A O 17
ATOM 19741 N N . ILE A 1 45 ? -0.997 0.583 -6.698 1.00 0.00 45 ILE A N 17
ATOM 19742 C CA . ILE A 1 45 ? -1.473 1.583 -5.748 1.00 0.00 45 ILE A CA 17
ATOM 19743 C C . ILE A 1 45 ? -1.006 2.964 -6.218 1.00 0.00 45 ILE A C 17
ATOM 19744 O O . ILE A 1 45 ? -1.693 3.955 -6.024 1.00 0.00 45 ILE A O 17
ATOM 19760 N N . GLU A 1 46 ? 0.152 2.994 -6.882 1.00 0.00 46 GLU A N 17
ATOM 19761 C CA . GLU A 1 46 ? 0.677 4.233 -7.445 1.00 0.00 46 GLU A CA 17
ATOM 19762 C C . GLU A 1 46 ? -0.286 4.705 -8.542 1.00 0.00 46 GLU A C 17
ATOM 19763 O O . GLU A 1 46 ? -0.601 5.880 -8.651 1.00 0.00 46 GLU A O 17
ATOM 19775 N N . ASP A 1 47 ? -0.766 3.769 -9.347 1.00 0.00 47 ASP A N 17
ATOM 19776 C CA . ASP A 1 47 ? -1.710 4.100 -10.404 1.00 0.00 47 ASP A CA 17
ATOM 19777 C C . ASP A 1 47 ? -3.069 4.486 -9.808 1.00 0.00 47 ASP A C 17
ATOM 19778 O O . ASP A 1 47 ? -3.775 5.334 -10.358 1.00 0.00 47 ASP A O 17
ATOM 19787 N N . GLU A 1 48 ? -3.437 3.827 -8.700 1.00 0.00 48 GLU A N 17
ATOM 19788 C CA . GLU A 1 48 ? -4.730 4.074 -8.052 1.00 0.00 48 GLU A CA 17
ATOM 19789 C C . GLU A 1 48 ? -4.740 5.367 -7.213 1.00 0.00 48 GLU A C 17
ATOM 19790 O O . GLU A 1 48 ? -5.468 6.309 -7.534 1.00 0.00 48 GLU A O 17
ATOM 19802 N N . PHE A 1 49 ? -3.937 5.398 -6.144 1.00 0.00 49 PHE A N 17
ATOM 19803 C CA . PHE A 1 49 ? -3.859 6.573 -5.257 1.00 0.00 49 PHE A CA 17
ATOM 19804 C C . PHE A 1 49 ? -2.748 7.540 -5.658 1.00 0.00 49 PHE A C 17
ATOM 19805 O O . PHE A 1 49 ? -2.765 8.700 -5.238 1.00 0.00 49 PHE A O 17
ATOM 19822 N N . ASP A 1 50 ? -1.757 7.050 -6.413 1.00 0.00 50 ASP A N 17
ATOM 19823 C CA . ASP A 1 50 ? -0.600 7.864 -6.811 1.00 0.00 50 ASP A CA 17
ATOM 19824 C C . ASP A 1 50 ? -0.060 8.624 -5.610 1.00 0.00 50 ASP A C 17
ATOM 19825 O O . ASP A 1 50 ? -0.253 9.833 -5.456 1.00 0.00 50 ASP A O 17
ATOM 19834 N N . VAL A 1 51 ? 0.601 7.857 -4.754 1.00 0.00 51 VAL A N 17
ATOM 19835 C CA . VAL A 1 51 ? 1.183 8.360 -3.516 1.00 0.00 51 VAL A CA 17
ATOM 19836 C C . VAL A 1 51 ? 2.663 7.973 -3.493 1.00 0.00 51 VAL A C 17
ATOM 19837 O O . VAL A 1 51 ? 3.095 7.160 -4.320 1.00 0.00 51 VAL A O 17
ATOM 19850 N N . LYS A 1 52 ? 3.440 8.551 -2.574 1.00 0.00 52 LYS A N 17
ATOM 19851 C CA . LYS A 1 52 ? 4.870 8.226 -2.517 1.00 0.00 52 LYS A CA 17
ATOM 19852 C C . LYS A 1 52 ? 5.099 6.982 -1.669 1.00 0.00 52 LYS A C 17
ATOM 19853 O O . LYS A 1 52 ? 5.082 7.040 -0.441 1.00 0.00 52 LYS A O 17
ATOM 19872 N N . ILE A 1 53 ? 5.282 5.844 -2.343 1.00 0.00 53 ILE A N 17
ATOM 19873 C CA . ILE A 1 53 ? 5.484 4.574 -1.642 1.00 0.00 53 ILE A CA 17
ATOM 19874 C C . ILE A 1 53 ? 6.961 4.214 -1.590 1.00 0.00 53 ILE A C 17
ATOM 19875 O O . ILE A 1 53 ? 7.543 3.805 -2.600 1.00 0.00 53 ILE A O 17
ATOM 19891 N N . GLU A 1 54 ? 7.547 4.328 -0.399 1.00 0.00 54 GLU A N 17
ATOM 19892 C CA . GLU A 1 54 ? 8.950 3.964 -0.210 1.00 0.00 54 GLU A CA 17
ATOM 19893 C C . GLU A 1 54 ? 9.017 2.468 0.087 1.00 0.00 54 GLU A C 17
ATOM 19894 O O . GLU A 1 54 ? 8.877 2.049 1.235 1.00 0.00 54 GLU A O 17
ATOM 19906 N N . THR A 1 55 ? 9.202 1.670 -0.970 1.00 0.00 55 THR A N 17
ATOM 19907 C CA . THR A 1 55 ? 9.245 0.209 -0.839 1.00 0.00 55 THR A CA 17
ATOM 19908 C C . THR A 1 55 ? 10.671 -0.321 -0.850 1.00 0.00 55 THR A C 17
ATOM 19909 O O . THR A 1 55 ? 11.630 0.439 -1.004 1.00 0.00 55 THR A O 17
ATOM 19920 N N . GLU A 1 56 ? 10.788 -1.635 -0.643 1.00 0.00 56 GLU A N 17
ATOM 19921 C CA . GLU A 1 56 ? 12.093 -2.287 -0.581 1.00 0.00 56 GLU A CA 17
ATOM 19922 C C . GLU A 1 56 ? 12.949 -1.645 0.523 1.00 0.00 56 GLU A C 17
ATOM 19923 O O . GLU A 1 56 ? 14.170 -1.808 0.546 1.00 0.00 56 GLU A O 17
ATOM 19935 N N . ASP A 1 57 ? 12.285 -0.934 1.449 1.00 0.00 57 ASP A N 17
ATOM 19936 C CA . ASP A 1 57 ? 12.966 -0.291 2.567 1.00 0.00 57 ASP A CA 17
ATOM 19937 C C . ASP A 1 57 ? 12.663 -1.059 3.853 1.00 0.00 57 ASP A C 17
ATOM 19938 O O . ASP A 1 57 ? 12.607 -0.484 4.945 1.00 0.00 57 ASP A O 17
ATOM 19947 N N . GLY A 1 58 ? 12.447 -2.368 3.700 1.00 0.00 58 GLY A N 17
ATOM 19948 C CA . GLY A 1 58 ? 12.122 -3.233 4.827 1.00 0.00 58 GLY A CA 17
ATOM 19949 C C . GLY A 1 58 ? 10.607 -3.430 4.956 1.00 0.00 58 GLY A C 17
ATOM 19950 O O . GLY A 1 58 ? 10.136 -3.946 5.974 1.00 0.00 58 GLY A O 17
ATOM 19954 N N . ILE A 1 59 ? 9.844 -3.006 3.930 1.00 0.00 59 ILE A N 17
ATOM 19955 C CA . ILE A 1 59 ? 8.389 -3.135 3.964 1.00 0.00 59 ILE A CA 17
ATOM 19956 C C . ILE A 1 59 ? 7.865 -4.055 2.856 1.00 0.00 59 ILE A C 17
ATOM 19957 O O . ILE A 1 59 ? 8.190 -3.910 1.677 1.00 0.00 59 ILE A O 17
ATOM 19973 N N . GLN A 1 60 ? 7.044 -5.007 3.279 1.00 0.00 60 GLN A N 17
ATOM 19974 C CA . GLN A 1 60 ? 6.416 -5.989 2.392 1.00 0.00 60 GLN A CA 17
ATOM 19975 C C . GLN A 1 60 ? 5.006 -6.267 2.917 1.00 0.00 60 GLN A C 17
ATOM 19976 O O . GLN A 1 60 ? 4.032 -6.329 2.172 1.00 0.00 60 GLN A O 17
ATOM 19990 N N . THR A 1 61 ? 4.951 -6.436 4.233 1.00 0.00 61 THR A N 17
ATOM 19991 C CA . THR A 1 61 ? 3.721 -6.707 4.956 1.00 0.00 61 THR A CA 17
ATOM 19992 C C . THR A 1 61 ? 2.651 -5.688 4.608 1.00 0.00 61 THR A C 17
ATOM 19993 O O . THR A 1 61 ? 2.940 -4.512 4.391 1.00 0.00 61 THR A O 17
ATOM 20004 N N . VAL A 1 62 ? 1.409 -6.168 4.554 1.00 0.00 62 VAL A N 17
ATOM 20005 C CA . VAL A 1 62 ? 0.269 -5.322 4.227 1.00 0.00 62 VAL A CA 17
ATOM 20006 C C . VAL A 1 62 ? 0.202 -4.164 5.226 1.00 0.00 62 VAL A C 17
ATOM 20007 O O . VAL A 1 62 ? -0.126 -3.047 4.838 1.00 0.00 62 VAL A O 17
ATOM 20020 N N . GLN A 1 63 ? 0.522 -4.423 6.506 1.00 0.00 63 GLN A N 17
ATOM 20021 C CA . GLN A 1 63 ? 0.496 -3.350 7.505 1.00 0.00 63 GLN A CA 17
ATOM 20022 C C . GLN A 1 63 ? 1.450 -2.224 7.088 1.00 0.00 63 GLN A C 17
ATOM 20023 O O . GLN A 1 63 ? 1.057 -1.056 7.114 1.00 0.00 63 GLN A O 17
ATOM 20037 N N . ASP A 1 64 ? 2.692 -2.565 6.699 1.00 0.00 64 ASP A N 17
ATOM 20038 C CA . ASP A 1 64 ? 3.648 -1.536 6.287 1.00 0.00 64 ASP A CA 17
ATOM 20039 C C . ASP A 1 64 ? 3.228 -0.887 4.973 1.00 0.00 64 ASP A C 17
ATOM 20040 O O . ASP A 1 64 ? 3.329 0.328 4.824 1.00 0.00 64 ASP A O 17
ATOM 20049 N N . LEU A 1 65 ? 2.763 -1.704 4.024 1.00 0.00 65 LEU A N 17
ATOM 20050 C CA . LEU A 1 65 ? 2.334 -1.197 2.721 1.00 0.00 65 LEU A CA 17
ATOM 20051 C C . LEU A 1 65 ? 1.172 -0.217 2.883 1.00 0.00 65 LEU A C 17
ATOM 20052 O O . LEU A 1 65 ? 1.171 0.866 2.295 1.00 0.00 65 LEU A O 17
ATOM 20068 N N . VAL A 1 66 ? 0.199 -0.617 3.690 1.00 0.00 66 VAL A N 17
ATOM 20069 C CA . VAL A 1 66 ? -0.981 0.194 3.959 1.00 0.00 66 VAL A CA 17
ATOM 20070 C C . VAL A 1 66 ? -0.604 1.448 4.743 1.00 0.00 66 VAL A C 17
ATOM 20071 O O . VAL A 1 66 ? -1.043 2.544 4.408 1.00 0.00 66 VAL A O 17
ATOM 20084 N N . THR A 1 67 ? 0.200 1.268 5.787 1.00 0.00 67 THR A N 17
ATOM 20085 C CA . THR A 1 67 ? 0.619 2.384 6.625 1.00 0.00 67 THR A CA 17
ATOM 20086 C C . THR A 1 67 ? 1.395 3.392 5.790 1.00 0.00 67 THR A C 17
ATOM 20087 O O . THR A 1 67 ? 1.204 4.594 5.936 1.00 0.00 67 THR A O 17
ATOM 20098 N N . TYR A 1 68 ? 2.285 2.888 4.940 1.00 0.00 68 TYR A N 17
ATOM 20099 C CA . TYR A 1 68 ? 3.105 3.750 4.101 1.00 0.00 68 TYR A CA 17
ATOM 20100 C C . TYR A 1 68 ? 2.259 4.507 3.077 1.00 0.00 68 TYR A C 17
ATOM 20101 O O . TYR A 1 68 ? 2.345 5.726 2.993 1.00 0.00 68 TYR A O 17
ATOM 20119 N N . VAL A 1 69 ? 1.451 3.780 2.298 1.00 0.00 69 VAL A N 17
ATOM 20120 C CA . VAL A 1 69 ? 0.615 4.418 1.273 1.00 0.00 69 VAL A CA 17
ATOM 20121 C C . VAL A 1 69 ? -0.344 5.394 1.935 1.00 0.00 69 VAL A C 17
ATOM 20122 O O . VAL A 1 69 ? -0.484 6.526 1.503 1.00 0.00 69 VAL A O 17
ATOM 20135 N N . GLU A 1 70 ? -1.013 4.911 2.960 1.00 0.00 70 GLU A N 17
ATOM 20136 C CA . GLU A 1 70 ? -2.010 5.691 3.682 1.00 0.00 70 GLU A CA 17
ATOM 20137 C C . GLU A 1 70 ? -1.401 6.902 4.389 1.00 0.00 70 GLU A C 17
ATOM 20138 O O . GLU A 1 70 ? -1.999 7.982 4.400 1.00 0.00 70 GLU A O 17
ATOM 20150 N N . LYS A 1 71 ? -0.230 6.719 4.998 1.00 0.00 71 LYS A N 17
ATOM 20151 C CA . LYS A 1 71 ? 0.418 7.821 5.707 1.00 0.00 71 LYS A CA 17
ATOM 20152 C C . LYS A 1 71 ? 0.964 8.839 4.715 1.00 0.00 71 LYS A C 17
ATOM 20153 O O . LYS A 1 71 ? 0.763 10.046 4.874 1.00 0.00 71 LYS A O 17
ATOM 20172 N N . GLN A 1 72 ? 1.657 8.331 3.706 1.00 0.00 72 GLN A N 17
ATOM 20173 C CA . GLN A 1 72 ? 2.248 9.185 2.685 1.00 0.00 72 GLN A CA 17
ATOM 20174 C C . GLN A 1 72 ? 1.177 9.905 1.877 1.00 0.00 72 GLN A C 17
ATOM 20175 O O . GLN A 1 72 ? 1.382 11.048 1.459 1.00 0.00 72 GLN A O 17
ATOM 20189 N N . GLN A 1 73 ? 0.044 9.236 1.643 1.00 0.00 73 GLN A N 17
ATOM 20190 C CA . GLN A 1 73 ? -1.038 9.848 0.857 1.00 0.00 73 GLN A CA 17
ATOM 20191 C C . GLN A 1 73 ? -1.675 11.033 1.604 1.00 0.00 73 GLN A C 17
ATOM 20192 O O . GLN A 1 73 ? -2.317 11.888 0.988 1.00 0.00 73 GLN A O 17
ATOM 20206 N N . ALA A 1 74 ? -1.492 11.063 2.923 1.00 0.00 74 ALA A N 17
ATOM 20207 C CA . ALA A 1 74 ? -2.047 12.129 3.754 1.00 0.00 74 ALA A CA 17
ATOM 20208 C C . ALA A 1 74 ? -1.459 13.479 3.363 1.00 0.00 74 ALA A C 17
ATOM 20209 O O . ALA A 1 74 ? -0.270 13.579 3.048 1.00 0.00 74 ALA A O 17
ATOM 20216 N N . ASN A 1 75 ? -2.304 14.511 3.384 1.00 0.00 75 ASN A N 17
ATOM 20217 C CA . ASN A 1 75 ? -1.874 15.862 3.031 1.00 0.00 75 ASN A CA 17
ATOM 20218 C C . ASN A 1 75 ? -2.516 16.880 3.974 1.00 0.00 75 ASN A C 17
ATOM 20219 O O . ASN A 1 75 ? -1.786 17.501 4.729 1.00 0.00 75 ASN A O 17
ATOM 20231 N N . MET A 1 1 ? -10.600 3.823 3.941 1.00 0.00 1 MET A N 18
ATOM 20232 C CA . MET A 1 1 ? -10.657 2.465 3.325 1.00 0.00 1 MET A CA 18
ATOM 20233 C C . MET A 1 1 ? -9.563 2.323 2.264 1.00 0.00 1 MET A C 18
ATOM 20234 O O . MET A 1 1 ? -9.768 1.686 1.226 1.00 0.00 1 MET A O 18
ATOM 20250 N N . VAL A 1 2 ? -8.389 2.891 2.547 1.00 0.00 2 VAL A N 18
ATOM 20251 C CA . VAL A 1 2 ? -7.260 2.783 1.622 1.00 0.00 2 VAL A CA 18
ATOM 20252 C C . VAL A 1 2 ? -6.899 1.308 1.495 1.00 0.00 2 VAL A C 18
ATOM 20253 O O . VAL A 1 2 ? -6.704 0.797 0.391 1.00 0.00 2 VAL A O 18
ATOM 20266 N N . PHE A 1 3 ? -6.816 0.641 2.647 1.00 0.00 3 PHE A N 18
ATOM 20267 C CA . PHE A 1 3 ? -6.483 -0.778 2.691 1.00 0.00 3 PHE A CA 18
ATOM 20268 C C . PHE A 1 3 ? -7.458 -1.580 1.850 1.00 0.00 3 PHE A C 18
ATOM 20269 O O . PHE A 1 3 ? -7.094 -2.598 1.281 1.00 0.00 3 PHE A O 18
ATOM 20286 N N . GLU A 1 4 ? -8.690 -1.085 1.756 1.00 0.00 4 GLU A N 18
ATOM 20287 C CA . GLU A 1 4 ? -9.700 -1.732 0.941 1.00 0.00 4 GLU A CA 18
ATOM 20288 C C . GLU A 1 4 ? -9.213 -1.727 -0.512 1.00 0.00 4 GLU A C 18
ATOM 20289 O O . GLU A 1 4 ? -9.456 -2.661 -1.278 1.00 0.00 4 GLU A O 18
ATOM 20301 N N . LYS A 1 5 ? -8.535 -0.631 -0.866 1.00 0.00 5 LYS A N 18
ATOM 20302 C CA . LYS A 1 5 ? -8.007 -0.419 -2.211 1.00 0.00 5 LYS A CA 18
ATOM 20303 C C . LYS A 1 5 ? -6.725 -1.202 -2.440 1.00 0.00 5 LYS A C 18
ATOM 20304 O O . LYS A 1 5 ? -6.600 -1.914 -3.441 1.00 0.00 5 LYS A O 18
ATOM 20323 N N . ILE A 1 6 ? -5.785 -1.089 -1.498 1.00 0.00 6 ILE A N 18
ATOM 20324 C CA . ILE A 1 6 ? -4.521 -1.810 -1.591 1.00 0.00 6 ILE A CA 18
ATOM 20325 C C . ILE A 1 6 ? -4.840 -3.308 -1.646 1.00 0.00 6 ILE A C 18
ATOM 20326 O O . ILE A 1 6 ? -4.267 -4.048 -2.444 1.00 0.00 6 ILE A O 18
ATOM 20342 N N . GLN A 1 7 ? -5.806 -3.709 -0.822 1.00 0.00 7 GLN A N 18
ATOM 20343 C CA . GLN A 1 7 ? -6.282 -5.083 -0.790 1.00 0.00 7 GLN A CA 18
ATOM 20344 C C . GLN A 1 7 ? -6.848 -5.419 -2.166 1.00 0.00 7 GLN A C 18
ATOM 20345 O O . GLN A 1 7 ? -6.635 -6.516 -2.672 1.00 0.00 7 GLN A O 18
ATOM 20359 N N . ALA A 1 8 ? -7.567 -4.456 -2.769 1.00 0.00 8 ALA A N 18
ATOM 20360 C CA . ALA A 1 8 ? -8.144 -4.666 -4.093 1.00 0.00 8 ALA A CA 18
ATOM 20361 C C . ALA A 1 8 ? -7.035 -4.938 -5.105 1.00 0.00 8 ALA A C 18
ATOM 20362 O O . ALA A 1 8 ? -7.140 -5.843 -5.933 1.00 0.00 8 ALA A O 18
ATOM 20369 N N . ILE A 1 9 ? -5.965 -4.153 -5.000 1.00 0.00 9 ILE A N 18
ATOM 20370 C CA . ILE A 1 9 ? -4.795 -4.287 -5.867 1.00 0.00 9 ILE A CA 18
ATOM 20371 C C . ILE A 1 9 ? -4.085 -5.633 -5.661 1.00 0.00 9 ILE A C 18
ATOM 20372 O O . ILE A 1 9 ? -3.725 -6.295 -6.630 1.00 0.00 9 ILE A O 18
ATOM 20388 N N . ILE A 1 10 ? -3.850 -5.998 -4.403 1.00 0.00 10 ILE A N 18
ATOM 20389 C CA . ILE A 1 10 ? -3.146 -7.243 -4.084 1.00 0.00 10 ILE A CA 18
ATOM 20390 C C . ILE A 1 10 ? -3.996 -8.445 -4.503 1.00 0.00 10 ILE A C 18
ATOM 20391 O O . ILE A 1 10 ? -3.493 -9.404 -5.089 1.00 0.00 10 ILE A O 18
ATOM 20407 N N . VAL A 1 11 ? -5.280 -8.369 -4.179 1.00 0.00 11 VAL A N 18
ATOM 20408 C CA . VAL A 1 11 ? -6.226 -9.427 -4.493 1.00 0.00 11 VAL A CA 18
ATOM 20409 C C . VAL A 1 11 ? -6.334 -9.616 -6.006 1.00 0.00 11 VAL A C 18
ATOM 20410 O O . VAL A 1 11 ? -6.308 -10.749 -6.490 1.00 0.00 11 VAL A O 18
ATOM 20423 N N . GLU A 1 12 ? -6.494 -8.513 -6.742 1.00 0.00 12 GLU A N 18
ATOM 20424 C CA . GLU A 1 12 ? -6.648 -8.590 -8.196 1.00 0.00 12 GLU A CA 18
ATOM 20425 C C . GLU A 1 12 ? -5.325 -8.918 -8.907 1.00 0.00 12 GLU A C 18
ATOM 20426 O O . GLU A 1 12 ? -5.305 -9.698 -9.863 1.00 0.00 12 GLU A O 18
ATOM 20438 N N . GLU A 1 13 ? -4.238 -8.296 -8.446 1.00 0.00 13 GLU A N 18
ATOM 20439 C CA . GLU A 1 13 ? -2.918 -8.496 -9.053 1.00 0.00 13 GLU A CA 18
ATOM 20440 C C . GLU A 1 13 ? -2.348 -9.886 -8.758 1.00 0.00 13 GLU A C 18
ATOM 20441 O O . GLU A 1 13 ? -1.789 -10.534 -9.646 1.00 0.00 13 GLU A O 18
ATOM 20453 N N . LEU A 1 14 ? -2.470 -10.313 -7.504 1.00 0.00 14 LEU A N 18
ATOM 20454 C CA . LEU A 1 14 ? -1.938 -11.609 -7.074 1.00 0.00 14 LEU A CA 18
ATOM 20455 C C . LEU A 1 14 ? -2.954 -12.741 -7.235 1.00 0.00 14 LEU A C 18
ATOM 20456 O O . LEU A 1 14 ? -2.569 -13.912 -7.318 1.00 0.00 14 LEU A O 18
ATOM 20472 N N . GLY A 1 15 ? -4.244 -12.395 -7.246 1.00 0.00 15 GLY A N 18
ATOM 20473 C CA . GLY A 1 15 ? -5.302 -13.404 -7.357 1.00 0.00 15 GLY A CA 18
ATOM 20474 C C . GLY A 1 15 ? -5.606 -14.034 -5.989 1.00 0.00 15 GLY A C 18
ATOM 20475 O O . GLY A 1 15 ? -6.131 -15.147 -5.912 1.00 0.00 15 GLY A O 18
ATOM 20479 N N . LYS A 1 16 ? -5.277 -13.300 -4.921 1.00 0.00 16 LYS A N 18
ATOM 20480 C CA . LYS A 1 16 ? -5.514 -13.755 -3.554 1.00 0.00 16 LYS A CA 18
ATOM 20481 C C . LYS A 1 16 ? -6.887 -13.263 -3.092 1.00 0.00 16 LYS A C 18
ATOM 20482 O O . LYS A 1 16 ? -7.526 -12.480 -3.796 1.00 0.00 16 LYS A O 18
ATOM 20501 N N . ASP A 1 17 ? -7.340 -13.716 -1.918 1.00 0.00 17 ASP A N 18
ATOM 20502 C CA . ASP A 1 17 ? -8.638 -13.296 -1.395 1.00 0.00 17 ASP A CA 18
ATOM 20503 C C . ASP A 1 17 ? -8.465 -12.155 -0.399 1.00 0.00 17 ASP A C 18
ATOM 20504 O O . ASP A 1 17 ? -7.429 -12.061 0.266 1.00 0.00 17 ASP A O 18
ATOM 20513 N N . ALA A 1 18 ? -9.485 -11.299 -0.297 1.00 0.00 18 ALA A N 18
ATOM 20514 C CA . ALA A 1 18 ? -9.437 -10.168 0.630 1.00 0.00 18 ALA A CA 18
ATOM 20515 C C . ALA A 1 18 ? -9.270 -10.679 2.057 1.00 0.00 18 ALA A C 18
ATOM 20516 O O . ALA A 1 18 ? -8.490 -10.125 2.836 1.00 0.00 18 ALA A O 18
ATOM 20523 N N . GLU A 1 19 ? -9.982 -11.761 2.376 1.00 0.00 19 GLU A N 18
ATOM 20524 C CA . GLU A 1 19 ? -9.894 -12.377 3.700 1.00 0.00 19 GLU A CA 18
ATOM 20525 C C . GLU A 1 19 ? -8.501 -12.980 3.937 1.00 0.00 19 GLU A C 18
ATOM 20526 O O . GLU A 1 19 ? -8.079 -13.147 5.083 1.00 0.00 19 GLU A O 18
ATOM 20538 N N . GLU A 1 20 ? -7.802 -13.307 2.843 1.00 0.00 20 GLU A N 18
ATOM 20539 C CA . GLU A 1 20 ? -6.462 -13.894 2.925 1.00 0.00 20 GLU A CA 18
ATOM 20540 C C . GLU A 1 20 ? -5.367 -12.828 3.068 1.00 0.00 20 GLU A C 18
ATOM 20541 O O . GLU A 1 20 ? -4.211 -13.172 3.331 1.00 0.00 20 GLU A O 18
ATOM 20553 N N . VAL A 1 21 ? -5.728 -11.543 2.925 1.00 0.00 21 VAL A N 18
ATOM 20554 C CA . VAL A 1 21 ? -4.749 -10.460 3.074 1.00 0.00 21 VAL A CA 18
ATOM 20555 C C . VAL A 1 21 ? -4.768 -9.978 4.530 1.00 0.00 21 VAL A C 18
ATOM 20556 O O . VAL A 1 21 ? -5.797 -9.504 5.018 1.00 0.00 21 VAL A O 18
ATOM 20569 N N . GLN A 1 22 ? -3.627 -10.120 5.217 1.00 0.00 22 GLN A N 18
ATOM 20570 C CA . GLN A 1 22 ? -3.520 -9.715 6.623 1.00 0.00 22 GLN A CA 18
ATOM 20571 C C . GLN A 1 22 ? -2.474 -8.622 6.803 1.00 0.00 22 GLN A C 18
ATOM 20572 O O . GLN A 1 22 ? -1.404 -8.663 6.192 1.00 0.00 22 GLN A O 18
ATOM 20586 N N . LEU A 1 23 ? -2.801 -7.651 7.655 1.00 0.00 23 LEU A N 18
ATOM 20587 C CA . LEU A 1 23 ? -1.905 -6.533 7.940 1.00 0.00 23 LEU A CA 18
ATOM 20588 C C . LEU A 1 23 ? -0.604 -7.008 8.583 1.00 0.00 23 LEU A C 18
ATOM 20589 O O . LEU A 1 23 ? 0.480 -6.606 8.173 1.00 0.00 23 LEU A O 18
ATOM 20605 N N . THR A 1 24 ? -0.734 -7.862 9.591 1.00 0.00 24 THR A N 18
ATOM 20606 C CA . THR A 1 24 ? 0.421 -8.393 10.316 1.00 0.00 24 THR A CA 18
ATOM 20607 C C . THR A 1 24 ? 1.279 -9.288 9.417 1.00 0.00 24 THR A C 18
ATOM 20608 O O . THR A 1 24 ? 2.507 -9.310 9.534 1.00 0.00 24 THR A O 18
ATOM 20619 N N . THR A 1 25 ? 0.611 -10.050 8.564 1.00 0.00 25 THR A N 18
ATOM 20620 C CA . THR A 1 25 ? 1.277 -11.001 7.672 1.00 0.00 25 THR A CA 18
ATOM 20621 C C . THR A 1 25 ? 2.111 -10.309 6.584 1.00 0.00 25 THR A C 18
ATOM 20622 O O . THR A 1 25 ? 1.683 -9.322 5.987 1.00 0.00 25 THR A O 18
ATOM 20633 N N . ASN A 1 26 ? 3.284 -10.894 6.305 1.00 0.00 26 ASN A N 18
ATOM 20634 C CA . ASN A 1 26 ? 4.185 -10.400 5.255 1.00 0.00 26 ASN A CA 18
ATOM 20635 C C . ASN A 1 26 ? 3.926 -11.212 3.991 1.00 0.00 26 ASN A C 18
ATOM 20636 O O . ASN A 1 26 ? 4.097 -12.421 3.996 1.00 0.00 26 ASN A O 18
ATOM 20647 N N . ILE A 1 27 ? 3.474 -10.543 2.941 1.00 0.00 27 ILE A N 18
ATOM 20648 C CA . ILE A 1 27 ? 3.138 -11.191 1.666 1.00 0.00 27 ILE A CA 18
ATOM 20649 C C . ILE A 1 27 ? 4.358 -11.840 1.002 1.00 0.00 27 ILE A C 18
ATOM 20650 O O . ILE A 1 27 ? 4.228 -12.922 0.427 1.00 0.00 27 ILE A O 18
ATOM 20666 N N . GLN A 1 28 ? 5.516 -11.185 1.047 1.00 0.00 28 GLN A N 18
ATOM 20667 C CA . GLN A 1 28 ? 6.702 -11.746 0.403 1.00 0.00 28 GLN A CA 18
ATOM 20668 C C . GLN A 1 28 ? 7.051 -13.118 0.992 1.00 0.00 28 GLN A C 18
ATOM 20669 O O . GLN A 1 28 ? 7.604 -13.964 0.292 1.00 0.00 28 GLN A O 18
ATOM 20683 N N . GLU A 1 29 ? 6.719 -13.323 2.272 1.00 0.00 29 GLU A N 18
ATOM 20684 C CA . GLU A 1 29 ? 6.996 -14.593 2.944 1.00 0.00 29 GLU A CA 18
ATOM 20685 C C . GLU A 1 29 ? 5.774 -15.508 2.941 1.00 0.00 29 GLU A C 18
ATOM 20686 O O . GLU A 1 29 ? 5.902 -16.721 2.749 1.00 0.00 29 GLU A O 18
ATOM 20698 N N . GLU A 1 30 ? 4.593 -14.923 3.167 1.00 0.00 30 GLU A N 18
ATOM 20699 C CA . GLU A 1 30 ? 3.352 -15.695 3.200 1.00 0.00 30 GLU A CA 18
ATOM 20700 C C . GLU A 1 30 ? 3.063 -16.268 1.828 1.00 0.00 30 GLU A C 18
ATOM 20701 O O . GLU A 1 30 ? 2.784 -17.462 1.683 1.00 0.00 30 GLU A O 18
ATOM 20713 N N . LEU A 1 31 ? 3.112 -15.393 0.830 1.00 0.00 31 LEU A N 18
ATOM 20714 C CA . LEU A 1 31 ? 2.836 -15.784 -0.547 1.00 0.00 31 LEU A CA 18
ATOM 20715 C C . LEU A 1 31 ? 4.118 -16.048 -1.343 1.00 0.00 31 LEU A C 18
ATOM 20716 O O . LEU A 1 31 ? 4.045 -16.317 -2.546 1.00 0.00 31 LEU A O 18
ATOM 20732 N N . ASP A 1 32 ? 5.291 -15.952 -0.689 1.00 0.00 32 ASP A N 18
ATOM 20733 C CA . ASP A 1 32 ? 6.564 -16.167 -1.385 1.00 0.00 32 ASP A CA 18
ATOM 20734 C C . ASP A 1 32 ? 6.656 -15.191 -2.564 1.00 0.00 32 ASP A C 18
ATOM 20735 O O . ASP A 1 32 ? 7.012 -15.567 -3.689 1.00 0.00 32 ASP A O 18
ATOM 20744 N N . ALA A 1 33 ? 6.296 -13.933 -2.289 1.00 0.00 33 ALA A N 18
ATOM 20745 C CA . ALA A 1 33 ? 6.295 -12.895 -3.317 1.00 0.00 33 ALA A CA 18
ATOM 20746 C C . ALA A 1 33 ? 7.679 -12.285 -3.503 1.00 0.00 33 ALA A C 18
ATOM 20747 O O . ALA A 1 33 ? 8.408 -12.051 -2.535 1.00 0.00 33 ALA A O 18
ATOM 20754 N N . ASP A 1 34 ? 8.019 -12.036 -4.766 1.00 0.00 34 ASP A N 18
ATOM 20755 C CA . ASP A 1 34 ? 9.307 -11.456 -5.123 1.00 0.00 34 ASP A CA 18
ATOM 20756 C C . ASP A 1 34 ? 9.196 -9.932 -5.207 1.00 0.00 34 ASP A C 18
ATOM 20757 O O . ASP A 1 34 ? 8.124 -9.363 -4.960 1.00 0.00 34 ASP A O 18
ATOM 20766 N N . SER A 1 35 ? 10.308 -9.279 -5.559 1.00 0.00 35 SER A N 18
ATOM 20767 C CA . SER A 1 35 ? 10.336 -7.825 -5.674 1.00 0.00 35 SER A CA 18
ATOM 20768 C C . SER A 1 35 ? 9.331 -7.342 -6.714 1.00 0.00 35 SER A C 18
ATOM 20769 O O . SER A 1 35 ? 8.756 -6.268 -6.555 1.00 0.00 35 SER A O 18
ATOM 20777 N N . LEU A 1 36 ? 9.126 -8.131 -7.773 1.00 0.00 36 LEU A N 18
ATOM 20778 C CA . LEU A 1 36 ? 8.180 -7.761 -8.826 1.00 0.00 36 LEU A CA 18
ATOM 20779 C C . LEU A 1 36 ? 6.752 -7.721 -8.286 1.00 0.00 36 LEU A C 18
ATOM 20780 O O . LEU A 1 36 ? 5.995 -6.820 -8.629 1.00 0.00 36 LEU A O 18
ATOM 20796 N N . ASP A 1 37 ? 6.383 -8.711 -7.468 1.00 0.00 37 ASP A N 18
ATOM 20797 C CA . ASP A 1 37 ? 5.028 -8.767 -6.920 1.00 0.00 37 ASP A CA 18
ATOM 20798 C C . ASP A 1 37 ? 4.736 -7.528 -6.080 1.00 0.00 37 ASP A C 18
ATOM 20799 O O . ASP A 1 37 ? 3.688 -6.900 -6.241 1.00 0.00 37 ASP A O 18
ATOM 20808 N N . LEU A 1 38 ? 5.678 -7.167 -5.206 1.00 0.00 38 LEU A N 18
ATOM 20809 C CA . LEU A 1 38 ? 5.520 -5.979 -4.362 1.00 0.00 38 LEU A CA 18
ATOM 20810 C C . LEU A 1 38 ? 5.630 -4.708 -5.200 1.00 0.00 38 LEU A C 18
ATOM 20811 O O . LEU A 1 38 ? 4.894 -3.745 -4.986 1.00 0.00 38 LEU A O 18
ATOM 20827 N N . PHE A 1 39 ? 6.554 -4.728 -6.158 1.00 0.00 39 PHE A N 18
ATOM 20828 C CA . PHE A 1 39 ? 6.780 -3.592 -7.040 1.00 0.00 39 PHE A CA 18
ATOM 20829 C C . PHE A 1 39 ? 5.504 -3.287 -7.814 1.00 0.00 39 PHE A C 18
ATOM 20830 O O . PHE A 1 39 ? 5.089 -2.138 -7.887 1.00 0.00 39 PHE A O 18
ATOM 20847 N N . GLN A 1 40 ? 4.899 -4.328 -8.389 1.00 0.00 40 GLN A N 18
ATOM 20848 C CA . GLN A 1 40 ? 3.667 -4.174 -9.162 1.00 0.00 40 GLN A CA 18
ATOM 20849 C C . GLN A 1 40 ? 2.511 -3.698 -8.298 1.00 0.00 40 GLN A C 18
ATOM 20850 O O . GLN A 1 40 ? 1.740 -2.855 -8.732 1.00 0.00 40 GLN A O 18
ATOM 20864 N N . ILE A 1 41 ? 2.406 -4.223 -7.079 1.00 0.00 41 ILE A N 18
ATOM 20865 C CA . ILE A 1 41 ? 1.342 -3.803 -6.162 1.00 0.00 41 ILE A CA 18
ATOM 20866 C C . ILE A 1 41 ? 1.516 -2.308 -5.883 1.00 0.00 41 ILE A C 18
ATOM 20867 O O . ILE A 1 41 ? 0.540 -1.560 -5.816 1.00 0.00 41 ILE A O 18
ATOM 20883 N N . ILE A 1 42 ? 2.774 -1.898 -5.747 1.00 0.00 42 ILE A N 18
ATOM 20884 C CA . ILE A 1 42 ? 3.113 -0.504 -5.507 1.00 0.00 42 ILE A CA 18
ATOM 20885 C C . ILE A 1 42 ? 2.877 0.303 -6.793 1.00 0.00 42 ILE A C 18
ATOM 20886 O O . ILE A 1 42 ? 2.456 1.454 -6.724 1.00 0.00 42 ILE A O 18
ATOM 20902 N N . ASN A 1 43 ? 3.122 -0.308 -7.952 1.00 0.00 43 ASN A N 18
ATOM 20903 C CA . ASN A 1 43 ? 2.873 0.373 -9.217 1.00 0.00 43 ASN A CA 18
ATOM 20904 C C . ASN A 1 43 ? 1.373 0.604 -9.347 1.00 0.00 43 ASN A C 18
ATOM 20905 O O . ASN A 1 43 ? 0.926 1.646 -9.817 1.00 0.00 43 ASN A O 18
ATOM 20916 N N . GLU A 1 44 ? 0.613 -0.405 -8.917 1.00 0.00 44 GLU A N 18
ATOM 20917 C CA . GLU A 1 44 ? -0.837 -0.374 -8.954 1.00 0.00 44 GLU A CA 18
ATOM 20918 C C . GLU A 1 44 ? -1.402 0.624 -7.958 1.00 0.00 44 GLU A C 18
ATOM 20919 O O . GLU A 1 44 ? -2.289 1.394 -8.316 1.00 0.00 44 GLU A O 18
ATOM 20931 N N . ILE A 1 45 ? -0.871 0.643 -6.722 1.00 0.00 45 ILE A N 18
ATOM 20932 C CA . ILE A 1 45 ? -1.346 1.622 -5.740 1.00 0.00 45 ILE A CA 18
ATOM 20933 C C . ILE A 1 45 ? -0.876 3.010 -6.186 1.00 0.00 45 ILE A C 18
ATOM 20934 O O . ILE A 1 45 ? -1.561 4.000 -5.971 1.00 0.00 45 ILE A O 18
ATOM 20950 N N . GLU A 1 46 ? 0.278 3.047 -6.859 1.00 0.00 46 GLU A N 18
ATOM 20951 C CA . GLU A 1 46 ? 0.805 4.289 -7.404 1.00 0.00 46 GLU A CA 18
ATOM 20952 C C . GLU A 1 46 ? -0.153 4.769 -8.505 1.00 0.00 46 GLU A C 18
ATOM 20953 O O . GLU A 1 46 ? -0.471 5.944 -8.604 1.00 0.00 46 GLU A O 18
ATOM 20965 N N . ASP A 1 47 ? -0.629 3.838 -9.321 1.00 0.00 47 ASP A N 18
ATOM 20966 C CA . ASP A 1 47 ? -1.569 4.178 -10.383 1.00 0.00 47 ASP A CA 18
ATOM 20967 C C . ASP A 1 47 ? -2.936 4.554 -9.797 1.00 0.00 47 ASP A C 18
ATOM 20968 O O . ASP A 1 47 ? -3.639 5.408 -10.342 1.00 0.00 47 ASP A O 18
ATOM 20977 N N . GLU A 1 48 ? -3.313 3.877 -8.707 1.00 0.00 48 GLU A N 18
ATOM 20978 C CA . GLU A 1 48 ? -4.612 4.097 -8.062 1.00 0.00 48 GLU A CA 18
ATOM 20979 C C . GLU A 1 48 ? -4.639 5.384 -7.217 1.00 0.00 48 GLU A C 18
ATOM 20980 O O . GLU A 1 48 ? -5.383 6.317 -7.532 1.00 0.00 48 GLU A O 18
ATOM 20992 N N . PHE A 1 49 ? -3.834 5.424 -6.147 1.00 0.00 49 PHE A N 18
ATOM 20993 C CA . PHE A 1 49 ? -3.779 6.600 -5.258 1.00 0.00 49 PHE A CA 18
ATOM 20994 C C . PHE A 1 49 ? -2.647 7.560 -5.622 1.00 0.00 49 PHE A C 18
ATOM 20995 O O . PHE A 1 49 ? -2.665 8.717 -5.192 1.00 0.00 49 PHE A O 18
ATOM 21012 N N . ASP A 1 50 ? -1.642 7.072 -6.360 1.00 0.00 50 ASP A N 18
ATOM 21013 C CA . ASP A 1 50 ? -0.472 7.885 -6.725 1.00 0.00 50 ASP A CA 18
ATOM 21014 C C . ASP A 1 50 ? 0.053 8.632 -5.506 1.00 0.00 50 ASP A C 18
ATOM 21015 O O . ASP A 1 50 ? -0.138 9.838 -5.344 1.00 0.00 50 ASP A O 18
ATOM 21024 N N . VAL A 1 51 ? 0.704 7.854 -4.648 1.00 0.00 51 VAL A N 18
ATOM 21025 C CA . VAL A 1 51 ? 1.276 8.345 -3.398 1.00 0.00 51 VAL A CA 18
ATOM 21026 C C . VAL A 1 51 ? 2.747 7.941 -3.345 1.00 0.00 51 VAL A C 18
ATOM 21027 O O . VAL A 1 51 ? 3.258 7.367 -4.316 1.00 0.00 51 VAL A O 18
ATOM 21040 N N . LYS A 1 52 ? 3.431 8.222 -2.233 1.00 0.00 52 LYS A N 18
ATOM 21041 C CA . LYS A 1 52 ? 4.845 7.851 -2.124 1.00 0.00 52 LYS A CA 18
ATOM 21042 C C . LYS A 1 52 ? 5.039 6.682 -1.161 1.00 0.00 52 LYS A C 18
ATOM 21043 O O . LYS A 1 52 ? 5.131 6.875 0.053 1.00 0.00 52 LYS A O 18
ATOM 21062 N N . ILE A 1 53 ? 5.132 5.472 -1.716 1.00 0.00 53 ILE A N 18
ATOM 21063 C CA . ILE A 1 53 ? 5.358 4.286 -0.894 1.00 0.00 53 ILE A CA 18
ATOM 21064 C C . ILE A 1 53 ? 6.843 3.941 -0.927 1.00 0.00 53 ILE A C 18
ATOM 21065 O O . ILE A 1 53 ? 7.362 3.461 -1.939 1.00 0.00 53 ILE A O 18
ATOM 21081 N N . GLU A 1 54 ? 7.517 4.194 0.190 1.00 0.00 54 GLU A N 18
ATOM 21082 C CA . GLU A 1 54 ? 8.942 3.906 0.289 1.00 0.00 54 GLU A CA 18
ATOM 21083 C C . GLU A 1 54 ? 9.133 2.417 0.569 1.00 0.00 54 GLU A C 18
ATOM 21084 O O . GLU A 1 54 ? 9.160 1.986 1.722 1.00 0.00 54 GLU A O 18
ATOM 21096 N N . THR A 1 55 ? 9.243 1.639 -0.514 1.00 0.00 55 THR A N 18
ATOM 21097 C CA . THR A 1 55 ? 9.403 0.187 -0.416 1.00 0.00 55 THR A CA 18
ATOM 21098 C C . THR A 1 55 ? 10.868 -0.217 -0.440 1.00 0.00 55 THR A C 18
ATOM 21099 O O . THR A 1 55 ? 11.756 0.633 -0.557 1.00 0.00 55 THR A O 18
ATOM 21110 N N . GLU A 1 56 ? 11.106 -1.522 -0.301 1.00 0.00 56 GLU A N 18
ATOM 21111 C CA . GLU A 1 56 ? 12.466 -2.054 -0.277 1.00 0.00 56 GLU A CA 18
ATOM 21112 C C . GLU A 1 56 ? 13.254 -1.440 0.889 1.00 0.00 56 GLU A C 18
ATOM 21113 O O . GLU A 1 56 ? 14.485 -1.509 0.915 1.00 0.00 56 GLU A O 18
ATOM 21125 N N . ASP A 1 57 ? 12.530 -0.864 1.863 1.00 0.00 57 ASP A N 18
ATOM 21126 C CA . ASP A 1 57 ? 13.153 -0.268 3.041 1.00 0.00 57 ASP A CA 18
ATOM 21127 C C . ASP A 1 57 ? 12.832 -1.117 4.274 1.00 0.00 57 ASP A C 18
ATOM 21128 O O . ASP A 1 57 ? 12.760 -0.608 5.398 1.00 0.00 57 ASP A O 18
ATOM 21137 N N . GLY A 1 58 ? 12.625 -2.416 4.039 1.00 0.00 58 GLY A N 18
ATOM 21138 C CA . GLY A 1 58 ? 12.289 -3.348 5.108 1.00 0.00 58 GLY A CA 18
ATOM 21139 C C . GLY A 1 58 ? 10.775 -3.563 5.208 1.00 0.00 58 GLY A C 18
ATOM 21140 O O . GLY A 1 58 ? 10.299 -4.142 6.187 1.00 0.00 58 GLY A O 18
ATOM 21144 N N . ILE A 1 59 ? 10.018 -3.093 4.196 1.00 0.00 59 ILE A N 18
ATOM 21145 C CA . ILE A 1 59 ? 8.563 -3.245 4.204 1.00 0.00 59 ILE A CA 18
ATOM 21146 C C . ILE A 1 59 ? 8.081 -4.175 3.080 1.00 0.00 59 ILE A C 18
ATOM 21147 O O . ILE A 1 59 ? 8.286 -3.925 1.892 1.00 0.00 59 ILE A O 18
ATOM 21163 N N . GLN A 1 60 ? 7.428 -5.255 3.499 1.00 0.00 60 GLN A N 18
ATOM 21164 C CA . GLN A 1 60 ? 6.866 -6.265 2.594 1.00 0.00 60 GLN A CA 18
ATOM 21165 C C . GLN A 1 60 ? 5.655 -6.897 3.282 1.00 0.00 60 GLN A C 18
ATOM 21166 O O . GLN A 1 60 ? 5.437 -8.115 3.244 1.00 0.00 60 GLN A O 18
ATOM 21180 N N . THR A 1 61 ? 4.897 -6.041 3.944 1.00 0.00 61 THR A N 18
ATOM 21181 C CA . THR A 1 61 ? 3.736 -6.446 4.697 1.00 0.00 61 THR A CA 18
ATOM 21182 C C . THR A 1 61 ? 2.587 -5.511 4.395 1.00 0.00 61 THR A C 18
ATOM 21183 O O . THR A 1 61 ? 2.798 -4.324 4.164 1.00 0.00 61 THR A O 18
ATOM 21194 N N . VAL A 1 62 ? 1.377 -6.055 4.396 1.00 0.00 62 VAL A N 18
ATOM 21195 C CA . VAL A 1 62 ? 0.190 -5.258 4.116 1.00 0.00 62 VAL A CA 18
ATOM 21196 C C . VAL A 1 62 ? 0.135 -4.091 5.112 1.00 0.00 62 VAL A C 18
ATOM 21197 O O . VAL A 1 62 ? -0.224 -2.978 4.732 1.00 0.00 62 VAL A O 18
ATOM 21210 N N . GLN A 1 63 ? 0.499 -4.348 6.379 1.00 0.00 63 GLN A N 18
ATOM 21211 C CA . GLN A 1 63 ? 0.486 -3.284 7.386 1.00 0.00 63 GLN A CA 18
ATOM 21212 C C . GLN A 1 63 ? 1.444 -2.143 6.998 1.00 0.00 63 GLN A C 18
ATOM 21213 O O . GLN A 1 63 ? 1.038 -0.983 7.046 1.00 0.00 63 GLN A O 18
ATOM 21227 N N . ASP A 1 64 ? 2.704 -2.455 6.621 1.00 0.00 64 ASP A N 18
ATOM 21228 C CA . ASP A 1 64 ? 3.649 -1.392 6.252 1.00 0.00 64 ASP A CA 18
ATOM 21229 C C . ASP A 1 64 ? 3.271 -0.746 4.929 1.00 0.00 64 ASP A C 18
ATOM 21230 O O . ASP A 1 64 ? 3.357 0.469 4.781 1.00 0.00 64 ASP A O 18
ATOM 21239 N N . LEU A 1 65 ? 2.860 -1.570 3.970 1.00 0.00 65 LEU A N 18
ATOM 21240 C CA . LEU A 1 65 ? 2.473 -1.076 2.653 1.00 0.00 65 LEU A CA 18
ATOM 21241 C C . LEU A 1 65 ? 1.298 -0.111 2.799 1.00 0.00 65 LEU A C 18
ATOM 21242 O O . LEU A 1 65 ? 1.301 0.982 2.227 1.00 0.00 65 LEU A O 18
ATOM 21258 N N . VAL A 1 66 ? 0.304 -0.533 3.575 1.00 0.00 66 VAL A N 18
ATOM 21259 C CA . VAL A 1 66 ? -0.888 0.269 3.823 1.00 0.00 66 VAL A CA 18
ATOM 21260 C C . VAL A 1 66 ? -0.553 1.501 4.658 1.00 0.00 66 VAL A C 18
ATOM 21261 O O . VAL A 1 66 ? -1.014 2.593 4.349 1.00 0.00 66 VAL A O 18
ATOM 21274 N N . THR A 1 67 ? 0.240 1.313 5.706 1.00 0.00 67 THR A N 18
ATOM 21275 C CA . THR A 1 67 ? 0.613 2.426 6.573 1.00 0.00 67 THR A CA 18
ATOM 21276 C C . THR A 1 67 ? 1.372 3.470 5.762 1.00 0.00 67 THR A C 18
ATOM 21277 O O . THR A 1 67 ? 1.143 4.658 5.924 1.00 0.00 67 THR A O 18
ATOM 21288 N N . TYR A 1 68 ? 2.283 3.009 4.913 1.00 0.00 68 TYR A N 18
ATOM 21289 C CA . TYR A 1 68 ? 3.091 3.905 4.092 1.00 0.00 68 TYR A CA 18
ATOM 21290 C C . TYR A 1 68 ? 2.242 4.641 3.052 1.00 0.00 68 TYR A C 18
ATOM 21291 O O . TYR A 1 68 ? 2.296 5.863 2.970 1.00 0.00 68 TYR A O 18
ATOM 21309 N N . VAL A 1 69 ? 1.466 3.890 2.263 1.00 0.00 69 VAL A N 18
ATOM 21310 C CA . VAL A 1 69 ? 0.626 4.498 1.221 1.00 0.00 69 VAL A CA 18
ATOM 21311 C C . VAL A 1 69 ? -0.370 5.446 1.861 1.00 0.00 69 VAL A C 18
ATOM 21312 O O . VAL A 1 69 ? -0.547 6.568 1.412 1.00 0.00 69 VAL A O 18
ATOM 21325 N N . GLU A 1 70 ? -1.030 4.950 2.885 1.00 0.00 70 GLU A N 18
ATOM 21326 C CA . GLU A 1 70 ? -2.058 5.700 3.590 1.00 0.00 70 GLU A CA 18
ATOM 21327 C C . GLU A 1 70 ? -1.485 6.918 4.321 1.00 0.00 70 GLU A C 18
ATOM 21328 O O . GLU A 1 70 ? -2.089 7.994 4.305 1.00 0.00 70 GLU A O 18
ATOM 21340 N N . LYS A 1 71 ? -0.329 6.745 4.967 1.00 0.00 71 LYS A N 18
ATOM 21341 C CA . LYS A 1 71 ? 0.296 7.851 5.697 1.00 0.00 71 LYS A CA 18
ATOM 21342 C C . LYS A 1 71 ? 0.758 8.921 4.717 1.00 0.00 71 LYS A C 18
ATOM 21343 O O . LYS A 1 71 ? 0.548 10.117 4.942 1.00 0.00 71 LYS A O 18
ATOM 21362 N N . GLN A 1 72 ? 1.410 8.475 3.642 1.00 0.00 72 GLN A N 18
ATOM 21363 C CA . GLN A 1 72 ? 1.929 9.397 2.634 1.00 0.00 72 GLN A CA 18
ATOM 21364 C C . GLN A 1 72 ? 0.807 10.045 1.826 1.00 0.00 72 GLN A C 18
ATOM 21365 O O . GLN A 1 72 ? 0.933 11.210 1.436 1.00 0.00 72 GLN A O 18
ATOM 21379 N N . GLN A 1 73 ? -0.279 9.305 1.570 1.00 0.00 73 GLN A N 18
ATOM 21380 C CA . GLN A 1 73 ? -1.392 9.870 0.794 1.00 0.00 73 GLN A CA 18
ATOM 21381 C C . GLN A 1 73 ? -2.081 11.011 1.569 1.00 0.00 73 GLN A C 18
ATOM 21382 O O . GLN A 1 73 ? -2.808 11.815 0.980 1.00 0.00 73 GLN A O 18
ATOM 21396 N N . ALA A 1 74 ? -1.836 11.066 2.881 1.00 0.00 74 ALA A N 18
ATOM 21397 C CA . ALA A 1 74 ? -2.424 12.101 3.731 1.00 0.00 74 ALA A CA 18
ATOM 21398 C C . ALA A 1 74 ? -1.902 13.478 3.335 1.00 0.00 74 ALA A C 18
ATOM 21399 O O . ALA A 1 74 ? -0.730 13.627 2.978 1.00 0.00 74 ALA A O 18
ATOM 21406 N N . ASN A 1 75 ? -2.782 14.479 3.401 1.00 0.00 75 ASN A N 18
ATOM 21407 C CA . ASN A 1 75 ? -2.414 15.848 3.049 1.00 0.00 75 ASN A CA 18
ATOM 21408 C C . ASN A 1 75 ? -3.222 16.851 3.869 1.00 0.00 75 ASN A C 18
ATOM 21409 O O . ASN A 1 75 ? -2.619 17.758 4.417 1.00 0.00 75 ASN A O 18
ATOM 21421 N N . MET A 1 1 ? -10.791 3.824 3.046 1.00 0.00 1 MET A N 19
ATOM 21422 C CA . MET A 1 1 ? -10.769 2.495 2.363 1.00 0.00 1 MET A CA 19
ATOM 21423 C C . MET A 1 1 ? -9.502 2.355 1.511 1.00 0.00 1 MET A C 19
ATOM 21424 O O . MET A 1 1 ? -9.508 1.677 0.478 1.00 0.00 1 MET A O 19
ATOM 21440 N N . VAL A 1 2 ? -8.414 2.975 1.969 1.00 0.00 2 VAL A N 19
ATOM 21441 C CA . VAL A 1 2 ? -7.135 2.895 1.265 1.00 0.00 2 VAL A CA 19
ATOM 21442 C C . VAL A 1 2 ? -6.678 1.437 1.249 1.00 0.00 2 VAL A C 19
ATOM 21443 O O . VAL A 1 2 ? -6.218 0.928 0.228 1.00 0.00 2 VAL A O 19
ATOM 21456 N N . PHE A 1 3 ? -6.806 0.792 2.409 1.00 0.00 3 PHE A N 19
ATOM 21457 C CA . PHE A 1 3 ? -6.404 -0.600 2.566 1.00 0.00 3 PHE A CA 19
ATOM 21458 C C . PHE A 1 3 ? -7.280 -1.518 1.731 1.00 0.00 3 PHE A C 19
ATOM 21459 O O . PHE A 1 3 ? -6.808 -2.532 1.231 1.00 0.00 3 PHE A O 19
ATOM 21476 N N . GLU A 1 4 ? -8.536 -1.123 1.536 1.00 0.00 4 GLU A N 19
ATOM 21477 C CA . GLU A 1 4 ? -9.438 -1.889 0.688 1.00 0.00 4 GLU A CA 19
ATOM 21478 C C . GLU A 1 4 ? -8.907 -1.853 -0.747 1.00 0.00 4 GLU A C 19
ATOM 21479 O O . GLU A 1 4 ? -9.135 -2.780 -1.530 1.00 0.00 4 GLU A O 19
ATOM 21491 N N . LYS A 1 5 ? -8.201 -0.759 -1.079 1.00 0.00 5 LYS A N 19
ATOM 21492 C CA . LYS A 1 5 ? -7.638 -0.575 -2.414 1.00 0.00 5 LYS A CA 19
ATOM 21493 C C . LYS A 1 5 ? -6.305 -1.289 -2.544 1.00 0.00 5 LYS A C 19
ATOM 21494 O O . LYS A 1 5 ? -6.075 -2.013 -3.514 1.00 0.00 5 LYS A O 19
ATOM 21513 N N . ILE A 1 6 ? -5.436 -1.092 -1.557 1.00 0.00 6 ILE A N 19
ATOM 21514 C CA . ILE A 1 6 ? -4.128 -1.737 -1.556 1.00 0.00 6 ILE A CA 19
ATOM 21515 C C . ILE A 1 6 ? -4.353 -3.254 -1.557 1.00 0.00 6 ILE A C 19
ATOM 21516 O O . ILE A 1 6 ? -3.706 -3.999 -2.296 1.00 0.00 6 ILE A O 19
ATOM 21532 N N . GLN A 1 7 ? -5.331 -3.671 -0.757 1.00 0.00 7 GLN A N 19
ATOM 21533 C CA . GLN A 1 7 ? -5.737 -5.065 -0.676 1.00 0.00 7 GLN A CA 19
ATOM 21534 C C . GLN A 1 7 ? -6.331 -5.486 -2.016 1.00 0.00 7 GLN A C 19
ATOM 21535 O O . GLN A 1 7 ? -6.107 -6.600 -2.466 1.00 0.00 7 GLN A O 19
ATOM 21549 N N . ALA A 1 8 ? -7.094 -4.576 -2.651 1.00 0.00 8 ALA A N 19
ATOM 21550 C CA . ALA A 1 8 ? -7.710 -4.872 -3.945 1.00 0.00 8 ALA A CA 19
ATOM 21551 C C . ALA A 1 8 ? -6.640 -5.133 -5.005 1.00 0.00 8 ALA A C 19
ATOM 21552 O O . ALA A 1 8 ? -6.778 -6.043 -5.822 1.00 0.00 8 ALA A O 19
ATOM 21559 N N . ILE A 1 9 ? -5.575 -4.329 -4.965 1.00 0.00 9 ILE A N 19
ATOM 21560 C CA . ILE A 1 9 ? -4.459 -4.461 -5.903 1.00 0.00 9 ILE A CA 19
ATOM 21561 C C . ILE A 1 9 ? -3.789 -5.828 -5.729 1.00 0.00 9 ILE A C 19
ATOM 21562 O O . ILE A 1 9 ? -3.459 -6.505 -6.699 1.00 0.00 9 ILE A O 19
ATOM 21578 N N . ILE A 1 10 ? -3.549 -6.178 -4.473 1.00 0.00 10 ILE A N 19
ATOM 21579 C CA . ILE A 1 10 ? -2.876 -7.429 -4.124 1.00 0.00 10 ILE A CA 19
ATOM 21580 C C . ILE A 1 10 ? -3.776 -8.627 -4.458 1.00 0.00 10 ILE A C 19
ATOM 21581 O O . ILE A 1 10 ? -3.324 -9.627 -5.002 1.00 0.00 10 ILE A O 19
ATOM 21597 N N . VAL A 1 11 ? -5.049 -8.485 -4.122 1.00 0.00 11 VAL A N 19
ATOM 21598 C CA . VAL A 1 11 ? -6.058 -9.505 -4.359 1.00 0.00 11 VAL A CA 19
ATOM 21599 C C . VAL A 1 11 ? -6.241 -9.741 -5.859 1.00 0.00 11 VAL A C 19
ATOM 21600 O O . VAL A 1 11 ? -6.398 -10.889 -6.287 1.00 0.00 11 VAL A O 19
ATOM 21613 N N . GLU A 1 12 ? -6.238 -8.663 -6.650 1.00 0.00 12 GLU A N 19
ATOM 21614 C CA . GLU A 1 12 ? -6.420 -8.790 -8.095 1.00 0.00 12 GLU A CA 19
ATOM 21615 C C . GLU A 1 12 ? -5.119 -9.223 -8.789 1.00 0.00 12 GLU A C 19
ATOM 21616 O O . GLU A 1 12 ? -5.141 -10.066 -9.688 1.00 0.00 12 GLU A O 19
ATOM 21628 N N . GLU A 1 13 ? -3.998 -8.626 -8.369 1.00 0.00 13 GLU A N 19
ATOM 21629 C CA . GLU A 1 13 ? -2.692 -8.939 -8.959 1.00 0.00 13 GLU A CA 19
ATOM 21630 C C . GLU A 1 13 ? -2.275 -10.376 -8.648 1.00 0.00 13 GLU A C 19
ATOM 21631 O O . GLU A 1 13 ? -1.818 -11.103 -9.534 1.00 0.00 13 GLU A O 19
ATOM 21643 N N . LEU A 1 14 ? -2.446 -10.771 -7.386 1.00 0.00 14 LEU A N 19
ATOM 21644 C CA . LEU A 1 14 ? -2.095 -12.131 -6.955 1.00 0.00 14 LEU A CA 19
ATOM 21645 C C . LEU A 1 14 ? -3.239 -13.109 -7.208 1.00 0.00 14 LEU A C 19
ATOM 21646 O O . LEU A 1 14 ? -3.020 -14.325 -7.225 1.00 0.00 14 LEU A O 19
ATOM 21662 N N . GLY A 1 15 ? -4.458 -12.583 -7.366 1.00 0.00 15 GLY A N 19
ATOM 21663 C CA . GLY A 1 15 ? -5.626 -13.438 -7.571 1.00 0.00 15 GLY A CA 19
ATOM 21664 C C . GLY A 1 15 ? -5.880 -14.256 -6.303 1.00 0.00 15 GLY A C 19
ATOM 21665 O O . GLY A 1 15 ? -6.402 -15.370 -6.359 1.00 0.00 15 GLY A O 19
ATOM 21669 N N . LYS A 1 16 ? -5.480 -13.683 -5.163 1.00 0.00 16 LYS A N 19
ATOM 21670 C CA . LYS A 1 16 ? -5.623 -14.325 -3.868 1.00 0.00 16 LYS A CA 19
ATOM 21671 C C . LYS A 1 16 ? -6.871 -13.801 -3.168 1.00 0.00 16 LYS A C 19
ATOM 21672 O O . LYS A 1 16 ? -7.614 -13.010 -3.754 1.00 0.00 16 LYS A O 19
ATOM 21691 N N . ASP A 1 17 ? -7.113 -14.252 -1.934 1.00 0.00 17 ASP A N 19
ATOM 21692 C CA . ASP A 1 17 ? -8.295 -13.819 -1.191 1.00 0.00 17 ASP A CA 19
ATOM 21693 C C . ASP A 1 17 ? -7.956 -12.678 -0.238 1.00 0.00 17 ASP A C 19
ATOM 21694 O O . ASP A 1 17 ? -6.829 -12.584 0.255 1.00 0.00 17 ASP A O 19
ATOM 21703 N N . ALA A 1 18 ? -8.948 -11.825 0.022 1.00 0.00 18 ALA A N 19
ATOM 21704 C CA . ALA A 1 18 ? -8.769 -10.692 0.928 1.00 0.00 18 ALA A CA 19
ATOM 21705 C C . ALA A 1 18 ? -8.395 -11.189 2.324 1.00 0.00 18 ALA A C 19
ATOM 21706 O O . ALA A 1 18 ? -7.561 -10.586 3.004 1.00 0.00 18 ALA A O 19
ATOM 21713 N N . GLU A 1 19 ? -9.013 -12.300 2.730 1.00 0.00 19 GLU A N 19
ATOM 21714 C CA . GLU A 1 19 ? -8.739 -12.895 4.039 1.00 0.00 19 GLU A CA 19
ATOM 21715 C C . GLU A 1 19 ? -7.262 -13.293 4.155 1.00 0.00 19 GLU A C 19
ATOM 21716 O O . GLU A 1 19 ? -6.677 -13.214 5.238 1.00 0.00 19 GLU A O 19
ATOM 21728 N N . GLU A 1 20 ? -6.671 -13.709 3.029 1.00 0.00 20 GLU A N 19
ATOM 21729 C CA . GLU A 1 20 ? -5.264 -14.106 3.002 1.00 0.00 20 GLU A CA 19
ATOM 21730 C C . GLU A 1 20 ? -4.346 -12.898 3.205 1.00 0.00 20 GLU A C 19
ATOM 21731 O O . GLU A 1 20 ? -3.250 -13.037 3.754 1.00 0.00 20 GLU A O 19
ATOM 21743 N N . VAL A 1 21 ? -4.804 -11.714 2.773 1.00 0.00 21 VAL A N 19
ATOM 21744 C CA . VAL A 1 21 ? -4.013 -10.488 2.929 1.00 0.00 21 VAL A CA 19
ATOM 21745 C C . VAL A 1 21 ? -4.362 -9.849 4.276 1.00 0.00 21 VAL A C 19
ATOM 21746 O O . VAL A 1 21 ? -5.499 -9.420 4.492 1.00 0.00 21 VAL A O 19
ATOM 21759 N N . GLN A 1 22 ? -3.378 -9.814 5.181 1.00 0.00 22 GLN A N 19
ATOM 21760 C CA . GLN A 1 22 ? -3.580 -9.251 6.519 1.00 0.00 22 GLN A CA 19
ATOM 21761 C C . GLN A 1 22 ? -2.465 -8.286 6.901 1.00 0.00 22 GLN A C 19
ATOM 21762 O O . GLN A 1 22 ? -1.323 -8.432 6.459 1.00 0.00 22 GLN A O 19
ATOM 21776 N N . LEU A 1 23 ? -2.825 -7.297 7.718 1.00 0.00 23 LEU A N 19
ATOM 21777 C CA . LEU A 1 23 ? -1.876 -6.276 8.163 1.00 0.00 23 LEU A CA 19
ATOM 21778 C C . LEU A 1 23 ? -0.697 -6.907 8.895 1.00 0.00 23 LEU A C 19
ATOM 21779 O O . LEU A 1 23 ? 0.458 -6.598 8.608 1.00 0.00 23 LEU A O 19
ATOM 21795 N N . THR A 1 24 ? -1.001 -7.807 9.823 1.00 0.00 24 THR A N 19
ATOM 21796 C CA . THR A 1 24 ? 0.031 -8.498 10.599 1.00 0.00 24 THR A CA 19
ATOM 21797 C C . THR A 1 24 ? 0.857 -9.426 9.698 1.00 0.00 24 THR A C 19
ATOM 21798 O O . THR A 1 24 ? 2.064 -9.588 9.888 1.00 0.00 24 THR A O 19
ATOM 21809 N N . THR A 1 25 ? 0.171 -10.053 8.751 1.00 0.00 25 THR A N 19
ATOM 21810 C CA . THR A 1 25 ? 0.790 -11.011 7.833 1.00 0.00 25 THR A CA 19
ATOM 21811 C C . THR A 1 25 ? 1.696 -10.329 6.797 1.00 0.00 25 THR A C 19
ATOM 21812 O O . THR A 1 25 ? 1.369 -9.263 6.273 1.00 0.00 25 THR A O 19
ATOM 21823 N N . ASN A 1 26 ? 2.818 -10.995 6.486 1.00 0.00 26 ASN A N 19
ATOM 21824 C CA . ASN A 1 26 ? 3.774 -10.508 5.484 1.00 0.00 26 ASN A CA 19
ATOM 21825 C C . ASN A 1 26 ? 3.472 -11.190 4.155 1.00 0.00 26 ASN A C 19
ATOM 21826 O O . ASN A 1 26 ? 3.435 -12.406 4.093 1.00 0.00 26 ASN A O 19
ATOM 21837 N N . ILE A 1 27 ? 3.228 -10.400 3.119 1.00 0.00 27 ILE A N 19
ATOM 21838 C CA . ILE A 1 27 ? 2.889 -10.916 1.785 1.00 0.00 27 ILE A CA 19
ATOM 21839 C C . ILE A 1 27 ? 4.052 -11.666 1.119 1.00 0.00 27 ILE A C 19
ATOM 21840 O O . ILE A 1 27 ? 3.825 -12.679 0.459 1.00 0.00 27 ILE A O 19
ATOM 21856 N N . GLN A 1 28 ? 5.271 -11.152 1.250 1.00 0.00 28 GLN A N 19
ATOM 21857 C CA . GLN A 1 28 ? 6.418 -11.792 0.604 1.00 0.00 28 GLN A CA 19
ATOM 21858 C C . GLN A 1 28 ? 6.614 -13.225 1.110 1.00 0.00 28 GLN A C 19
ATOM 21859 O O . GLN A 1 28 ? 7.063 -14.086 0.355 1.00 0.00 28 GLN A O 19
ATOM 21873 N N . GLU A 1 29 ? 6.252 -13.471 2.373 1.00 0.00 29 GLU A N 19
ATOM 21874 C CA . GLU A 1 29 ? 6.372 -14.810 2.960 1.00 0.00 29 GLU A CA 19
ATOM 21875 C C . GLU A 1 29 ? 5.047 -15.572 2.905 1.00 0.00 29 GLU A C 19
ATOM 21876 O O . GLU A 1 29 ? 5.028 -16.782 2.666 1.00 0.00 29 GLU A O 19
ATOM 21888 N N . GLU A 1 30 ? 3.949 -14.854 3.148 1.00 0.00 30 GLU A N 19
ATOM 21889 C CA . GLU A 1 30 ? 2.615 -15.458 3.152 1.00 0.00 30 GLU A CA 19
ATOM 21890 C C . GLU A 1 30 ? 2.215 -15.903 1.754 1.00 0.00 30 GLU A C 19
ATOM 21891 O O . GLU A 1 30 ? 1.698 -17.009 1.570 1.00 0.00 30 GLU A O 19
ATOM 21903 N N . LEU A 1 31 ? 2.448 -15.028 0.782 1.00 0.00 31 LEU A N 19
ATOM 21904 C CA . LEU A 1 31 ? 2.101 -15.320 -0.606 1.00 0.00 31 LEU A CA 19
ATOM 21905 C C . LEU A 1 31 ? 3.336 -15.595 -1.471 1.00 0.00 31 LEU A C 19
ATOM 21906 O O . LEU A 1 31 ? 3.216 -15.716 -2.693 1.00 0.00 31 LEU A O 19
ATOM 21922 N N . ASP A 1 32 ? 4.524 -15.688 -0.844 1.00 0.00 32 ASP A N 19
ATOM 21923 C CA . ASP A 1 32 ? 5.760 -15.944 -1.592 1.00 0.00 32 ASP A CA 19
ATOM 21924 C C . ASP A 1 32 ? 5.937 -14.869 -2.667 1.00 0.00 32 ASP A C 19
ATOM 21925 O O . ASP A 1 32 ? 6.206 -15.164 -3.840 1.00 0.00 32 ASP A O 19
ATOM 21934 N N . ALA A 1 33 ? 5.756 -13.614 -2.251 1.00 0.00 33 ALA A N 19
ATOM 21935 C CA . ALA A 1 33 ? 5.862 -12.481 -3.168 1.00 0.00 33 ALA A CA 19
ATOM 21936 C C . ALA A 1 33 ? 7.310 -12.033 -3.336 1.00 0.00 33 ALA A C 19
ATOM 21937 O O . ALA A 1 33 ? 8.083 -11.994 -2.376 1.00 0.00 33 ALA A O 19
ATOM 21944 N N . ASP A 1 34 ? 7.653 -11.692 -4.578 1.00 0.00 34 ASP A N 19
ATOM 21945 C CA . ASP A 1 34 ? 8.995 -11.236 -4.916 1.00 0.00 34 ASP A CA 19
ATOM 21946 C C . ASP A 1 34 ? 9.004 -9.717 -5.082 1.00 0.00 34 ASP A C 19
ATOM 21947 O O . ASP A 1 34 ? 7.972 -9.063 -4.912 1.00 0.00 34 ASP A O 19
ATOM 21956 N N . SER A 1 35 ? 10.174 -9.168 -5.407 1.00 0.00 35 SER A N 19
ATOM 21957 C CA . SER A 1 35 ? 10.322 -7.727 -5.587 1.00 0.00 35 SER A CA 19
ATOM 21958 C C . SER A 1 35 ? 9.412 -7.218 -6.696 1.00 0.00 35 SER A C 19
ATOM 21959 O O . SER A 1 35 ? 8.848 -6.132 -6.578 1.00 0.00 35 SER A O 19
ATOM 21967 N N . LEU A 1 36 ? 9.279 -7.999 -7.771 1.00 0.00 36 LEU A N 19
ATOM 21968 C CA . LEU A 1 36 ? 8.433 -7.601 -8.898 1.00 0.00 36 LEU A CA 19
ATOM 21969 C C . LEU A 1 36 ? 6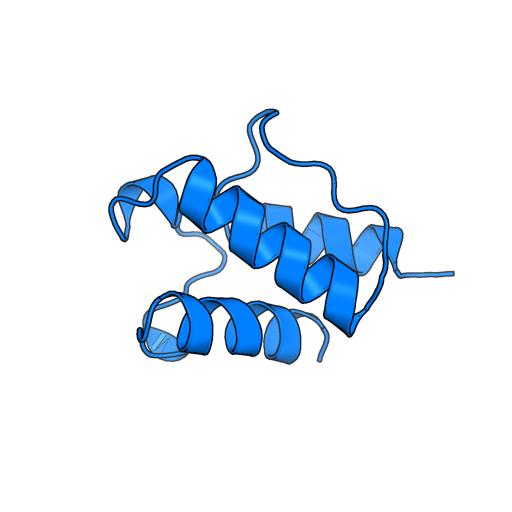.963 -7.507 -8.503 1.00 0.00 36 LEU A C 19
ATOM 21970 O O . LEU A 1 36 ? 6.277 -6.566 -8.900 1.00 0.00 36 LEU A O 19
ATOM 21986 N N . ASP A 1 37 ? 6.481 -8.495 -7.741 1.00 0.00 37 ASP A N 19
ATOM 21987 C CA . ASP A 1 37 ? 5.081 -8.516 -7.320 1.00 0.00 37 ASP A CA 19
ATOM 21988 C C . ASP A 1 37 ? 4.768 -7.295 -6.469 1.00 0.00 37 ASP A C 19
ATOM 21989 O O . ASP A 1 37 ? 3.748 -6.636 -6.668 1.00 0.00 37 ASP A O 19
ATOM 21998 N N . LEU A 1 38 ? 5.675 -6.989 -5.546 1.00 0.00 38 LEU A N 19
ATOM 21999 C CA . LEU A 1 38 ? 5.520 -5.819 -4.678 1.00 0.00 38 LEU A CA 19
ATOM 22000 C C . LEU A 1 38 ? 5.665 -4.548 -5.502 1.00 0.00 38 LEU A C 19
ATOM 22001 O O . LEU A 1 38 ? 4.928 -3.584 -5.325 1.00 0.00 38 LEU A O 19
ATOM 22017 N N . PHE A 1 39 ? 6.616 -4.585 -6.424 1.00 0.00 39 PHE A N 19
ATOM 22018 C CA . PHE A 1 39 ? 6.888 -3.472 -7.311 1.00 0.00 39 PHE A CA 19
ATOM 22019 C C . PHE A 1 39 ? 5.616 -3.125 -8.079 1.00 0.00 39 PHE A C 19
ATOM 22020 O O . PHE A 1 39 ? 5.245 -1.956 -8.172 1.00 0.00 39 PHE A O 19
ATOM 22037 N N . GLN A 1 40 ? 4.955 -4.152 -8.616 1.00 0.00 40 GLN A N 19
ATOM 22038 C CA . GLN A 1 40 ? 3.718 -3.959 -9.363 1.00 0.00 40 GLN A CA 19
ATOM 22039 C C . GLN A 1 40 ? 2.571 -3.489 -8.480 1.00 0.00 40 GLN A C 19
ATOM 22040 O O . GLN A 1 40 ? 1.804 -2.633 -8.894 1.00 0.00 40 GLN A O 19
ATOM 22054 N N . ILE A 1 41 ? 2.455 -4.046 -7.272 1.00 0.00 41 ILE A N 19
ATOM 22055 C CA . ILE A 1 41 ? 1.384 -3.644 -6.355 1.00 0.00 41 ILE A CA 19
ATOM 22056 C C . ILE A 1 41 ? 1.556 -2.159 -6.038 1.00 0.00 41 ILE A C 19
ATOM 22057 O O . ILE A 1 41 ? 0.587 -1.398 -6.031 1.00 0.00 41 ILE A O 19
ATOM 22073 N N . ILE A 1 42 ? 2.805 -1.768 -5.808 1.00 0.00 42 ILE A N 19
ATOM 22074 C CA . ILE A 1 42 ? 3.144 -0.382 -5.525 1.00 0.00 42 ILE A CA 19
ATOM 22075 C C . ILE A 1 42 ? 2.935 0.460 -6.791 1.00 0.00 42 ILE A C 19
ATOM 22076 O O . ILE A 1 42 ? 2.515 1.611 -6.698 1.00 0.00 42 ILE A O 19
ATOM 22092 N N . ASN A 1 43 ? 3.196 -0.122 -7.966 1.00 0.00 43 ASN A N 19
ATOM 22093 C CA . ASN A 1 43 ? 2.966 0.603 -9.213 1.00 0.00 43 ASN A CA 19
ATOM 22094 C C . ASN A 1 43 ? 1.470 0.832 -9.377 1.00 0.00 43 ASN A C 19
ATOM 22095 O O . ASN A 1 43 ? 1.043 1.874 -9.854 1.00 0.00 43 ASN A O 19
ATOM 22106 N N . GLU A 1 44 ? 0.695 -0.176 -8.976 1.00 0.00 44 GLU A N 19
ATOM 22107 C CA . GLU A 1 44 ? -0.755 -0.136 -9.052 1.00 0.00 44 GLU A CA 19
ATOM 22108 C C . GLU A 1 44 ? -1.339 0.861 -8.069 1.00 0.00 44 GLU A C 19
ATOM 22109 O O . GLU A 1 44 ? -2.216 1.637 -8.444 1.00 0.00 44 GLU A O 19
ATOM 22121 N N . ILE A 1 45 ? -0.840 0.866 -6.821 1.00 0.00 45 ILE A N 19
ATOM 22122 C CA . ILE A 1 45 ? -1.340 1.832 -5.843 1.00 0.00 45 ILE A CA 19
ATOM 22123 C C . ILE A 1 45 ? -0.862 3.219 -6.281 1.00 0.00 45 ILE A C 19
ATOM 22124 O O . ILE A 1 45 ? -1.572 4.204 -6.137 1.00 0.00 45 ILE A O 19
ATOM 22140 N N . GLU A 1 46 ? 0.340 3.255 -6.861 1.00 0.00 46 GLU A N 19
ATOM 22141 C CA . GLU A 1 46 ? 0.899 4.493 -7.385 1.00 0.00 46 GLU A CA 19
ATOM 22142 C C . GLU A 1 46 ? 0.004 4.981 -8.532 1.00 0.00 46 GLU A C 19
ATOM 22143 O O . GLU A 1 46 ? -0.281 6.163 -8.657 1.00 0.00 46 GLU A O 19
ATOM 22155 N N . ASP A 1 47 ? -0.447 4.054 -9.363 1.00 0.00 47 ASP A N 19
ATOM 22156 C CA . ASP A 1 47 ? -1.321 4.396 -10.475 1.00 0.00 47 ASP A CA 19
ATOM 22157 C C . ASP A 1 47 ? -2.702 4.818 -9.975 1.00 0.00 47 ASP A C 19
ATOM 22158 O O . ASP A 1 47 ? -3.340 5.692 -10.570 1.00 0.00 47 ASP A O 19
ATOM 22167 N N . GLU A 1 48 ? -3.172 4.169 -8.899 1.00 0.00 48 GLU A N 19
ATOM 22168 C CA . GLU A 1 48 ? -4.499 4.468 -8.356 1.00 0.00 48 GLU A CA 19
ATOM 22169 C C . GLU A 1 48 ? -4.495 5.740 -7.489 1.00 0.00 48 GLU A C 19
ATOM 22170 O O . GLU A 1 48 ? -5.141 6.733 -7.835 1.00 0.00 48 GLU A O 19
ATOM 22182 N N . PHE A 1 49 ? -3.778 5.693 -6.362 1.00 0.00 49 PHE A N 19
ATOM 22183 C CA . PHE A 1 49 ? -3.699 6.831 -5.433 1.00 0.00 49 PHE A CA 19
ATOM 22184 C C . PHE A 1 49 ? -2.581 7.809 -5.785 1.00 0.00 49 PHE A C 19
ATOM 22185 O O . PHE A 1 49 ? -2.641 8.976 -5.395 1.00 0.00 49 PHE A O 19
ATOM 22202 N N . ASP A 1 50 ? -1.540 7.316 -6.467 1.00 0.00 50 ASP A N 19
ATOM 22203 C CA . ASP A 1 50 ? -0.370 8.139 -6.809 1.00 0.00 50 ASP A CA 19
ATOM 22204 C C . ASP A 1 50 ? 0.102 8.918 -5.584 1.00 0.00 50 ASP A C 19
ATOM 22205 O O . ASP A 1 50 ? -0.023 10.139 -5.493 1.00 0.00 50 ASP A O 19
ATOM 22214 N N . VAL A 1 51 ? 0.632 8.148 -4.642 1.00 0.00 51 VAL A N 19
ATOM 22215 C CA . VAL A 1 51 ? 1.138 8.659 -3.370 1.00 0.00 51 VAL A CA 19
ATOM 22216 C C . VAL A 1 51 ? 2.548 8.120 -3.145 1.00 0.00 51 VAL A C 19
ATOM 22217 O O . VAL A 1 51 ? 2.985 7.220 -3.868 1.00 0.00 51 VAL A O 19
ATOM 22230 N N . LYS A 1 52 ? 3.258 8.668 -2.159 1.00 0.00 52 LYS A N 19
ATOM 22231 C CA . LYS A 1 52 ? 4.624 8.216 -1.881 1.00 0.00 52 LYS A CA 19
ATOM 22232 C C . LYS A 1 52 ? 4.589 6.837 -1.230 1.00 0.00 52 LYS A C 19
ATOM 22233 O O . LYS A 1 52 ? 4.204 6.704 -0.065 1.00 0.00 52 LYS A O 19
ATOM 22252 N N . ILE A 1 53 ? 4.981 5.812 -1.997 1.00 0.00 53 ILE A N 19
ATOM 22253 C CA . ILE A 1 53 ? 4.977 4.438 -1.487 1.00 0.00 53 ILE A CA 19
ATOM 22254 C C . ILE A 1 53 ? 6.397 3.897 -1.376 1.00 0.00 53 ILE A C 19
ATOM 22255 O O . ILE A 1 53 ? 6.920 3.285 -2.318 1.00 0.00 53 ILE A O 19
ATOM 22271 N N . GLU A 1 54 ? 7.004 4.102 -0.211 1.00 0.00 54 GLU A N 19
ATOM 22272 C CA . GLU A 1 54 ? 8.353 3.602 0.029 1.00 0.00 54 GLU A CA 19
ATOM 22273 C C . GLU A 1 54 ? 8.271 2.097 0.265 1.00 0.00 54 GLU A C 19
ATOM 22274 O O . GLU A 1 54 ? 7.493 1.648 1.104 1.00 0.00 54 GLU A O 19
ATOM 22286 N N . THR A 1 55 ? 9.051 1.328 -0.497 1.00 0.00 55 THR A N 19
ATOM 22287 C CA . THR A 1 55 ? 9.039 -0.133 -0.372 1.00 0.00 55 THR A CA 19
ATOM 22288 C C . THR A 1 55 ? 10.407 -0.732 -0.666 1.00 0.00 55 THR A C 19
ATOM 22289 O O . THR A 1 55 ? 11.351 -0.016 -1.008 1.00 0.00 55 THR A O 19
ATOM 22300 N N . GLU A 1 56 ? 10.497 -2.054 -0.514 1.00 0.00 56 GLU A N 19
ATOM 22301 C CA . GLU A 1 56 ? 11.749 -2.773 -0.747 1.00 0.00 56 GLU A CA 19
ATOM 22302 C C . GLU A 1 56 ? 12.840 -2.260 0.196 1.00 0.00 56 GLU A C 19
ATOM 22303 O O . GLU A 1 56 ? 14.032 -2.292 -0.132 1.00 0.00 56 GLU A O 19
ATOM 22315 N N . ASP A 1 57 ? 12.421 -1.812 1.385 1.00 0.00 57 ASP A N 19
ATOM 22316 C CA . ASP A 1 57 ? 13.355 -1.318 2.395 1.00 0.00 57 ASP A CA 19
ATOM 22317 C C . ASP A 1 57 ? 13.095 -2.022 3.731 1.00 0.00 57 ASP A C 19
ATOM 22318 O O . ASP A 1 57 ? 13.314 -1.454 4.806 1.00 0.00 57 ASP A O 19
ATOM 22327 N N . GLY A 1 58 ? 12.601 -3.261 3.644 1.00 0.00 58 GLY A N 19
ATOM 22328 C CA . GLY A 1 58 ? 12.273 -4.054 4.828 1.00 0.00 58 GLY A CA 19
ATOM 22329 C C . GLY A 1 58 ? 10.757 -4.102 5.063 1.00 0.00 58 GLY A C 19
ATOM 22330 O O . GLY A 1 58 ? 10.279 -4.883 5.890 1.00 0.00 58 GLY A O 19
ATOM 22334 N N . ILE A 1 59 ? 10.010 -3.259 4.335 1.00 0.00 59 ILE A N 19
ATOM 22335 C CA . ILE A 1 59 ? 8.554 -3.198 4.467 1.00 0.00 59 ILE A CA 19
ATOM 22336 C C . ILE A 1 59 ? 7.848 -3.857 3.277 1.00 0.00 59 ILE A C 19
ATOM 22337 O O . ILE A 1 59 ? 7.830 -3.331 2.164 1.00 0.00 59 ILE A O 19
ATOM 22353 N N . GLN A 1 60 ? 7.257 -5.015 3.558 1.00 0.00 60 GLN A N 19
ATOM 22354 C CA . GLN A 1 60 ? 6.510 -5.797 2.563 1.00 0.00 60 GLN A CA 19
ATOM 22355 C C . GLN A 1 60 ? 5.105 -6.115 3.089 1.00 0.00 60 GLN A C 19
ATOM 22356 O O . GLN A 1 60 ? 4.160 -6.310 2.325 1.00 0.00 60 GLN A O 19
ATOM 22370 N N . THR A 1 61 ? 5.009 -6.181 4.413 1.00 0.00 61 THR A N 19
ATOM 22371 C CA . THR A 1 61 ? 3.779 -6.485 5.110 1.00 0.00 61 THR A CA 19
ATOM 22372 C C . THR A 1 61 ? 2.706 -5.462 4.802 1.00 0.00 61 THR A C 19
ATOM 22373 O O . THR A 1 61 ? 2.992 -4.278 4.626 1.00 0.00 61 THR A O 19
ATOM 22384 N N . VAL A 1 62 ? 1.467 -5.944 4.740 1.00 0.00 62 VAL A N 19
ATOM 22385 C CA . VAL A 1 62 ? 0.323 -5.089 4.453 1.00 0.00 62 VAL A CA 19
ATOM 22386 C C . VAL A 1 62 ? 0.290 -3.944 5.472 1.00 0.00 62 VAL A C 19
ATOM 22387 O O . VAL A 1 62 ? -0.048 -2.819 5.116 1.00 0.00 62 VAL A O 19
ATOM 22400 N N . GLN A 1 63 ? 0.646 -4.236 6.733 1.00 0.00 63 GLN A N 19
ATOM 22401 C CA . GLN A 1 63 ? 0.652 -3.191 7.756 1.00 0.00 63 GLN A CA 19
ATOM 22402 C C . GLN A 1 63 ? 1.604 -2.055 7.354 1.00 0.00 63 GLN A C 19
ATOM 22403 O O . GLN A 1 63 ? 1.222 -0.890 7.451 1.00 0.00 63 GLN A O 19
ATOM 22417 N N . ASP A 1 64 ? 2.834 -2.381 6.908 1.00 0.00 64 ASP A N 19
ATOM 22418 C CA . ASP A 1 64 ? 3.773 -1.324 6.523 1.00 0.00 64 ASP A CA 19
ATOM 22419 C C . ASP A 1 64 ? 3.371 -0.664 5.209 1.00 0.00 64 ASP A C 19
ATOM 22420 O O . ASP A 1 64 ? 3.420 0.557 5.092 1.00 0.00 64 ASP A O 19
ATOM 22429 N N . LEU A 1 65 ? 2.977 -1.473 4.224 1.00 0.00 65 LEU A N 19
ATOM 22430 C CA . LEU A 1 65 ? 2.573 -0.953 2.919 1.00 0.00 65 LEU A CA 19
ATOM 22431 C C . LEU A 1 65 ? 1.346 -0.043 3.032 1.00 0.00 65 LEU A C 19
ATOM 22432 O O . LEU A 1 65 ? 1.341 1.069 2.507 1.00 0.00 65 LEU A O 19
ATOM 22448 N N . VAL A 1 66 ? 0.319 -0.526 3.723 1.00 0.00 66 VAL A N 19
ATOM 22449 C CA . VAL A 1 66 ? -0.918 0.228 3.916 1.00 0.00 66 VAL A CA 19
ATOM 22450 C C . VAL A 1 66 ? -0.657 1.493 4.729 1.00 0.00 66 VAL A C 19
ATOM 22451 O O . VAL A 1 66 ? -1.120 2.571 4.365 1.00 0.00 66 VAL A O 19
ATOM 22464 N N . THR A 1 67 ? 0.085 1.343 5.823 1.00 0.00 67 THR A N 19
ATOM 22465 C CA . THR A 1 67 ? 0.404 2.478 6.680 1.00 0.00 67 THR A CA 19
ATOM 22466 C C . THR A 1 67 ? 1.215 3.504 5.898 1.00 0.00 67 THR A C 19
ATOM 22467 O O . THR A 1 67 ? 1.009 4.698 6.059 1.00 0.00 67 THR A O 19
ATOM 22478 N N . TYR A 1 68 ? 2.146 3.026 5.074 1.00 0.00 68 TYR A N 19
ATOM 22479 C CA . TYR A 1 68 ? 2.990 3.916 4.288 1.00 0.00 68 TYR A CA 19
ATOM 22480 C C . TYR A 1 68 ? 2.181 4.668 3.226 1.00 0.00 68 TYR A C 19
ATOM 22481 O O . TYR A 1 68 ? 2.257 5.890 3.148 1.00 0.00 68 TYR A O 19
ATOM 22499 N N . VAL A 1 69 ? 1.411 3.934 2.412 1.00 0.00 69 VAL A N 19
ATOM 22500 C CA . VAL A 1 69 ? 0.606 4.565 1.357 1.00 0.00 69 VAL A CA 19
ATOM 22501 C C . VAL A 1 69 ? -0.413 5.497 1.989 1.00 0.00 69 VAL A C 19
ATOM 22502 O O . VAL A 1 69 ? -0.578 6.629 1.558 1.00 0.00 69 VAL A O 19
ATOM 22515 N N . GLU A 1 70 ? -1.101 4.983 2.989 1.00 0.00 70 GLU A N 19
ATOM 22516 C CA . GLU A 1 70 ? -2.142 5.726 3.682 1.00 0.00 70 GLU A CA 19
ATOM 22517 C C . GLU A 1 70 ? -1.579 6.954 4.412 1.00 0.00 70 GLU A C 19
ATOM 22518 O O . GLU A 1 70 ? -2.184 8.029 4.385 1.00 0.00 70 GLU A O 19
ATOM 22530 N N . LYS A 1 71 ? -0.433 6.786 5.078 1.00 0.00 71 LYS A N 19
ATOM 22531 C CA . LYS A 1 71 ? 0.181 7.896 5.814 1.00 0.00 71 LYS A CA 19
ATOM 22532 C C . LYS A 1 71 ? 0.703 8.947 4.840 1.00 0.00 71 LYS A C 19
ATOM 22533 O O . LYS A 1 71 ? 0.516 10.149 5.047 1.00 0.00 71 LYS A O 19
ATOM 22552 N N . GLN A 1 72 ? 1.358 8.473 3.783 1.00 0.00 72 GLN A N 19
ATOM 22553 C CA . GLN A 1 72 ? 1.914 9.363 2.769 1.00 0.00 72 GLN A CA 19
ATOM 22554 C C . GLN A 1 72 ? 0.810 10.069 1.991 1.00 0.00 72 GLN A C 19
ATOM 22555 O O . GLN A 1 72 ? 0.954 11.248 1.650 1.00 0.00 72 GLN A O 19
ATOM 22569 N N . GLN A 1 73 ? -0.278 9.351 1.697 1.00 0.00 73 GLN A N 19
ATOM 22570 C CA . GLN A 1 73 ? -1.385 9.938 0.934 1.00 0.00 73 GLN A CA 19
ATOM 22571 C C . GLN A 1 73 ? -2.102 11.039 1.737 1.00 0.00 73 GLN A C 19
ATOM 22572 O O . GLN A 1 73 ? -2.799 11.879 1.159 1.00 0.00 73 GLN A O 19
ATOM 22586 N N . ALA A 1 74 ? -1.924 11.021 3.060 1.00 0.00 74 ALA A N 19
ATOM 22587 C CA . ALA A 1 74 ? -2.553 12.008 3.936 1.00 0.00 74 ALA A CA 19
ATOM 22588 C C . ALA A 1 74 ? -2.054 13.412 3.607 1.00 0.00 74 ALA A C 19
ATOM 22589 O O . ALA A 1 74 ? -0.877 13.603 3.293 1.00 0.00 74 ALA A O 19
ATOM 22596 N N . ASN A 1 75 ? -2.963 14.386 3.682 1.00 0.00 75 ASN A N 19
ATOM 22597 C CA . ASN A 1 75 ? -2.622 15.779 3.394 1.00 0.00 75 ASN A CA 19
ATOM 22598 C C . ASN A 1 75 ? -1.936 16.422 4.594 1.00 0.00 75 ASN A C 19
ATOM 22599 O O . ASN A 1 75 ? -0.792 16.825 4.453 1.00 0.00 75 ASN A O 19
ATOM 22611 N N . MET A 1 1 ? -10.487 2.016 3.740 1.00 0.00 1 MET A N 20
ATOM 22612 C CA . MET A 1 1 ? -10.721 2.314 2.296 1.00 0.00 1 MET A CA 20
ATOM 22613 C C . MET A 1 1 ? -9.397 2.238 1.548 1.00 0.00 1 MET A C 20
ATOM 22614 O O . MET A 1 1 ? -9.317 1.632 0.478 1.00 0.00 1 MET A O 20
ATOM 22630 N N . VAL A 1 2 ? -8.363 2.854 2.125 1.00 0.00 2 VAL A N 20
ATOM 22631 C CA . VAL A 1 2 ? -7.040 2.838 1.503 1.00 0.00 2 VAL A CA 20
ATOM 22632 C C . VAL A 1 2 ? -6.523 1.406 1.489 1.00 0.00 2 VAL A C 20
ATOM 22633 O O . VAL A 1 2 ? -6.046 0.919 0.462 1.00 0.00 2 VAL A O 20
ATOM 22646 N N . PHE A 1 3 ? -6.654 0.738 2.634 1.00 0.00 3 PHE A N 20
ATOM 22647 C CA . PHE A 1 3 ? -6.230 -0.650 2.755 1.00 0.00 3 PHE A CA 20
ATOM 22648 C C . PHE A 1 3 ? -7.110 -1.534 1.880 1.00 0.00 3 PHE A C 20
ATOM 22649 O O . PHE A 1 3 ? -6.660 -2.544 1.363 1.00 0.00 3 PHE A O 20
ATOM 22666 N N . GLU A 1 4 ? -8.356 -1.108 1.702 1.00 0.00 4 GLU A N 20
ATOM 22667 C CA . GLU A 1 4 ? -9.297 -1.817 0.853 1.00 0.00 4 GLU A CA 20
ATOM 22668 C C . GLU A 1 4 ? -8.790 -1.769 -0.591 1.00 0.00 4 GLU A C 20
ATOM 22669 O O . GLU A 1 4 ? -9.034 -2.678 -1.384 1.00 0.00 4 GLU A O 20
ATOM 22681 N N . LYS A 1 5 ? -8.107 -0.664 -0.911 1.00 0.00 5 LYS A N 20
ATOM 22682 C CA . LYS A 1 5 ? -7.574 -0.428 -2.251 1.00 0.00 5 LYS A CA 20
ATOM 22683 C C . LYS A 1 5 ? -6.241 -1.139 -2.446 1.00 0.00 5 LYS A C 20
ATOM 22684 O O . LYS A 1 5 ? -6.017 -1.800 -3.462 1.00 0.00 5 LYS A O 20
ATOM 22703 N N . ILE A 1 6 ? -5.381 -1.023 -1.443 1.00 0.00 6 ILE A N 20
ATOM 22704 C CA . ILE A 1 6 ? -4.081 -1.681 -1.466 1.00 0.00 6 ILE A CA 20
ATOM 22705 C C . ILE A 1 6 ? -4.325 -3.201 -1.508 1.00 0.00 6 ILE A C 20
ATOM 22706 O O . ILE A 1 6 ? -3.712 -3.928 -2.291 1.00 0.00 6 ILE A O 20
ATOM 22722 N N . GLN A 1 7 ? -5.283 -3.633 -0.691 1.00 0.00 7 GLN A N 20
ATOM 22723 C CA . GLN A 1 7 ? -5.713 -5.031 -0.636 1.00 0.00 7 GLN A CA 20
ATOM 22724 C C . GLN A 1 7 ? -6.353 -5.402 -1.972 1.00 0.00 7 GLN A C 20
ATOM 22725 O O . GLN A 1 7 ? -6.164 -6.512 -2.464 1.00 0.00 7 GLN A O 20
ATOM 22739 N N . ALA A 1 8 ? -7.107 -4.455 -2.554 1.00 0.00 8 ALA A N 20
ATOM 22740 C CA . ALA A 1 8 ? -7.764 -4.688 -3.838 1.00 0.00 8 ALA A CA 20
ATOM 22741 C C . ALA A 1 8 ? -6.717 -4.962 -4.914 1.00 0.00 8 ALA A C 20
ATOM 22742 O O . ALA A 1 8 ? -6.908 -5.829 -5.762 1.00 0.00 8 ALA A O 20
ATOM 22749 N N . ILE A 1 9 ? -5.609 -4.219 -4.851 1.00 0.00 9 ILE A N 20
ATOM 22750 C CA . ILE A 1 9 ? -4.505 -4.380 -5.799 1.00 0.00 9 ILE A CA 20
ATOM 22751 C C . ILE A 1 9 ? -3.891 -5.780 -5.683 1.00 0.00 9 ILE A C 20
ATOM 22752 O O . ILE A 1 9 ? -3.623 -6.431 -6.688 1.00 0.00 9 ILE A O 20
ATOM 22768 N N . ILE A 1 10 ? -3.629 -6.198 -4.448 1.00 0.00 10 ILE A N 20
ATOM 22769 C CA . ILE A 1 10 ? -3.001 -7.498 -4.191 1.00 0.00 10 ILE A CA 20
ATOM 22770 C C . ILE A 1 10 ? -3.965 -8.629 -4.578 1.00 0.00 10 ILE A C 20
ATOM 22771 O O . ILE A 1 10 ? -3.579 -9.621 -5.197 1.00 0.00 10 ILE A O 20
ATOM 22787 N N . VAL A 1 11 ? -5.218 -8.446 -4.180 1.00 0.00 11 VAL A N 20
ATOM 22788 C CA . VAL A 1 11 ? -6.282 -9.404 -4.434 1.00 0.00 11 VAL A CA 20
ATOM 22789 C C . VAL A 1 11 ? -6.554 -9.541 -5.938 1.00 0.00 11 VAL A C 20
ATOM 22790 O O . VAL A 1 11 ? -6.776 -10.651 -6.425 1.00 0.00 11 VAL A O 20
ATOM 22803 N N . GLU A 1 12 ? -6.561 -8.413 -6.655 1.00 0.00 12 GLU A N 20
ATOM 22804 C CA . GLU A 1 12 ? -6.836 -8.433 -8.094 1.00 0.00 12 GLU A CA 20
ATOM 22805 C C . GLU A 1 12 ? -5.597 -8.850 -8.900 1.00 0.00 12 GLU A C 20
ATOM 22806 O O . GLU A 1 12 ? -5.702 -9.630 -9.849 1.00 0.00 12 GLU A O 20
ATOM 22818 N N . GLU A 1 13 ? -4.436 -8.319 -8.510 1.00 0.00 13 GLU A N 20
ATOM 22819 C CA . GLU A 1 13 ? -3.181 -8.630 -9.197 1.00 0.00 13 GLU A CA 20
ATOM 22820 C C . GLU A 1 13 ? -2.830 -10.104 -9.009 1.00 0.00 13 GLU A C 20
ATOM 22821 O O . GLU A 1 13 ? -2.494 -10.802 -9.968 1.00 0.00 13 GLU A O 20
ATOM 22833 N N . LEU A 1 14 ? -2.913 -10.554 -7.760 1.00 0.00 14 LEU A N 20
ATOM 22834 C CA . LEU A 1 14 ? -2.604 -11.941 -7.417 1.00 0.00 14 LEU A CA 20
ATOM 22835 C C . LEU A 1 14 ? -3.804 -12.852 -7.692 1.00 0.00 14 LEU A C 20
ATOM 22836 O O . LEU A 1 14 ? -3.637 -14.056 -7.902 1.00 0.00 14 LEU A O 20
ATOM 22852 N N . GLY A 1 15 ? -5.011 -12.275 -7.667 1.00 0.00 15 GLY A N 20
ATOM 22853 C CA . GLY A 1 15 ? -6.226 -13.055 -7.888 1.00 0.00 15 GLY A CA 20
ATOM 22854 C C . GLY A 1 15 ? -6.441 -14.005 -6.714 1.00 0.00 15 GLY A C 20
ATOM 22855 O O . GLY A 1 15 ? -6.850 -15.153 -6.897 1.00 0.00 15 GLY A O 20
ATOM 22859 N N . LYS A 1 16 ? -6.143 -13.509 -5.509 1.00 0.00 16 LYS A N 20
ATOM 22860 C CA . LYS A 1 16 ? -6.279 -14.300 -4.290 1.00 0.00 16 LYS A CA 20
ATOM 22861 C C . LYS A 1 16 ? -7.525 -13.851 -3.514 1.00 0.00 16 LYS A C 20
ATOM 22862 O O . LYS A 1 16 ? -8.319 -13.057 -4.022 1.00 0.00 16 LYS A O 20
ATOM 22881 N N . ASP A 1 17 ? -7.680 -14.356 -2.286 1.00 0.00 17 ASP A N 20
ATOM 22882 C CA . ASP A 1 17 ? -8.819 -13.996 -1.446 1.00 0.00 17 ASP A CA 20
ATOM 22883 C C . ASP A 1 17 ? -8.419 -12.904 -0.463 1.00 0.00 17 ASP A C 20
ATOM 22884 O O . ASP A 1 17 ? -7.239 -12.768 -0.130 1.00 0.00 17 ASP A O 20
ATOM 22893 N N . ALA A 1 18 ? -9.402 -12.134 0.001 1.00 0.00 18 ALA A N 20
ATOM 22894 C CA . ALA A 1 18 ? -9.139 -11.059 0.955 1.00 0.00 18 ALA A CA 20
ATOM 22895 C C . ALA A 1 18 ? -8.531 -11.639 2.229 1.00 0.00 18 ALA A C 20
ATOM 22896 O O . ALA A 1 18 ? -7.602 -11.062 2.799 1.00 0.00 18 ALA A O 20
ATOM 22903 N N . GLU A 1 19 ? -9.065 -12.784 2.662 1.00 0.00 19 GLU A N 20
ATOM 22904 C CA . GLU A 1 19 ? -8.579 -13.450 3.869 1.00 0.00 19 GLU A CA 20
ATOM 22905 C C . GLU A 1 19 ? -7.097 -13.828 3.743 1.00 0.00 19 GLU A C 20
ATOM 22906 O O . GLU A 1 19 ? -6.391 -13.898 4.753 1.00 0.00 19 GLU A O 20
ATOM 22918 N N . GLU A 1 20 ? -6.631 -14.061 2.506 1.00 0.00 20 GLU A N 20
ATOM 22919 C CA . GLU A 1 20 ? -5.228 -14.418 2.287 1.00 0.00 20 GLU A CA 20
ATOM 22920 C C . GLU A 1 20 ? -4.318 -13.238 2.620 1.00 0.00 20 GLU A C 20
ATOM 22921 O O . GLU A 1 20 ? -3.203 -13.435 3.112 1.00 0.00 20 GLU A O 20
ATOM 22933 N N . VAL A 1 21 ? -4.809 -12.012 2.383 1.00 0.00 21 VAL A N 20
ATOM 22934 C CA . VAL A 1 21 ? -4.028 -10.815 2.705 1.00 0.00 21 VAL A CA 20
ATOM 22935 C C . VAL A 1 21 ? -4.381 -10.393 4.132 1.00 0.00 21 VAL A C 20
ATOM 22936 O O . VAL A 1 21 ? -5.549 -10.146 4.441 1.00 0.00 21 VAL A O 20
ATOM 22949 N N . GLN A 1 22 ? -3.372 -10.378 5.008 1.00 0.00 22 GLN A N 20
ATOM 22950 C CA . GLN A 1 22 ? -3.579 -10.064 6.423 1.00 0.00 22 GLN A CA 20
ATOM 22951 C C . GLN A 1 22 ? -3.102 -8.645 6.764 1.00 0.00 22 GLN A C 20
ATOM 22952 O O . GLN A 1 22 ? -2.887 -7.830 5.865 1.00 0.00 22 GLN A O 20
ATOM 22966 N N . LEU A 1 23 ? -2.953 -8.359 8.063 1.00 0.00 23 LEU A N 20
ATOM 22967 C CA . LEU A 1 23 ? -2.517 -7.047 8.511 1.00 0.00 23 LEU A CA 20
ATOM 22968 C C . LEU A 1 23 ? -1.039 -7.039 8.878 1.00 0.00 23 LEU A C 20
ATOM 22969 O O . LEU A 1 23 ? -0.300 -6.169 8.425 1.00 0.00 23 LEU A O 20
ATOM 22985 N N . THR A 1 24 ? -0.619 -7.992 9.715 1.00 0.00 24 THR A N 20
ATOM 22986 C CA . THR A 1 24 ? 0.784 -8.045 10.164 1.00 0.00 24 THR A CA 20
ATOM 22987 C C . THR A 1 24 ? 1.605 -9.138 9.491 1.00 0.00 24 THR A C 20
ATOM 22988 O O . THR A 1 24 ? 2.819 -9.208 9.710 1.00 0.00 24 THR A O 20
ATOM 22999 N N . THR A 1 25 ? 0.963 -9.988 8.688 1.00 0.00 25 THR A N 20
ATOM 23000 C CA . THR A 1 25 ? 1.694 -11.063 8.022 1.00 0.00 25 THR A CA 20
ATOM 23001 C C . THR A 1 25 ? 2.291 -10.556 6.712 1.00 0.00 25 THR A C 20
ATOM 23002 O O . THR A 1 25 ? 1.565 -10.099 5.826 1.00 0.00 25 THR A O 20
ATOM 23013 N N . ASN A 1 26 ? 3.619 -10.637 6.608 1.00 0.00 26 ASN A N 20
ATOM 23014 C CA . ASN A 1 26 ? 4.327 -10.182 5.410 1.00 0.00 26 ASN A CA 20
ATOM 23015 C C . ASN A 1 26 ? 3.789 -10.899 4.175 1.00 0.00 26 ASN A C 20
ATOM 23016 O O . ASN A 1 26 ? 3.645 -12.110 4.181 1.00 0.00 26 ASN A O 20
ATOM 23027 N N . ILE A 1 27 ? 3.489 -10.127 3.132 1.00 0.00 27 ILE A N 20
ATOM 23028 C CA . ILE A 1 27 ? 2.964 -10.670 1.872 1.00 0.00 27 ILE A CA 20
ATOM 23029 C C . ILE A 1 27 ? 4.039 -11.476 1.140 1.00 0.00 27 ILE A C 20
ATOM 23030 O O . ILE A 1 27 ? 3.739 -12.506 0.539 1.00 0.00 27 ILE A O 20
ATOM 23046 N N . GLN A 1 28 ? 5.275 -10.985 1.167 1.00 0.00 28 GLN A N 20
ATOM 23047 C CA . GLN A 1 28 ? 6.364 -11.667 0.477 1.00 0.00 28 GLN A CA 20
ATOM 23048 C C . GLN A 1 28 ? 6.511 -13.105 0.980 1.00 0.00 28 GLN A C 20
ATOM 23049 O O . GLN A 1 28 ? 6.872 -13.994 0.209 1.00 0.00 28 GLN A O 20
ATOM 23063 N N . GLU A 1 29 ? 6.211 -13.327 2.266 1.00 0.00 29 GLU A N 20
ATOM 23064 C CA . GLU A 1 29 ? 6.293 -14.667 2.855 1.00 0.00 29 GLU A CA 20
ATOM 23065 C C . GLU A 1 29 ? 4.928 -15.357 2.869 1.00 0.00 29 GLU A C 20
ATOM 23066 O O . GLU A 1 29 ? 4.828 -16.557 2.600 1.00 0.00 29 GLU A O 20
ATOM 23078 N N . GLU A 1 30 ? 3.886 -14.591 3.200 1.00 0.00 30 GLU A N 20
ATOM 23079 C CA . GLU A 1 30 ? 2.524 -15.124 3.273 1.00 0.00 30 GLU A CA 20
ATOM 23080 C C . GLU A 1 30 ? 2.072 -15.610 1.908 1.00 0.00 30 GLU A C 20
ATOM 23081 O O . GLU A 1 30 ? 1.583 -16.734 1.761 1.00 0.00 30 GLU A O 20
ATOM 23093 N N . LEU A 1 31 ? 2.236 -14.741 0.921 1.00 0.00 31 LEU A N 20
ATOM 23094 C CA . LEU A 1 31 ? 1.843 -15.047 -0.450 1.00 0.00 31 LEU A CA 20
ATOM 23095 C C . LEU A 1 31 ? 3.042 -15.432 -1.324 1.00 0.00 31 LEU A C 20
ATOM 23096 O O . LEU A 1 31 ? 2.891 -15.590 -2.538 1.00 0.00 31 LEU A O 20
ATOM 23112 N N . ASP A 1 32 ? 4.231 -15.577 -0.712 1.00 0.00 32 ASP A N 20
ATOM 23113 C CA . ASP A 1 32 ? 5.436 -15.934 -1.467 1.00 0.00 32 ASP A CA 20
ATOM 23114 C C . ASP A 1 32 ? 5.668 -14.905 -2.578 1.00 0.00 32 ASP A C 20
ATOM 23115 O O . ASP A 1 32 ? 5.991 -15.250 -3.721 1.00 0.00 32 ASP A O 20
ATOM 23124 N N . ALA A 1 33 ? 5.478 -13.632 -2.222 1.00 0.00 33 ALA A N 20
ATOM 23125 C CA . ALA A 1 33 ? 5.640 -12.540 -3.176 1.00 0.00 33 ALA A CA 20
ATOM 23126 C C . ALA A 1 33 ? 7.096 -12.105 -3.273 1.00 0.00 33 ALA A C 20
ATOM 23127 O O . ALA A 1 33 ? 7.786 -11.955 -2.263 1.00 0.00 33 ALA A O 20
ATOM 23134 N N . ASP A 1 34 ? 7.540 -11.902 -4.511 1.00 0.00 34 ASP A N 20
ATOM 23135 C CA . ASP A 1 34 ? 8.906 -11.477 -4.783 1.00 0.00 34 ASP A CA 20
ATOM 23136 C C . ASP A 1 34 ? 8.953 -9.964 -4.964 1.00 0.00 34 ASP A C 20
ATOM 23137 O O . ASP A 1 34 ? 7.920 -9.292 -4.897 1.00 0.00 34 ASP A O 20
ATOM 23146 N N . SER A 1 35 ? 10.158 -9.441 -5.180 1.00 0.00 35 SER A N 20
ATOM 23147 C CA . SER A 1 35 ? 10.344 -8.002 -5.353 1.00 0.00 35 SER A CA 20
ATOM 23148 C C . SER A 1 35 ? 9.470 -7.474 -6.489 1.00 0.00 35 SER A C 20
ATOM 23149 O O . SER A 1 35 ? 8.989 -6.343 -6.418 1.00 0.00 35 SER A O 20
ATOM 23157 N N . LEU A 1 36 ? 9.249 -8.299 -7.517 1.00 0.00 36 LEU A N 20
ATOM 23158 C CA . LEU A 1 36 ? 8.407 -7.899 -8.643 1.00 0.00 36 LEU A CA 20
ATOM 23159 C C . LEU A 1 36 ? 6.951 -7.768 -8.204 1.00 0.00 36 LEU A C 20
ATOM 23160 O O . LEU A 1 36 ? 6.270 -6.833 -8.615 1.00 0.00 36 LEU A O 20
ATOM 23176 N N . ASP A 1 37 ? 6.477 -8.719 -7.394 1.00 0.00 37 ASP A N 20
ATOM 23177 C CA . ASP A 1 37 ? 5.089 -8.689 -6.933 1.00 0.00 37 ASP A CA 20
ATOM 23178 C C . ASP A 1 37 ? 4.827 -7.419 -6.132 1.00 0.00 37 ASP A C 20
ATOM 23179 O O . ASP A 1 37 ? 3.865 -6.701 -6.401 1.00 0.00 37 ASP A O 20
ATOM 23188 N N . LEU A 1 38 ? 5.704 -7.140 -5.166 1.00 0.00 38 LEU A N 20
ATOM 23189 C CA . LEU A 1 38 ? 5.574 -5.938 -4.341 1.00 0.00 38 LEU A CA 20
ATOM 23190 C C . LEU A 1 38 ? 5.774 -4.690 -5.193 1.00 0.00 38 LEU A C 20
ATOM 23191 O O . LEU A 1 38 ? 5.057 -3.704 -5.042 1.00 0.00 38 LEU A O 20
ATOM 23207 N N . PHE A 1 39 ? 6.742 -4.762 -6.104 1.00 0.00 39 PHE A N 20
ATOM 23208 C CA . PHE A 1 39 ? 7.036 -3.652 -6.997 1.00 0.00 39 PHE A CA 20
ATOM 23209 C C . PHE A 1 39 ? 5.780 -3.315 -7.793 1.00 0.00 39 PHE A C 20
ATOM 23210 O O . PHE A 1 39 ? 5.395 -2.152 -7.883 1.00 0.00 39 PHE A O 20
ATOM 23227 N N . GLN A 1 40 ? 5.150 -4.348 -8.352 1.00 0.00 40 GLN A N 20
ATOM 23228 C CA . GLN A 1 40 ? 3.928 -4.170 -9.133 1.00 0.00 40 GLN A CA 20
ATOM 23229 C C . GLN A 1 40 ? 2.761 -3.687 -8.286 1.00 0.00 40 GLN A C 20
ATOM 23230 O O . GLN A 1 40 ? 2.004 -2.841 -8.738 1.00 0.00 40 GLN A O 20
ATOM 23244 N N . ILE A 1 41 ? 2.617 -4.216 -7.068 1.00 0.00 41 ILE A N 20
ATOM 23245 C CA . ILE A 1 41 ? 1.522 -3.790 -6.189 1.00 0.00 41 ILE A CA 20
ATOM 23246 C C . ILE A 1 41 ? 1.700 -2.294 -5.916 1.00 0.00 41 ILE A C 20
ATOM 23247 O O . ILE A 1 41 ? 0.744 -1.528 -5.980 1.00 0.00 41 ILE A O 20
ATOM 23263 N N . ILE A 1 42 ? 2.944 -1.904 -5.644 1.00 0.00 42 ILE A N 20
ATOM 23264 C CA . ILE A 1 42 ? 3.285 -0.505 -5.403 1.00 0.00 42 ILE A CA 20
ATOM 23265 C C . ILE A 1 42 ? 3.082 0.298 -6.699 1.00 0.00 42 ILE A C 20
ATOM 23266 O O . ILE A 1 42 ? 2.644 1.446 -6.652 1.00 0.00 42 ILE A O 20
ATOM 23282 N N . ASN A 1 43 ? 3.370 -0.318 -7.846 1.00 0.00 43 ASN A N 20
ATOM 23283 C CA . ASN A 1 43 ? 3.154 0.354 -9.123 1.00 0.00 43 ASN A CA 20
ATOM 23284 C C . ASN A 1 43 ? 1.656 0.591 -9.296 1.00 0.00 43 ASN A C 20
ATOM 23285 O O . ASN A 1 43 ? 1.228 1.625 -9.804 1.00 0.00 43 ASN A O 20
ATOM 23296 N N . GLU A 1 44 ? 0.881 -0.402 -8.861 1.00 0.00 44 GLU A N 20
ATOM 23297 C CA . GLU A 1 44 ? -0.566 -0.368 -8.934 1.00 0.00 44 GLU A CA 20
ATOM 23298 C C . GLU A 1 44 ? -1.161 0.651 -7.974 1.00 0.00 44 GLU A C 20
ATOM 23299 O O . GLU A 1 44 ? -2.048 1.396 -8.373 1.00 0.00 44 GLU A O 20
ATOM 23311 N N . ILE A 1 45 ? -0.666 0.709 -6.721 1.00 0.00 45 ILE A N 20
ATOM 23312 C CA . ILE A 1 45 ? -1.186 1.704 -5.775 1.00 0.00 45 ILE A CA 20
ATOM 23313 C C . ILE A 1 45 ? -0.726 3.080 -6.263 1.00 0.00 45 ILE A C 20
ATOM 23314 O O . ILE A 1 45 ? -1.445 4.062 -6.153 1.00 0.00 45 ILE A O 20
ATOM 23330 N N . GLU A 1 46 ? 0.472 3.105 -6.853 1.00 0.00 46 GLU A N 20
ATOM 23331 C CA . GLU A 1 46 ? 1.013 4.329 -7.426 1.00 0.00 46 GLU A CA 20
ATOM 23332 C C . GLU A 1 46 ? 0.084 4.773 -8.566 1.00 0.00 46 GLU A C 20
ATOM 23333 O O . GLU A 1 46 ? -0.236 5.945 -8.703 1.00 0.00 46 GLU A O 20
ATOM 23345 N N . ASP A 1 47 ? -0.366 3.815 -9.367 1.00 0.00 47 ASP A N 20
ATOM 23346 C CA . ASP A 1 47 ? -1.282 4.116 -10.468 1.00 0.00 47 ASP A CA 20
ATOM 23347 C C . ASP A 1 47 ? -2.685 4.461 -9.950 1.00 0.00 47 ASP A C 20
ATOM 23348 O O . ASP A 1 47 ? -3.402 5.251 -10.569 1.00 0.00 47 ASP A O 20
ATOM 23357 N N . GLU A 1 48 ? -3.078 3.833 -8.836 1.00 0.00 48 GLU A N 20
ATOM 23358 C CA . GLU A 1 48 ? -4.410 4.037 -8.254 1.00 0.00 48 GLU A CA 20
ATOM 23359 C C . GLU A 1 48 ? -4.494 5.350 -7.454 1.00 0.00 48 GLU A C 20
ATOM 23360 O O . GLU A 1 48 ? -5.240 6.259 -7.824 1.00 0.00 48 GLU A O 20
ATOM 23372 N N . PHE A 1 49 ? -3.734 5.428 -6.358 1.00 0.00 49 PHE A N 20
ATOM 23373 C CA . PHE A 1 49 ? -3.725 6.617 -5.493 1.00 0.00 49 PHE A CA 20
ATOM 23374 C C . PHE A 1 49 ? -2.632 7.616 -5.872 1.00 0.00 49 PHE A C 20
ATOM 23375 O O . PHE A 1 49 ? -2.718 8.786 -5.496 1.00 0.00 49 PHE A O 20
ATOM 23392 N N . ASP A 1 50 ? -1.579 7.142 -6.554 1.00 0.00 50 ASP A N 20
ATOM 23393 C CA . ASP A 1 50 ? -0.434 7.990 -6.910 1.00 0.00 50 ASP A CA 20
ATOM 23394 C C . ASP A 1 50 ? 0.014 8.793 -5.693 1.00 0.00 50 ASP A C 20
ATOM 23395 O O . ASP A 1 50 ? -0.146 10.013 -5.610 1.00 0.00 50 ASP A O 20
ATOM 23404 N N . VAL A 1 51 ? 0.561 8.042 -4.744 1.00 0.00 51 VAL A N 20
ATOM 23405 C CA . VAL A 1 51 ? 1.051 8.565 -3.471 1.00 0.00 51 VAL A CA 20
ATOM 23406 C C . VAL A 1 51 ? 2.469 8.062 -3.246 1.00 0.00 51 VAL A C 20
ATOM 23407 O O . VAL A 1 51 ? 2.915 7.148 -3.948 1.00 0.00 51 VAL A O 20
ATOM 23420 N N . LYS A 1 52 ? 3.171 8.636 -2.270 1.00 0.00 52 LYS A N 20
ATOM 23421 C CA . LYS A 1 52 ? 4.531 8.187 -1.987 1.00 0.00 52 LYS A CA 20
ATOM 23422 C C . LYS A 1 52 ? 4.456 6.820 -1.329 1.00 0.00 52 LYS A C 20
ATOM 23423 O O . LYS A 1 52 ? 3.825 6.666 -0.279 1.00 0.00 52 LYS A O 20
ATOM 23442 N N . ILE A 1 53 ? 5.105 5.832 -1.948 1.00 0.00 53 ILE A N 20
ATOM 23443 C CA . ILE A 1 53 ? 5.110 4.474 -1.406 1.00 0.00 53 ILE A CA 20
ATOM 23444 C C . ILE A 1 53 ? 6.539 3.971 -1.309 1.00 0.00 53 ILE A C 20
ATOM 23445 O O . ILE A 1 53 ? 7.062 3.358 -2.250 1.00 0.00 53 ILE A O 20
ATOM 23461 N N . GLU A 1 54 ? 7.170 4.234 -0.168 1.00 0.00 54 GLU A N 20
ATOM 23462 C CA . GLU A 1 54 ? 8.543 3.800 0.041 1.00 0.00 54 GLU A CA 20
ATOM 23463 C C . GLU A 1 54 ? 8.585 2.276 0.052 1.00 0.00 54 GLU A C 20
ATOM 23464 O O . GLU A 1 54 ? 7.708 1.630 0.633 1.00 0.00 54 GLU A O 20
ATOM 23476 N N . THR A 1 55 ? 9.592 1.710 -0.617 1.00 0.00 55 THR A N 20
ATOM 23477 C CA . THR A 1 55 ? 9.721 0.255 -0.708 1.00 0.00 55 THR A CA 20
ATOM 23478 C C . THR A 1 55 ? 11.177 -0.194 -0.628 1.00 0.00 55 THR A C 20
ATOM 23479 O O . THR A 1 55 ? 12.096 0.627 -0.604 1.00 0.00 55 THR A O 20
ATOM 23490 N N . GLU A 1 56 ? 11.362 -1.513 -0.575 1.00 0.00 56 GLU A N 20
ATOM 23491 C CA . GLU A 1 56 ? 12.696 -2.112 -0.482 1.00 0.00 56 GLU A CA 20
ATOM 23492 C C . GLU A 1 56 ? 13.465 -1.602 0.749 1.00 0.00 56 GLU A C 20
ATOM 23493 O O . GLU A 1 56 ? 14.673 -1.824 0.865 1.00 0.00 56 GLU A O 20
ATOM 23505 N N . ASP A 1 57 ? 12.752 -0.945 1.670 1.00 0.00 57 ASP A N 20
ATOM 23506 C CA . ASP A 1 57 ? 13.351 -0.433 2.902 1.00 0.00 57 ASP A CA 20
ATOM 23507 C C . ASP A 1 57 ? 12.825 -1.229 4.103 1.00 0.00 57 ASP A C 20
ATOM 23508 O O . ASP A 1 57 ? 12.763 -0.719 5.226 1.00 0.00 57 ASP A O 20
ATOM 23517 N N . GLY A 1 58 ? 12.418 -2.477 3.840 1.00 0.00 58 GLY A N 20
ATOM 23518 C CA . GLY A 1 58 ? 11.859 -3.343 4.872 1.00 0.00 58 GLY A CA 20
ATOM 23519 C C . GLY A 1 58 ? 10.338 -3.491 4.711 1.00 0.00 58 GLY A C 20
ATOM 23520 O O . GLY A 1 58 ? 9.718 -4.280 5.430 1.00 0.00 58 GLY A O 20
ATOM 23524 N N . ILE A 1 59 ? 9.734 -2.717 3.787 1.00 0.00 59 ILE A N 20
ATOM 23525 C CA . ILE A 1 59 ? 8.283 -2.769 3.578 1.00 0.00 59 ILE A CA 20
ATOM 23526 C C . ILE A 1 59 ? 7.906 -3.940 2.674 1.00 0.00 59 ILE A C 20
ATOM 23527 O O . ILE A 1 59 ? 8.105 -3.889 1.458 1.00 0.00 59 ILE A O 20
ATOM 23543 N N . GLN A 1 60 ? 7.317 -4.966 3.280 1.00 0.00 60 GLN A N 20
ATOM 23544 C CA . GLN A 1 60 ? 6.847 -6.143 2.558 1.00 0.00 60 GLN A CA 20
ATOM 23545 C C . GLN A 1 60 ? 5.639 -6.750 3.292 1.00 0.00 60 GLN A C 20
ATOM 23546 O O . GLN A 1 60 ? 5.327 -7.932 3.124 1.00 0.00 60 GLN A O 20
ATOM 23560 N N . THR A 1 61 ? 4.981 -5.929 4.122 1.00 0.00 61 THR A N 20
ATOM 23561 C CA . THR A 1 61 ? 3.833 -6.362 4.902 1.00 0.00 61 THR A CA 20
ATOM 23562 C C . THR A 1 61 ? 2.675 -5.400 4.700 1.00 0.00 61 THR A C 20
ATOM 23563 O O . THR A 1 61 ? 2.884 -4.215 4.452 1.00 0.00 61 THR A O 20
ATOM 23574 N N . VAL A 1 62 ? 1.463 -5.933 4.789 1.00 0.00 62 VAL A N 20
ATOM 23575 C CA . VAL A 1 62 ? 0.259 -5.133 4.592 1.00 0.00 62 VAL A CA 20
ATOM 23576 C C . VAL A 1 62 ? 0.249 -3.947 5.564 1.00 0.00 62 VAL A C 20
ATOM 23577 O O . VAL A 1 62 ? -0.133 -2.842 5.174 1.00 0.00 62 VAL A O 20
ATOM 23590 N N . GLN A 1 63 ? 0.657 -4.173 6.819 1.00 0.00 63 GLN A N 20
ATOM 23591 C CA . GLN A 1 63 ? 0.667 -3.088 7.802 1.00 0.00 63 GLN A CA 20
ATOM 23592 C C . GLN A 1 63 ? 1.588 -1.951 7.347 1.00 0.00 63 GLN A C 20
ATOM 23593 O O . GLN A 1 63 ? 1.172 -0.794 7.346 1.00 0.00 63 GLN A O 20
ATOM 23607 N N . ASP A 1 64 ? 2.836 -2.277 6.975 1.00 0.00 64 ASP A N 20
ATOM 23608 C CA . ASP A 1 64 ? 3.776 -1.239 6.551 1.00 0.00 64 ASP A CA 20
ATOM 23609 C C . ASP A 1 64 ? 3.349 -0.582 5.242 1.00 0.00 64 ASP A C 20
ATOM 23610 O O . ASP A 1 64 ? 3.412 0.635 5.109 1.00 0.00 64 ASP A O 20
ATOM 23619 N N . LEU A 1 65 ? 2.928 -1.399 4.281 1.00 0.00 65 LEU A N 20
ATOM 23620 C CA . LEU A 1 65 ? 2.499 -0.899 2.969 1.00 0.00 65 LEU A CA 20
ATOM 23621 C C . LEU A 1 65 ? 1.305 0.039 3.137 1.00 0.00 65 LEU A C 20
ATOM 23622 O O . LEU A 1 65 ? 1.316 1.167 2.658 1.00 0.00 65 LEU A O 20
ATOM 23638 N N . VAL A 1 66 ? 0.281 -0.459 3.820 1.00 0.00 66 VAL A N 20
ATOM 23639 C CA . VAL A 1 66 ? -0.939 0.302 4.062 1.00 0.00 66 VAL A CA 20
ATOM 23640 C C . VAL A 1 66 ? -0.632 1.559 4.867 1.00 0.00 66 VAL A C 20
ATOM 23641 O O . VAL A 1 66 ? -1.113 2.640 4.533 1.00 0.00 66 VAL A O 20
ATOM 23654 N N . THR A 1 67 ? 0.157 1.404 5.923 1.00 0.00 67 THR A N 20
ATOM 23655 C CA . THR A 1 67 ? 0.510 2.539 6.773 1.00 0.00 67 THR A CA 20
ATOM 23656 C C . THR A 1 67 ? 1.279 3.577 5.963 1.00 0.00 67 THR A C 20
ATOM 23657 O O . THR A 1 67 ? 1.058 4.771 6.124 1.00 0.00 67 THR A O 20
ATOM 23668 N N . TYR A 1 68 ? 2.194 3.108 5.123 1.00 0.00 68 TYR A N 20
ATOM 23669 C CA . TYR A 1 68 ? 3.013 3.997 4.308 1.00 0.00 68 TYR A CA 20
ATOM 23670 C C . TYR A 1 68 ? 2.181 4.715 3.242 1.00 0.00 68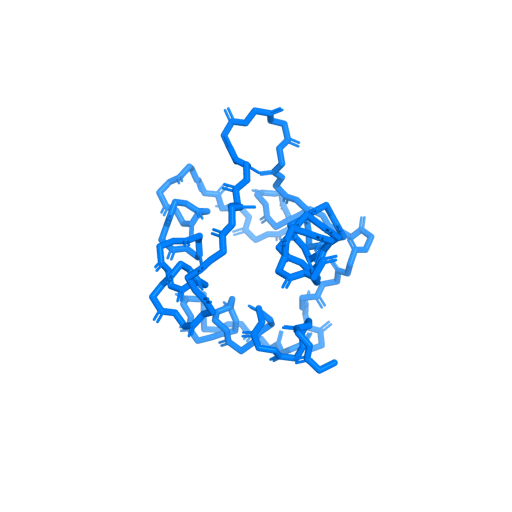 TYR A C 20
ATOM 23671 O O . TYR A 1 68 ? 2.229 5.938 3.143 1.00 0.00 68 TYR A O 20
ATOM 23689 N N . VAL A 1 69 ? 1.428 3.951 2.443 1.00 0.00 69 VAL A N 20
ATOM 23690 C CA . VAL A 1 69 ? 0.609 4.548 1.381 1.00 0.00 69 VAL A CA 20
ATOM 23691 C C . VAL A 1 69 ? -0.410 5.485 2.004 1.00 0.00 69 VAL A C 20
ATOM 23692 O O . VAL A 1 69 ? -0.591 6.600 1.543 1.00 0.00 69 VAL A O 20
ATOM 23705 N N . GLU A 1 70 ? -1.081 5.000 3.036 1.00 0.00 70 GLU A N 20
ATOM 23706 C CA . GLU A 1 70 ? -2.109 5.770 3.717 1.00 0.00 70 GLU A CA 20
ATOM 23707 C C . GLU A 1 70 ? -1.524 7.019 4.395 1.00 0.00 70 GLU A C 20
ATOM 23708 O O . GLU A 1 70 ? -2.099 8.107 4.306 1.00 0.00 70 GLU A O 20
ATOM 23720 N N . LYS A 1 71 ? -0.393 6.853 5.087 1.00 0.00 71 LYS A N 20
ATOM 23721 C CA . LYS A 1 71 ? 0.238 7.981 5.779 1.00 0.00 71 LYS A CA 20
ATOM 23722 C C . LYS A 1 71 ? 0.715 9.016 4.765 1.00 0.00 71 LYS A C 20
ATOM 23723 O O . LYS A 1 71 ? 0.501 10.219 4.937 1.00 0.00 71 LYS A O 20
ATOM 23742 N N . GLN A 1 72 ? 1.370 8.523 3.718 1.00 0.00 72 GLN A N 20
ATOM 23743 C CA . GLN A 1 72 ? 1.897 9.386 2.666 1.00 0.00 72 GLN A CA 20
ATOM 23744 C C . GLN A 1 72 ? 0.779 10.053 1.867 1.00 0.00 72 GLN A C 20
ATOM 23745 O O . GLN A 1 72 ? 0.908 11.219 1.480 1.00 0.00 72 GLN A O 20
ATOM 23759 N N . GLN A 1 73 ? -0.305 9.313 1.605 1.00 0.00 73 GLN A N 20
ATOM 23760 C CA . GLN A 1 73 ? -1.422 9.865 0.824 1.00 0.00 73 GLN A CA 20
ATOM 23761 C C . GLN A 1 73 ? -2.135 10.998 1.587 1.00 0.00 73 GLN A C 20
ATOM 23762 O O . GLN A 1 73 ? -2.832 11.815 0.982 1.00 0.00 73 GLN A O 20
ATOM 23776 N N . ALA A 1 74 ? -1.951 11.030 2.910 1.00 0.00 74 ALA A N 20
ATOM 23777 C CA . ALA A 1 74 ? -2.574 12.053 3.747 1.00 0.00 74 ALA A CA 20
ATOM 23778 C C . ALA A 1 74 ? -2.054 13.438 3.378 1.00 0.00 74 ALA A C 20
ATOM 23779 O O . ALA A 1 74 ? -0.869 13.603 3.075 1.00 0.00 74 ALA A O 20
ATOM 23786 N N . ASN A 1 75 ? -2.951 14.426 3.407 1.00 0.00 75 ASN A N 20
ATOM 23787 C CA . ASN A 1 75 ? -2.587 15.802 3.074 1.00 0.00 75 ASN A CA 20
ATOM 23788 C C . ASN A 1 75 ? -1.619 16.364 4.109 1.00 0.00 75 ASN A C 20
ATOM 23789 O O . ASN A 1 75 ? -1.913 16.254 5.287 1.00 0.00 75 ASN A O 20
#